Protein AF-0000000075554916 (afdb_homodimer)

Structure (mmCIF, N/CA/C/O backbone):
data_AF-0000000075554916-model_v1
#
loop_
_entity.id
_entity.type
_entity.pdbx_description
1 polymer 'CBN-LACT-9 protein'
#
loop_
_atom_site.group_PDB
_atom_site.id
_atom_site.type_symbol
_atom_site.label_atom_id
_atom_site.label_alt_id
_atom_site.label_comp_id
_atom_site.label_asym_id
_atom_site.label_entity_id
_atom_site.label_seq_id
_atom_site.pdbx_PDB_ins_code
_atom_site.Cartn_x
_atom_site.Cartn_y
_atom_site.Cartn_z
_atom_site.occupancy
_atom_site.B_iso_or_equiv
_atom_site.auth_seq_id
_atom_site.auth_comp_id
_atom_site.auth_asym_id
_atom_site.auth_atom_id
_atom_site.pdbx_PDB_model_num
ATOM 1 N N . MET A 1 1 ? 11.5 -47.406 78.562 1 24.5 1 MET A N 1
ATOM 2 C CA . MET A 1 1 ? 10.539 -48.469 78.812 1 24.5 1 MET A CA 1
ATOM 3 C C . MET A 1 1 ? 9.453 -48.5 77.75 1 24.5 1 MET A C 1
ATOM 5 O O . MET A 1 1 ? 8.805 -47.5 77.438 1 24.5 1 MET A O 1
ATOM 9 N N . PRO A 1 2 ? 9.648 -49.406 76.625 1 26.23 2 PRO A N 1
ATOM 10 C CA . PRO A 1 2 ? 9.195 -49.688 75.312 1 26.23 2 PRO A CA 1
ATOM 11 C C . PRO A 1 2 ? 7.738 -50.156 75.25 1 26.23 2 PRO A C 1
ATOM 13 O O . PRO A 1 2 ? 7.379 -51.125 75.875 1 26.23 2 PRO A O 1
ATOM 16 N N . TRP A 1 3 ? 6.816 -49.156 75.438 1 25.27 3 TRP A N 1
ATOM 17 C CA . TRP A 1 3 ? 5.41 -49.438 75.688 1 25.27 3 TRP A CA 1
ATOM 18 C C . TRP A 1 3 ? 4.789 -50.25 74.562 1 25.27 3 TRP A C 1
ATOM 20 O O . TRP A 1 3 ? 4.688 -49.781 73.438 1 25.27 3 TRP A O 1
ATOM 30 N N . TYR A 1 4 ? 5.012 -51.594 74.5 1 24.47 4 TYR A N 1
ATOM 31 C CA . TYR A 1 4 ? 4.824 -52.656 73.5 1 24.47 4 TYR A CA 1
ATOM 32 C C . TYR A 1 4 ? 3.346 -53 73.375 1 24.47 4 TYR A C 1
ATOM 34 O O . TYR A 1 4 ? 2.752 -53.656 74.188 1 24.47 4 TYR A O 1
ATOM 42 N N . THR A 1 5 ? 2.508 -51.906 73 1 25.72 5 THR A N 1
ATOM 43 C CA . THR A 1 5 ? 1.075 -52.156 73.125 1 25.72 5 THR A CA 1
ATOM 44 C C . THR A 1 5 ? 0.648 -53.281 72.188 1 25.72 5 THR A C 1
ATOM 46 O O . THR A 1 5 ? 0.965 -53.312 71 1 25.72 5 THR A O 1
ATOM 49 N N . SER A 1 6 ? 0.171 -54.469 72.688 1 22.95 6 SER A N 1
ATOM 50 C CA . SER A 1 6 ? 0.01 -55.875 72.312 1 22.95 6 SER A CA 1
ATOM 51 C C . SER A 1 6 ? -1.219 -56.062 71.438 1 22.95 6 SER A C 1
ATOM 53 O O . SER A 1 6 ? -1.324 -57.062 70.75 1 22.95 6 SER A O 1
ATOM 55 N N . TYR A 1 7 ? -2.234 -55.156 71.312 1 25.5 7 TYR A N 1
ATOM 56 C CA . TYR A 1 7 ? -3.488 -55.906 71.375 1 25.5 7 TYR A CA 1
ATOM 57 C C . TYR A 1 7 ? -3.639 -56.844 70.188 1 25.5 7 TYR A C 1
ATOM 59 O O . TYR A 1 7 ? -3.023 -56.656 69.188 1 25.5 7 TYR A O 1
ATOM 67 N N . PRO A 1 8 ? -4.906 -57.719 70.125 1 25.53 8 PRO A N 1
ATOM 68 C CA . PRO A 1 8 ? -5.375 -59.062 69.75 1 25.53 8 PRO A CA 1
ATOM 69 C C . PRO A 1 8 ? -5.75 -59.25 68.312 1 25.53 8 PRO A C 1
ATOM 71 O O . PRO A 1 8 ? -6.129 -58.25 67.625 1 25.53 8 PRO A O 1
ATOM 74 N N . ARG A 1 9 ? -5.332 -60.312 67.562 1 22.83 9 ARG A N 1
ATOM 75 C CA . ARG A 1 9 ? -5.285 -60.812 66.188 1 22.83 9 ARG A CA 1
ATOM 76 C C . ARG A 1 9 ? -6.664 -61.25 65.75 1 22.83 9 ARG A C 1
ATOM 78 O O . ARG A 1 9 ? -7.176 -62.281 66.188 1 22.83 9 ARG A O 1
ATOM 85 N N . MET A 1 10 ? -7.695 -60.344 65.75 1 24.98 10 MET A N 1
ATOM 86 C CA . MET A 1 10 ? -9.039 -60.844 65.438 1 24.98 10 MET A CA 1
ATOM 87 C C . MET A 1 10 ? -9.047 -61.594 64.125 1 24.98 10 MET A C 1
ATOM 89 O O . MET A 1 10 ? -8.477 -61.156 63.125 1 24.98 10 MET A O 1
ATOM 93 N N . LEU A 1 11 ? -9.398 -62.938 64.188 1 22.98 11 LEU A N 1
ATOM 94 C CA . LEU A 1 11 ? -9.5 -64.062 63.25 1 22.98 11 LEU A CA 1
ATOM 95 C C . LEU A 1 11 ? -10.531 -63.812 62.156 1 22.98 11 LEU A C 1
ATOM 97 O O . LEU A 1 11 ? -11.664 -63.438 62.469 1 22.98 11 LEU A O 1
ATOM 101 N N . LEU A 1 12 ? -10.125 -63.562 60.906 1 24.75 12 LEU A N 1
ATOM 102 C CA . LEU A 1 12 ? -10.586 -63.156 59.562 1 24.75 12 LEU A CA 1
ATOM 103 C C . LEU A 1 12 ? -11.461 -64.25 58.969 1 24.75 12 LEU A C 1
ATOM 105 O O . LEU A 1 12 ? -10.953 -65.312 58.531 1 24.75 12 LEU A O 1
ATOM 109 N N . GLY A 1 13 ? -12.469 -64.812 59.719 1 23.36 13 GLY A N 1
ATOM 110 C CA . GLY A 1 13 ? -13.078 -66 59.094 1 23.36 13 GLY A CA 1
ATOM 111 C C . GLY A 1 13 ? -13.727 -65.688 57.75 1 23.36 13 GLY A C 1
ATOM 112 O O . GLY A 1 13 ? -14.555 -64.812 57.656 1 23.36 13 GLY A O 1
ATOM 113 N N . ALA A 1 14 ? -13.117 -66.062 56.656 1 25.38 14 ALA A N 1
ATOM 114 C CA . ALA A 1 14 ? -13.32 -65.812 55.219 1 25.38 14 ALA A CA 1
ATOM 115 C C . ALA A 1 14 ? -14.508 -66.625 54.719 1 25.38 14 ALA A C 1
ATOM 117 O O . ALA A 1 14 ? -14.414 -67.875 54.594 1 25.38 14 ALA A O 1
ATOM 118 N N . THR A 1 15 ? -15.664 -66.562 55.375 1 25.53 15 THR A N 1
ATOM 119 C CA . THR A 1 15 ? -16.656 -67.5 54.844 1 25.53 15 THR A CA 1
ATOM 120 C C . THR A 1 15 ? -16.922 -67.188 53.344 1 25.53 15 THR A C 1
ATOM 122 O O . THR A 1 15 ? -17.156 -66.062 52.969 1 25.53 15 THR A O 1
ATOM 125 N N . ALA A 1 16 ? -16.531 -68.125 52.5 1 26.41 16 ALA A N 1
ATOM 126 C CA . ALA A 1 16 ? -16.516 -68.25 51.031 1 26.41 16 ALA A CA 1
ATOM 127 C C . ALA A 1 16 ? -17.938 -68.375 50.5 1 26.41 16 ALA A C 1
ATOM 129 O O . ALA A 1 16 ? -18.625 -69.375 50.719 1 26.41 16 ALA A O 1
ATOM 130 N N . VAL A 1 17 ? -18.781 -67.375 50.75 1 27.28 17 VAL A N 1
ATOM 131 C CA . VAL A 1 17 ? -20.109 -67.562 50.156 1 27.28 17 VAL A CA 1
ATOM 132 C C . VAL A 1 17 ? -20 -67.688 48.656 1 27.28 17 VAL A C 1
ATOM 134 O O . VAL A 1 17 ? -19.438 -66.875 47.969 1 27.28 17 VAL A O 1
ATOM 137 N N . ALA A 1 18 ? -20.094 -68.938 48.188 1 28.23 18 ALA A N 1
ATOM 138 C CA . ALA A 1 18 ? -20.094 -69.438 46.781 1 28.23 18 ALA A CA 1
ATOM 139 C C . ALA A 1 18 ? -21.312 -68.875 46.031 1 28.23 18 ALA A C 1
ATOM 141 O O . ALA A 1 18 ? -22.453 -69.25 46.312 1 28.23 18 ALA A O 1
ATOM 142 N N . VAL A 1 19 ? -21.375 -67.562 45.844 1 32.34 19 VAL A N 1
ATOM 143 C CA . VAL A 1 19 ? -22.531 -67.062 45.094 1 32.34 19 VAL A CA 1
ATOM 144 C C . VAL A 1 19 ? -22.531 -67.688 43.719 1 32.34 19 VAL A C 1
ATOM 146 O O . VAL A 1 19 ? -21.5 -67.75 43.031 1 32.34 19 VAL A O 1
ATOM 149 N N . PRO A 1 20 ? -23.578 -68.5 43.438 1 31.03 20 PRO A N 1
ATOM 150 C CA . PRO A 1 20 ? -23.719 -69.188 42.156 1 31.03 20 PRO A CA 1
ATOM 151 C C . PRO A 1 20 ? -23.703 -68.188 41 1 31.03 20 PRO A C 1
ATOM 153 O O . PRO A 1 20 ? -24.344 -67.125 41.062 1 31.03 20 PRO A O 1
ATOM 156 N N . LEU A 1 21 ? -22.531 -68.125 40.312 1 29.62 21 LEU A N 1
ATOM 157 C CA . LEU A 1 21 ? -22.359 -67.25 39.125 1 29.62 21 LEU A CA 1
ATOM 158 C C . LEU A 1 21 ? -23.344 -67.688 38.031 1 29.62 21 LEU A C 1
ATOM 160 O O . LEU A 1 21 ? -23.266 -68.75 37.469 1 29.62 21 LEU A O 1
ATOM 164 N N . THR A 1 22 ? -24.656 -67.375 38.312 1 32.69 22 THR A N 1
ATOM 165 C CA . THR A 1 22 ? -25.531 -67.625 37.188 1 32.69 22 THR A CA 1
ATOM 166 C C . THR A 1 22 ? -25.016 -66.938 35.938 1 32.69 22 THR A C 1
ATOM 168 O O . THR A 1 22 ? -24.641 -65.75 36 1 32.69 22 THR A O 1
ATOM 171 N N . ALA A 1 23 ? -24.5 -67.688 34.969 1 34.53 23 ALA A N 1
ATOM 172 C CA . ALA A 1 23 ? -24.047 -67.312 33.625 1 34.53 23 ALA A CA 1
ATOM 173 C C . ALA A 1 23 ? -25.125 -66.562 32.875 1 34.53 23 ALA A C 1
ATOM 175 O O . ALA A 1 23 ? -26.125 -67.125 32.469 1 34.53 23 ALA A O 1
ATOM 176 N N . THR A 1 24 ? -25.531 -65.375 33.469 1 35.25 24 THR A N 1
ATOM 177 C CA . THR A 1 24 ? -26.438 -64.688 32.531 1 35.25 24 THR A CA 1
ATOM 178 C C . THR A 1 24 ? -25.734 -64.5 31.188 1 35.25 24 THR A C 1
ATOM 180 O O . THR A 1 24 ? -24.641 -63.938 31.141 1 35.25 24 THR A O 1
ATOM 183 N N . ALA A 1 25 ? -26.062 -65.312 30.219 1 36.69 25 ALA A N 1
ATOM 184 C CA . ALA A 1 25 ? -25.703 -65.188 28.812 1 36.69 25 ALA A CA 1
ATOM 185 C C . ALA A 1 25 ? -25.922 -63.75 28.344 1 36.69 25 ALA A C 1
ATOM 187 O O . ALA A 1 25 ? -27.062 -63.25 28.344 1 36.69 25 ALA A O 1
ATOM 188 N N . PHE A 1 26 ? -24.906 -62.844 28.688 1 34.38 26 PHE A N 1
ATOM 189 C CA . PHE A 1 26 ? -24.922 -61.562 28 1 34.38 26 PHE A CA 1
ATOM 190 C C . PHE A 1 26 ? -25.078 -61.75 26.5 1 34.38 26 PHE A C 1
ATOM 192 O O . PHE A 1 26 ? -24.219 -62.375 25.859 1 34.38 26 PHE A O 1
ATOM 199 N N . SER A 1 27 ? -26.25 -62 26.094 1 29.64 27 SER A N 1
ATOM 200 C CA . SER A 1 27 ? -26.438 -61.812 24.656 1 29.64 27 SER A CA 1
ATOM 201 C C . SER A 1 27 ? -25.766 -60.531 24.172 1 29.64 27 SER A C 1
ATOM 203 O O . SER A 1 27 ? -26.016 -59.438 24.703 1 29.64 27 SER A O 1
ATOM 205 N N . LYS A 1 28 ? -24.578 -60.719 23.828 1 35.75 28 LYS A N 1
ATOM 206 C CA . LYS A 1 28 ? -23.906 -59.656 23.125 1 35.75 28 LYS A CA 1
ATOM 207 C C . LYS A 1 28 ? -24.859 -59 22.109 1 35.75 28 LYS A C 1
ATOM 209 O O . LYS A 1 28 ? -25.125 -59.562 21.047 1 35.75 28 LYS A O 1
ATOM 214 N N . SER A 1 29 ? -25.953 -58.438 22.719 1 35.66 29 SER A N 1
ATOM 215 C CA . SER A 1 29 ? -26.562 -57.594 21.688 1 35.66 29 SER A CA 1
ATOM 216 C C . SER A 1 29 ? -25.484 -56.938 20.812 1 35.66 29 SER A C 1
ATOM 218 O O . SER A 1 29 ? -24.547 -56.344 21.328 1 35.66 29 SER A O 1
ATOM 220 N N . GLU A 1 30 ? -25.172 -57.531 19.797 1 31.48 30 GLU A N 1
ATOM 221 C CA . GLU A 1 30 ? -24.328 -56.844 18.812 1 31.48 30 GLU A CA 1
ATOM 222 C C . GLU A 1 30 ? -24.641 -55.344 18.75 1 31.48 30 GLU A C 1
ATOM 224 O O . GLU A 1 30 ? -25.781 -54.969 18.469 1 31.48 30 GLU A O 1
ATOM 229 N N . LYS A 1 31 ? -24.078 -54.625 19.75 1 42.97 31 LYS A N 1
ATOM 230 C CA . LYS A 1 31 ? -24.141 -53.188 19.5 1 42.97 31 LYS A CA 1
ATOM 231 C C . LYS A 1 31 ? -24.062 -52.875 18 1 42.97 31 LYS A C 1
ATOM 233 O O . LYS A 1 31 ? -23.188 -53.406 17.297 1 42.97 31 LYS A O 1
ATOM 238 N N . PRO A 1 32 ? -25.219 -52.625 17.453 1 39.22 32 PRO A N 1
ATOM 239 C CA . PRO A 1 32 ? -25.094 -52.281 16.031 1 39.22 32 PRO A CA 1
ATOM 240 C C . PRO A 1 32 ? -23.781 -51.562 15.719 1 39.22 32 PRO A C 1
ATOM 242 O O . PRO A 1 32 ? -23.344 -50.719 16.5 1 39.22 32 PRO A O 1
ATOM 245 N N . VAL A 1 33 ? -22.875 -52.219 15.102 1 37.84 33 VAL A N 1
ATOM 246 C CA . VAL A 1 33 ? -21.781 -51.469 14.469 1 37.84 33 VAL A CA 1
ATOM 247 C C . VAL A 1 33 ? -22.312 -50.156 13.898 1 37.84 33 VAL A C 1
ATOM 249 O O . VAL A 1 33 ? -23.156 -50.156 13 1 37.84 33 VAL A O 1
ATOM 252 N N . HIS A 1 34 ? -22.484 -49.125 14.703 1 37.12 34 HIS A N 1
ATOM 253 C CA . HIS A 1 34 ? -22.766 -47.812 14.133 1 37.12 34 HIS A CA 1
ATOM 254 C C . HIS A 1 34 ? -22.031 -47.625 12.812 1 37.12 34 HIS A C 1
ATOM 256 O O . HIS A 1 34 ? -20.812 -47.688 12.766 1 37.12 34 HIS A O 1
ATOM 262 N N . LYS A 1 35 ? -22.547 -48.031 11.75 1 39.97 35 LYS A N 1
ATOM 263 C CA . LYS A 1 35 ? -22 -47.625 10.453 1 39.97 35 LYS A CA 1
ATOM 264 C C . LYS A 1 35 ? -21.391 -46.219 10.523 1 39.97 35 LYS A C 1
ATOM 266 O O . LYS A 1 35 ? -21.984 -45.312 11.086 1 39.97 35 LYS A O 1
ATOM 271 N N . PRO A 1 36 ? -20.109 -46.062 10.344 1 41.84 36 PRO A N 1
ATOM 272 C CA . PRO A 1 36 ? -19.609 -44.688 10.328 1 41.84 36 PRO A CA 1
ATOM 273 C C . PRO A 1 36 ? -20.562 -43.719 9.609 1 41.84 36 PRO A C 1
ATOM 275 O O . PRO A 1 36 ? -20.969 -44 8.477 1 41.84 36 PRO A O 1
ATOM 278 N N . HIS A 1 37 ? -21.484 -43.156 10.195 1 45.16 37 HIS A N 1
ATOM 279 C CA . HIS A 1 37 ? -22.406 -42.156 9.656 1 45.16 37 HIS A CA 1
ATOM 280 C C . HIS A 1 37 ? -21.703 -41.219 8.688 1 45.16 37 HIS A C 1
ATOM 282 O O . HIS A 1 37 ? -20.703 -40.562 9.047 1 45.16 37 HIS A O 1
ATOM 288 N N . LYS A 1 38 ? -21.766 -41.531 7.383 1 58 38 LYS A N 1
ATOM 289 C CA . LYS A 1 38 ? -21.266 -40.656 6.344 1 58 38 LYS A CA 1
ATOM 290 C C . LYS A 1 38 ? -21.672 -39.188 6.629 1 58 38 LYS A C 1
ATOM 292 O O . LYS A 1 38 ? -22.875 -38.906 6.734 1 58 38 LYS A O 1
ATOM 297 N N . MET A 1 39 ? -20.812 -38.375 7.047 1 73.81 39 MET A N 1
ATOM 298 C CA . MET A 1 39 ? -21.078 -36.969 7.301 1 73.81 39 MET A CA 1
ATOM 299 C C . MET A 1 39 ? -21.781 -36.312 6.117 1 73.81 39 MET A C 1
ATOM 301 O O . MET A 1 39 ? -21.391 -36.531 4.965 1 73.81 39 MET A O 1
ATOM 305 N N . ASP A 1 40 ? -22.891 -35.75 6.316 1 86.88 40 ASP A N 1
ATOM 306 C CA . ASP A 1 40 ? -23.516 -35.031 5.223 1 86.88 40 ASP A CA 1
ATOM 307 C C . ASP A 1 40 ? -22.719 -33.781 4.855 1 86.88 40 ASP A C 1
ATOM 309 O O . ASP A 1 40 ? -21.703 -33.469 5.484 1 86.88 40 ASP A O 1
ATOM 313 N N . LEU A 1 41 ? -23.031 -33.281 3.807 1 91.75 41 LEU A N 1
ATOM 314 C CA . LEU A 1 41 ? -22.297 -32.156 3.248 1 91.75 41 LEU A CA 1
ATOM 315 C C . LEU A 1 41 ? -22.188 -31.016 4.258 1 91.75 41 LEU A C 1
ATOM 317 O O . LEU A 1 41 ? -21.125 -30.391 4.406 1 91.75 41 LEU A O 1
ATOM 321 N N . GLN A 1 42 ? -23.266 -30.766 5.02 1 94.19 42 GLN A N 1
ATOM 322 C CA . GLN A 1 42 ? -23.297 -29.672 5.984 1 94.19 42 GLN A CA 1
ATOM 323 C C . GLN A 1 42 ? -22.344 -29.938 7.145 1 94.19 42 GLN A C 1
ATOM 325 O O . GLN A 1 42 ? -21.703 -29.016 7.656 1 94.19 42 GLN A O 1
ATOM 330 N N . ASP A 1 43 ? -22.297 -31.141 7.504 1 94.19 43 ASP A N 1
ATOM 331 C CA . ASP A 1 43 ? -21.375 -31.531 8.57 1 94.19 43 ASP A CA 1
ATOM 332 C C . ASP A 1 43 ? -19.922 -31.359 8.125 1 94.19 43 ASP A C 1
ATOM 334 O O . ASP A 1 43 ? -19.078 -30.922 8.906 1 94.19 43 ASP A O 1
ATOM 338 N N . LYS A 1 44 ? -19.641 -31.734 6.898 1 95.06 44 LYS A N 1
ATOM 339 C CA . LYS A 1 44 ? -18.297 -31.578 6.363 1 95.06 44 LYS A CA 1
ATOM 340 C C . LYS A 1 44 ? -17.875 -30.109 6.293 1 95.06 44 LYS A C 1
ATOM 342 O O . LYS A 1 44 ? -16.75 -29.766 6.645 1 95.06 44 LYS A O 1
ATOM 347 N N . ILE A 1 45 ? -18.812 -29.281 5.906 1 97.38 45 ILE A N 1
ATOM 348 C CA . ILE A 1 45 ? -18.547 -27.859 5.805 1 97.38 45 ILE A CA 1
ATOM 349 C C . ILE A 1 45 ? -18.266 -27.281 7.191 1 97.38 45 ILE A C 1
ATOM 351 O O . ILE A 1 45 ? -17.328 -26.5 7.371 1 97.38 45 ILE A O 1
ATOM 355 N N . ARG A 1 46 ? -19.016 -27.672 8.18 1 97.19 46 ARG A N 1
ATOM 356 C CA . ARG A 1 46 ? -18.828 -27.188 9.547 1 97.19 46 ARG A CA 1
ATOM 357 C C . ARG A 1 46 ? -17.453 -27.609 10.078 1 97.19 46 ARG A C 1
ATOM 359 O O . ARG A 1 46 ? -16.75 -26.812 10.703 1 97.19 46 ARG A O 1
ATOM 366 N N . LYS A 1 47 ? -17.156 -28.859 9.805 1 96.38 47 LYS A N 1
ATOM 367 C CA . LYS A 1 47 ? -15.844 -29.344 10.234 1 96.38 47 LYS A CA 1
ATOM 368 C C . LYS A 1 47 ? -14.719 -28.578 9.547 1 96.38 47 LYS A C 1
ATOM 370 O O . LYS A 1 47 ? -13.719 -28.234 10.18 1 96.38 47 LYS A O 1
ATOM 375 N N . ALA A 1 48 ? -14.828 -28.328 8.281 1 97.75 48 ALA A N 1
ATOM 376 C CA . ALA A 1 48 ? -13.844 -27.547 7.539 1 97.75 48 ALA A CA 1
ATOM 377 C C . ALA A 1 48 ? -13.711 -26.141 8.109 1 97.75 48 ALA A C 1
ATOM 379 O O . ALA A 1 48 ? -12.602 -25.609 8.234 1 97.75 48 ALA A O 1
ATOM 380 N N . GLN A 1 49 ? -14.797 -25.578 8.484 1 98.5 49 GLN A N 1
ATOM 381 C CA . GLN A 1 49 ? -14.797 -24.25 9.086 1 98.5 49 GLN A CA 1
ATOM 382 C C . GLN A 1 49 ? -14.008 -24.234 10.391 1 98.5 49 GLN A C 1
ATOM 384 O O . GLN A 1 49 ? -13.227 -23.312 10.648 1 98.5 49 GLN A O 1
ATOM 389 N N . GLU A 1 50 ? -14.211 -25.25 11.141 1 98.19 50 GLU A N 1
ATOM 390 C CA . GLU A 1 50 ? -13.492 -25.359 12.406 1 98.19 50 GLU A CA 1
ATOM 391 C C . GLU A 1 50 ? -11.984 -25.5 12.18 1 98.19 50 GLU A C 1
ATOM 393 O O . GLU A 1 50 ? -11.188 -24.891 12.898 1 98.19 50 GLU A O 1
ATOM 398 N N . MET A 1 51 ? -11.672 -26.297 11.18 1 97.88 51 MET A N 1
ATOM 399 C CA . MET A 1 51 ? -10.258 -26.484 10.844 1 97.88 51 MET A CA 1
ATOM 400 C C . MET A 1 51 ? -9.625 -25.156 10.438 1 97.88 51 MET A C 1
ATOM 402 O O . MET A 1 51 ? -8.5 -24.844 10.844 1 97.88 51 MET A O 1
ATOM 406 N N . ILE A 1 52 ? -10.336 -24.344 9.695 1 98.75 52 ILE A N 1
ATOM 407 C CA . ILE A 1 52 ? -9.82 -23.078 9.188 1 98.75 52 ILE A CA 1
ATOM 408 C C . ILE A 1 52 ? -9.664 -22.094 10.336 1 98.75 52 ILE A C 1
ATOM 410 O O . ILE A 1 52 ? -8.609 -21.469 10.484 1 98.75 52 ILE A O 1
ATOM 414 N N . GLU A 1 53 ? -10.656 -21.969 11.148 1 98.56 53 GLU A N 1
ATOM 415 C CA . GLU A 1 53 ? -10.617 -21.031 12.273 1 98.56 53 GLU A CA 1
ATOM 416 C C . GLU A 1 53 ? -9.484 -21.375 13.234 1 98.56 53 GLU A C 1
ATOM 418 O O . GLU A 1 53 ? -8.805 -20.484 13.742 1 98.56 53 GLU A O 1
ATOM 423 N N . THR A 1 54 ? -9.297 -22.688 13.445 1 98.25 54 THR A N 1
ATOM 424 C CA . THR A 1 54 ? -8.219 -23.141 14.312 1 98.25 54 THR A CA 1
ATOM 425 C C . THR A 1 54 ? -6.855 -22.781 13.711 1 98.25 54 THR A C 1
ATOM 427 O O . THR A 1 54 ? -5.977 -22.281 14.406 1 98.25 54 THR A O 1
ATOM 430 N N . THR A 1 55 ? -6.73 -23.062 12.43 1 98.19 55 THR A N 1
ATOM 431 C CA . THR A 1 55 ? -5.477 -22.766 11.742 1 98.19 55 THR A CA 1
ATOM 432 C C . THR A 1 55 ? -5.184 -21.266 11.773 1 98.19 55 THR A C 1
ATOM 434 O O . THR A 1 55 ? -4.051 -20.859 12.031 1 98.19 55 THR A O 1
ATOM 437 N N . MET A 1 56 ? -6.18 -20.453 11.539 1 98.56 56 MET A N 1
ATOM 438 C CA . MET A 1 56 ? -6.016 -19.016 11.562 1 98.56 56 MET A CA 1
ATOM 439 C C . MET A 1 56 ? -5.59 -18.531 12.945 1 98.56 56 MET A C 1
ATOM 441 O O . MET A 1 56 ? -4.719 -17.672 13.07 1 98.56 56 MET A O 1
ATOM 445 N N . ALA A 1 57 ? -6.164 -19.078 13.984 1 97.81 57 ALA A N 1
ATOM 446 C CA . ALA A 1 57 ? -5.848 -18.672 15.352 1 97.81 57 ALA A CA 1
ATOM 447 C C . ALA A 1 57 ? -4.414 -19.062 15.719 1 97.81 57 ALA A C 1
ATOM 449 O O . ALA A 1 57 ? -3.688 -18.266 16.312 1 97.81 57 ALA A O 1
ATOM 450 N N . ILE A 1 58 ? -4.012 -20.219 15.312 1 97.06 58 ILE A N 1
ATOM 451 C CA . ILE A 1 58 ? -2.695 -20.75 15.664 1 97.06 58 ILE A CA 1
ATOM 452 C C . ILE A 1 58 ? -1.616 -19.953 14.922 1 97.06 58 ILE A C 1
ATOM 454 O O . ILE A 1 58 ? -0.589 -19.609 15.508 1 97.06 58 ILE A O 1
ATOM 458 N N . GLN A 1 59 ? -1.937 -19.641 13.68 1 96.38 59 GLN A N 1
ATOM 459 C CA . GLN A 1 59 ? -0.898 -19.047 12.852 1 96.38 59 GLN A CA 1
ATOM 460 C C . GLN A 1 59 ? -1.047 -17.531 12.797 1 96.38 59 GLN A C 1
ATOM 462 O O . GLN A 1 59 ? -0.196 -16.828 12.242 1 96.38 59 GLN A O 1
ATOM 467 N N . GLY A 1 60 ? -2.09 -16.984 13.352 1 97.31 60 GLY A N 1
ATOM 468 C CA . GLY A 1 60 ? -2.326 -15.555 13.352 1 97.31 60 GLY A CA 1
ATOM 469 C C . GLY A 1 60 ? -2.635 -15 11.977 1 97.31 60 GLY A C 1
ATOM 470 O O . GLY A 1 60 ? -2.148 -13.93 11.602 1 97.31 60 GLY A O 1
ATOM 471 N N . ILE A 1 61 ? -3.379 -15.711 11.195 1 98.44 61 ILE A N 1
ATOM 472 C CA . ILE A 1 61 ? -3.717 -15.305 9.836 1 98.44 61 ILE A CA 1
ATOM 473 C C . ILE A 1 61 ? -4.828 -14.266 9.867 1 98.44 61 ILE A C 1
ATOM 475 O O . ILE A 1 61 ? -5.922 -14.523 10.375 1 98.44 61 ILE A O 1
ATOM 479 N N . PRO A 1 62 ? -4.613 -13.094 9.258 1 98.75 62 PRO A N 1
ATOM 480 C CA . PRO A 1 62 ? -5.633 -12.047 9.312 1 98.75 62 PRO A CA 1
ATOM 481 C C . PRO A 1 62 ? -6.855 -12.375 8.453 1 98.75 62 PRO A C 1
ATOM 483 O O . PRO A 1 62 ? -7.992 -12.133 8.875 1 98.75 62 PRO A O 1
ATOM 486 N N . GLY A 1 63 ? -6.652 -12.82 7.273 1 98.88 63 GLY A N 1
ATOM 487 C CA . GLY A 1 63 ? -7.73 -13.141 6.352 1 98.88 63 GLY A CA 1
ATOM 488 C C . GLY A 1 63 ? -7.453 -14.383 5.523 1 98.88 63 GLY A C 1
ATOM 489 O O . GLY A 1 63 ? -6.316 -14.625 5.121 1 98.88 63 GLY A O 1
ATOM 490 N N . LEU A 1 64 ? -8.492 -15.148 5.242 1 98.88 64 LEU A N 1
ATOM 491 C CA . LEU A 1 64 ? -8.391 -16.391 4.488 1 98.88 64 LEU A CA 1
ATOM 492 C C . LEU A 1 64 ? -9.656 -16.641 3.676 1 98.88 64 LEU A C 1
ATOM 494 O O . LEU A 1 64 ? -10.766 -16.422 4.168 1 98.88 64 LEU A O 1
ATOM 498 N N . SER A 1 65 ? -9.484 -17 2.445 1 98.94 65 SER A N 1
ATOM 499 C CA . SER A 1 65 ? -10.578 -17.453 1.59 1 98.94 65 SER A CA 1
ATOM 500 C C . SER A 1 65 ? -10.406 -18.922 1.215 1 98.94 65 SER A C 1
ATOM 502 O O . SER A 1 65 ? -9.281 -19.406 1.034 1 98.94 65 SER A O 1
ATOM 504 N N . VAL A 1 66 ? -11.547 -19.609 1.062 1 98.94 66 VAL A N 1
ATOM 505 C CA . VAL A 1 66 ? -11.508 -21.016 0.718 1 98.94 66 VAL A CA 1
ATOM 506 C C . VAL A 1 66 ? -12.625 -21.344 -0.273 1 98.94 66 VAL A C 1
ATOM 508 O O . VAL A 1 66 ? -13.68 -20.719 -0.25 1 98.94 66 VAL A O 1
ATOM 511 N N . ALA A 1 67 ? -12.367 -22.281 -1.13 1 98.88 67 ALA A N 1
ATOM 512 C CA . ALA A 1 67 ? -13.398 -22.875 -1.981 1 98.88 67 ALA A CA 1
ATOM 513 C C . ALA A 1 67 ? -13.133 -24.359 -2.215 1 98.88 67 ALA A C 1
ATOM 515 O O . ALA A 1 67 ? -11.977 -24.781 -2.275 1 98.88 67 ALA A O 1
ATOM 516 N N . VAL A 1 68 ? -14.195 -25.141 -2.334 1 98.56 68 VAL A N 1
ATOM 517 C CA . VAL A 1 68 ? -14.133 -26.578 -2.557 1 98.56 68 VAL A CA 1
ATOM 518 C C . VAL A 1 68 ? -15.109 -26.984 -3.656 1 98.56 68 VAL A C 1
ATOM 520 O O . VAL A 1 68 ? -16.25 -26.516 -3.676 1 98.56 68 VAL A O 1
ATOM 523 N N . SER A 1 69 ? -14.68 -27.781 -4.535 1 97.69 69 SER A N 1
ATOM 524 C CA . SER A 1 69 ? -15.555 -28.391 -5.535 1 97.69 69 SER A CA 1
ATOM 525 C C . SER A 1 69 ? -15.484 -29.906 -5.48 1 97.69 69 SER A C 1
ATOM 527 O O . SER A 1 69 ? -14.445 -30.469 -5.121 1 97.69 69 SER A O 1
ATOM 529 N N . ILE A 1 70 ? -16.578 -30.531 -5.785 1 95.62 70 ILE A N 1
ATOM 530 C CA . ILE A 1 70 ? -16.703 -31.984 -5.969 1 95.62 70 ILE A CA 1
ATOM 531 C C . ILE A 1 70 ? -17.25 -32.281 -7.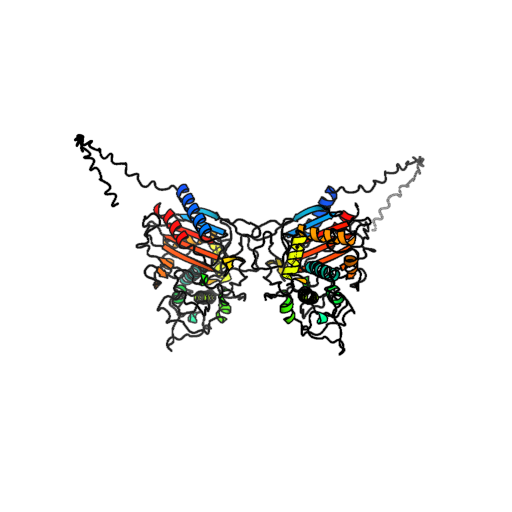359 1 95.62 70 ILE A C 1
ATOM 533 O O . ILE A 1 70 ? -18.328 -31.797 -7.719 1 95.62 70 ILE A O 1
ATOM 537 N N . ASP A 1 71 ? -16.469 -33.062 -8.094 1 94 71 ASP A N 1
ATOM 538 C CA . ASP A 1 71 ? -16.875 -33.5 -9.422 1 94 71 ASP A CA 1
ATOM 539 C C . ASP A 1 71 ? -17.234 -32.312 -10.32 1 94 71 ASP A C 1
ATOM 541 O O . ASP A 1 71 ? -18.266 -32.344 -11 1 94 71 ASP A O 1
ATOM 545 N N . GLY A 1 72 ? -16.484 -31.266 -10.133 1 93.75 72 GLY A N 1
ATOM 546 C CA . GLY A 1 72 ? -16.625 -30.125 -11.023 1 93.75 72 GLY A CA 1
ATOM 547 C C . GLY A 1 72 ? -17.625 -29.109 -10.531 1 93.75 72 GLY A C 1
ATOM 548 O O . GLY A 1 72 ? -17.797 -28.047 -11.133 1 93.75 72 GLY A O 1
ATOM 549 N N . LYS A 1 73 ? -18.281 -29.359 -9.438 1 95.62 73 LYS A N 1
ATOM 550 C CA . LYS A 1 73 ? -19.281 -28.438 -8.883 1 95.62 73 LYS A CA 1
ATOM 551 C C . LYS A 1 73 ? -18.781 -27.781 -7.602 1 95.62 73 LYS A C 1
ATOM 553 O O . LYS A 1 73 ? -18.375 -28.484 -6.66 1 95.62 73 LYS A O 1
ATOM 558 N N . MET A 1 74 ? -18.812 -26.531 -7.602 1 97.06 74 MET A N 1
ATOM 559 C CA . MET A 1 74 ? -18.422 -25.828 -6.383 1 97.06 74 MET A CA 1
ATOM 560 C C . MET A 1 74 ? -19.469 -26.031 -5.289 1 97.06 74 MET A C 1
ATOM 562 O O . MET A 1 74 ? -20.625 -25.625 -5.434 1 97.06 74 MET A O 1
ATOM 566 N N . ILE A 1 75 ? -19.141 -26.547 -4.16 1 97.31 75 ILE A N 1
ATOM 567 C CA . ILE A 1 75 ? -20.109 -26.938 -3.148 1 97.31 75 ILE A CA 1
ATOM 568 C C . ILE A 1 75 ? -20 -26.016 -1.942 1 97.31 75 ILE A C 1
ATOM 570 O O . ILE A 1 75 ? -20.922 -25.938 -1.121 1 97.31 75 ILE A O 1
ATOM 574 N N . TRP A 1 76 ? -18.828 -25.328 -1.864 1 98.25 76 TRP A N 1
ATOM 575 C CA . TRP A 1 76 ? -18.641 -24.453 -0.712 1 98.25 76 TRP A CA 1
ATOM 576 C C . TRP A 1 76 ? -17.578 -23.406 -1.007 1 98.25 76 TRP A C 1
ATOM 578 O O . TRP A 1 76 ? -16.547 -23.688 -1.622 1 98.25 76 TRP A O 1
ATOM 588 N N . ARG A 1 77 ? -17.766 -22.203 -0.699 1 98.69 77 ARG A N 1
ATOM 589 C CA . ARG A 1 77 ? -16.797 -21.109 -0.674 1 98.69 77 ARG A CA 1
ATOM 590 C C . ARG A 1 77 ? -17.109 -20.141 0.471 1 98.69 77 ARG A C 1
ATOM 592 O O . ARG A 1 77 ? -18.266 -19.906 0.805 1 98.69 77 ARG A O 1
ATOM 599 N N . SER A 1 78 ? -16.062 -19.625 1.074 1 98.75 78 SER A N 1
ATOM 600 C CA . SER A 1 78 ? -16.234 -18.75 2.229 1 98.75 78 SER A CA 1
ATOM 601 C C . SER A 1 78 ? -14.992 -17.906 2.465 1 98.75 78 SER A C 1
ATOM 603 O O . SER A 1 78 ? -13.922 -18.203 1.925 1 98.75 78 SER A O 1
ATOM 605 N N . GLY A 1 79 ? -15.203 -16.844 3.107 1 98.75 79 GLY A N 1
ATOM 606 C CA . GLY A 1 79 ? -14.133 -16 3.623 1 98.75 79 GLY A CA 1
ATOM 607 C C . GLY A 1 79 ? -14.133 -15.898 5.137 1 98.75 79 GLY A C 1
ATOM 608 O O . GLY A 1 79 ? -15.18 -16 5.77 1 98.75 79 GLY A O 1
ATOM 609 N N . PHE A 1 80 ? -12.984 -15.734 5.688 1 98.88 80 PHE A N 1
ATOM 610 C CA . PHE A 1 80 ? -12.789 -15.633 7.129 1 98.88 80 PHE A CA 1
ATOM 611 C C . PHE A 1 80 ? -11.844 -14.477 7.461 1 98.88 80 PHE A C 1
ATOM 613 O O . PHE A 1 80 ? -10.867 -14.242 6.746 1 98.88 80 PHE A O 1
ATOM 620 N N . GLY A 1 81 ? -12.141 -13.773 8.57 1 98.75 81 GLY A N 1
ATOM 621 C CA . GLY A 1 81 ? -11.273 -12.688 9.008 1 98.75 81 GLY A CA 1
ATOM 622 C C . GLY A 1 81 ? -11.406 -11.438 8.164 1 98.75 81 GLY A C 1
ATOM 623 O O . GLY A 1 81 ? -12.516 -11.047 7.793 1 98.75 81 GLY A O 1
ATOM 624 N N . TYR A 1 82 ? -10.18 -10.82 7.953 1 98.69 82 TYR A N 1
ATOM 625 C CA . TYR A 1 82 ? -10.227 -9.484 7.375 1 98.69 82 TYR A CA 1
ATOM 626 C C . TYR A 1 82 ? -9.398 -9.414 6.098 1 98.69 82 TYR A C 1
ATOM 628 O O . TYR A 1 82 ? -8.281 -9.93 6.047 1 98.69 82 TYR A O 1
ATOM 636 N N . ALA A 1 83 ? -10.023 -8.773 5.031 1 98.69 83 ALA A N 1
ATOM 637 C CA . ALA A 1 83 ? -9.289 -8.414 3.818 1 98.69 83 ALA A CA 1
ATOM 638 C C . ALA A 1 83 ? -8.375 -7.215 4.059 1 98.69 83 ALA A C 1
ATOM 640 O O . ALA A 1 83 ? -7.352 -7.062 3.393 1 98.69 83 ALA A O 1
ATOM 641 N N . ASN A 1 84 ? -8.766 -6.41 4.965 1 98.62 84 ASN A N 1
ATOM 642 C CA . ASN A 1 84 ? -8.039 -5.199 5.34 1 98.62 84 ASN A CA 1
ATOM 643 C C . ASN A 1 84 ? -8.242 -4.863 6.816 1 98.62 84 ASN A C 1
ATOM 645 O O . ASN A 1 84 ? -9.352 -4.531 7.238 1 98.62 84 ASN A O 1
ATOM 649 N N . LEU A 1 85 ? -7.199 -4.875 7.547 1 98.44 85 LEU A N 1
ATOM 650 C CA . LEU A 1 85 ? -7.281 -4.66 8.984 1 98.44 85 LEU A CA 1
ATOM 651 C C . LEU A 1 85 ? -7.516 -3.188 9.305 1 98.44 85 LEU A C 1
ATOM 653 O O . LEU A 1 85 ? -8.125 -2.857 10.32 1 98.44 85 LEU A O 1
ATOM 657 N N . GLU A 1 86 ? -7.016 -2.283 8.508 1 98.5 86 GLU A N 1
ATOM 658 C CA . GLU A 1 86 ? -7.109 -0.853 8.781 1 98.5 86 GLU A CA 1
ATOM 659 C C . GLU A 1 86 ? -8.523 -0.332 8.516 1 98.5 86 GLU A C 1
ATOM 661 O O . GLU A 1 86 ? -9.023 0.507 9.266 1 98.5 86 GLU A O 1
ATOM 666 N N . SER A 1 87 ? -9.172 -0.883 7.52 1 96.44 87 SER A N 1
ATOM 667 C CA . SER A 1 87 ? -10.547 -0.479 7.238 1 96.44 87 SER A CA 1
ATOM 668 C C . SER A 1 87 ? -11.547 -1.471 7.824 1 96.44 87 SER A C 1
ATOM 670 O O . SER A 1 87 ? -12.758 -1.259 7.746 1 96.44 87 SER A O 1
ATOM 672 N N . SER A 1 88 ? -11.125 -2.609 8.297 1 96.69 88 SER A N 1
ATOM 673 C CA . SER A 1 88 ? -11.93 -3.688 8.859 1 96.69 88 SER A CA 1
ATOM 674 C C . SER A 1 88 ? -12.781 -4.355 7.789 1 96.69 88 SER A C 1
ATOM 676 O O . SER A 1 88 ? -13.859 -4.891 8.086 1 96.69 88 SER A O 1
ATOM 678 N N . ALA A 1 89 ? -12.352 -4.184 6.602 1 97.62 89 ALA A N 1
ATOM 679 C CA . ALA A 1 89 ? -13.055 -4.891 5.535 1 97.62 89 ALA A CA 1
ATOM 680 C C . ALA A 1 89 ? -12.93 -6.402 5.707 1 97.62 89 ALA A C 1
ATOM 682 O O . ALA A 1 89 ? -11.844 -6.91 6.008 1 97.62 89 ALA A O 1
ATOM 683 N N . LYS A 1 90 ? -13.969 -7.141 5.434 1 98.31 90 LYS A N 1
ATOM 684 C CA . LYS A 1 90 ? -14 -8.578 5.672 1 98.31 90 LYS A CA 1
ATOM 685 C C . LYS A 1 90 ? -13.469 -9.352 4.465 1 98.31 90 LYS A C 1
ATOM 687 O O . LYS A 1 90 ? -13.648 -8.922 3.322 1 98.31 90 LYS A O 1
ATOM 692 N N . CYS A 1 91 ? -12.844 -10.422 4.789 1 98.44 91 CYS A N 1
ATOM 693 C CA . CYS A 1 91 ? -12.469 -11.367 3.74 1 98.44 91 CYS A CA 1
ATOM 694 C C . CYS A 1 91 ? -13.68 -12.156 3.256 1 98.44 91 CYS A C 1
ATOM 696 O O . CYS A 1 91 ? -14.508 -12.586 4.062 1 98.44 91 CYS A O 1
ATOM 698 N N . THR A 1 92 ? -13.844 -12.336 1.98 1 98.5 92 THR A N 1
ATOM 699 C CA . THR A 1 92 ? -14.93 -13.07 1.336 1 98.5 92 THR A CA 1
ATOM 700 C C . THR A 1 92 ? -14.383 -14.039 0.296 1 98.5 92 THR A C 1
ATOM 702 O O . THR A 1 92 ? -13.188 -14.023 -0.01 1 98.5 92 THR A O 1
ATOM 705 N N . PRO A 1 93 ? -15.203 -14.93 -0.224 1 98.25 93 PRO A N 1
ATOM 706 C CA . PRO A 1 93 ? -14.727 -15.805 -1.295 1 98.25 93 PRO A CA 1
ATOM 707 C C . PRO A 1 93 ? -14.312 -15.031 -2.547 1 98.25 93 PRO A C 1
ATOM 709 O O . PRO A 1 93 ? -13.648 -15.586 -3.426 1 98.25 93 PRO A O 1
ATOM 712 N N . ASP A 1 94 ? -14.688 -13.766 -2.588 1 97.81 94 ASP A N 1
ATOM 713 C CA . ASP A 1 94 ? -14.391 -12.953 -3.766 1 97.81 94 ASP A CA 1
ATOM 714 C C . ASP A 1 94 ? -13.172 -12.07 -3.533 1 97.81 94 ASP A C 1
ATOM 716 O O . ASP A 1 94 ? -12.781 -11.297 -4.414 1 97.81 94 ASP A O 1
ATOM 720 N N . SER A 1 95 ? -12.594 -12.156 -2.35 1 98.81 95 SER A N 1
ATOM 721 C CA . SER A 1 95 ? -11.359 -11.422 -2.094 1 98.81 95 SER A CA 1
ATOM 722 C C . SER A 1 95 ? -10.242 -11.875 -3.027 1 98.81 95 SER A C 1
ATOM 724 O O . SER A 1 95 ? -10.055 -13.078 -3.246 1 98.81 95 SER A O 1
ATOM 726 N N . VAL A 1 96 ? -9.562 -10.898 -3.619 1 98.94 96 VAL A N 1
ATOM 727 C CA . VAL A 1 96 ? -8.5 -11.156 -4.586 1 98.94 96 VAL A CA 1
ATOM 728 C C . VAL A 1 96 ? -7.141 -11.047 -3.898 1 98.94 96 VAL A C 1
ATOM 730 O O . VAL A 1 96 ? -6.852 -10.047 -3.232 1 98.94 96 VAL A O 1
ATOM 733 N N . MET A 1 97 ? -6.305 -12.062 -4.051 1 98.75 97 MET A N 1
ATOM 734 C CA . MET A 1 97 ? -5 -12.133 -3.396 1 98.75 97 MET A CA 1
ATOM 735 C C . MET A 1 97 ? -3.934 -12.633 -4.367 1 98.75 97 MET A C 1
ATOM 737 O O . MET A 1 97 ? -4.254 -13.203 -5.41 1 98.75 97 MET A O 1
ATOM 741 N N . ARG A 1 98 ? -2.732 -12.352 -3.967 1 98.69 98 ARG A N 1
ATOM 742 C CA . ARG A 1 98 ? -1.626 -13 -4.664 1 98.69 98 ARG A CA 1
ATOM 743 C C . ARG A 1 98 ? -1.699 -14.516 -4.516 1 98.69 98 ARG A C 1
ATOM 745 O O . ARG A 1 98 ? -1.779 -15.039 -3.398 1 98.69 98 ARG A O 1
ATOM 752 N N . ILE A 1 99 ? -1.649 -15.172 -5.621 1 98.81 99 ILE A N 1
ATOM 753 C CA . ILE A 1 99 ? -1.702 -16.625 -5.555 1 98.81 99 ILE A CA 1
ATOM 754 C C . ILE A 1 99 ? -0.286 -17.188 -5.574 1 98.81 99 ILE A C 1
ATOM 756 O O . ILE A 1 99 ? -0.093 -18.406 -5.41 1 98.81 99 ILE A O 1
ATOM 760 N N . ALA A 1 100 ? 0.68 -16.297 -5.797 1 97.69 100 ALA A N 1
ATOM 761 C CA . ALA A 1 100 ? 2.098 -16.656 -5.75 1 97.69 100 ALA A CA 1
ATOM 762 C C . ALA A 1 100 ? 2.412 -17.797 -6.711 1 97.69 100 ALA A C 1
ATOM 764 O O . ALA A 1 100 ? 2.088 -17.719 -7.902 1 97.69 100 ALA A O 1
ATOM 765 N N . SER A 1 101 ? 3.045 -18.797 -6.297 1 97.75 101 SER A N 1
ATOM 766 C CA . SER A 1 101 ? 3.588 -19.859 -7.148 1 97.75 101 SER A CA 1
ATOM 767 C C . SER A 1 101 ? 2.477 -20.688 -7.777 1 97.75 101 SER A C 1
ATOM 769 O O . SER A 1 101 ? 2.729 -21.5 -8.672 1 97.75 101 SER A O 1
ATOM 771 N N . ILE A 1 102 ? 1.288 -20.516 -7.414 1 98.69 102 ILE A N 1
ATOM 772 C CA . ILE A 1 102 ? 0.198 -21.156 -8.148 1 98.69 102 ILE A CA 1
ATOM 773 C C . ILE A 1 102 ? 0.135 -20.578 -9.562 1 98.69 102 ILE A C 1
ATOM 775 O O . ILE A 1 102 ? -0.563 -21.125 -10.43 1 98.69 102 ILE A O 1
ATOM 779 N N . SER A 1 103 ? 0.89 -19.578 -9.805 1 98.81 103 SER A N 1
ATOM 780 C CA . SER A 1 103 ? 1.104 -19.047 -11.148 1 98.81 103 SER A CA 1
ATOM 781 C C . SER A 1 103 ? 1.802 -20.078 -12.031 1 98.81 103 SER A C 1
ATOM 783 O O . SER A 1 103 ? 1.62 -20.078 -13.25 1 98.81 103 SER A O 1
ATOM 785 N N . LYS A 1 104 ? 2.531 -20.953 -11.461 1 98.69 104 LYS A N 1
ATOM 786 C CA . LYS A 1 104 ? 3.346 -21.906 -12.219 1 98.69 104 LYS A CA 1
ATOM 787 C C . LYS A 1 104 ? 2.473 -22.938 -12.93 1 98.69 104 LYS A C 1
ATOM 789 O O . LYS A 1 104 ? 2.67 -23.203 -14.109 1 98.69 104 LYS A O 1
ATOM 794 N N . PRO A 1 105 ? 1.436 -23.469 -12.281 1 98.69 105 PRO A N 1
ATOM 795 C CA . PRO A 1 105 ? 0.497 -24.312 -13.031 1 98.69 105 PRO A CA 1
ATOM 796 C C . PRO A 1 105 ? -0.17 -23.562 -14.188 1 98.69 105 PRO A C 1
ATOM 798 O O . PRO A 1 105 ? -0.49 -24.172 -15.211 1 98.69 105 PRO A O 1
ATOM 801 N N . ILE A 1 106 ? -0.422 -22.328 -14.031 1 98.88 106 ILE A N 1
ATOM 802 C CA . ILE A 1 106 ? -1.03 -21.531 -15.086 1 98.88 106 ILE A CA 1
ATOM 803 C C . ILE A 1 106 ? -0.052 -21.375 -16.25 1 98.88 106 ILE A C 1
ATOM 805 O O . ILE A 1 106 ? -0.428 -21.562 -17.406 1 98.88 106 ILE A O 1
ATOM 809 N N . CYS A 1 107 ? 1.181 -21.094 -15.922 1 98.88 107 CYS A N 1
ATOM 810 C CA . CYS A 1 107 ? 2.221 -21.047 -16.938 1 98.88 107 CYS A CA 1
ATOM 811 C C . CYS A 1 107 ? 2.311 -22.391 -17.688 1 98.88 107 CYS A C 1
ATOM 813 O O . CYS A 1 107 ? 2.402 -22.406 -18.906 1 98.88 107 CYS A O 1
ATOM 815 N N . ALA A 1 108 ? 2.281 -23.453 -16.953 1 98.88 108 ALA A N 1
ATOM 816 C CA . ALA A 1 108 ? 2.338 -24.797 -17.531 1 98.88 108 ALA A CA 1
ATOM 817 C C . ALA A 1 108 ? 1.16 -25.031 -18.469 1 98.88 108 ALA A C 1
ATOM 819 O O . ALA A 1 108 ? 1.31 -25.672 -19.516 1 98.88 108 ALA A O 1
ATOM 820 N N . THR A 1 109 ? 0.031 -24.531 -18.109 1 98.81 109 THR A N 1
ATOM 821 C CA . THR A 1 109 ? -1.157 -24.672 -18.938 1 98.81 109 THR A CA 1
ATOM 822 C C . THR A 1 109 ? -0.979 -23.938 -20.266 1 98.81 109 THR A C 1
ATOM 824 O O . THR A 1 109 ? -1.338 -24.438 -21.328 1 98.81 109 THR A O 1
ATOM 827 N N . LEU A 1 110 ? -0.447 -22.734 -20.203 1 98.88 110 LEU A N 1
ATOM 828 C CA . LEU A 1 110 ? -0.142 -22 -21.422 1 98.88 110 LEU A CA 1
ATOM 829 C C . LEU A 1 110 ? 0.837 -22.781 -22.297 1 98.88 110 LEU A C 1
ATOM 831 O O . LEU A 1 110 ? 0.672 -22.844 -23.516 1 98.88 110 LEU A O 1
ATOM 835 N N . ALA A 1 111 ? 1.835 -23.375 -21.672 1 98.88 111 ALA A N 1
ATOM 836 C CA . ALA A 1 111 ? 2.787 -24.203 -22.406 1 98.88 111 ALA A CA 1
ATOM 837 C C . ALA A 1 111 ? 2.088 -25.391 -23.062 1 98.88 111 ALA A C 1
ATOM 839 O O . ALA A 1 111 ? 2.352 -25.703 -24.234 1 98.88 111 ALA A O 1
ATOM 840 N N . ALA A 1 112 ? 1.221 -26.031 -22.375 1 98.81 112 ALA A N 1
ATOM 841 C CA . ALA A 1 112 ? 0.485 -27.172 -22.906 1 98.81 112 ALA A CA 1
ATOM 842 C C . ALA A 1 112 ? -0.311 -26.781 -24.156 1 98.81 112 ALA A C 1
ATOM 844 O O . ALA A 1 112 ? -0.35 -27.531 -25.141 1 98.81 112 ALA A O 1
ATOM 845 N N . GLN A 1 113 ? -0.935 -25.656 -24.078 1 98.25 113 GLN A N 1
ATOM 846 C CA . GLN A 1 113 ? -1.706 -25.172 -25.219 1 98.25 113 GLN A CA 1
ATOM 847 C C . GLN A 1 113 ? -0.813 -24.984 -26.438 1 98.25 113 GLN A C 1
ATOM 849 O O . GLN A 1 113 ? -1.211 -25.297 -27.562 1 98.25 113 GLN A O 1
ATOM 854 N N . LEU A 1 114 ? 0.348 -24.5 -26.25 1 98.5 114 LEU A N 1
ATOM 855 C CA . LEU A 1 114 ? 1.267 -24.281 -27.359 1 98.5 114 LEU A CA 1
ATOM 856 C C . LEU A 1 114 ? 1.827 -25.609 -27.875 1 98.5 114 LEU A C 1
ATOM 858 O O . LEU A 1 114 ? 2.107 -25.75 -29.062 1 98.5 114 LEU A O 1
ATOM 862 N N . VAL A 1 115 ? 2 -26.578 -26.984 1 98.5 115 VAL A N 1
ATOM 863 C CA . VAL A 1 115 ? 2.389 -27.922 -27.406 1 98.5 115 VAL A CA 1
ATOM 864 C C . VAL A 1 115 ? 1.324 -28.5 -28.328 1 98.5 115 VAL A C 1
ATOM 866 O O . VAL A 1 115 ? 1.646 -29.062 -29.391 1 98.5 115 VAL A O 1
ATOM 869 N N . GLU A 1 116 ? 0.103 -28.312 -28 1 97.31 116 GLU A N 1
ATOM 870 C CA . GLU A 1 116 ? -1.005 -28.875 -28.766 1 97.31 116 GLU A CA 1
ATOM 871 C C . GLU A 1 116 ? -1.09 -28.234 -30.141 1 97.31 116 GLU A C 1
ATOM 873 O O . GLU A 1 116 ? -1.508 -28.891 -31.109 1 97.31 116 GLU A O 1
ATOM 878 N N . THR A 1 117 ? -0.679 -27.016 -30.266 1 96.62 117 THR A N 1
ATOM 879 C CA . THR A 1 117 ? -0.734 -26.328 -31.547 1 96.62 117 THR A CA 1
ATOM 880 C C . THR A 1 117 ? 0.563 -26.531 -32.312 1 96.62 117 THR A C 1
ATOM 882 O O . THR A 1 117 ? 0.729 -26 -33.438 1 96.62 117 THR A O 1
ATOM 885 N N . GLY A 1 118 ? 1.52 -27.203 -31.734 1 97.5 118 GLY A N 1
ATOM 886 C CA . GLY A 1 118 ? 2.773 -27.516 -32.406 1 97.5 118 GLY A CA 1
ATOM 887 C C . GLY A 1 118 ? 3.777 -26.375 -32.344 1 97.5 118 GLY A C 1
ATOM 888 O O . GLY A 1 118 ? 4.84 -26.453 -32.969 1 97.5 118 GLY A O 1
ATOM 889 N N . LYS A 1 119 ? 3.535 -25.391 -31.609 1 98.19 119 LYS A N 1
ATOM 890 C CA . LYS A 1 119 ? 4.395 -24.219 -31.531 1 98.19 119 LYS A CA 1
ATOM 891 C C . LYS A 1 119 ? 5.5 -24.406 -30.5 1 98.19 119 LYS A C 1
ATOM 893 O O . LYS A 1 119 ? 6.48 -23.656 -30.5 1 98.19 119 LYS A O 1
ATOM 898 N N . LEU A 1 120 ? 5.324 -25.391 -29.672 1 98.62 120 LEU A N 1
ATOM 899 C CA . LEU A 1 120 ? 6.297 -25.641 -28.625 1 98.62 120 LEU A CA 1
ATOM 900 C C . LEU A 1 120 ? 6.613 -27.125 -28.516 1 98.62 120 LEU A C 1
ATOM 902 O O . LEU A 1 120 ? 5.699 -27.953 -28.484 1 98.62 120 LEU A O 1
ATOM 906 N N . ASP A 1 121 ? 7.855 -27.438 -28.531 1 98.56 121 ASP A N 1
ATOM 907 C CA . ASP A 1 121 ? 8.359 -28.781 -28.234 1 98.56 121 ASP A CA 1
ATOM 908 C C . ASP A 1 121 ? 9.008 -28.812 -26.844 1 98.56 121 ASP A C 1
ATOM 910 O O . ASP A 1 121 ? 10.016 -28.156 -26.609 1 98.56 121 ASP A O 1
ATOM 914 N N . LEU A 1 122 ? 8.469 -29.641 -25.984 1 98.44 122 LEU A N 1
ATOM 915 C CA . LEU A 1 122 ? 8.891 -29.688 -24.578 1 98.44 122 LEU A CA 1
ATOM 916 C C . LEU A 1 122 ? 10.359 -30.109 -24.469 1 98.44 122 LEU A C 1
ATOM 918 O O . LEU A 1 122 ? 11.023 -29.781 -23.484 1 98.44 122 LEU A O 1
ATOM 922 N N . ASP A 1 123 ? 10.836 -30.766 -25.453 1 98.31 123 ASP A N 1
ATOM 923 C CA . ASP A 1 123 ? 12.141 -31.406 -25.328 1 98.31 123 ASP A CA 1
ATOM 924 C C . ASP A 1 123 ? 13.18 -30.719 -26.203 1 98.31 123 ASP A C 1
ATOM 926 O O . ASP A 1 123 ? 14.359 -31.094 -26.188 1 98.31 123 ASP A O 1
ATOM 930 N N . ALA A 1 124 ? 12.805 -29.75 -26.922 1 98.31 124 ALA A N 1
ATOM 931 C CA . ALA A 1 124 ? 13.742 -29.016 -27.766 1 98.31 124 ALA A CA 1
ATOM 932 C C . ALA A 1 124 ? 14.531 -28 -26.953 1 98.31 124 ALA A C 1
ATOM 934 O O . ALA A 1 124 ? 14.078 -27.547 -25.891 1 98.31 124 ALA A O 1
ATOM 935 N N . ASP A 1 125 ? 15.703 -27.656 -27.469 1 98.44 125 ASP A N 1
ATOM 936 C CA . ASP A 1 125 ? 16.469 -26.562 -26.875 1 98.44 125 ASP A CA 1
ATOM 937 C C . ASP A 1 125 ? 15.672 -25.266 -26.891 1 98.44 125 ASP A C 1
ATOM 939 O O . ASP A 1 125 ? 15.18 -24.828 -27.953 1 98.44 125 ASP A O 1
ATOM 943 N N . ILE A 1 126 ? 15.57 -24.609 -25.766 1 98.56 126 ILE A N 1
ATOM 944 C CA . ILE A 1 126 ? 14.773 -23.391 -25.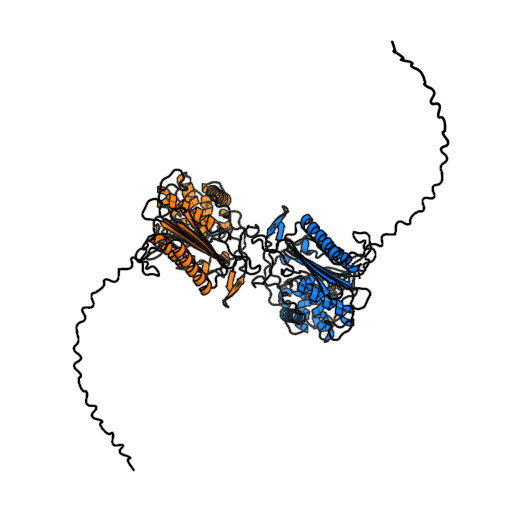672 1 98.56 126 ILE A CA 1
ATOM 945 C C . ILE A 1 126 ? 15.375 -22.312 -26.562 1 98.56 126 ILE A C 1
ATOM 947 O O . ILE A 1 126 ? 14.68 -21.375 -26.969 1 98.56 126 ILE A O 1
ATOM 951 N N . ARG A 1 127 ? 16.625 -22.375 -26.891 1 98 127 ARG A N 1
ATOM 952 C CA . ARG A 1 127 ? 17.297 -21.375 -27.719 1 98 127 ARG A CA 1
ATOM 953 C C . ARG A 1 127 ? 16.828 -21.469 -29.172 1 98 127 ARG A C 1
ATOM 955 O O . ARG A 1 127 ? 17.094 -20.578 -29.969 1 98 127 ARG A O 1
ATOM 962 N N . ASN A 1 128 ? 16.172 -22.594 -29.5 1 97.62 128 ASN A N 1
ATOM 963 C CA . ASN A 1 128 ? 15.5 -22.641 -30.797 1 97.62 128 ASN A CA 1
ATOM 964 C C . ASN A 1 128 ? 14.414 -21.562 -30.906 1 97.62 128 ASN A C 1
ATOM 966 O O . ASN A 1 128 ? 14.055 -21.156 -32 1 97.62 128 ASN A O 1
ATOM 970 N N . TYR A 1 129 ? 13.898 -21.141 -29.828 1 97.88 129 TYR A N 1
ATOM 971 C CA . TYR A 1 129 ? 12.844 -20.125 -29.766 1 97.88 129 TYR A CA 1
ATOM 972 C C . TYR A 1 129 ? 13.406 -18.781 -29.312 1 97.88 129 TYR A C 1
ATOM 974 O O . TYR A 1 129 ? 12.977 -17.734 -29.781 1 97.88 129 TYR A O 1
ATOM 982 N N . LEU A 1 130 ? 14.266 -18.875 -28.359 1 97.81 130 LEU A N 1
ATOM 983 C CA . LEU A 1 130 ? 14.867 -17.719 -27.703 1 97.81 130 LEU A CA 1
ATOM 984 C C . LEU A 1 130 ? 16.375 -17.688 -27.922 1 97.81 130 LEU A C 1
ATOM 986 O O . LEU A 1 130 ? 17.156 -17.844 -26.984 1 97.81 130 LEU A O 1
ATOM 990 N N . SER A 1 131 ? 16.766 -17.312 -29.078 1 96.31 131 SER A N 1
ATOM 991 C CA . SER A 1 131 ? 18.156 -17.406 -29.5 1 96.31 131 SER A CA 1
ATOM 992 C C . SER A 1 131 ? 19.031 -16.422 -28.75 1 96.31 131 SER A C 1
ATOM 994 O O . SER A 1 131 ? 20.25 -16.625 -28.641 1 96.31 131 SER A O 1
ATOM 996 N N . GLU A 1 132 ? 18.422 -15.375 -28.266 1 95.31 132 GLU A N 1
ATOM 997 C CA . GLU A 1 132 ? 19.203 -14.344 -27.578 1 95.31 132 GLU A CA 1
ATOM 998 C C . GLU A 1 132 ? 19.578 -14.781 -26.172 1 95.31 132 GLU A C 1
ATOM 1000 O O . GLU A 1 132 ? 20.406 -14.141 -25.516 1 95.31 132 GLU A O 1
ATOM 1005 N N . PHE A 1 133 ? 18.953 -15.828 -25.656 1 97.81 133 PHE A N 1
ATOM 1006 C CA . PHE A 1 133 ? 19.391 -16.344 -24.359 1 97.81 133 PHE A CA 1
ATOM 1007 C C . PHE A 1 133 ? 20.766 -16.984 -24.469 1 97.81 133 PHE A C 1
ATOM 1009 O O . PHE A 1 133 ? 21.031 -17.797 -25.359 1 97.81 133 PHE A O 1
ATOM 1016 N N . PRO A 1 134 ? 21.609 -16.672 -23.531 1 97.38 134 PRO A N 1
ATOM 1017 C CA . PRO A 1 134 ? 22.984 -17.156 -23.656 1 97.38 134 PRO A CA 1
ATOM 1018 C C . PRO A 1 134 ? 23.094 -18.672 -23.547 1 97.38 134 PRO A C 1
ATOM 1020 O O . PRO A 1 134 ? 22.375 -19.297 -22.766 1 97.38 134 PRO A O 1
ATOM 1023 N N . ALA A 1 135 ? 24.047 -19.156 -24.297 1 96.81 135 ALA A N 1
ATOM 1024 C CA . ALA A 1 135 ? 24.375 -20.578 -24.156 1 96.81 135 ALA A CA 1
ATOM 1025 C C . ALA A 1 135 ? 24.891 -20.891 -22.75 1 96.81 135 ALA A C 1
ATOM 1027 O O . ALA A 1 135 ? 25.609 -20.078 -22.156 1 96.81 135 ALA A O 1
ATOM 1028 N N . LYS A 1 136 ? 24.547 -22.062 -22.328 1 97.81 136 LYS A N 1
ATOM 1029 C CA . LYS A 1 136 ? 24.953 -22.453 -20.984 1 97.81 136 LYS A CA 1
ATOM 1030 C C . LYS A 1 136 ? 25.891 -23.656 -21.016 1 97.81 136 LYS A C 1
ATOM 1032 O O . LYS A 1 136 ? 25.859 -24.453 -21.953 1 97.81 136 LYS A O 1
ATOM 1037 N N . LYS A 1 137 ? 26.734 -23.594 -19.984 1 96.94 137 LYS A N 1
ATOM 1038 C CA . LYS A 1 137 ? 27.656 -24.703 -19.828 1 96.94 137 LYS A CA 1
ATOM 1039 C C . LYS A 1 137 ? 27.516 -25.328 -18.438 1 96.94 137 LYS A C 1
ATOM 1041 O O . LYS A 1 137 ? 27.094 -24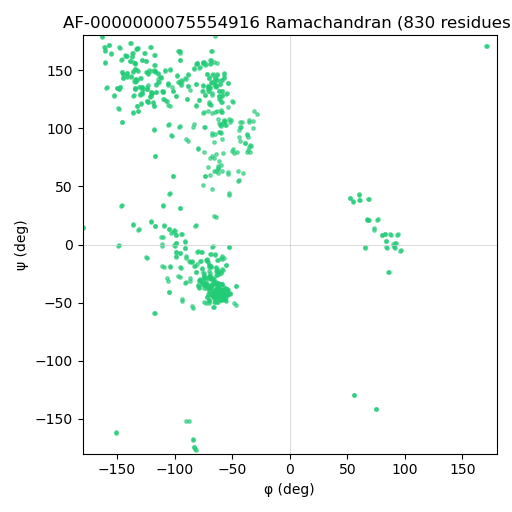.656 -17.484 1 96.94 137 LYS A O 1
ATOM 1046 N N . TRP A 1 138 ? 27.75 -26.578 -18.359 1 97 138 TRP A N 1
ATOM 1047 C CA . TRP A 1 138 ? 27.938 -27.312 -17.109 1 97 138 TRP A CA 1
ATOM 1048 C C . TRP A 1 138 ? 29.203 -28.156 -17.141 1 97 138 TRP A C 1
ATOM 1050 O O . TRP A 1 138 ? 29.375 -29 -18.031 1 97 138 TRP A O 1
ATOM 1060 N N . GLU A 1 139 ? 30.094 -27.891 -16.203 1 95.81 139 GLU A N 1
ATOM 1061 C CA . GLU A 1 139 ? 31.391 -28.531 -16.203 1 95.81 139 GLU A CA 1
ATOM 1062 C C . GLU A 1 139 ? 32.094 -28.375 -17.547 1 95.81 139 GLU A C 1
ATOM 1064 O O . GLU A 1 139 ? 32.531 -29.375 -18.156 1 95.81 139 GLU A O 1
ATOM 1069 N N . ASP A 1 140 ? 31.938 -27.219 -18.062 1 94.38 140 ASP A N 1
ATOM 1070 C CA . ASP A 1 140 ? 32.656 -26.766 -19.25 1 94.38 140 ASP A CA 1
ATOM 1071 C C . ASP A 1 140 ? 32.125 -27.438 -20.516 1 94.38 140 ASP A C 1
ATOM 1073 O O . ASP A 1 140 ? 32.812 -27.5 -21.531 1 94.38 140 ASP A O 1
ATOM 1077 N N . LYS A 1 141 ? 31.031 -28.031 -20.422 1 97.19 141 LYS A N 1
ATOM 1078 C CA . LYS A 1 141 ? 30.375 -28.609 -21.578 1 97.19 141 LYS A CA 1
ATOM 1079 C C . LYS A 1 141 ? 29.062 -27.891 -21.891 1 97.19 141 LYS A C 1
ATOM 1081 O O . LYS A 1 141 ? 28.328 -27.5 -20.969 1 97.19 141 LYS A O 1
ATOM 1086 N N . ASP A 1 142 ? 28.891 -27.797 -23.109 1 96.56 142 ASP A N 1
ATOM 1087 C CA . ASP A 1 142 ? 27.641 -27.188 -23.516 1 96.56 142 ASP A CA 1
ATOM 1088 C C . ASP A 1 142 ? 26.453 -28.031 -23.109 1 96.56 142 ASP A C 1
ATOM 1090 O O . ASP A 1 142 ? 26.484 -29.266 -23.219 1 96.56 142 ASP A O 1
ATOM 1094 N N . VAL A 1 143 ? 25.469 -27.344 -22.641 1 97.75 143 VAL A N 1
ATOM 1095 C CA . VAL A 1 143 ? 24.266 -28.078 -22.25 1 97.75 143 VAL A CA 1
ATOM 1096 C C . VAL A 1 143 ? 23.047 -27.453 -22.922 1 97.75 143 VAL A C 1
ATOM 1098 O O . VAL A 1 143 ? 23.094 -26.297 -23.344 1 97.75 143 VAL A O 1
ATOM 1101 N N . THR A 1 144 ? 22.062 -28.266 -22.984 1 97.06 144 THR A N 1
ATOM 1102 C CA . THR A 1 144 ? 20.781 -27.828 -23.5 1 97.06 144 THR A CA 1
ATOM 1103 C C . THR A 1 144 ? 19.781 -27.656 -22.359 1 97.06 144 THR A C 1
ATOM 1105 O O . THR A 1 144 ? 19.719 -28.469 -21.453 1 97.06 144 THR A O 1
ATOM 1108 N N . ILE A 1 145 ? 19.031 -26.625 -22.438 1 98.44 145 ILE A N 1
ATOM 1109 C CA . ILE A 1 145 ? 17.906 -26.391 -21.531 1 98.44 145 ILE A CA 1
ATOM 1110 C C . ILE A 1 145 ? 16.594 -26.516 -22.281 1 98.44 145 ILE A C 1
ATOM 1112 O O . ILE A 1 145 ? 16.438 -25.969 -23.375 1 98.44 145 ILE A O 1
ATOM 1116 N N . THR A 1 146 ? 15.664 -27.266 -21.703 1 98.75 146 THR A N 1
ATOM 1117 C CA . THR A 1 146 ? 14.383 -27.469 -22.359 1 98.75 146 THR A CA 1
ATOM 1118 C C . THR A 1 146 ? 13.242 -26.906 -21.516 1 98.75 146 THR A C 1
ATOM 1120 O O . THR A 1 146 ? 13.43 -26.594 -20.328 1 98.75 146 THR A O 1
ATOM 1123 N N . MET A 1 147 ? 12.117 -26.734 -22.188 1 98.81 147 MET A N 1
ATOM 1124 C CA . MET A 1 147 ? 10.922 -26.297 -21.469 1 98.81 147 MET A CA 1
ATOM 1125 C C . MET A 1 147 ? 10.531 -27.312 -20.391 1 98.81 147 MET A C 1
ATOM 1127 O O . MET A 1 147 ? 10.133 -26.938 -19.297 1 98.81 147 MET A O 1
ATOM 1131 N N . ARG A 1 148 ? 10.633 -28.641 -20.719 1 98.81 148 ARG A N 1
ATOM 1132 C CA . ARG A 1 148 ? 10.352 -29.688 -19.75 1 98.81 148 ARG A CA 1
ATOM 1133 C C . ARG A 1 148 ? 11.18 -29.5 -18.484 1 98.81 148 ARG A C 1
ATOM 1135 O O . ARG A 1 148 ? 10.648 -29.578 -17.375 1 98.81 148 ARG A O 1
ATOM 1142 N N . GLN A 1 149 ? 12.383 -29.188 -18.688 1 98.69 149 GLN A N 1
ATOM 1143 C CA . GLN A 1 149 ? 13.297 -29.016 -17.562 1 98.69 149 GLN A CA 1
ATOM 1144 C C . GLN A 1 149 ? 12.977 -27.75 -16.781 1 98.69 149 GLN A C 1
ATOM 1146 O O . GLN A 1 149 ? 13.109 -27.703 -15.555 1 98.69 149 GLN A O 1
ATOM 1151 N N . LEU A 1 150 ? 12.57 -26.672 -17.438 1 98.81 150 LEU A N 1
ATOM 1152 C CA . LEU A 1 150 ? 12.172 -25.438 -16.766 1 98.81 150 LEU A CA 1
ATOM 1153 C C . LEU A 1 150 ? 10.922 -25.656 -15.914 1 98.81 150 LEU A C 1
ATOM 1155 O O . LEU A 1 150 ? 10.906 -25.312 -14.727 1 98.81 150 LEU A O 1
ATOM 1159 N N . LEU A 1 151 ? 9.938 -26.297 -16.438 1 98.81 151 LEU A N 1
ATOM 1160 C CA . LEU A 1 151 ? 8.648 -26.453 -15.766 1 98.81 151 LEU A CA 1
ATOM 1161 C C . LEU A 1 151 ? 8.734 -27.5 -14.656 1 98.81 151 LEU A C 1
ATOM 1163 O O . LEU A 1 151 ? 7.887 -27.516 -13.758 1 98.81 151 LEU A O 1
ATOM 1167 N N . SER A 1 152 ? 9.742 -28.391 -14.719 1 98.44 152 SER A N 1
ATOM 1168 C CA . SER A 1 152 ? 9.898 -29.422 -13.703 1 98.44 152 SER A CA 1
ATOM 1169 C C . SER A 1 152 ? 10.945 -29.031 -12.664 1 98.44 152 SER A C 1
ATOM 1171 O O . SER A 1 152 ? 11.359 -29.859 -11.844 1 98.44 152 SER A O 1
ATOM 1173 N N . HIS A 1 153 ? 11.43 -27.828 -12.695 1 97.56 153 HIS A N 1
ATOM 1174 C CA . HIS A 1 153 ? 12.406 -27.312 -11.742 1 97.56 153 HIS A CA 1
ATOM 1175 C C . HIS A 1 153 ? 13.695 -28.125 -11.773 1 97.56 153 HIS A C 1
ATOM 1177 O O . HIS A 1 153 ? 14.25 -28.453 -10.727 1 97.56 153 HIS A O 1
ATOM 1183 N N . SER A 1 154 ? 14.133 -28.438 -13.008 1 97.88 154 SER A N 1
ATOM 1184 C CA . SER A 1 154 ? 15.352 -29.25 -13.102 1 97.88 154 SER A CA 1
ATOM 1185 C C . SER A 1 154 ? 16.328 -28.641 -14.094 1 97.88 154 SER A C 1
ATOM 1187 O O . SER A 1 154 ? 17.344 -29.25 -14.43 1 97.88 154 SER A O 1
ATOM 1189 N N . ALA A 1 155 ? 16.094 -27.422 -14.516 1 98.06 155 ALA A N 1
ATOM 1190 C CA . ALA A 1 155 ? 16.891 -26.812 -15.578 1 98.06 155 ALA A CA 1
ATOM 1191 C C . ALA A 1 155 ? 18.203 -26.234 -15.031 1 98.06 155 ALA A C 1
ATOM 1193 O O . ALA A 1 155 ? 19.109 -25.922 -15.789 1 98.06 155 ALA A O 1
ATOM 1194 N N . GLY A 1 156 ? 18.234 -26.031 -13.734 1 97 156 GLY A N 1
ATOM 1195 C CA . GLY A 1 156 ? 19.438 -25.516 -13.133 1 97 156 GLY A CA 1
ATOM 1196 C C . GLY A 1 156 ? 19.453 -24 -13.039 1 97 156 GLY A C 1
ATOM 1197 O O . GLY A 1 156 ? 20.422 -23.406 -12.57 1 97 156 GLY A O 1
ATOM 1198 N N . ILE A 1 157 ? 18.422 -23.312 -13.453 1 96.75 157 ILE A N 1
ATOM 1199 C CA . ILE A 1 157 ? 18.297 -21.859 -13.312 1 96.75 157 ILE A CA 1
ATOM 1200 C C . ILE A 1 157 ? 18.062 -21.5 -11.844 1 96.75 157 ILE A C 1
ATOM 1202 O O . ILE A 1 157 ? 17.25 -22.141 -11.164 1 96.75 157 ILE A O 1
ATOM 1206 N N . ARG A 1 158 ? 18.703 -20.5 -11.344 1 93.81 158 ARG A N 1
ATOM 1207 C CA . ARG A 1 158 ? 18.641 -20.172 -9.922 1 93.81 158 ARG A CA 1
ATOM 1208 C C . ARG A 1 158 ? 17.312 -19.516 -9.562 1 93.81 158 ARG A C 1
ATOM 1210 O O . ARG A 1 158 ? 16.656 -18.938 -10.43 1 93.81 158 ARG A O 1
ATOM 1217 N N . HIS A 1 159 ? 17.016 -19.672 -8.258 1 93.25 159 HIS A N 1
ATOM 1218 C CA . HIS A 1 159 ? 15.938 -18.938 -7.613 1 93.25 159 HIS A CA 1
ATOM 1219 C C . HIS A 1 159 ? 16.406 -17.562 -7.172 1 93.25 159 HIS A C 1
ATOM 1221 O O . HIS A 1 159 ? 17.406 -17.047 -7.668 1 93.25 159 HIS A O 1
ATOM 1227 N N . TYR A 1 160 ? 15.578 -16.875 -6.332 1 89.06 160 TYR A N 1
ATOM 1228 C CA . TYR A 1 160 ? 16.016 -15.594 -5.781 1 89.06 160 TYR A CA 1
ATOM 1229 C C . TYR A 1 160 ? 17.359 -15.727 -5.098 1 89.06 160 TYR A C 1
ATOM 1231 O O . TYR A 1 160 ? 17.641 -16.719 -4.426 1 89.06 160 TYR A O 1
ATOM 1239 N N . ALA A 1 161 ? 18.109 -14.719 -5.355 1 77.69 161 ALA A N 1
ATOM 1240 C CA . ALA A 1 161 ? 19.438 -14.766 -4.754 1 77.69 161 ALA A CA 1
ATOM 1241 C C . ALA A 1 161 ? 19.359 -14.641 -3.236 1 77.69 161 ALA A C 1
ATOM 1243 O O . ALA A 1 161 ? 18.703 -13.727 -2.717 1 77.69 161 ALA A O 1
ATOM 1244 N N . ASN A 1 162 ? 19.359 -15.695 -2.557 1 65.31 162 ASN A N 1
ATOM 1245 C CA . ASN A 1 162 ? 19.438 -15.625 -1.101 1 65.31 162 ASN A CA 1
ATOM 1246 C C . ASN A 1 162 ? 20.828 -15.961 -0.586 1 65.31 162 ASN A C 1
ATOM 1248 O O . ASN A 1 162 ? 21.25 -17.109 -0.625 1 65.31 162 ASN A O 1
ATOM 1252 N N . PRO A 1 163 ? 21.672 -14.992 -0.361 1 52.69 163 PRO A N 1
ATOM 1253 C CA . PRO A 1 163 ? 23 -15.352 0.112 1 52.69 163 PRO A CA 1
ATOM 1254 C C . PRO A 1 163 ? 22.969 -16.375 1.244 1 52.69 163 PRO A C 1
ATOM 1256 O O . PRO A 1 163 ? 23.953 -17.094 1.463 1 52.69 163 PRO A O 1
ATOM 1259 N N . LYS A 1 164 ? 21.938 -16.266 2.115 1 48.5 164 LYS A N 1
ATOM 1260 C CA . LYS A 1 164 ? 22.094 -17.031 3.352 1 48.5 164 LYS A CA 1
ATOM 1261 C C . LYS A 1 164 ? 21.5 -18.438 3.207 1 48.5 164 LYS A C 1
ATOM 1263 O O . LYS A 1 164 ? 21.766 -19.312 4.031 1 48.5 164 LYS A O 1
ATOM 1268 N N . LYS A 1 165 ? 20.406 -18.844 2.459 1 49.41 165 LYS A N 1
ATOM 1269 C CA . LYS A 1 165 ? 19.75 -20.078 2.848 1 49.41 165 LYS A CA 1
ATOM 1270 C C . LYS A 1 165 ? 19.422 -20.938 1.625 1 49.41 165 LYS A C 1
ATOM 1272 O O . LYS A 1 165 ? 18.859 -20.438 0.646 1 49.41 165 LYS A O 1
ATOM 1277 N N . LYS A 1 166 ? 20.016 -22.078 1.426 1 43.59 166 LYS A N 1
ATOM 1278 C CA . LYS A 1 166 ? 19.578 -23.203 0.599 1 43.59 166 LYS A CA 1
ATOM 1279 C C . LYS A 1 166 ? 18.25 -23.766 1.074 1 43.59 166 LYS A C 1
ATOM 1281 O O . LYS A 1 166 ? 18.062 -24 2.27 1 43.59 166 LYS A O 1
ATOM 1286 N N . SER A 1 167 ? 17.016 -23.469 0.579 1 42 167 SER A N 1
ATOM 1287 C CA . SER A 1 167 ? 15.789 -23.969 1.176 1 42 167 SER A CA 1
ATOM 1288 C C . SER A 1 167 ? 15.375 -25.297 0.561 1 42 167 SER A C 1
ATOM 1290 O O . SER A 1 167 ? 15.211 -25.406 -0.657 1 42 167 SER A O 1
ATOM 1292 N N . ASP A 1 168 ? 15.742 -26.391 1.022 1 40.34 168 ASP A N 1
ATOM 1293 C CA . ASP A 1 168 ? 15.32 -27.734 0.642 1 40.34 168 ASP A CA 1
ATOM 1294 C C . ASP A 1 168 ? 13.836 -27.953 0.94 1 40.34 168 ASP A C 1
ATOM 1296 O O . ASP A 1 168 ? 13.391 -29.078 1.115 1 40.34 168 ASP A O 1
ATOM 1300 N N . SER A 1 169 ? 12.969 -26.953 1.027 1 47.53 169 SER A N 1
ATOM 1301 C CA . SER A 1 169 ? 11.656 -27.188 1.614 1 47.53 169 SER A CA 1
ATOM 1302 C C . SER A 1 169 ? 10.625 -27.531 0.543 1 47.53 169 SER A C 1
ATOM 1304 O O . SER A 1 169 ? 10.797 -27.188 -0.627 1 47.53 169 SER A O 1
ATOM 1306 N N . LEU A 1 170 ? 9.727 -28.453 0.767 1 43.53 170 LEU A N 1
ATOM 1307 C CA . LEU A 1 170 ? 8.547 -28.891 0.023 1 43.53 170 LEU A CA 1
ATOM 1308 C C . LEU A 1 170 ? 7.605 -27.719 -0.241 1 43.53 170 LEU A C 1
ATOM 1310 O O . LEU A 1 170 ? 6.645 -27.859 -1.003 1 43.53 170 LEU A O 1
ATOM 1314 N N . GLU A 1 171 ? 7.73 -26.688 0.44 1 48.59 171 GLU A N 1
ATOM 1315 C CA . GLU A 1 171 ? 6.938 -25.484 0.268 1 48.59 171 GLU A CA 1
ATOM 1316 C C . GLU A 1 171 ? 7.738 -24.391 -0.445 1 48.59 171 GLU A C 1
ATOM 1318 O O . GLU A 1 171 ? 8.969 -24.484 -0.545 1 48.59 171 GLU A O 1
ATOM 1323 N N . ASP A 1 172 ? 7 -23.578 -1.154 1 49.06 172 ASP A N 1
ATOM 1324 C CA . ASP A 1 172 ? 7.656 -22.438 -1.775 1 49.06 172 ASP A CA 1
ATOM 1325 C C . ASP A 1 172 ? 8.648 -21.781 -0.817 1 49.06 172 ASP A C 1
ATOM 1327 O O . ASP A 1 172 ? 8.273 -21.328 0.265 1 49.06 172 ASP A O 1
ATOM 1331 N N . PRO A 1 173 ? 9.906 -22.078 -1.014 1 47.97 173 PRO A N 1
ATOM 1332 C CA . PRO A 1 173 ? 10.945 -21.609 -0.091 1 47.97 173 PRO A CA 1
ATOM 1333 C C . PRO A 1 173 ? 10.883 -20.094 0.141 1 47.97 173 PRO A C 1
ATOM 1335 O O . PRO A 1 173 ? 11.633 -19.562 0.963 1 47.97 173 PRO A O 1
ATOM 1338 N N . SER A 1 174 ? 9.953 -19.391 -0.54 1 45.31 174 SER A N 1
ATOM 1339 C CA . SER A 1 174 ? 9.898 -17.938 -0.425 1 45.31 174 SER A CA 1
ATOM 1340 C C . SER A 1 174 ? 9.375 -17.516 0.942 1 45.31 174 SER A C 1
ATOM 1342 O O . SER A 1 174 ? 9.523 -16.359 1.332 1 45.31 174 SER A O 1
ATOM 1344 N N . ASN A 1 175 ? 8.828 -18.359 1.693 1 46.03 175 ASN A N 1
ATOM 1345 C CA . ASN A 1 175 ? 8.367 -18.031 3.041 1 46.03 175 ASN A CA 1
ATOM 1346 C C . ASN A 1 175 ? 9.508 -17.531 3.918 1 46.03 175 ASN A C 1
ATOM 1348 O O . ASN A 1 175 ? 9.281 -16.828 4.898 1 46.03 175 ASN A O 1
ATOM 1352 N N . ASN A 1 176 ? 10.727 -17.75 3.363 1 52.59 176 ASN A N 1
ATOM 1353 C CA . ASN A 1 176 ? 11.867 -17.328 4.176 1 52.59 176 ASN A CA 1
ATOM 1354 C C . ASN A 1 176 ? 12.57 -16.125 3.57 1 52.59 176 ASN A C 1
ATOM 1356 O O . ASN A 1 176 ? 13.648 -15.734 4.02 1 52.59 176 ASN A O 1
ATOM 1360 N N . ASN A 1 177 ? 12.062 -15.602 2.607 1 52 177 ASN A N 1
ATOM 1361 C CA . ASN A 1 177 ? 12.758 -14.609 1.792 1 52 177 ASN A CA 1
ATOM 1362 C C . ASN A 1 177 ? 12.422 -13.195 2.234 1 52 177 ASN A C 1
ATOM 1364 O O . ASN A 1 177 ? 12.516 -12.25 1.443 1 52 177 ASN A O 1
ATOM 1368 N N . THR A 1 178 ? 12.148 -12.945 3.555 1 57.75 178 THR A N 1
ATOM 1369 C CA . THR A 1 178 ? 11.625 -11.656 3.971 1 57.75 178 THR A CA 1
ATOM 1370 C C . THR A 1 178 ? 12.672 -10.555 3.781 1 57.75 178 THR A C 1
ATOM 1372 O O . THR A 1 178 ? 12.344 -9.367 3.82 1 57.75 178 THR A O 1
ATOM 1375 N N . GLU A 1 179 ? 13.812 -11.133 3.312 1 62.28 179 GLU A N 1
ATOM 1376 C CA . GLU A 1 179 ? 14.805 -10.062 3.25 1 62.28 179 GLU A CA 1
ATOM 1377 C C . GLU A 1 179 ? 15.594 -10.125 1.945 1 62.28 179 GLU A C 1
ATOM 1379 O O . GLU A 1 179 ? 16.578 -9.391 1.77 1 62.28 179 GLU A O 1
ATOM 1384 N N . VAL A 1 180 ? 15.102 -10.781 1.075 1 74.69 180 VAL A N 1
ATOM 1385 C CA . VAL A 1 180 ? 15.844 -10.938 -0.175 1 74.69 180 VAL A CA 1
ATOM 1386 C C . VAL A 1 180 ? 15.484 -9.805 -1.133 1 74.69 180 VAL A C 1
ATOM 1388 O O . VAL A 1 180 ? 14.312 -9.625 -1.487 1 74.69 180 VAL A O 1
ATOM 1391 N N . PRO A 1 181 ? 16.5 -9.086 -1.613 1 82.75 181 PRO A N 1
ATOM 1392 C CA . PRO A 1 181 ? 16.234 -7.922 -2.461 1 82.75 181 PRO A CA 1
ATOM 1393 C C . PRO A 1 181 ? 15.438 -8.273 -3.717 1 82.75 181 PRO A C 1
ATOM 1395 O O . PRO A 1 181 ? 14.531 -7.531 -4.109 1 82.75 181 PRO A O 1
ATOM 1398 N N . GLU A 1 182 ? 15.758 -9.383 -4.281 1 89.25 182 GLU A N 1
ATOM 1399 C CA . GLU A 1 182 ? 15.055 -9.773 -5.504 1 89.25 182 GLU A CA 1
ATOM 1400 C C . GLU A 1 182 ? 13.594 -10.117 -5.211 1 89.25 182 GLU A C 1
ATOM 1402 O O . GLU A 1 182 ? 12.711 -9.836 -6.023 1 89.25 182 GLU A O 1
ATOM 1407 N N . PHE A 1 183 ? 13.398 -10.719 -4.078 1 89.62 183 PHE A N 1
ATOM 1408 C CA . PHE A 1 183 ? 12.047 -11.078 -3.65 1 89.62 183 PHE A CA 1
ATOM 1409 C C . PHE A 1 183 ? 11.211 -9.828 -3.393 1 89.62 183 PHE A C 1
ATOM 1411 O O . PHE A 1 183 ? 10.008 -9.812 -3.664 1 89.62 183 PHE A O 1
ATOM 1418 N N . LEU A 1 184 ? 11.883 -8.766 -2.99 1 91.5 184 LEU A N 1
ATOM 1419 C CA . LEU A 1 184 ? 11.227 -7.523 -2.605 1 91.5 184 LEU A CA 1
ATOM 1420 C C . LEU A 1 184 ? 11.383 -6.465 -3.691 1 91.5 184 LEU A C 1
ATOM 1422 O O . LEU A 1 184 ? 11.164 -5.277 -3.441 1 91.5 184 LEU A O 1
ATOM 1426 N N . SER A 1 185 ? 11.805 -6.863 -4.867 1 92.44 185 SER A N 1
ATOM 1427 C CA . SER A 1 185 ? 12.086 -5.898 -5.926 1 92.44 185 SER A CA 1
ATOM 1428 C C . SER A 1 185 ? 10.844 -5.09 -6.277 1 92.44 185 SER A C 1
ATOM 1430 O O . SER A 1 185 ? 9.734 -5.633 -6.332 1 92.44 185 SER A O 1
ATOM 1432 N N . ASN A 1 186 ? 11.094 -3.818 -6.543 1 93.5 186 ASN A N 1
ATOM 1433 C CA . ASN A 1 186 ? 10.023 -2.93 -6.984 1 93.5 186 ASN A CA 1
ATOM 1434 C C . ASN A 1 186 ? 10.281 -2.396 -8.391 1 93.5 186 ASN A C 1
ATOM 1436 O O . ASN A 1 186 ? 9.656 -1.422 -8.812 1 93.5 186 ASN A O 1
ATOM 1440 N N . LYS A 1 187 ? 11.203 -3.031 -9.102 1 93.94 187 LYS A N 1
ATOM 1441 C CA . LYS A 1 187 ? 11.508 -2.662 -10.484 1 93.94 187 LYS A CA 1
ATOM 1442 C C . LYS A 1 187 ? 10.508 -3.277 -11.453 1 93.94 187 LYS A C 1
ATOM 1444 O O . LYS A 1 187 ? 10.18 -4.461 -11.352 1 93.94 187 LYS A O 1
ATOM 1449 N N . SER A 1 188 ? 10.102 -2.475 -12.422 1 96 188 SER A N 1
ATOM 1450 C CA . SER A 1 188 ? 9.094 -2.924 -13.375 1 96 188 SER A CA 1
ATOM 1451 C C . SER A 1 188 ? 9.734 -3.414 -14.664 1 96 188 SER A C 1
ATOM 1453 O O . SER A 1 188 ? 10.734 -2.855 -15.117 1 96 188 SER A O 1
ATOM 1455 N N . TYR A 1 189 ? 9.078 -4.441 -15.242 1 97 189 TYR A N 1
ATOM 1456 C CA . TYR A 1 189 ? 9.477 -4.973 -16.547 1 97 189 TYR A CA 1
ATOM 1457 C C . TYR A 1 189 ? 8.281 -5.082 -17.484 1 97 189 TYR A C 1
ATOM 1459 O O . TYR A 1 189 ? 7.188 -5.473 -17.047 1 97 189 TYR A O 1
ATOM 1467 N N . ALA A 1 190 ? 8.508 -4.82 -18.688 1 95.06 190 ALA A N 1
ATOM 1468 C CA . ALA A 1 190 ? 7.418 -4.859 -19.656 1 95.06 190 ALA A CA 1
ATOM 1469 C C . ALA A 1 190 ? 7.098 -6.297 -20.062 1 95.06 190 ALA A C 1
ATOM 1471 O O . ALA A 1 190 ? 5.941 -6.621 -20.359 1 95.06 190 ALA A O 1
ATOM 1472 N N . THR A 1 191 ? 8.148 -7.055 -20.172 1 96.5 191 THR A N 1
ATOM 1473 C CA . THR A 1 191 ? 7.973 -8.438 -20.609 1 96.5 191 THR A CA 1
ATOM 1474 C C . THR A 1 191 ? 8.82 -9.383 -19.766 1 96.5 191 THR A C 1
ATOM 1476 O O . THR A 1 191 ? 9.711 -8.945 -19.031 1 96.5 191 THR A O 1
ATOM 1479 N N . SER A 1 192 ? 8.445 -10.68 -19.922 1 97.31 192 SER A N 1
ATOM 1480 C CA . SER A 1 192 ? 9.312 -11.68 -19.312 1 97.31 192 SER A CA 1
ATOM 1481 C C . SER A 1 192 ? 10.711 -11.656 -19.906 1 97.31 192 SER A C 1
ATOM 1483 O O . SER A 1 192 ? 11.695 -11.891 -19.219 1 97.31 192 SER A O 1
ATOM 1485 N N . LEU A 1 193 ? 10.773 -11.383 -21.172 1 96.94 193 LEU A N 1
ATOM 1486 C CA . LEU A 1 193 ? 12.047 -11.289 -21.859 1 96.94 193 LEU A CA 1
ATOM 1487 C C . LEU A 1 193 ? 12.93 -10.219 -21.234 1 96.94 193 LEU A C 1
ATOM 1489 O O . LEU A 1 193 ? 14.117 -10.445 -20.984 1 96.94 193 LEU A O 1
ATOM 1493 N N . ASP A 1 194 ? 12.359 -9.094 -20.953 1 97.38 194 ASP A N 1
ATOM 1494 C CA . ASP A 1 194 ? 13.102 -8 -20.328 1 97.38 194 ASP A CA 1
ATOM 1495 C C . ASP A 1 194 ? 13.617 -8.398 -18.953 1 97.38 194 ASP A C 1
ATOM 1497 O O . ASP A 1 194 ? 14.711 -7.988 -18.547 1 97.38 194 ASP A O 1
ATOM 1501 N N . ALA A 1 195 ? 12.883 -9.18 -18.266 1 98.06 195 ALA A N 1
ATOM 1502 C CA . ALA A 1 195 ? 13.203 -9.539 -16.875 1 98.06 195 ALA A CA 1
ATOM 1503 C C . ALA A 1 195 ? 14.383 -10.5 -16.828 1 98.06 195 ALA A C 1
ATOM 1505 O O . ALA A 1 195 ? 14.969 -10.703 -15.758 1 98.06 195 ALA A O 1
ATOM 1506 N N . LEU A 1 196 ? 14.797 -11.094 -17.969 1 98.25 196 LEU A N 1
ATOM 1507 C CA . LEU A 1 196 ? 15.898 -12.047 -17.984 1 98.25 196 LEU A CA 1
ATOM 1508 C C . LEU A 1 196 ? 17.203 -11.383 -17.578 1 98.25 196 LEU A C 1
ATOM 1510 O O . LEU A 1 196 ? 18.156 -12.062 -17.188 1 98.25 196 LEU A O 1
ATOM 1514 N N . GLU A 1 197 ? 17.25 -10.078 -17.672 1 97.31 197 GLU A N 1
ATOM 1515 C CA . GLU A 1 197 ? 18.484 -9.359 -17.328 1 97.31 197 GLU A CA 1
ATOM 1516 C C . GLU A 1 197 ? 18.891 -9.633 -15.891 1 97.31 197 GLU A C 1
ATOM 1518 O O . GLU A 1 197 ? 20.062 -9.5 -15.539 1 97.31 197 GLU A O 1
ATOM 1523 N N . ILE A 1 198 ? 17.984 -10.031 -15.133 1 96.06 198 ILE A N 1
ATOM 1524 C CA . ILE A 1 198 ? 18.219 -10.258 -13.711 1 96.06 198 ILE A CA 1
ATOM 1525 C C . ILE A 1 198 ? 19.203 -11.414 -13.531 1 96.06 198 ILE A C 1
ATOM 1527 O O . ILE A 1 198 ? 20.031 -11.406 -12.609 1 96.06 198 ILE A O 1
ATOM 1531 N N . PHE A 1 199 ? 19.172 -12.43 -14.492 1 96.25 199 PHE A N 1
ATOM 1532 C CA . PHE A 1 199 ? 19.891 -13.648 -14.164 1 96.25 199 PHE A CA 1
ATOM 1533 C C . PHE A 1 199 ? 20.438 -14.312 -15.43 1 96.25 199 PHE A C 1
ATOM 1535 O O . PHE A 1 199 ? 21.062 -15.367 -15.359 1 96.25 199 PHE A O 1
ATOM 1542 N N . LYS A 1 200 ? 20.234 -13.828 -16.609 1 96.56 200 LYS A N 1
ATOM 1543 C CA . LYS A 1 200 ? 20.547 -14.523 -17.859 1 96.56 200 LYS A CA 1
ATOM 1544 C C . LYS A 1 200 ? 22.031 -14.859 -17.953 1 96.56 200 LYS A C 1
ATOM 1546 O O . LYS A 1 200 ? 22.422 -15.82 -18.625 1 96.56 200 LYS A O 1
ATOM 1551 N N . ASN A 1 201 ? 22.859 -14.102 -17.234 1 96.44 201 ASN A N 1
ATOM 1552 C CA . ASN A 1 201 ? 24.297 -14.32 -17.328 1 96.44 201 ASN A CA 1
ATOM 1553 C C . ASN A 1 201 ? 24.812 -15.164 -16.172 1 96.44 201 ASN A C 1
ATOM 1555 O O . ASN A 1 201 ? 26.016 -15.414 -16.062 1 96.44 201 ASN A O 1
ATOM 1559 N N . ASP A 1 202 ? 23.969 -15.609 -15.273 1 95.12 202 ASP A N 1
ATOM 1560 C CA . ASP A 1 202 ? 24.375 -16.422 -14.133 1 95.12 202 ASP A CA 1
ATOM 1561 C C . ASP A 1 202 ? 24.719 -17.844 -14.57 1 95.12 202 ASP A C 1
ATOM 1563 O O . ASP A 1 202 ? 24.203 -18.344 -15.57 1 95.12 202 ASP A O 1
ATOM 1567 N N . ASP A 1 203 ? 25.562 -18.469 -13.781 1 95.25 203 ASP A N 1
ATOM 1568 C CA . ASP A 1 203 ? 25.859 -19.891 -14.008 1 95.25 203 ASP A CA 1
ATOM 1569 C C . ASP A 1 203 ? 24.703 -20.781 -13.562 1 95.25 203 ASP A C 1
ATOM 1571 O O . ASP A 1 203 ? 23.906 -20.391 -12.711 1 95.25 203 ASP A O 1
ATOM 1575 N N . LEU A 1 204 ? 24.703 -21.969 -14.164 1 97 204 LEU A N 1
ATOM 1576 C CA . LEU A 1 204 ? 23.734 -22.969 -13.727 1 97 204 LEU A CA 1
ATOM 1577 C C . LEU A 1 204 ? 24.094 -23.516 -12.352 1 97 204 LEU A C 1
ATOM 1579 O O . LEU A 1 204 ? 25.281 -23.672 -12.031 1 97 204 LEU A O 1
ATOM 1583 N N . LEU A 1 205 ? 23.125 -23.844 -11.594 1 94.75 205 LEU A N 1
ATOM 1584 C CA . LEU A 1 205 ? 23.328 -24.391 -10.266 1 94.75 205 LEU A CA 1
ATOM 1585 C C . LEU A 1 205 ? 23.625 -25.891 -10.336 1 94.75 205 LEU A C 1
ATOM 1587 O O . LEU A 1 205 ? 24.203 -26.453 -9.422 1 94.75 205 LEU A O 1
ATOM 1591 N N . GLN A 1 206 ? 23.172 -26.484 -11.43 1 96.19 206 GLN A N 1
ATOM 1592 C CA . GLN A 1 206 ? 23.281 -27.922 -11.633 1 96.19 206 GLN A CA 1
ATOM 1593 C C . GLN A 1 206 ? 23.125 -28.281 -13.109 1 96.19 206 GLN A C 1
ATOM 1595 O O . GLN A 1 206 ? 22.734 -27.453 -13.922 1 96.19 206 GLN A O 1
ATOM 1600 N N . LYS A 1 207 ? 23.453 -29.594 -13.336 1 97.12 207 LYS A N 1
ATOM 1601 C CA . LYS A 1 207 ? 23.234 -30.078 -14.695 1 97.12 207 LYS A CA 1
ATOM 1602 C C . LYS A 1 207 ? 21.75 -30.141 -15.023 1 97.12 207 LYS A C 1
ATOM 1604 O O . LYS A 1 207 ? 20.969 -30.703 -14.273 1 97.12 207 LYS A O 1
ATOM 1609 N N . PRO A 1 208 ? 21.359 -29.594 -16.141 1 97.88 208 PRO A N 1
ATOM 1610 C CA . PRO A 1 208 ? 19.953 -29.672 -16.5 1 97.88 208 PRO A CA 1
ATOM 1611 C C . PRO A 1 208 ? 19.422 -31.094 -16.531 1 97.88 208 PRO A C 1
ATOM 1613 O O . PRO A 1 208 ? 20.047 -31.984 -17.109 1 97.88 208 PRO A O 1
ATOM 1616 N N . GLY A 1 209 ? 18.312 -31.297 -15.852 1 96.31 209 GLY A N 1
ATOM 1617 C CA . GLY A 1 209 ? 17.641 -32.594 -15.859 1 96.31 209 GLY A CA 1
ATOM 1618 C C . GLY A 1 209 ? 18.109 -33.5 -14.75 1 96.31 209 GLY A C 1
ATOM 1619 O O . GLY A 1 209 ? 17.578 -34.594 -14.562 1 96.31 209 GLY A O 1
ATOM 1620 N N . SER A 1 210 ? 19.031 -33.094 -13.938 1 94.06 210 SER A N 1
ATOM 1621 C CA . SER A 1 210 ? 19.672 -33.969 -12.984 1 94.06 210 SER A CA 1
ATOM 1622 C C . SER A 1 210 ? 18.859 -34.094 -11.703 1 94.06 210 SER A C 1
ATOM 1624 O O . SER A 1 210 ? 18.547 -35.219 -11.266 1 94.06 210 SER A O 1
ATOM 1626 N N . LYS A 1 211 ? 18.547 -33.031 -11.117 1 94.56 211 LYS A N 1
ATOM 1627 C CA . LYS A 1 211 ? 17.812 -33.062 -9.852 1 94.56 211 LYS A CA 1
ATOM 1628 C C . LYS A 1 211 ? 16.891 -31.859 -9.711 1 94.56 211 LYS A C 1
ATOM 1630 O O . LYS A 1 211 ? 16.984 -30.906 -10.484 1 94.56 211 LYS A O 1
ATOM 1635 N N . PHE A 1 212 ? 16.078 -32.031 -8.68 1 95.12 212 PHE A N 1
ATOM 1636 C CA . PHE A 1 212 ? 15.125 -30.984 -8.359 1 95.12 212 PHE A CA 1
ATOM 1637 C C . PHE A 1 212 ? 15.828 -29.797 -7.715 1 95.12 212 PHE A C 1
ATOM 1639 O O . PHE A 1 212 ? 16.609 -29.969 -6.773 1 95.12 212 PHE A O 1
ATOM 1646 N N . SER A 1 213 ? 15.562 -28.625 -8.273 1 93.75 213 SER A N 1
ATOM 1647 C CA . SER A 1 213 ? 15.961 -27.344 -7.684 1 93.75 213 SER A CA 1
ATOM 1648 C C . SER A 1 213 ? 14.922 -26.266 -7.957 1 93.75 213 SER A C 1
ATOM 1650 O O . SER A 1 213 ? 14.867 -25.719 -9.055 1 93.75 213 SER A O 1
ATOM 1652 N N . TYR A 1 214 ? 14.203 -25.969 -6.898 1 93.31 214 TYR A N 1
ATOM 1653 C CA . TYR A 1 214 ? 13.078 -25.062 -7.055 1 93.31 214 TYR A CA 1
ATOM 1654 C C . TYR A 1 214 ? 13.547 -23.703 -7.559 1 93.31 214 TYR A C 1
ATOM 1656 O O . TYR A 1 214 ? 14.578 -23.188 -7.113 1 93.31 214 TYR A O 1
ATOM 1664 N N . THR A 1 215 ? 12.758 -23.125 -8.539 1 94.75 215 THR A N 1
ATOM 1665 C CA . THR A 1 215 ? 13.18 -21.844 -9.109 1 94.75 215 THR A CA 1
ATOM 1666 C C . THR A 1 215 ? 11.977 -21.062 -9.609 1 94.75 215 THR A C 1
ATOM 1668 O O . THR A 1 215 ? 11.141 -21.578 -10.336 1 94.75 215 THR A O 1
ATOM 1671 N N . THR A 1 216 ? 11.875 -19.812 -9.18 1 95.62 216 THR A N 1
ATOM 1672 C CA . THR A 1 216 ? 10.914 -18.875 -9.766 1 95.62 216 THR A CA 1
ATOM 1673 C C . THR A 1 216 ? 11.438 -18.312 -11.078 1 95.62 216 THR A C 1
ATOM 1675 O O . THR A 1 216 ? 10.688 -18.172 -12.047 1 95.62 216 THR A O 1
ATOM 1678 N N . PHE A 1 217 ? 12.727 -18.078 -11.195 1 96.44 217 PHE A N 1
ATOM 1679 C CA . PHE A 1 217 ? 13.305 -17.453 -12.375 1 96.44 217 PHE A CA 1
ATOM 1680 C C . PHE A 1 217 ? 13.344 -18.438 -13.539 1 96.44 217 PHE A C 1
ATOM 1682 O O . PHE A 1 217 ? 13.289 -18.047 -14.703 1 96.44 217 PHE A O 1
ATOM 1689 N N . GLY A 1 218 ? 13.406 -19.75 -13.211 1 98 218 GLY A N 1
ATOM 1690 C CA . GLY A 1 218 ? 13.195 -20.719 -14.273 1 98 218 GLY A CA 1
ATOM 1691 C C . GLY A 1 218 ? 11.867 -20.547 -14.984 1 98 218 GLY A C 1
ATOM 1692 O O . GLY A 1 218 ? 11.789 -20.719 -16.203 1 98 218 GLY A O 1
ATOM 1693 N N . LEU A 1 219 ? 10.883 -20.188 -14.234 1 98.44 219 LEU A N 1
ATOM 1694 C CA . LEU A 1 219 ? 9.57 -19.969 -14.828 1 98.44 219 LEU A CA 1
ATOM 1695 C C . LEU A 1 219 ? 9.508 -18.609 -15.531 1 98.44 219 LEU A C 1
ATOM 1697 O O . LEU A 1 219 ? 8.781 -18.438 -16.516 1 98.44 219 LEU A O 1
ATOM 1701 N N . THR A 1 220 ? 10.266 -17.641 -15.023 1 98.56 220 THR A N 1
ATOM 1702 C CA . THR A 1 220 ? 10.406 -16.406 -15.789 1 98.56 220 THR A CA 1
ATOM 1703 C C . THR A 1 220 ? 10.977 -16.688 -17.172 1 98.56 220 THR A C 1
ATOM 1705 O O . THR A 1 220 ? 10.469 -16.172 -18.172 1 98.56 220 THR A O 1
ATOM 1708 N N . LEU A 1 221 ? 11.992 -17.5 -17.203 1 98.81 221 LEU A N 1
ATOM 1709 C CA . LEU A 1 221 ? 12.57 -17.906 -18.469 1 98.81 221 LEU A CA 1
ATOM 1710 C C . LEU A 1 221 ? 11.555 -18.672 -19.312 1 98.81 221 LEU A C 1
ATOM 1712 O O . LEU A 1 221 ? 11.445 -18.438 -20.516 1 98.81 221 LEU A O 1
ATOM 1716 N N . ALA A 1 222 ? 10.789 -19.578 -18.688 1 98.88 222 ALA A N 1
ATOM 1717 C CA . ALA A 1 222 ? 9.719 -20.266 -19.391 1 98.88 222 ALA A CA 1
ATOM 1718 C C . ALA A 1 222 ? 8.734 -19.281 -20.016 1 98.88 222 ALA A C 1
ATOM 1720 O O . ALA A 1 222 ? 8.32 -19.453 -21.156 1 98.88 222 ALA A O 1
ATOM 1721 N N . GLY A 1 223 ? 8.367 -18.234 -19.234 1 98.81 223 GLY A N 1
ATOM 1722 C CA . GLY A 1 223 ? 7.492 -17.203 -19.75 1 98.81 223 GLY A CA 1
ATOM 1723 C C . GLY A 1 223 ? 8.047 -16.516 -20.984 1 98.81 223 GLY A C 1
ATOM 1724 O O . GLY A 1 223 ? 7.32 -16.266 -21.953 1 98.81 223 GLY A O 1
ATOM 1725 N N . ALA A 1 224 ? 9.336 -16.219 -20.969 1 98.81 224 ALA A N 1
ATOM 1726 C CA . ALA A 1 224 ? 9.984 -15.594 -22.109 1 98.81 224 ALA A CA 1
ATOM 1727 C C . ALA A 1 224 ? 9.938 -16.5 -23.328 1 98.81 224 ALA A C 1
ATOM 1729 O O . ALA A 1 224 ? 9.695 -16.047 -24.453 1 98.81 224 ALA A O 1
ATOM 1730 N N . VAL A 1 225 ? 10.156 -17.781 -23.141 1 98.81 225 VAL A N 1
ATOM 1731 C CA . VAL A 1 225 ? 10.086 -18.75 -24.234 1 98.81 225 VAL A CA 1
ATOM 1732 C C . VAL A 1 225 ? 8.68 -18.766 -24.812 1 98.81 225 VAL A C 1
ATOM 1734 O O . VAL A 1 225 ? 8.508 -18.75 -26.031 1 98.81 225 VAL A O 1
ATOM 1737 N N . LEU A 1 226 ? 7.688 -18.766 -23.969 1 98.81 226 LEU A N 1
ATOM 1738 C CA . LEU A 1 226 ? 6.301 -18.781 -24.422 1 98.81 226 LEU A CA 1
ATOM 1739 C C . LEU A 1 226 ? 5.988 -17.531 -25.266 1 98.81 226 LEU A C 1
ATOM 1741 O O . LEU A 1 226 ? 5.27 -17.625 -26.266 1 98.81 226 LEU A O 1
ATOM 1745 N N . GLU A 1 227 ? 6.508 -16.406 -24.781 1 98.62 227 GLU A N 1
ATOM 1746 C CA . GLU A 1 227 ? 6.305 -15.18 -25.547 1 98.62 227 GLU A CA 1
ATOM 1747 C C . GLU A 1 227 ? 6.852 -15.32 -26.953 1 98.62 227 GLU A C 1
ATOM 1749 O O . GLU A 1 227 ? 6.176 -14.961 -27.922 1 98.62 227 GLU A O 1
ATOM 1754 N N . LYS A 1 228 ? 7.961 -15.922 -27.109 1 97.94 228 LYS A N 1
ATOM 1755 C CA . LYS A 1 228 ? 8.602 -16.062 -28.406 1 97.94 228 LYS A CA 1
ATOM 1756 C C . LYS A 1 228 ? 7.887 -17.094 -29.266 1 97.94 228 LYS A C 1
ATOM 1758 O O . LYS A 1 228 ? 7.668 -16.875 -30.469 1 97.94 228 LYS A O 1
ATOM 1763 N N . CYS A 1 229 ? 7.422 -18.156 -28.656 1 96.25 229 CYS A N 1
ATOM 1764 C CA . CYS A 1 229 ? 6.742 -19.25 -29.359 1 96.25 229 CYS A CA 1
ATOM 1765 C C . CYS A 1 229 ? 5.395 -18.781 -29.891 1 96.25 229 CYS A C 1
ATOM 1767 O O . CYS A 1 229 ? 4.973 -19.203 -30.969 1 96.25 229 CYS A O 1
ATOM 1769 N N . SER A 1 230 ? 4.797 -17.953 -29.172 1 97.25 230 SER A N 1
ATOM 1770 C CA . SER A 1 230 ? 3.422 -17.578 -29.5 1 97.25 230 SER A CA 1
ATOM 1771 C C . SER A 1 230 ? 3.365 -16.312 -30.328 1 97.25 230 SER A C 1
ATOM 1773 O O . SER A 1 230 ? 2.381 -16.062 -31.031 1 97.25 230 SER A O 1
ATOM 1775 N N . GLY A 1 231 ? 4.41 -15.445 -30.141 1 97.44 231 GLY A N 1
ATOM 1776 C CA . GLY A 1 231 ? 4.363 -14.125 -30.734 1 97.44 231 GLY A CA 1
ATOM 1777 C C . GLY A 1 231 ? 3.521 -13.141 -29.953 1 97.44 231 GLY A C 1
ATOM 1778 O O . GLY A 1 231 ? 3.258 -12.031 -30.406 1 97.44 231 GLY A O 1
ATOM 1779 N N . LYS A 1 232 ? 3.113 -13.523 -28.828 1 97.94 232 LYS A N 1
ATOM 1780 C CA . LYS A 1 232 ? 2.33 -12.695 -27.922 1 97.94 232 LYS A CA 1
ATOM 1781 C C . LYS A 1 232 ? 3.076 -12.453 -26.609 1 97.94 232 LYS A C 1
ATOM 1783 O O . LYS A 1 232 ? 3.961 -13.227 -26.25 1 97.94 232 LYS A O 1
ATOM 1788 N N . SER A 1 233 ? 2.75 -11.328 -25.938 1 98.19 233 SER A N 1
ATOM 1789 C CA . SER A 1 233 ? 3.277 -11.133 -24.594 1 98.19 233 SER A CA 1
ATOM 1790 C C . SER A 1 233 ? 2.662 -12.125 -23.609 1 98.19 233 SER A C 1
ATOM 1792 O O . SER A 1 233 ? 1.587 -12.664 -23.859 1 98.19 233 SER A O 1
ATOM 1794 N N . TYR A 1 234 ? 3.371 -12.352 -22.578 1 98.5 234 TYR A N 1
ATOM 1795 C CA . TYR A 1 234 ? 2.82 -13.227 -21.547 1 98.5 234 TYR A CA 1
ATOM 1796 C C . TYR A 1 234 ? 1.486 -12.695 -21.047 1 98.5 234 TYR A C 1
ATOM 1798 O O . TYR A 1 234 ? 0.562 -13.469 -20.781 1 98.5 234 TYR A O 1
ATOM 1806 N N . ARG A 1 235 ? 1.396 -11.406 -20.875 1 98.38 235 ARG A N 1
ATOM 1807 C CA . ARG A 1 235 ? 0.157 -10.766 -20.453 1 98.38 235 ARG A CA 1
ATOM 1808 C C . ARG A 1 235 ? -0.994 -11.117 -21.391 1 98.38 235 ARG A C 1
ATOM 1810 O O . ARG A 1 235 ? -2.084 -11.477 -20.938 1 98.38 235 ARG A O 1
ATOM 1817 N N . GLN A 1 236 ? -0.752 -10.984 -22.609 1 98.31 236 GLN A N 1
ATOM 1818 C CA . GLN A 1 236 ? -1.79 -11.289 -23.594 1 98.31 236 GLN A CA 1
ATOM 1819 C C . GLN A 1 236 ? -2.225 -12.75 -23.5 1 98.31 236 GLN A C 1
ATOM 1821 O O . GLN A 1 236 ? -3.42 -13.047 -23.531 1 98.31 236 GLN A O 1
ATOM 1826 N N . MET A 1 237 ? -1.291 -13.664 -23.391 1 98.56 237 MET A N 1
ATOM 1827 C CA . MET A 1 237 ? -1.591 -15.094 -23.328 1 98.56 237 MET A CA 1
ATOM 1828 C C . MET A 1 237 ? -2.383 -15.422 -22.062 1 98.56 237 MET A C 1
ATOM 1830 O O . MET A 1 237 ? -3.404 -16.109 -22.125 1 98.56 237 MET A O 1
ATOM 1834 N N . ALA A 1 238 ? -1.937 -14.891 -20.984 1 98.81 238 ALA A N 1
ATOM 1835 C CA . ALA A 1 238 ? -2.59 -15.172 -19.703 1 98.81 238 ALA A CA 1
ATOM 1836 C C . ALA A 1 238 ? -4 -14.594 -19.672 1 98.81 238 ALA A C 1
ATOM 1838 O O . ALA A 1 238 ? -4.945 -15.266 -19.25 1 98.81 238 ALA A O 1
ATOM 1839 N N . THR A 1 239 ? -4.098 -13.391 -20.109 1 98.62 239 THR A N 1
ATOM 1840 C CA . THR A 1 239 ? -5.398 -12.727 -20.109 1 98.62 239 THR A CA 1
ATOM 1841 C C . THR A 1 239 ? -6.391 -13.5 -20.984 1 98.62 239 THR A C 1
ATOM 1843 O O . THR A 1 239 ? -7.562 -13.625 -20.625 1 98.62 239 THR A O 1
ATOM 1846 N N . GLN A 1 240 ? -5.941 -13.961 -22.078 1 98.38 240 GLN A N 1
ATOM 1847 C CA . GLN A 1 240 ? -6.809 -14.75 -22.953 1 98.38 240 GLN A CA 1
ATOM 1848 C C . GLN A 1 240 ? -7.258 -16.031 -22.25 1 98.38 240 GLN A C 1
ATOM 1850 O O . GLN A 1 240 ? -8.43 -16.406 -22.344 1 98.38 240 GLN A O 1
ATOM 1855 N N . LEU A 1 241 ? -6.348 -16.688 -21.625 1 98.69 241 LEU A N 1
ATOM 1856 C CA . LEU A 1 241 ? -6.695 -17.906 -20.891 1 98.69 241 LEU A CA 1
ATOM 1857 C C . LEU A 1 241 ? -7.742 -17.625 -19.828 1 98.69 241 LEU A C 1
ATOM 1859 O O . LEU A 1 241 ? -8.719 -18.359 -19.688 1 98.69 241 LEU A O 1
ATOM 1863 N N . PHE A 1 242 ? -7.547 -16.547 -19.031 1 98.81 242 PHE A N 1
ATOM 1864 C CA . PHE A 1 242 ? -8.484 -16.188 -17.984 1 98.81 242 PHE A CA 1
ATOM 1865 C C . PHE A 1 242 ? -9.867 -15.898 -18.562 1 98.81 242 PHE A C 1
ATOM 1867 O O . PHE A 1 242 ? -10.883 -16.328 -18.016 1 98.81 242 PHE A O 1
ATOM 1874 N N . SER A 1 243 ? -9.828 -15.195 -19.672 1 98.25 243 SER A N 1
ATOM 1875 C CA . SER A 1 243 ? -11.086 -14.875 -20.328 1 98.25 243 SER A CA 1
ATOM 1876 C C . SER A 1 243 ? -11.781 -16.141 -20.828 1 98.25 243 SER A C 1
ATOM 1878 O O . SER A 1 243 ? -12.992 -16.297 -20.625 1 98.25 243 SER A O 1
ATOM 1880 N N . ASP A 1 244 ? -11.102 -17 -21.438 1 97.69 244 ASP A N 1
ATOM 1881 C CA . ASP A 1 244 ? -11.656 -18.234 -21.969 1 97.69 244 ASP A CA 1
ATOM 1882 C C . ASP A 1 244 ? -12.289 -19.078 -20.875 1 97.69 244 ASP A C 1
ATOM 1884 O O . ASP A 1 244 ? -13.305 -19.75 -21.094 1 97.69 244 ASP A O 1
ATOM 1888 N N . LEU A 1 245 ? -11.719 -19.016 -19.719 1 98.19 245 LEU A N 1
ATOM 1889 C CA . LEU A 1 245 ? -12.188 -19.828 -18.609 1 98.19 245 LEU A CA 1
ATOM 1890 C C . LEU A 1 245 ? -13.25 -19.094 -17.812 1 98.19 245 LEU A C 1
ATOM 1892 O O . LEU A 1 245 ? -13.875 -19.688 -16.922 1 98.19 245 LEU A O 1
ATOM 1896 N N . GLY A 1 246 ? -13.414 -17.828 -18.062 1 98.25 246 GLY A N 1
ATOM 1897 C CA . GLY A 1 246 ? -14.336 -17.016 -17.281 1 98.25 246 GLY A CA 1
ATOM 1898 C C . GLY A 1 246 ? -13.789 -16.641 -15.922 1 98.25 246 GLY A C 1
ATOM 1899 O O . GLY A 1 246 ? -14.547 -16.406 -14.977 1 98.25 246 GLY A O 1
ATOM 1900 N N . MET A 1 247 ? -12.5 -16.672 -15.797 1 98.62 247 MET A N 1
ATOM 1901 C CA . MET A 1 247 ? -11.828 -16.234 -14.57 1 98.62 247 MET A CA 1
ATOM 1902 C C . MET A 1 247 ? -11.727 -14.711 -14.523 1 98.62 247 MET A C 1
ATOM 1904 O O . MET A 1 247 ? -10.633 -14.156 -14.633 1 98.62 247 MET A O 1
ATOM 1908 N N . ARG A 1 248 ? -12.68 -14.062 -14.125 1 98 248 ARG A N 1
ATOM 1909 C CA . ARG A 1 248 ? -12.852 -12.625 -14.297 1 98 248 ARG A CA 1
ATOM 1910 C C . ARG A 1 248 ? -12.141 -11.852 -13.195 1 98 248 ARG A C 1
ATOM 1912 O O . ARG A 1 248 ? -11.953 -10.641 -13.305 1 98 248 ARG A O 1
ATOM 1919 N N . ASN A 1 249 ? -11.773 -12.508 -12.156 1 98.62 249 ASN A N 1
ATOM 1920 C CA . ASN A 1 249 ? -11.078 -11.852 -11.055 1 98.62 249 ASN A CA 1
ATOM 1921 C C . ASN A 1 249 ? -9.609 -12.266 -10.984 1 98.62 249 ASN A C 1
ATOM 1923 O O . ASN A 1 249 ? -8.977 -12.148 -9.938 1 98.62 249 ASN A O 1
ATOM 1927 N N . THR A 1 250 ? -9.125 -12.828 -12.062 1 98.88 250 THR A N 1
ATOM 1928 C CA . THR A 1 250 ? -7.73 -13.242 -12.188 1 98.88 250 THR A CA 1
ATOM 1929 C C . THR A 1 250 ? -6.984 -12.359 -13.18 1 98.88 250 THR A C 1
ATOM 1931 O O . THR A 1 250 ? -7.488 -12.078 -14.273 1 98.88 250 THR A O 1
ATOM 1934 N N . GLN A 1 251 ? -5.84 -11.883 -12.766 1 98.81 251 GLN A N 1
ATOM 1935 C CA . GLN A 1 251 ? -5.023 -11.023 -13.617 1 98.81 251 GLN A CA 1
ATOM 1936 C C . GLN A 1 251 ? -3.576 -10.992 -13.141 1 98.81 251 GLN A C 1
ATOM 1938 O O . GLN A 1 251 ? -3.266 -11.484 -12.055 1 98.81 251 GLN A O 1
ATOM 1943 N N . LEU A 1 252 ? -2.723 -10.461 -14 1 98.81 252 LEU A N 1
ATOM 1944 C CA . LEU A 1 252 ? -1.348 -10.227 -13.578 1 98.81 252 LEU A CA 1
ATOM 1945 C C . LEU A 1 252 ? -1.281 -9.109 -12.531 1 98.81 252 LEU A C 1
ATOM 1947 O O . LEU A 1 252 ? -1.992 -8.109 -12.641 1 98.81 252 LEU A O 1
ATOM 1951 N N . ASP A 1 253 ? -0.471 -9.297 -11.562 1 98.5 253 ASP A N 1
ATOM 1952 C CA . ASP A 1 253 ? -0.399 -8.352 -10.445 1 98.5 253 ASP A CA 1
ATOM 1953 C C . ASP A 1 253 ? 0.222 -7.031 -10.891 1 98.5 253 ASP A C 1
ATOM 1955 O O . ASP A 1 253 ? 1.354 -7.004 -11.375 1 98.5 253 ASP A O 1
ATOM 1959 N N . CYS A 1 254 ? -0.522 -6.023 -10.734 1 97.5 254 CYS A N 1
ATOM 1960 C CA . CYS A 1 254 ? -0.103 -4.648 -10.984 1 97.5 254 CYS A CA 1
ATOM 1961 C C . CYS A 1 254 ? -0.476 -3.742 -9.82 1 97.5 254 CYS A C 1
ATOM 1963 O O . CYS A 1 254 ? -1.652 -3.441 -9.617 1 97.5 254 CYS A O 1
ATOM 1965 N N . LYS A 1 255 ? 0.522 -3.209 -9.141 1 96.12 255 LYS A N 1
ATOM 1966 C CA . LYS A 1 255 ? 0.296 -2.52 -7.871 1 96.12 255 LYS A CA 1
ATOM 1967 C C . LYS A 1 255 ? -0.439 -1.199 -8.086 1 96.12 255 LYS A C 1
ATOM 1969 O O . LYS A 1 255 ? -1.159 -0.732 -7.203 1 96.12 255 LYS A O 1
ATOM 1974 N N . GLU A 1 256 ? -0.317 -0.578 -9.219 1 96.88 256 GLU A N 1
ATOM 1975 C CA . GLU A 1 256 ? -0.943 0.716 -9.477 1 96.88 256 GLU A CA 1
ATOM 1976 C C . GLU A 1 256 ? -2.428 0.559 -9.789 1 96.88 256 GLU A C 1
ATOM 1978 O O . GLU A 1 256 ? -3.227 1.452 -9.508 1 96.88 256 GLU A O 1
ATOM 1983 N N . LYS A 1 257 ? -2.74 -0.525 -10.367 1 97.81 257 LYS A N 1
ATOM 1984 C CA . LYS A 1 257 ? -4.117 -0.752 -10.797 1 97.81 257 LYS A CA 1
ATOM 1985 C C . LYS A 1 257 ? -5.039 -0.975 -9.602 1 97.81 257 LYS A C 1
ATOM 1987 O O . LYS A 1 257 ? -4.688 -1.694 -8.672 1 97.81 257 LYS A O 1
ATOM 1992 N N . ILE A 1 258 ? -6.152 -0.356 -9.609 1 98.5 258 ILE A N 1
ATOM 1993 C CA . ILE A 1 258 ? -7.176 -0.598 -8.594 1 98.5 258 ILE A CA 1
ATOM 1994 C C . ILE A 1 258 ? -7.973 -1.852 -8.953 1 98.5 258 ILE A C 1
ATOM 1996 O O . ILE A 1 258 ? -8.602 -1.913 -10.016 1 98.5 258 ILE A O 1
ATOM 2000 N N . VAL A 1 259 ? -7.949 -2.801 -8.133 1 98.62 259 VAL A N 1
ATOM 2001 C CA . VAL A 1 259 ? -8.594 -4.09 -8.367 1 98.62 259 VAL A CA 1
ATOM 2002 C C . VAL A 1 259 ? -9.672 -4.328 -7.312 1 98.62 259 VAL A C 1
ATOM 2004 O O . VAL A 1 259 ? -9.375 -4.422 -6.121 1 98.62 259 VAL A O 1
ATOM 2007 N N . SER A 1 260 ? -10.945 -4.48 -7.781 1 98.19 260 SER A N 1
ATOM 2008 C CA . SER A 1 260 ? -12.031 -4.762 -6.855 1 98.19 260 SER A CA 1
ATOM 2009 C C . SER A 1 260 ? -11.789 -6.062 -6.098 1 98.19 260 SER A C 1
ATOM 2011 O O . SER A 1 260 ? -11.547 -7.105 -6.707 1 98.19 260 SER A O 1
ATOM 2013 N N . GLY A 1 261 ? -11.766 -5.973 -4.797 1 98.56 261 GLY A N 1
ATOM 2014 C CA . GLY A 1 261 ? -11.641 -7.145 -3.945 1 98.56 261 GLY A CA 1
ATOM 2015 C C . GLY A 1 261 ? -10.211 -7.406 -3.502 1 98.56 261 GLY A C 1
ATOM 2016 O O . GLY A 1 261 ? -9.961 -8.312 -2.703 1 98.56 261 GLY A O 1
ATOM 2017 N N . ARG A 1 262 ? -9.258 -6.66 -3.98 1 98.69 262 ARG A N 1
ATOM 2018 C CA . ARG A 1 262 ? -7.871 -6.887 -3.584 1 98.69 262 ARG A CA 1
ATOM 2019 C C . ARG A 1 262 ? -7.68 -6.637 -2.092 1 98.69 262 ARG A C 1
ATOM 2021 O O . ARG A 1 262 ? -8.164 -5.637 -1.559 1 98.69 262 ARG A O 1
ATOM 2028 N N . VAL A 1 263 ? -6.973 -7.484 -1.454 1 98.69 263 VAL A N 1
ATOM 2029 C CA . VAL A 1 263 ? -6.777 -7.414 -0.01 1 98.69 263 VAL A CA 1
ATOM 2030 C C . VAL A 1 263 ? -5.465 -6.691 0.299 1 98.69 263 VAL A C 1
ATOM 2032 O O . VAL A 1 263 ? -4.641 -6.48 -0.594 1 98.69 263 VAL A O 1
ATOM 2035 N N . SER A 1 264 ? -5.301 -6.309 1.562 1 98.44 264 SER A N 1
ATOM 2036 C CA . SER A 1 264 ? -4.008 -5.879 2.084 1 98.44 264 SER A CA 1
ATOM 2037 C C . SER A 1 264 ? -3.154 -7.07 2.502 1 98.44 264 SER A C 1
ATOM 2039 O O . SER A 1 264 ? -3.684 -8.117 2.883 1 98.44 264 SER A O 1
ATOM 2041 N N . TYR A 1 265 ? -1.888 -6.895 2.432 1 98.5 265 TYR A N 1
ATOM 2042 C CA . TYR A 1 265 ? -0.951 -7.98 2.697 1 98.5 265 TYR A CA 1
ATOM 2043 C C . TYR A 1 265 ? -0.155 -7.715 3.969 1 98.5 265 TYR A C 1
ATOM 2045 O O . TYR A 1 265 ? 0.25 -6.582 4.23 1 98.5 265 TYR A O 1
ATOM 2053 N N . TYR A 1 266 ? 0.127 -8.812 4.715 1 98.44 266 TYR A N 1
ATOM 2054 C CA . TYR A 1 266 ? 0.722 -8.641 6.035 1 98.44 266 TYR A CA 1
ATOM 2055 C C . TYR A 1 266 ? 1.889 -9.602 6.234 1 98.44 266 TYR A C 1
ATOM 2057 O O . TYR A 1 266 ? 1.966 -10.641 5.574 1 98.44 266 TYR A O 1
ATOM 2065 N N . GLN A 1 267 ? 2.777 -9.273 7.098 1 96.88 267 GLN A N 1
ATOM 2066 C CA . GLN A 1 267 ? 3.893 -10.086 7.562 1 96.88 267 GLN A CA 1
ATOM 2067 C C . GLN A 1 267 ? 4.133 -9.891 9.055 1 96.88 267 GLN A C 1
ATOM 2069 O O . GLN A 1 267 ? 3.572 -8.977 9.664 1 96.88 267 GLN A O 1
ATOM 2074 N N . ARG A 1 268 ? 4.828 -10.805 9.617 1 95.19 268 ARG A N 1
ATOM 2075 C CA . ARG A 1 268 ? 5.32 -10.633 10.984 1 95.19 268 ARG A CA 1
ATOM 2076 C C . ARG A 1 268 ? 6.793 -10.242 10.984 1 95.19 268 ARG A C 1
ATOM 2078 O O . ARG A 1 268 ? 7.605 -10.852 10.289 1 95.19 268 ARG A O 1
ATOM 2085 N N . ASN A 1 269 ? 7.039 -9.227 11.758 1 91.19 269 ASN A N 1
ATOM 2086 C CA . ASN A 1 269 ? 8.43 -8.797 11.82 1 91.19 269 ASN A CA 1
ATOM 2087 C C . ASN A 1 269 ? 9.234 -9.625 12.82 1 91.19 269 ASN A C 1
ATOM 2089 O O . ASN A 1 269 ? 8.742 -10.633 13.328 1 91.19 269 ASN A O 1
ATOM 2093 N N . SER A 1 270 ? 10.5 -9.25 13.062 1 88.19 270 SER A N 1
ATOM 2094 C CA . SER A 1 270 ? 11.414 -10.008 13.914 1 88.19 270 SER A CA 1
ATOM 2095 C C . SER A 1 270 ? 10.898 -10.086 15.344 1 88.19 270 SER A C 1
ATOM 2097 O O . SER A 1 270 ? 11.25 -11.016 16.078 1 88.19 270 SER A O 1
ATOM 2099 N N . LYS A 1 271 ? 10.031 -9.133 15.766 1 92 271 LYS A N 1
ATOM 2100 C CA . LYS A 1 271 ? 9.438 -9.133 17.094 1 92 271 LYS A CA 1
ATOM 2101 C C . LYS A 1 271 ? 8.078 -9.836 17.094 1 92 271 LYS A C 1
ATOM 2103 O O . LYS A 1 271 ? 7.305 -9.703 18.047 1 92 271 LYS A O 1
ATOM 2108 N N . ASN A 1 272 ? 7.793 -10.453 15.961 1 92.5 272 ASN A N 1
ATOM 2109 C CA . ASN A 1 272 ? 6.562 -11.211 15.766 1 92.5 272 ASN A CA 1
ATOM 2110 C C . ASN A 1 272 ? 5.336 -10.305 15.758 1 92.5 272 ASN A C 1
ATOM 2112 O O . ASN A 1 272 ? 4.23 -10.75 16.078 1 92.5 272 ASN A O 1
ATOM 2116 N N . MET A 1 273 ? 5.586 -9.086 15.5 1 95.5 273 MET A N 1
ATOM 2117 C CA . MET A 1 273 ? 4.48 -8.141 15.375 1 95.5 273 MET A CA 1
ATOM 2118 C C . MET A 1 273 ? 3.961 -8.109 13.938 1 95.5 273 MET A C 1
ATOM 2120 O O . MET A 1 273 ? 4.742 -8.156 12.992 1 95.5 273 MET A O 1
ATOM 2124 N N . LEU A 1 274 ? 2.631 -8.102 13.859 1 97.81 274 LEU A N 1
ATOM 2125 C CA . LEU A 1 274 ? 2.002 -8.016 12.547 1 97.81 274 LEU A CA 1
ATOM 2126 C C . LEU A 1 274 ? 2.189 -6.621 11.953 1 97.81 274 LEU A C 1
ATOM 2128 O O . LEU A 1 274 ? 1.976 -5.617 12.633 1 97.81 274 LEU A O 1
ATOM 2132 N N . GLU A 1 275 ? 2.607 -6.523 10.68 1 97.81 275 GLU A N 1
ATOM 2133 C CA . GLU A 1 275 ? 2.797 -5.25 10 1 97.81 275 GLU A CA 1
ATOM 2134 C C . GLU A 1 275 ? 2.377 -5.34 8.531 1 97.81 275 GLU A C 1
ATOM 2136 O O . GLU A 1 275 ? 2.184 -6.438 8.008 1 97.81 275 GLU A O 1
ATOM 2141 N N . ASN A 1 276 ? 2.164 -4.188 7.898 1 98.06 276 ASN A N 1
ATOM 2142 C CA . ASN A 1 276 ? 1.938 -4.137 6.457 1 98.06 276 ASN A CA 1
ATOM 2143 C C . ASN A 1 276 ? 3.174 -4.586 5.68 1 98.06 276 ASN A C 1
ATOM 2145 O O . ASN A 1 276 ? 4.301 -4.27 6.066 1 98.06 276 ASN A O 1
ATOM 2149 N N . CYS A 1 277 ? 2.945 -5.266 4.605 1 96.69 277 CYS A N 1
ATOM 2150 C CA . CYS A 1 277 ? 4.062 -5.641 3.746 1 96.69 277 CYS A CA 1
ATOM 2151 C C . CYS A 1 277 ? 4.508 -4.465 2.887 1 96.69 277 CYS A C 1
ATOM 2153 O O . CYS A 1 277 ? 3.715 -3.57 2.592 1 96.69 277 CYS A O 1
ATOM 2155 N N . PRO A 1 278 ? 5.777 -4.527 2.555 1 94.44 278 PRO A N 1
ATOM 2156 C CA . PRO A 1 278 ? 6.203 -3.516 1.583 1 94.44 278 PRO A CA 1
ATOM 2157 C C . PRO A 1 278 ? 5.605 -3.744 0.197 1 94.44 278 PRO A C 1
ATOM 2159 O O . PRO A 1 278 ? 5.199 -4.863 -0.129 1 94.44 278 P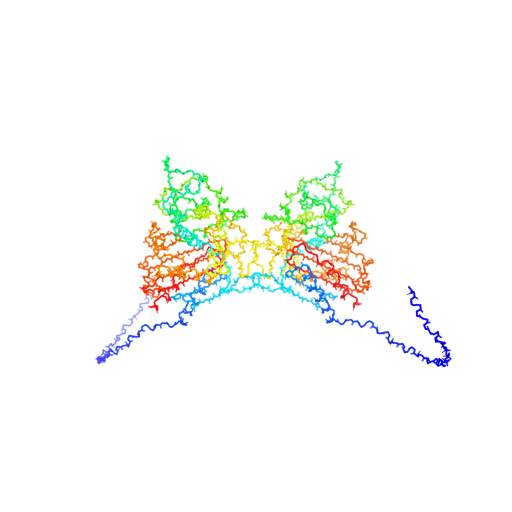RO A O 1
ATOM 2162 N N . GLU A 1 279 ? 5.59 -2.678 -0.541 1 94.88 279 GLU A N 1
ATOM 2163 C CA . GLU A 1 279 ? 5.191 -2.783 -1.941 1 94.88 279 GLU A CA 1
ATOM 2164 C C . GLU A 1 279 ? 6.242 -3.525 -2.762 1 94.88 279 GLU A C 1
ATOM 2166 O O . GLU A 1 279 ? 7.445 -3.348 -2.547 1 94.88 279 GLU A O 1
ATOM 2171 N N . VAL A 1 280 ? 5.746 -4.305 -3.701 1 96.06 280 VAL A N 1
ATOM 2172 C CA . VAL A 1 280 ? 6.641 -4.973 -4.637 1 96.06 280 VAL A CA 1
ATOM 2173 C C . VAL A 1 280 ? 6.051 -4.922 -6.047 1 96.06 280 VAL A C 1
ATOM 2175 O O . VAL A 1 280 ? 4.855 -4.668 -6.215 1 96.06 280 VAL A O 1
ATOM 2178 N N . ASP A 1 281 ? 6.945 -5.062 -7.031 1 97 281 ASP A N 1
ATOM 2179 C CA . ASP A 1 281 ? 6.539 -5.23 -8.422 1 97 281 ASP A CA 1
ATOM 2180 C C . ASP A 1 281 ? 6.754 -6.668 -8.891 1 97 281 ASP A C 1
ATOM 2182 O O . ASP A 1 281 ? 7.875 -7.184 -8.836 1 97 281 ASP A O 1
ATOM 2186 N N . CYS A 1 282 ? 5.711 -7.285 -9.367 1 97.31 282 CYS A N 1
ATOM 2187 C CA . CYS A 1 282 ? 5.789 -8.703 -9.68 1 97.31 282 CYS A CA 1
ATOM 2188 C C . CYS A 1 282 ? 5.977 -8.922 -11.172 1 97.31 282 CYS A C 1
ATOM 2190 O O . CYS A 1 282 ? 5.91 -10.055 -11.656 1 97.31 282 CYS A O 1
ATOM 2192 N N . SER A 1 283 ? 6.285 -7.895 -11.922 1 97.75 283 SER A N 1
ATOM 2193 C CA . SER A 1 283 ? 6.348 -8.008 -13.383 1 97.75 283 SER A CA 1
ATOM 2194 C C . SER A 1 283 ? 7.527 -8.867 -13.82 1 97.75 283 SER A C 1
ATOM 2196 O O . SER A 1 283 ? 7.551 -9.375 -14.938 1 97.75 283 SER A O 1
ATOM 2198 N N . ASN A 1 284 ? 8.492 -9.07 -12.969 1 96.94 284 ASN A N 1
ATOM 2199 C CA . ASN A 1 284 ? 9.648 -9.898 -13.312 1 96.94 284 ASN A CA 1
ATOM 2200 C C . ASN A 1 284 ? 9.328 -11.383 -13.18 1 96.94 284 ASN A C 1
ATOM 2202 O O . ASN A 1 284 ? 10.117 -12.234 -13.602 1 96.94 284 ASN A O 1
ATOM 2206 N N . LYS A 1 285 ? 8.117 -11.695 -12.664 1 97.5 285 LYS A N 1
ATOM 2207 C CA . LYS A 1 285 ? 7.855 -13.094 -12.367 1 97.5 285 LYS A CA 1
ATOM 2208 C C . LYS A 1 285 ? 6.391 -13.445 -12.602 1 97.5 285 LYS A C 1
ATOM 2210 O O . LYS A 1 285 ? 5.805 -14.234 -11.859 1 97.5 285 LYS A O 1
ATOM 2215 N N . TYR A 1 286 ? 5.738 -12.867 -13.539 1 98.5 286 TYR A N 1
ATOM 2216 C CA . TYR A 1 286 ? 4.34 -13.172 -13.82 1 98.5 286 TYR A CA 1
ATOM 2217 C C . TYR A 1 286 ? 4.129 -14.672 -13.984 1 98.5 286 TYR A C 1
ATOM 2219 O O . TYR A 1 286 ? 3.215 -15.242 -13.383 1 98.5 286 TYR A O 1
ATOM 2227 N N . ALA A 1 287 ? 5 -15.352 -14.656 1 98.62 287 ALA A N 1
ATOM 2228 C CA . ALA A 1 287 ? 4.859 -16.781 -14.938 1 98.62 287 ALA A CA 1
ATOM 2229 C C . ALA A 1 287 ? 5.156 -17.609 -13.703 1 98.62 287 ALA A C 1
ATOM 2231 O O . ALA A 1 287 ? 4.641 -18.719 -13.555 1 98.62 287 ALA A O 1
ATOM 2232 N N . GLY A 1 288 ? 5.934 -17.031 -12.82 1 97.69 288 GLY A N 1
ATOM 2233 C CA . GLY A 1 288 ? 6.41 -17.828 -11.688 1 97.69 288 GLY A CA 1
ATOM 2234 C C . GLY A 1 288 ? 5.684 -17.516 -10.398 1 97.69 288 GLY A C 1
ATOM 2235 O O . GLY A 1 288 ? 5.742 -18.281 -9.438 1 97.69 288 GLY A O 1
ATOM 2236 N N . GLY A 1 289 ? 5.035 -16.359 -10.375 1 97.69 289 GLY A N 1
ATOM 2237 C CA . GLY A 1 289 ? 4.441 -16.016 -9.094 1 97.69 289 GLY A CA 1
ATOM 2238 C C . GLY A 1 289 ? 3.707 -14.695 -9.102 1 97.69 289 GLY A C 1
ATOM 2239 O O . GLY A 1 289 ? 3.418 -14.133 -8.047 1 97.69 289 GLY A O 1
ATOM 2240 N N . GLY A 1 290 ? 3.428 -14.156 -10.234 1 98.38 290 GLY A N 1
ATOM 2241 C CA . GLY A 1 290 ? 2.98 -12.773 -10.297 1 98.38 290 GLY A CA 1
ATOM 2242 C C . GLY A 1 290 ? 1.518 -12.633 -10.68 1 98.38 290 GLY A C 1
ATOM 2243 O O . GLY A 1 290 ? 1.135 -11.688 -11.367 1 98.38 290 GLY A O 1
ATOM 2244 N N . ILE A 1 291 ? 0.673 -13.562 -10.266 1 98.88 291 ILE A N 1
ATOM 2245 C CA . ILE A 1 291 ? -0.748 -13.523 -10.594 1 98.88 291 ILE A CA 1
ATOM 2246 C C . ILE A 1 291 ? -1.564 -13.312 -9.32 1 98.88 291 ILE A C 1
ATOM 2248 O O . ILE A 1 291 ? -1.216 -13.828 -8.258 1 98.88 291 ILE A O 1
ATOM 2252 N N . ILE A 1 292 ? -2.588 -12.492 -9.414 1 98.94 292 ILE A N 1
ATOM 2253 C CA . ILE A 1 292 ? -3.586 -12.383 -8.359 1 98.94 292 ILE A CA 1
ATOM 2254 C C . ILE A 1 292 ? -4.895 -13.023 -8.812 1 98.94 292 ILE A C 1
ATOM 2256 O O . ILE A 1 292 ? -5.199 -13.047 -10.008 1 98.94 292 ILE A O 1
ATOM 2260 N N . SER A 1 293 ? -5.656 -13.562 -7.871 1 98.94 293 SER A N 1
ATOM 2261 C CA . SER A 1 293 ? -6.918 -14.242 -8.148 1 98.94 293 SER A CA 1
ATOM 2262 C C . SER A 1 293 ? -7.754 -14.383 -6.879 1 98.94 293 SER A C 1
ATOM 2264 O O . SER A 1 293 ? -7.418 -13.82 -5.836 1 98.94 293 SER A O 1
ATOM 2266 N N . ASN A 1 294 ? -8.938 -14.961 -6.992 1 98.94 294 ASN A N 1
ATOM 2267 C CA . ASN A 1 294 ? -9.734 -15.391 -5.852 1 98.94 294 ASN A CA 1
ATOM 2268 C C . ASN A 1 294 ? -10.023 -16.891 -5.902 1 98.94 294 ASN A C 1
ATOM 2270 O O . ASN A 1 294 ? -9.664 -17.562 -6.871 1 98.94 294 ASN A O 1
ATOM 2274 N N . VAL A 1 295 ? -10.547 -17.406 -4.844 1 98.94 295 VAL A N 1
ATOM 2275 C CA . VAL A 1 295 ? -10.68 -18.859 -4.715 1 98.94 295 VAL A CA 1
ATOM 2276 C C . VAL A 1 295 ? -11.734 -19.359 -5.695 1 98.94 295 VAL A C 1
ATOM 2278 O O . VAL A 1 295 ? -11.641 -20.5 -6.184 1 98.94 295 VAL A O 1
ATOM 2281 N N . THR A 1 296 ? -12.695 -18.547 -6.062 1 98.69 296 THR A N 1
ATOM 2282 C CA . THR A 1 296 ? -13.711 -18.938 -7.035 1 98.69 296 THR A CA 1
ATOM 2283 C C . THR A 1 296 ? -13.086 -19.172 -8.406 1 98.69 296 THR A C 1
ATOM 2285 O O . THR A 1 296 ? -13.312 -20.219 -9.023 1 98.69 296 THR A O 1
ATOM 2288 N N . ASP A 1 297 ? -12.305 -18.266 -8.867 1 98.88 297 ASP A N 1
ATOM 2289 C CA . ASP A 1 297 ? -11.633 -18.391 -10.156 1 98.88 297 ASP A CA 1
ATOM 2290 C C . ASP A 1 297 ? -10.648 -19.562 -10.148 1 98.88 297 ASP A C 1
ATOM 2292 O O . ASP A 1 297 ? -10.531 -20.297 -11.125 1 98.88 297 ASP A O 1
ATOM 2296 N N . LEU A 1 298 ? -9.93 -19.703 -9.047 1 98.94 298 LEU A N 1
ATOM 2297 C CA . LEU A 1 298 ? -8.961 -20.781 -8.969 1 98.94 298 LEU A CA 1
ATOM 2298 C C . LEU A 1 298 ? -9.648 -22.141 -9.07 1 98.94 298 LEU A C 1
ATOM 2300 O O . LEU A 1 298 ? -9.086 -23.094 -9.633 1 98.94 298 LEU A O 1
ATOM 2304 N N . LEU A 1 299 ? -10.859 -22.266 -8.562 1 98.69 299 LEU A N 1
ATOM 2305 C CA . LEU A 1 299 ? -11.57 -23.531 -8.688 1 98.69 299 LEU A CA 1
ATOM 2306 C C . LEU A 1 299 ? -12.047 -23.734 -10.117 1 98.69 299 LEU A C 1
ATOM 2308 O O . LEU A 1 299 ? -12.125 -24.875 -10.594 1 98.69 299 LEU A O 1
ATOM 2312 N N . ILE A 1 300 ? -12.406 -22.656 -10.773 1 98.62 300 ILE A N 1
ATOM 2313 C CA . ILE A 1 300 ? -12.719 -22.781 -12.188 1 98.62 300 ILE A CA 1
ATOM 2314 C C . ILE A 1 300 ? -11.531 -23.391 -12.922 1 98.62 300 ILE A C 1
ATOM 2316 O O . ILE A 1 300 ? -11.68 -24.359 -13.68 1 98.62 300 ILE A O 1
ATOM 2320 N N . PHE A 1 301 ? -10.398 -22.859 -12.633 1 98.81 301 PHE A N 1
ATOM 2321 C CA . PHE A 1 301 ? -9.172 -23.344 -13.25 1 98.81 301 PHE A CA 1
ATOM 2322 C C . PHE A 1 301 ? -8.922 -24.797 -12.867 1 98.81 301 PHE A C 1
ATOM 2324 O O . PHE A 1 301 ? -8.672 -25.641 -13.734 1 98.81 301 PHE A O 1
ATOM 2331 N N . ALA A 1 302 ? -9 -25.125 -11.594 1 98.62 302 ALA A N 1
ATOM 2332 C CA . ALA A 1 302 ? -8.734 -26.469 -11.094 1 98.62 302 ALA A CA 1
ATOM 2333 C C . ALA A 1 302 ? -9.703 -27.484 -11.703 1 98.62 302 ALA A C 1
ATOM 2335 O O . ALA A 1 302 ? -9.305 -28.578 -12.094 1 98.62 302 ALA A O 1
ATOM 2336 N N . ASN A 1 303 ? -10.93 -27.141 -11.758 1 97.31 303 ASN A N 1
ATOM 2337 C CA . ASN A 1 303 ? -11.93 -28.031 -12.336 1 97.31 303 ASN A CA 1
ATOM 2338 C C . ASN A 1 303 ? -11.68 -28.266 -13.82 1 97.31 303 ASN A C 1
ATOM 2340 O O . ASN A 1 303 ? -11.922 -29.375 -14.32 1 97.31 303 ASN A O 1
ATOM 2344 N N . ALA A 1 304 ? -11.266 -27.25 -14.516 1 97.81 304 ALA A N 1
ATOM 2345 C CA . ALA A 1 304 ? -10.922 -27.422 -15.922 1 97.81 304 ALA A CA 1
ATOM 2346 C C . ALA A 1 304 ? -9.758 -28.391 -16.094 1 97.81 304 ALA A C 1
ATOM 2348 O O . ALA A 1 304 ? -9.773 -29.234 -17 1 97.81 304 ALA A O 1
ATOM 2349 N N . ILE A 1 305 ? -8.773 -28.281 -15.273 1 97.81 305 ILE A N 1
ATOM 2350 C CA . ILE A 1 305 ? -7.625 -29.188 -15.312 1 97.81 305 ILE A CA 1
ATOM 2351 C C . ILE A 1 305 ? -8.07 -30.609 -14.984 1 97.81 305 ILE A C 1
ATOM 2353 O O . ILE A 1 305 ? -7.711 -31.547 -15.688 1 97.81 305 ILE A O 1
ATOM 2357 N N . LEU A 1 306 ? -8.859 -30.703 -13.938 1 96.56 306 LEU A N 1
ATOM 2358 C CA . LEU A 1 306 ? -9.375 -32 -13.547 1 96.56 306 LEU A CA 1
ATOM 2359 C C . LEU A 1 306 ? -10.172 -32.625 -14.672 1 96.56 306 LEU A C 1
ATOM 2361 O O . LEU A 1 306 ? -10.016 -33.812 -14.969 1 96.56 306 LEU A O 1
ATOM 2365 N N . HIS A 1 307 ? -11.039 -31.859 -15.234 1 95.12 307 HIS A N 1
ATOM 2366 C CA . HIS A 1 307 ? -11.852 -32.344 -16.344 1 95.12 307 HIS A CA 1
ATOM 2367 C C . HIS A 1 307 ? -10.984 -32.844 -17.5 1 95.12 307 HIS A C 1
ATOM 2369 O O . HIS A 1 307 ? -11.203 -33.938 -18.016 1 95.12 307 HIS A O 1
ATOM 2375 N N . SER A 1 308 ? -9.969 -32.062 -17.875 1 95.94 308 SER A N 1
ATOM 2376 C CA . SER A 1 308 ? -9.055 -32.438 -18.938 1 95.94 308 SER A CA 1
ATOM 2377 C C . SER A 1 308 ? -8.273 -33.688 -18.594 1 95.94 308 SER A C 1
ATOM 2379 O O . SER A 1 308 ? -7.984 -34.531 -19.469 1 95.94 308 SER A O 1
ATOM 2381 N N . TYR A 1 309 ? -7.941 -33.844 -17.375 1 95 309 TYR A N 1
ATOM 2382 C CA . TYR A 1 309 ? -7.129 -34.969 -16.891 1 95 309 TYR A CA 1
ATOM 2383 C C . TYR A 1 309 ? -7.926 -36.25 -16.891 1 95 309 TYR A C 1
ATOM 2385 O O . TYR A 1 309 ? -7.379 -37.312 -17.172 1 95 309 TYR A O 1
ATOM 2393 N N . ARG A 1 310 ? -9.188 -36.188 -16.734 1 91.75 310 ARG A N 1
ATOM 2394 C CA . ARG A 1 310 ? -9.992 -37.375 -16.484 1 91.75 310 ARG A CA 1
ATOM 2395 C C . ARG A 1 310 ? -10.773 -37.75 -17.734 1 91.75 310 ARG A C 1
ATOM 2397 O O . ARG A 1 310 ? -11.086 -38.938 -17.922 1 91.75 310 ARG A O 1
ATOM 2404 N N . MET A 1 311 ? -11.109 -36.75 -18.484 1 90.06 311 MET A N 1
ATOM 2405 C CA . MET A 1 311 ? -12 -37.031 -19.594 1 90.06 311 MET A CA 1
ATOM 2406 C C . MET A 1 311 ? -11.469 -36.406 -20.875 1 90.06 311 MET A C 1
ATOM 2408 O O . MET A 1 311 ? -10.742 -35.406 -20.828 1 90.06 311 MET A O 1
ATOM 2412 N N . GLU A 1 312 ? -11.789 -37.062 -21.922 1 88.88 312 GLU A N 1
ATOM 2413 C CA . GLU A 1 312 ? -11.547 -36.469 -23.219 1 88.88 312 GLU A CA 1
ATOM 2414 C C . GLU A 1 312 ? -12.844 -35.969 -23.859 1 88.88 312 GLU A C 1
ATOM 2416 O O . GLU A 1 312 ? -13.688 -36.781 -24.25 1 88.88 312 GLU A O 1
ATOM 2421 N N . THR A 1 313 ? -13.016 -34.719 -23.828 1 87.31 313 THR A N 1
ATOM 2422 C CA . THR A 1 313 ? -14.188 -34.125 -24.438 1 87.31 313 THR A CA 1
ATOM 2423 C C . THR A 1 313 ? -13.789 -32.906 -25.297 1 87.31 313 THR A C 1
ATOM 2425 O O . THR A 1 313 ? -12.648 -32.438 -25.219 1 87.31 313 THR A O 1
ATOM 2428 N N . LYS A 1 314 ? -14.727 -32.406 -26.109 1 85.62 314 LYS A N 1
ATOM 2429 C CA . LYS A 1 314 ? -14.477 -31.234 -26.953 1 85.62 314 LYS A CA 1
ATOM 2430 C C . LYS A 1 314 ? -14.305 -29.969 -26.109 1 85.62 314 LYS A C 1
ATOM 2432 O O . LYS A 1 314 ? -13.688 -29 -26.547 1 85.62 314 LYS A O 1
ATOM 2437 N N . GLU A 1 315 ? -14.758 -30.016 -24.938 1 85.31 315 GLU A N 1
ATOM 2438 C CA . GLU A 1 315 ? -14.758 -28.844 -24.062 1 85.31 315 GLU A CA 1
ATOM 2439 C C . GLU A 1 315 ? -13.484 -28.781 -23.234 1 85.31 315 GLU A C 1
ATOM 2441 O O . GLU A 1 315 ? -13.305 -27.859 -22.438 1 85.31 315 GLU A O 1
ATOM 2446 N N . ASN A 1 316 ? -12.656 -29.688 -23.469 1 88.81 316 ASN A N 1
ATOM 2447 C CA . ASN A 1 316 ? -11.438 -29.734 -22.672 1 88.81 316 ASN A CA 1
ATOM 2448 C C . ASN A 1 316 ? -10.57 -28.5 -22.906 1 88.81 316 ASN A C 1
ATOM 2450 O O . ASN A 1 316 ? -10.406 -28.062 -24.047 1 88.81 316 ASN A O 1
ATOM 2454 N N . LEU A 1 317 ? -10.078 -27.984 -21.812 1 94.25 317 LEU A N 1
ATOM 2455 C CA . LEU A 1 317 ? -9.102 -26.906 -21.891 1 94.25 317 LEU A CA 1
ATOM 2456 C C . LEU A 1 317 ? -7.832 -27.375 -22.594 1 94.25 317 LEU A C 1
ATOM 2458 O O . LEU A 1 317 ? -7.25 -26.641 -23.391 1 94.25 317 LEU A O 1
ATOM 2462 N N . ILE A 1 318 ? -7.414 -28.562 -22.219 1 97 318 ILE A N 1
ATOM 2463 C CA . ILE A 1 318 ? -6.266 -29.281 -22.75 1 97 318 ILE A CA 1
ATOM 2464 C C . ILE A 1 318 ? -6.648 -30.734 -23.047 1 97 318 ILE A C 1
ATOM 2466 O O . ILE A 1 318 ? -7.391 -31.359 -22.281 1 97 318 ILE A O 1
ATOM 2470 N N . LYS A 1 319 ? -6.125 -31.25 -24.172 1 97.31 319 LYS A N 1
ATOM 2471 C CA . LYS A 1 319 ? -6.371 -32.656 -24.453 1 97.31 319 LYS A CA 1
ATOM 2472 C C . LYS A 1 319 ? -5.879 -33.531 -23.312 1 97.31 319 LYS A C 1
ATOM 2474 O O . LYS A 1 319 ? -4.852 -33.25 -22.688 1 97.31 319 LYS A O 1
ATOM 2479 N N . ARG A 1 320 ? -6.594 -34.594 -23.141 1 95.81 320 ARG A N 1
ATOM 2480 C CA . ARG A 1 320 ? -6.305 -35.469 -22.016 1 95.81 320 ARG A CA 1
ATOM 2481 C C . ARG A 1 320 ? -4.883 -36.031 -22.109 1 95.81 320 ARG A C 1
ATOM 2483 O O . ARG A 1 320 ? -4.152 -36.031 -21.109 1 95.81 320 ARG A O 1
ATOM 2490 N N . ASP A 1 321 ? -4.488 -36.438 -23.25 1 96.19 321 ASP A N 1
ATOM 2491 C CA . ASP A 1 321 ? -3.146 -36.969 -23.422 1 96.19 321 ASP A CA 1
ATOM 2492 C C . ASP A 1 321 ? -2.078 -35.938 -23.109 1 96.19 321 ASP A C 1
ATOM 2494 O O . ASP A 1 321 ? -1.048 -36.25 -22.516 1 96.19 321 ASP A O 1
ATOM 2498 N N . THR A 1 322 ? -2.32 -34.75 -23.484 1 97.44 322 THR A N 1
ATOM 2499 C CA . THR A 1 322 ? -1.361 -33.688 -23.25 1 97.44 322 THR A CA 1
ATOM 2500 C C . THR A 1 322 ? -1.26 -33.344 -21.766 1 97.44 322 THR A C 1
ATOM 2502 O O . THR A 1 322 ? -0.161 -33.312 -21.203 1 97.44 322 THR A O 1
ATOM 2505 N N . ILE A 1 323 ? -2.398 -33.156 -21.125 1 97.62 323 ILE A N 1
ATOM 2506 C CA . ILE A 1 323 ? -2.369 -32.75 -19.719 1 97.62 323 ILE A CA 1
ATOM 2507 C C . ILE A 1 323 ? -1.774 -33.875 -18.875 1 97.62 323 ILE A C 1
ATOM 2509 O O . ILE A 1 323 ? -1.092 -33.625 -17.875 1 97.62 323 ILE A O 1
ATOM 2513 N N . ARG A 1 324 ? -1.958 -35.125 -19.234 1 96.38 324 ARG A N 1
ATOM 2514 C CA . ARG A 1 324 ? -1.396 -36.25 -18.484 1 96.38 324 ARG A CA 1
ATOM 2515 C C . ARG A 1 324 ? 0.122 -36.281 -18.625 1 96.38 324 ARG A C 1
ATOM 2517 O O . ARG A 1 324 ? 0.821 -36.75 -17.734 1 96.38 324 ARG A O 1
ATOM 2524 N N . LYS A 1 325 ? 0.599 -35.781 -19.766 1 97.19 325 LYS A N 1
ATOM 2525 C CA . LYS A 1 325 ? 2.043 -35.656 -19.906 1 97.19 325 LYS A CA 1
ATOM 2526 C C . LYS A 1 325 ? 2.59 -34.594 -18.938 1 97.19 325 LYS A C 1
ATOM 2528 O O . LYS A 1 325 ? 3.705 -34.75 -18.422 1 97.19 325 LYS A O 1
ATOM 2533 N N . PHE A 1 326 ? 1.826 -33.594 -18.719 1 98.38 326 PHE A N 1
ATOM 2534 C CA . PHE A 1 326 ? 2.248 -32.531 -17.828 1 98.38 326 PHE A CA 1
ATOM 2535 C C . PHE A 1 326 ? 2.129 -32.969 -16.375 1 98.38 326 PHE A C 1
ATOM 2537 O O . PHE A 1 326 ? 2.885 -32.5 -15.516 1 98.38 326 PHE A O 1
ATOM 2544 N N . ILE A 1 327 ? 1.104 -33.812 -16.156 1 96.94 327 ILE A N 1
ATOM 2545 C CA . ILE A 1 327 ? 0.884 -34.312 -14.797 1 96.94 327 ILE A CA 1
ATOM 2546 C C . ILE A 1 327 ? 1.427 -35.75 -14.688 1 96.94 327 ILE A C 1
ATOM 2548 O O . ILE A 1 327 ? 0.664 -36.688 -14.484 1 96.94 327 ILE A O 1
ATOM 2552 N N . ASN A 1 328 ? 2.602 -35.844 -14.93 1 95.06 328 ASN A N 1
ATOM 2553 C CA . ASN A 1 328 ? 3.389 -37.062 -14.82 1 95.06 328 ASN A CA 1
ATOM 2554 C C . ASN A 1 328 ? 4.738 -36.812 -14.156 1 95.06 328 ASN A C 1
ATOM 2556 O O . ASN A 1 328 ? 5.332 -35.75 -14.344 1 95.06 328 ASN A O 1
ATOM 2560 N N . GLU A 1 329 ? 5.242 -37.781 -13.461 1 91.94 329 GLU A N 1
ATOM 2561 C CA . GLU A 1 329 ? 6.473 -37.625 -12.695 1 91.94 329 GLU A CA 1
ATOM 2562 C C . GLU A 1 329 ? 7.637 -37.219 -13.609 1 91.94 329 GLU A C 1
ATOM 2564 O O . GLU A 1 329 ? 7.863 -37.875 -14.641 1 91.94 329 GLU A O 1
ATOM 2569 N N . GLU A 1 330 ? 8.328 -36.25 -13.18 1 89.75 330 GLU A N 1
ATOM 2570 C CA . GLU A 1 330 ? 9.516 -35.781 -13.898 1 89.75 330 GLU A CA 1
ATOM 2571 C C . GLU A 1 330 ? 10.773 -35.938 -13.047 1 89.75 330 GLU A C 1
ATOM 2573 O O . GLU A 1 330 ? 11.711 -36.625 -13.453 1 89.75 330 GLU A O 1
ATOM 2578 N N . VAL A 1 331 ? 10.711 -35.281 -11.93 1 94.38 331 VAL A N 1
ATOM 2579 C CA . VAL A 1 331 ? 11.852 -35.344 -11.016 1 94.38 331 VAL A CA 1
ATOM 2580 C C . VAL A 1 331 ? 11.352 -35.562 -9.586 1 94.38 331 VAL A C 1
ATOM 2582 O O . VAL A 1 331 ? 10.352 -34.969 -9.172 1 94.38 331 VAL A O 1
ATOM 2585 N N . LYS A 1 332 ? 12.094 -36.406 -8.836 1 93.69 332 LYS A N 1
ATOM 2586 C CA . LYS A 1 332 ? 11.75 -36.625 -7.434 1 93.69 332 LYS A CA 1
ATOM 2587 C C . LYS A 1 332 ? 12.156 -35.438 -6.562 1 93.69 332 LYS A C 1
ATOM 2589 O O . LYS A 1 332 ? 13.266 -34.906 -6.707 1 93.69 332 LYS A O 1
ATOM 2594 N N . VAL A 1 333 ? 11.273 -35 -5.758 1 92.75 333 VAL A N 1
ATOM 2595 C CA . VAL A 1 333 ? 11.555 -33.938 -4.781 1 92.75 333 VAL A CA 1
ATOM 2596 C C . VAL A 1 333 ? 11.945 -34.594 -3.445 1 92.75 333 VAL A C 1
ATOM 2598 O O . VAL A 1 333 ? 12.945 -34.188 -2.834 1 92.75 333 VAL A O 1
ATOM 2601 N N . ASP A 1 334 ? 11.211 -35.531 -2.986 1 89.44 334 ASP A N 1
ATOM 2602 C CA . ASP A 1 334 ? 11.469 -36.375 -1.813 1 89.44 334 ASP A CA 1
ATOM 2603 C C . ASP A 1 334 ? 10.836 -37.75 -1.965 1 89.44 334 ASP A C 1
ATOM 2605 O O . ASP A 1 334 ? 10.547 -38.188 -3.08 1 89.44 334 ASP A O 1
ATOM 2609 N N . SER A 1 335 ? 10.688 -38.438 -0.849 1 86.69 335 SER A N 1
ATOM 2610 C CA . SER A 1 335 ? 10.242 -39.812 -0.912 1 86.69 335 SER A CA 1
ATOM 2611 C C . SER A 1 335 ? 8.781 -39.906 -1.336 1 86.69 335 SER A C 1
ATOM 2613 O O . SER A 1 335 ? 8.344 -40.938 -1.848 1 86.69 335 SER A O 1
ATOM 2615 N N . LYS A 1 336 ? 8.031 -38.844 -1.245 1 87.44 336 LYS A N 1
ATOM 2616 C CA . LYS A 1 336 ? 6.594 -38.938 -1.488 1 87.44 336 LYS A CA 1
ATOM 2617 C C . LYS A 1 336 ? 6.156 -37.969 -2.586 1 87.44 336 LYS A C 1
ATOM 2619 O O . LYS A 1 336 ? 5.027 -38.062 -3.074 1 87.44 336 LYS A O 1
ATOM 2624 N N . THR A 1 337 ? 6.996 -37.094 -2.951 1 91.75 337 THR A N 1
ATOM 2625 C CA . THR A 1 337 ? 6.598 -36 -3.836 1 91.75 337 THR A CA 1
ATOM 2626 C C . THR A 1 337 ? 7.531 -35.938 -5.039 1 91.75 337 THR A C 1
ATOM 2628 O O . THR A 1 337 ? 8.75 -36.062 -4.906 1 91.75 337 THR A O 1
ATOM 2631 N N . SER A 1 338 ? 6.973 -35.812 -6.152 1 94.81 338 SER A N 1
ATOM 2632 C CA . SER A 1 338 ? 7.707 -35.531 -7.383 1 94.81 338 SER A CA 1
ATOM 2633 C C . SER A 1 338 ? 7.141 -34.312 -8.109 1 94.81 338 SER A C 1
ATOM 2635 O O . SER A 1 338 ? 6.07 -33.812 -7.746 1 94.81 338 SER A O 1
ATOM 2637 N N . THR A 1 339 ? 7.867 -33.812 -9 1 96.31 339 THR A N 1
ATOM 2638 C CA . THR A 1 339 ? 7.355 -32.75 -9.836 1 96.31 339 THR A CA 1
ATOM 2639 C C . THR A 1 339 ? 6.773 -33.312 -11.133 1 96.31 339 THR A C 1
ATOM 2641 O O . THR A 1 339 ? 7.281 -34.281 -11.68 1 96.31 339 THR A O 1
ATOM 2644 N N . GLY A 1 340 ? 5.629 -32.781 -11.555 1 98 340 GLY A N 1
ATOM 2645 C CA . GLY A 1 340 ? 5.27 -32.719 -12.961 1 98 340 GLY A CA 1
ATOM 2646 C C . GLY A 1 340 ? 5.73 -31.438 -13.641 1 98 340 GLY A C 1
ATOM 2647 O O . GLY A 1 340 ? 6.797 -30.906 -13.32 1 98 340 GLY A O 1
ATOM 2648 N N . LEU A 1 341 ? 5.012 -31.078 -14.633 1 98.69 341 LEU A N 1
ATOM 2649 C CA . LEU A 1 341 ? 5.293 -29.797 -15.258 1 98.69 341 LEU A CA 1
ATOM 2650 C C . LEU A 1 341 ? 4.398 -28.703 -14.688 1 98.69 341 LEU A C 1
ATOM 2652 O O . LEU A 1 341 ? 3.232 -28.578 -15.07 1 98.69 341 LEU A O 1
ATOM 2656 N N . GLY A 1 342 ? 4.941 -27.922 -13.828 1 98.19 342 GLY A N 1
ATOM 2657 C CA . GLY A 1 342 ? 4.219 -26.828 -13.188 1 98.19 342 GLY A CA 1
ATOM 2658 C C . GLY A 1 342 ? 3.41 -27.281 -11.984 1 98.19 342 GLY A C 1
ATOM 2659 O O . GLY A 1 342 ? 2.707 -26.469 -11.375 1 98.19 342 GLY A O 1
ATOM 2660 N N . TRP A 1 343 ? 3.537 -28.609 -11.648 1 98 343 TRP A N 1
ATOM 2661 C CA . TRP A 1 343 ? 2.758 -29.188 -10.57 1 98 343 TRP A CA 1
ATOM 2662 C C . TRP A 1 343 ? 3.637 -30.062 -9.672 1 98 343 TRP A C 1
ATOM 2664 O O . TRP A 1 343 ? 4.629 -30.625 -10.133 1 98 343 TRP A O 1
ATOM 2674 N N . PHE A 1 344 ? 3.256 -30.141 -8.414 1 97 344 PHE A N 1
ATOM 2675 C CA . PHE A 1 344 ? 3.771 -31.188 -7.535 1 97 344 PHE A CA 1
ATOM 2676 C C . PHE A 1 344 ? 2.803 -32.344 -7.469 1 97 344 PHE A C 1
ATOM 2678 O O . PHE A 1 344 ? 1.587 -32.156 -7.426 1 97 344 PHE A O 1
ATOM 2685 N N . LEU A 1 345 ? 3.385 -33.531 -7.477 1 96.19 345 LEU A N 1
ATOM 2686 C CA . LEU A 1 345 ? 2.602 -34.781 -7.465 1 96.19 345 LEU A CA 1
ATOM 2687 C C . LEU A 1 345 ? 2.867 -35.562 -6.195 1 96.19 345 LEU A C 1
ATOM 2689 O O . LEU A 1 345 ? 4.023 -35.781 -5.812 1 96.19 345 LEU A O 1
ATOM 2693 N N . VAL A 1 346 ? 1.821 -35.969 -5.59 1 93.19 346 VAL A N 1
ATOM 2694 C CA . VAL A 1 346 ? 1.938 -36.781 -4.383 1 93.19 346 VAL A CA 1
ATOM 2695 C C . VAL A 1 346 ? 1.238 -38.125 -4.59 1 93.19 346 VAL A C 1
ATOM 2697 O O . VAL A 1 346 ? 0.081 -38.188 -5.012 1 93.19 346 VAL A O 1
ATOM 2700 N N . ASP A 1 347 ? 1.812 -39.25 -4.371 1 83.81 347 ASP A N 1
ATOM 2701 C CA . ASP A 1 347 ? 1.313 -40.594 -4.641 1 83.81 347 ASP A CA 1
ATOM 2702 C C . ASP A 1 347 ? 0.282 -41.031 -3.6 1 83.81 347 ASP A C 1
ATOM 2704 O O . ASP A 1 347 ? -0.585 -41.844 -3.877 1 83.81 347 ASP A O 1
ATOM 2708 N N . GLY A 1 348 ? 0.045 -40.281 -2.559 1 73 348 GLY A N 1
ATOM 2709 C CA . GLY A 1 348 ? -0.981 -40.562 -1.561 1 73 348 GLY A CA 1
ATOM 2710 C C . GLY A 1 348 ? -0.727 -41.812 -0.761 1 73 348 GLY A C 1
ATOM 2711 O O . GLY A 1 348 ? -1.507 -42.156 0.13 1 73 348 GLY A O 1
ATOM 2712 N N . LYS A 1 349 ? 0.384 -42.562 -1.068 1 63.66 349 LYS A N 1
ATOM 2713 C CA . LYS A 1 349 ? 0.647 -43.812 -0.336 1 63.66 349 LYS A CA 1
ATOM 2714 C C . LYS A 1 349 ? 1.176 -43.531 1.065 1 63.66 349 LYS A C 1
ATOM 2716 O O . LYS A 1 349 ? 2.057 -42.656 1.237 1 63.66 349 LYS A O 1
ATOM 2721 N N . ASP A 1 350 ? 0.495 -43.812 2.168 1 55.84 350 ASP A N 1
ATOM 2722 C CA . ASP A 1 350 ? 0.919 -43.844 3.564 1 55.84 350 ASP A CA 1
ATOM 2723 C C . ASP A 1 350 ? 0.642 -42.531 4.254 1 55.84 350 ASP A C 1
ATOM 2725 O O . ASP A 1 350 ? 1.265 -42.188 5.266 1 55.84 350 ASP A O 1
ATOM 2729 N N . VAL A 1 351 ? -0.086 -41.656 3.555 1 53.66 351 VAL A N 1
ATOM 2730 C CA . VAL A 1 351 ? -0.347 -40.406 4.238 1 53.66 351 VAL A CA 1
ATOM 2731 C C . VAL A 1 351 ? -1.554 -40.562 5.164 1 53.66 351 VAL A C 1
ATOM 2733 O O . VAL A 1 351 ? -2.625 -41 4.73 1 53.66 351 VAL A O 1
ATOM 2736 N N . LYS A 1 352 ? -1.308 -40.688 6.543 1 52.56 352 LYS A N 1
ATOM 2737 C CA . LYS A 1 352 ? -2.355 -40.875 7.547 1 52.56 352 LYS A CA 1
ATOM 2738 C C . LYS A 1 352 ? -3.162 -39.594 7.711 1 52.56 352 LYS A C 1
ATOM 2740 O O . LYS A 1 352 ? -2.594 -38.5 7.777 1 52.56 352 LYS A O 1
ATOM 2745 N N . SER A 1 353 ? -4.398 -39.594 7.371 1 52.62 353 SER A N 1
ATOM 2746 C CA . SER A 1 353 ? -5.281 -38.438 7.621 1 52.62 353 SER A CA 1
ATOM 2747 C C . SER A 1 353 ? -5.484 -38.219 9.117 1 52.62 353 SER A C 1
ATOM 2749 O O . SER A 1 353 ? -5.168 -39.094 9.93 1 52.62 353 SER A O 1
ATOM 2751 N N . ILE A 1 354 ? -5.84 -37 9.578 1 49 354 ILE A N 1
ATOM 2752 C CA . ILE A 1 354 ? -6.066 -36.656 10.977 1 49 354 ILE A CA 1
ATOM 2753 C C . ILE A 1 354 ? -6.969 -37.688 11.641 1 49 354 ILE A C 1
ATOM 2755 O O . ILE A 1 354 ? -6.762 -38.031 12.797 1 49 354 ILE A O 1
ATOM 2759 N N . ASP A 1 355 ? -8.094 -38.031 11.07 1 46.66 355 ASP A N 1
ATOM 2760 C CA . ASP A 1 355 ? -9 -38.938 11.758 1 46.66 355 ASP A CA 1
ATOM 2761 C C . ASP A 1 355 ? -8.562 -40.406 11.539 1 46.66 355 ASP A C 1
ATOM 2763 O O . ASP A 1 355 ? -9.305 -41.312 11.852 1 46.66 355 ASP A O 1
ATOM 2767 N N . GLY A 1 356 ? -7.375 -40.594 11.094 1 47.22 356 GLY A N 1
ATOM 2768 C CA . GLY A 1 356 ? -6.863 -41.938 10.961 1 47.22 356 GLY A CA 1
ATOM 2769 C C . GLY A 1 356 ? -7.227 -42.594 9.641 1 47.22 356 GLY A C 1
ATOM 2770 O O . GLY A 1 356 ? -6.762 -43.688 9.328 1 47.22 356 GLY A O 1
ATOM 2771 N N . ASN A 1 357 ? -8.281 -42.125 9.047 1 44.78 357 ASN A N 1
ATOM 2772 C CA . ASN A 1 357 ? -8.641 -42.75 7.785 1 44.78 357 ASN A CA 1
ATOM 2773 C C . ASN A 1 357 ? -7.691 -42.344 6.66 1 44.78 357 ASN A C 1
ATOM 2775 O O . ASN A 1 357 ? -7.273 -41.188 6.582 1 44.78 357 ASN A O 1
ATOM 2779 N N . VAL A 1 358 ? -6.805 -43.125 6.316 1 46.44 358 VAL A N 1
ATOM 2780 C CA . VAL A 1 358 ? -5.797 -43.062 5.266 1 46.44 358 VAL A CA 1
ATOM 2781 C C . VAL A 1 358 ? -6.438 -42.562 3.971 1 46.44 358 VAL A C 1
ATOM 2783 O O . VAL A 1 358 ? -7.266 -43.25 3.375 1 46.44 358 VAL A O 1
ATOM 2786 N N . ALA A 1 359 ? -7.094 -41.469 3.803 1 52.09 359 ALA A N 1
ATOM 2787 C CA . ALA A 1 359 ? -7.539 -41.25 2.432 1 52.09 359 ALA A CA 1
ATOM 2788 C C . ALA A 1 359 ? -6.352 -41.125 1.481 1 52.09 359 ALA A C 1
ATOM 2790 O O . ALA A 1 359 ? -5.715 -40.062 1.401 1 52.09 359 ALA A O 1
ATOM 2791 N N . ASN A 1 360 ? -5.566 -42.188 1.277 1 60.53 360 ASN A N 1
ATOM 2792 C CA . ASN A 1 360 ? -4.402 -42.531 0.469 1 60.53 360 ASN A CA 1
ATOM 2793 C C . ASN A 1 360 ? -4.641 -42.219 -1.011 1 60.53 360 ASN A C 1
ATOM 2795 O O . ASN A 1 360 ? -4.766 -43.156 -1.816 1 60.53 360 ASN A O 1
ATOM 2799 N N . SER A 1 361 ? -5.215 -41.062 -1.353 1 78.25 361 SER A N 1
ATOM 2800 C CA . SER A 1 361 ? -5.355 -40.906 -2.795 1 78.25 361 SER A CA 1
ATOM 2801 C C . SER A 1 361 ? -4.332 -39.906 -3.334 1 78.25 361 SER A C 1
ATOM 2803 O O . SER A 1 361 ? -3.994 -38.906 -2.662 1 78.25 361 SER A O 1
ATOM 2805 N N . PRO A 1 362 ? -3.793 -40.312 -4.434 1 89.69 362 PRO A N 1
ATOM 2806 C CA . PRO A 1 362 ? -2.861 -39.406 -5.078 1 89.69 362 PRO A CA 1
ATOM 2807 C C . PRO A 1 362 ? -3.5 -38.031 -5.402 1 89.69 362 PRO A C 1
ATOM 2809 O O . PRO A 1 362 ? -4.715 -37.969 -5.609 1 89.69 362 PRO A O 1
ATOM 2812 N N . PHE A 1 363 ? -2.766 -37 -5.293 1 94.06 363 PHE A N 1
ATOM 2813 C CA . PHE A 1 363 ? -3.23 -35.688 -5.688 1 94.06 363 PHE A CA 1
ATOM 2814 C C . PHE A 1 363 ? -2.082 -34.844 -6.246 1 94.06 363 PHE A C 1
ATOM 2816 O O . PHE A 1 363 ? -0.916 -35.25 -6.125 1 94.06 363 PHE A O 1
ATOM 2823 N N . PHE A 1 364 ? -2.354 -33.875 -6.988 1 95.81 364 PHE A N 1
ATOM 2824 C CA . PHE A 1 364 ? -1.364 -32.875 -7.402 1 95.81 364 PHE A CA 1
ATOM 2825 C C . PHE A 1 364 ? -1.777 -31.484 -6.961 1 95.81 364 PHE A C 1
ATOM 2827 O O . PHE A 1 364 ? -2.955 -31.234 -6.691 1 95.81 364 PHE A O 1
ATOM 2834 N N . TYR A 1 365 ? -0.796 -30.672 -6.711 1 96.88 365 TYR A N 1
ATOM 2835 C CA . TYR A 1 365 ? -1.025 -29.391 -6.055 1 96.88 365 TYR A CA 1
ATOM 2836 C C . TYR A 1 365 ? 0.095 -28.406 -6.371 1 96.88 365 TYR A C 1
ATOM 2838 O O . TYR A 1 365 ? 1.073 -28.766 -7.031 1 96.88 365 TYR A O 1
ATOM 2846 N N . HIS A 1 366 ? -0.114 -27.234 -5.973 1 97.94 366 HIS A N 1
ATOM 2847 C CA . HIS A 1 366 ? 0.937 -26.234 -5.84 1 97.94 366 HIS A CA 1
ATOM 2848 C C . HIS A 1 366 ? 0.649 -25.281 -4.684 1 97.94 366 HIS A C 1
ATOM 2850 O O . HIS A 1 366 ? -0.49 -24.844 -4.5 1 97.94 366 HIS A O 1
ATOM 2856 N N . THR A 1 367 ? 1.656 -25 -3.896 1 96.81 367 THR A N 1
ATOM 2857 C CA . THR A 1 367 ? 1.562 -23.953 -2.879 1 96.81 367 THR A CA 1
ATOM 2858 C C . THR A 1 367 ? 2.113 -22.641 -3.402 1 96.81 367 THR A C 1
ATOM 2860 O O . THR A 1 367 ? 2.779 -22.594 -4.438 1 96.81 367 THR A O 1
ATOM 2863 N N . GLY A 1 368 ? 1.669 -21.578 -2.748 1 96.94 368 GLY A N 1
ATOM 2864 C CA . GLY A 1 368 ? 2.191 -20.266 -3.066 1 96.94 368 GLY A CA 1
ATOM 2865 C C . GLY A 1 368 ? 2.684 -19.5 -1.848 1 96.94 368 GLY A C 1
ATOM 2866 O O . GLY A 1 368 ? 2.066 -19.562 -0.782 1 96.94 368 GLY A O 1
ATOM 2867 N N . ALA A 1 369 ? 3.836 -18.891 -2.012 1 95.19 369 ALA A N 1
ATOM 2868 C CA . ALA A 1 369 ? 4.387 -17.953 -1.032 1 95.19 369 ALA A CA 1
ATOM 2869 C C . ALA A 1 369 ? 4.875 -16.672 -1.706 1 95.19 369 ALA A C 1
ATOM 2871 O O . ALA A 1 369 ? 5.727 -16.719 -2.596 1 95.19 369 ALA A O 1
ATOM 2872 N N . ALA A 1 370 ? 4.34 -15.602 -1.38 1 95.31 370 ALA A N 1
ATOM 2873 C CA . ALA A 1 370 ? 4.691 -14.273 -1.889 1 95.31 370 ALA A CA 1
ATOM 2874 C C . ALA A 1 370 ? 4.715 -13.242 -0.765 1 95.31 370 ALA A C 1
ATOM 2876 O O . ALA A 1 370 ? 4.383 -13.562 0.381 1 95.31 370 ALA A O 1
ATOM 2877 N N . VAL A 1 371 ? 5.145 -12.078 -1.134 1 95.81 371 VAL A N 1
ATOM 2878 C CA . VAL A 1 371 ? 5.082 -10.984 -0.173 1 95.81 371 VAL A CA 1
ATOM 2879 C C . VAL A 1 371 ? 3.643 -10.789 0.301 1 95.81 371 VAL A C 1
ATOM 2881 O O . VAL A 1 371 ? 2.771 -10.406 -0.481 1 95.81 371 VAL A O 1
ATOM 2884 N N . GLY A 1 372 ? 3.436 -11.195 1.502 1 97.19 372 GLY A N 1
ATOM 2885 C CA . GLY A 1 372 ? 2.172 -10.953 2.178 1 97.19 372 GLY A CA 1
ATOM 2886 C C . GLY A 1 372 ? 1.131 -12.016 1.911 1 97.19 372 GLY A C 1
ATOM 2887 O O . GLY A 1 372 ? -0.022 -11.891 2.328 1 97.19 372 GLY A O 1
ATOM 2888 N N . ALA A 1 373 ? 1.501 -13.117 1.266 1 97.31 373 ALA A N 1
ATOM 2889 C CA . ALA A 1 373 ? 0.458 -14.062 0.878 1 97.31 373 ALA A CA 1
ATOM 2890 C C . ALA A 1 373 ? 0.965 -15.5 0.953 1 97.31 373 ALA A C 1
ATOM 2892 O O . ALA A 1 373 ? 2.148 -15.766 0.726 1 97.31 373 ALA A O 1
ATOM 2893 N N . SER A 1 374 ? 0.105 -16.391 1.259 1 97.56 374 SER A N 1
ATOM 2894 C CA . SER A 1 374 ? 0.279 -17.844 1.215 1 97.56 374 SER A CA 1
ATOM 2895 C C . SER A 1 374 ? -0.956 -18.531 0.644 1 97.56 374 SER A C 1
ATOM 2897 O O . SER A 1 374 ? -2.084 -18.078 0.876 1 97.56 374 SER A O 1
ATOM 2899 N N . SER A 1 375 ? -0.723 -19.594 -0.08 1 98.38 375 SER A N 1
ATOM 2900 C CA . SER A 1 375 ? -1.85 -20.188 -0.797 1 98.38 375 SER A CA 1
ATOM 2901 C C . SER A 1 375 ? -1.612 -21.656 -1.078 1 98.38 375 SER A C 1
ATOM 2903 O O . SER A 1 375 ? -0.495 -22.156 -0.922 1 98.38 375 SER A O 1
ATOM 2905 N N . VAL A 1 376 ? -2.676 -22.359 -1.433 1 98.44 376 VAL A N 1
ATOM 2906 C CA . VAL A 1 376 ? -2.584 -23.734 -1.92 1 98.44 376 VAL A CA 1
ATOM 2907 C C . VAL A 1 376 ? -3.727 -24.016 -2.895 1 98.44 376 VAL A C 1
ATOM 2909 O O . VAL A 1 376 ? -4.852 -23.547 -2.689 1 98.44 376 VAL A O 1
ATOM 2912 N N . LEU A 1 377 ? -3.447 -24.594 -3.945 1 98.81 377 LEU A N 1
ATOM 2913 C CA . LEU A 1 377 ? -4.383 -25.188 -4.895 1 98.81 377 LEU A CA 1
ATOM 2914 C C . LEU A 1 377 ? -4.141 -26.688 -5.031 1 98.81 377 LEU A C 1
ATOM 2916 O O . LEU A 1 377 ? -3.029 -27.109 -5.355 1 98.81 377 LEU A O 1
ATOM 2920 N N . LEU A 1 378 ? -5.172 -27.406 -4.758 1 97.62 378 LEU A N 1
ATOM 2921 C CA . LEU A 1 378 ? -5.039 -28.859 -4.703 1 97.62 378 LEU A CA 1
ATOM 2922 C C . LEU A 1 378 ? -6.129 -29.531 -5.531 1 97.62 378 LEU A C 1
ATOM 2924 O O . LEU A 1 378 ? -7.293 -29.141 -5.48 1 97.62 378 LEU A O 1
ATOM 2928 N N . ILE A 1 379 ? -5.773 -30.531 -6.32 1 97.19 379 ILE A N 1
ATOM 2929 C CA . ILE A 1 379 ? -6.68 -31.344 -7.125 1 97.19 379 ILE A CA 1
ATOM 2930 C C . ILE A 1 379 ? -6.492 -32.812 -6.777 1 97.19 379 ILE A C 1
ATOM 2932 O O . ILE A 1 379 ? -5.395 -33.375 -6.918 1 97.19 379 ILE A O 1
ATOM 2936 N N . LYS A 1 380 ? -7.531 -33.438 -6.391 1 94.69 380 LYS A N 1
ATOM 2937 C CA . LYS A 1 380 ? -7.562 -34.844 -6.051 1 94.69 380 LYS A CA 1
ATOM 2938 C C . LYS A 1 380 ? -8.492 -35.625 -6.98 1 94.69 380 LYS A C 1
ATOM 2940 O O . LYS A 1 380 ? -9.688 -35.75 -6.707 1 94.69 380 LYS A O 1
ATOM 2945 N N . PRO A 1 381 ? -7.895 -36.25 -7.965 1 93.25 381 PRO A N 1
ATOM 2946 C CA . PRO A 1 381 ? -8.742 -37 -8.891 1 93.25 381 PRO A CA 1
ATOM 2947 C C . PRO A 1 381 ? -9.422 -38.188 -8.234 1 93.25 381 PRO A C 1
ATOM 2949 O O . PRO A 1 381 ? -8.82 -38.875 -7.395 1 93.25 381 PRO A O 1
ATOM 2952 N N . GLY A 1 382 ? -10.641 -38.406 -8.586 1 87.25 382 GLY A N 1
ATOM 2953 C CA . GLY A 1 382 ? -11.375 -39.562 -8.102 1 87.25 382 GLY A CA 1
ATOM 2954 C C . GLY A 1 382 ? -11.07 -40.812 -8.883 1 87.25 382 GLY A C 1
ATOM 2955 O O . GLY A 1 382 ? -10.141 -40.844 -9.688 1 87.25 382 GLY A O 1
ATOM 2956 N N . THR A 1 383 ? -11.828 -41.812 -8.453 1 80.75 383 THR A N 1
ATOM 2957 C CA . THR A 1 383 ? -11.625 -43.125 -9.07 1 80.75 383 THR A CA 1
ATOM 2958 C C . THR A 1 383 ? -12.461 -43.25 -10.336 1 80.75 383 THR A C 1
ATOM 2960 O O . THR A 1 383 ? -12.094 -44 -11.25 1 80.75 383 THR A O 1
ATOM 2963 N N . SER A 1 384 ? -13.555 -42.594 -10.312 1 79.94 384 SER A N 1
ATOM 2964 C CA . SER A 1 384 ? -14.43 -42.656 -11.477 1 79.94 384 SER A CA 1
ATOM 2965 C C . SER A 1 384 ? -14.18 -41.469 -12.422 1 79.94 384 SER A C 1
ATOM 2967 O O . SER A 1 384 ? -13.562 -40.469 -12.031 1 79.94 384 SER A O 1
ATOM 2969 N N . GLU A 1 385 ? -14.719 -41.688 -13.586 1 75.81 385 GLU A N 1
ATOM 2970 C CA . GLU A 1 385 ? -14.539 -40.656 -14.594 1 75.81 385 GLU A CA 1
ATOM 2971 C C . GLU A 1 385 ? -15.141 -39.312 -14.148 1 75.81 385 GLU A C 1
ATOM 2973 O O . GLU A 1 385 ? -16.297 -39.281 -13.719 1 75.81 385 GLU A O 1
ATOM 2978 N N . GLY A 1 386 ? -14.406 -38.344 -14.156 1 72.88 386 GLY A N 1
ATOM 2979 C CA . GLY A 1 386 ? -14.852 -37 -13.883 1 72.88 386 GLY A CA 1
ATOM 2980 C C . GLY A 1 386 ? -14.922 -36.688 -12.398 1 72.88 386 GLY A C 1
ATOM 2981 O O . GLY A 1 386 ? -15.234 -35.562 -12.008 1 72.88 386 GLY A O 1
ATOM 2982 N N . SER A 1 387 ? -14.609 -37.688 -11.672 1 87.75 387 SER A N 1
ATOM 2983 C CA . SER A 1 387 ? -14.766 -37.469 -10.234 1 87.75 387 SER A CA 1
ATOM 2984 C C . SER A 1 387 ? -13.484 -36.938 -9.609 1 87.75 387 SER A C 1
ATOM 2986 O O . SER A 1 387 ? -12.383 -37.219 -10.094 1 87.75 387 SER A O 1
ATOM 2988 N N . GLY A 1 388 ? -13.672 -36.062 -8.672 1 94.44 388 GLY A N 1
ATOM 2989 C CA . GLY A 1 388 ? -12.539 -35.531 -7.938 1 94.44 388 GLY A CA 1
ATOM 2990 C C . GLY A 1 388 ? -12.898 -34.375 -7.043 1 94.44 388 GLY A C 1
ATOM 2991 O O . GLY A 1 388 ? -14.047 -33.938 -7.02 1 94.44 388 GLY A O 1
ATOM 2992 N N . VAL A 1 389 ? -11.945 -34 -6.227 1 96 389 VAL A N 1
ATOM 2993 C CA . VAL A 1 389 ? -12.094 -32.875 -5.309 1 96 389 VAL A CA 1
ATOM 2994 C C . VAL A 1 389 ? -11.031 -31.828 -5.598 1 96 389 VAL A C 1
ATOM 2996 O O . VAL A 1 389 ? -9.867 -32.156 -5.848 1 96 389 VAL A O 1
ATOM 2999 N N . CYS A 1 390 ? -11.422 -30.594 -5.719 1 98.19 390 CYS A N 1
ATOM 3000 C CA . CYS A 1 390 ? -10.508 -29.469 -5.816 1 98.19 390 CYS A CA 1
ATOM 3001 C C . CYS A 1 390 ? -10.664 -28.531 -4.621 1 98.19 390 CYS A C 1
ATOM 3003 O O . CYS A 1 390 ? -11.781 -28.297 -4.16 1 98.19 390 CYS A O 1
ATOM 3005 N N . VAL A 1 391 ? -9.539 -28.047 -4.051 1 98.62 391 VAL A N 1
ATOM 3006 C CA . VAL A 1 391 ? -9.531 -27.125 -2.926 1 98.62 391 VAL A CA 1
ATOM 3007 C C . VAL A 1 391 ? -8.609 -25.938 -3.236 1 98.62 391 VAL A C 1
ATOM 3009 O O . VAL A 1 391 ? -7.477 -26.141 -3.693 1 98.62 391 VAL A O 1
ATOM 3012 N N . ALA A 1 392 ? -9.078 -24.734 -3.068 1 98.94 392 ALA A N 1
ATOM 3013 C CA . ALA A 1 392 ? -8.258 -23.531 -3.117 1 98.94 392 ALA A CA 1
ATOM 3014 C C . ALA A 1 392 ? -8.336 -22.766 -1.799 1 98.94 392 ALA A C 1
ATOM 3016 O O . ALA A 1 392 ? -9.43 -22.547 -1.265 1 98.94 392 ALA A O 1
ATOM 3017 N N . ILE A 1 393 ? -7.203 -22.438 -1.239 1 98.94 393 ILE A N 1
ATOM 3018 C CA . ILE A 1 393 ? -7.109 -21.594 -0.051 1 98.94 393 ILE A CA 1
ATOM 3019 C C . ILE A 1 393 ? -6.129 -20.453 -0.305 1 98.94 393 ILE A C 1
ATOM 3021 O O . ILE A 1 393 ? -5.023 -20.672 -0.802 1 98.94 393 ILE A O 1
ATOM 3025 N N . LEU A 1 394 ? -6.566 -19.25 -0.019 1 98.88 394 LEU A N 1
ATOM 3026 C CA . LEU A 1 394 ? -5.73 -18.062 -0.089 1 98.88 394 LEU A CA 1
ATOM 3027 C C . LEU A 1 394 ? -5.707 -17.328 1.252 1 98.88 394 LEU A C 1
ATOM 3029 O O . LEU A 1 394 ? -6.738 -17.219 1.917 1 98.88 394 LEU A O 1
ATOM 3033 N N . CYS A 1 395 ? -4.598 -16.891 1.671 1 98.19 395 CYS A N 1
ATOM 3034 C CA . CYS A 1 395 ? -4.547 -16.047 2.861 1 98.19 395 CYS A CA 1
ATOM 3035 C C . CYS A 1 395 ? -3.617 -14.867 2.65 1 98.19 395 CYS A C 1
ATOM 3037 O O . CYS A 1 395 ? -2.719 -14.914 1.808 1 98.19 395 CYS A O 1
ATOM 3039 N N . ASN A 1 396 ? -3.801 -13.773 3.404 1 98.69 396 ASN A N 1
ATOM 3040 C CA . ASN A 1 396 ? -3.064 -12.531 3.213 1 98.69 396 ASN A CA 1
ATOM 3041 C C . ASN A 1 396 ? -1.992 -12.344 4.281 1 98.69 396 ASN A C 1
ATOM 3043 O O . ASN A 1 396 ? -1.851 -11.25 4.84 1 98.69 396 ASN A O 1
ATOM 3047 N N . LEU A 1 397 ? -1.261 -13.453 4.566 1 98.25 397 LEU A N 1
ATOM 3048 C CA . LEU A 1 397 ? -0.113 -13.461 5.465 1 98.25 397 LEU A CA 1
ATOM 3049 C C . LEU A 1 397 ? 1.05 -14.234 4.852 1 98.25 397 LEU A C 1
ATOM 3051 O O . LEU A 1 397 ? 0.866 -15.344 4.344 1 98.25 397 LEU A O 1
ATOM 3055 N N . GLN A 1 398 ? 2.166 -13.586 4.973 1 94.31 398 GLN A N 1
ATOM 3056 C CA . GLN A 1 398 ? 3.385 -14.203 4.469 1 94.31 398 GLN A CA 1
ATOM 3057 C C . GLN A 1 398 ? 3.941 -15.219 5.465 1 94.31 398 GLN A C 1
ATOM 3059 O O . GLN A 1 398 ? 3.646 -15.148 6.66 1 94.31 398 GLN A O 1
ATOM 3064 N N . ASN A 1 399 ? 4.707 -16.156 4.941 1 90.81 399 ASN A N 1
ATOM 3065 C CA . ASN A 1 399 ? 5.473 -17.109 5.734 1 90.81 399 ASN A CA 1
ATOM 3066 C C . ASN A 1 399 ? 4.562 -17.953 6.621 1 90.81 399 ASN A C 1
ATOM 3068 O O . ASN A 1 399 ? 4.848 -18.141 7.809 1 90.81 399 ASN A O 1
ATOM 3072 N N . THR A 1 400 ? 3.449 -18.297 6.102 1 92.31 400 THR A N 1
ATOM 3073 C CA . THR A 1 400 ? 2.562 -19.281 6.715 1 92.31 400 THR A CA 1
ATOM 3074 C C . THR A 1 400 ? 2.234 -20.406 5.734 1 92.31 400 THR A C 1
ATOM 3076 O O . THR A 1 400 ? 2.543 -20.312 4.547 1 92.31 400 THR A O 1
ATOM 3079 N N . SER A 1 401 ? 1.85 -21.531 6.289 1 91.38 401 SER A N 1
ATOM 3080 C CA . SER A 1 401 ? 1.557 -22.656 5.414 1 91.38 401 SER A CA 1
ATOM 3081 C C . SER A 1 401 ? 0.106 -23.109 5.559 1 91.38 401 SER A C 1
ATOM 3083 O O . SER A 1 401 ? -0.384 -23.281 6.672 1 91.38 401 SER A O 1
ATOM 3085 N N . VAL A 1 402 ? -0.487 -23.234 4.43 1 95.94 402 VAL A N 1
ATOM 3086 C CA . VAL A 1 402 ? -1.861 -23.734 4.434 1 95.94 402 VAL A CA 1
ATOM 3087 C C . VAL A 1 402 ? -1.953 -25.016 3.621 1 95.94 402 VAL A C 1
ATOM 3089 O O . VAL A 1 402 ? -3.041 -25.422 3.203 1 95.94 402 VAL A O 1
ATOM 3092 N N . PHE A 1 403 ? -0.787 -25.656 3.434 1 94.88 403 PHE A N 1
ATOM 3093 C CA . PHE A 1 403 ? -0.755 -26.891 2.66 1 94.88 403 PHE A CA 1
ATOM 3094 C C . PHE A 1 403 ? -1.503 -28 3.389 1 94.88 403 PHE A C 1
ATOM 3096 O O . PHE A 1 403 ? -2.389 -28.641 2.814 1 94.88 403 PHE A O 1
ATOM 3103 N N . ASN A 1 404 ? -1.126 -28.234 4.633 1 93.31 404 ASN A N 1
ATOM 3104 C CA . ASN A 1 404 ? -1.758 -29.312 5.398 1 93.31 404 ASN A CA 1
ATOM 3105 C C . ASN A 1 404 ? -3.258 -29.078 5.551 1 93.31 404 ASN A C 1
ATOM 3107 O O . ASN A 1 404 ? -4.047 -30.016 5.5 1 93.31 404 ASN A O 1
ATOM 3111 N N . LEU A 1 405 ? -3.557 -27.797 5.754 1 96.44 405 LEU A N 1
ATOM 3112 C CA . LEU A 1 405 ? -4.973 -27.469 5.844 1 96.44 405 LEU A CA 1
ATOM 3113 C C . LEU A 1 405 ? -5.703 -27.844 4.559 1 96.44 405 LEU A C 1
ATOM 3115 O O . LEU A 1 405 ? -6.773 -28.453 4.605 1 96.44 405 LEU A O 1
ATOM 3119 N N . GLY A 1 406 ? -5.152 -27.469 3.391 1 96.56 406 GLY A N 1
ATOM 3120 C CA . GLY A 1 406 ? -5.742 -27.828 2.111 1 96.56 406 GLY A CA 1
ATOM 3121 C C . GLY A 1 406 ? -5.875 -29.328 1.915 1 96.56 406 GLY A C 1
ATOM 3122 O O . GLY A 1 406 ? -6.906 -29.812 1.446 1 96.56 406 GLY A O 1
ATOM 3123 N N . ARG A 1 407 ? -4.84 -30.016 2.236 1 93.31 407 ARG A N 1
ATOM 3124 C CA . ARG A 1 407 ? -4.848 -31.469 2.115 1 93.31 407 ARG A CA 1
ATOM 3125 C C . ARG A 1 407 ? -5.938 -32.094 2.986 1 93.31 407 ARG A C 1
ATOM 3127 O O . ARG A 1 407 ? -6.695 -32.938 2.527 1 93.31 407 ARG A O 1
ATOM 3134 N N . ASP A 1 408 ? -6.027 -31.656 4.227 1 93 408 ASP A N 1
ATOM 3135 C CA . ASP A 1 408 ? -6.996 -32.219 5.164 1 93 408 ASP A CA 1
ATOM 3136 C C . ASP A 1 408 ? -8.422 -31.906 4.715 1 93 408 ASP A C 1
ATOM 3138 O O . ASP A 1 408 ? -9.305 -32.75 4.828 1 93 408 ASP A O 1
ATOM 3142 N N . ILE A 1 409 ? -8.609 -30.75 4.238 1 95.62 409 ILE A N 1
ATOM 3143 C CA . ILE A 1 409 ? -9.93 -30.406 3.729 1 95.62 409 ILE A CA 1
ATOM 3144 C C . ILE A 1 409 ? -10.234 -31.234 2.48 1 95.62 409 ILE A C 1
ATOM 3146 O O . ILE A 1 409 ? -11.352 -31.734 2.312 1 95.62 409 ILE A O 1
ATOM 3150 N N . GLY A 1 410 ? -9.273 -31.359 1.591 1 94.56 410 GLY A N 1
ATOM 3151 C CA . GLY A 1 410 ? -9.445 -32.25 0.445 1 94.56 410 GLY A CA 1
ATOM 3152 C C . GLY A 1 410 ? -9.836 -33.656 0.832 1 94.56 410 GLY A C 1
ATOM 3153 O O . GLY A 1 410 ? -10.742 -34.25 0.226 1 94.56 410 GLY A O 1
ATOM 3154 N N . ASP A 1 411 ? -9.227 -34.156 1.823 1 91.38 411 ASP A N 1
ATOM 3155 C CA . ASP A 1 411 ? -9.516 -35.5 2.305 1 91.38 411 ASP A CA 1
ATOM 3156 C C . ASP A 1 411 ? -10.93 -35.594 2.889 1 91.38 411 ASP A C 1
ATOM 3158 O O . ASP A 1 411 ? -11.633 -36.594 2.68 1 91.38 411 ASP A O 1
ATOM 3162 N N . LEU A 1 412 ? -11.227 -34.562 3.625 1 91.38 412 LEU A N 1
ATOM 3163 C CA . LEU A 1 412 ? -12.539 -34.5 4.258 1 91.38 412 LEU A CA 1
ATOM 3164 C C . LEU A 1 412 ? -13.648 -34.656 3.221 1 91.38 412 LEU A C 1
ATOM 3166 O O . LEU A 1 412 ? -14.617 -35.375 3.441 1 91.38 412 LEU A O 1
ATOM 3170 N N . PHE A 1 413 ? -13.484 -34.062 2.07 1 92.12 413 PHE A N 1
ATOM 3171 C CA . PHE A 1 413 ? -14.547 -34.031 1.071 1 92.12 413 PHE A CA 1
ATOM 3172 C C . PHE A 1 413 ? -14.383 -35.188 0.075 1 92.12 413 PHE A C 1
ATOM 3174 O O . PHE A 1 413 ? -15.32 -35.5 -0.66 1 92.12 413 PHE A O 1
ATOM 3181 N N . TYR A 1 414 ? -13.25 -35.75 -0.036 1 87.12 414 TYR A N 1
ATOM 3182 C CA . TYR A 1 414 ? -13 -36.875 -0.939 1 87.12 414 TYR A CA 1
ATOM 3183 C C . TYR A 1 414 ? -13.648 -38.156 -0.418 1 87.12 414 TYR A C 1
ATOM 3185 O O . TYR A 1 414 ? -14.195 -38.938 -1.192 1 87.12 414 TYR A O 1
ATOM 3193 N N . ASN A 1 415 ? -13.5 -38.625 0.864 1 68.88 415 ASN A N 1
ATOM 3194 C CA . ASN A 1 415 ? -13.945 -39.875 1.465 1 68.88 415 ASN A CA 1
ATOM 3195 C C . ASN A 1 415 ? -15.461 -40.062 1.335 1 68.88 415 ASN A C 1
ATOM 3197 O O . ASN A 1 415 ? -15.969 -41.188 1.447 1 68.88 415 ASN A O 1
ATOM 3201 N N . SER A 1 416 ? -16.141 -39.031 0.949 1 57.28 416 SER A N 1
ATOM 3202 C CA . SER A 1 416 ? -17.578 -39.25 0.821 1 57.28 416 SER A CA 1
ATOM 3203 C C . SER A 1 416 ? -17.984 -39.438 -0.637 1 57.28 416 SER A C 1
ATOM 3205 O O . SER A 1 416 ? -19.172 -39.5 -0.957 1 57.28 416 SER A O 1
ATOM 3207 N N . MET A 1 417 ? -16.922 -39.594 -1.422 1 52.44 417 MET A N 1
ATOM 3208 C CA . MET A 1 417 ? -17.297 -39.812 -2.812 1 52.44 417 MET A CA 1
ATOM 3209 C C . MET A 1 417 ? -17.469 -41.312 -3.086 1 52.44 417 MET A C 1
ATOM 3211 O O . MET A 1 417 ? -16.781 -42.156 -2.488 1 52.44 417 MET A O 1
ATOM 3215 N N . MET B 1 1 ? -40.219 37.688 -70.812 1 24.84 1 MET B N 1
ATOM 3216 C CA . MET B 1 1 ? -41.469 38.281 -70.312 1 24.84 1 MET B CA 1
ATOM 3217 C C . MET B 1 1 ? -41.406 38.594 -68.812 1 24.84 1 MET B C 1
ATOM 3219 O O . MET B 1 1 ? -41.094 37.688 -68.062 1 24.84 1 MET B O 1
ATOM 3223 N N . PRO B 1 2 ? -41 39.844 -68.375 1 27.12 2 PRO B N 1
ATOM 3224 C CA . PRO B 1 2 ? -40.562 40.562 -67.188 1 27.12 2 PRO B CA 1
ATOM 3225 C C . PRO B 1 2 ? -41.688 40.688 -66.188 1 27.12 2 PRO B C 1
ATOM 3227 O O . PRO B 1 2 ? -42.719 41.312 -66.438 1 27.12 2 PRO B O 1
ATOM 3230 N N . TRP B 1 3 ? -42.031 39.562 -65.438 1 27.5 3 TRP B N 1
ATOM 3231 C CA . TRP B 1 3 ? -43.281 39.312 -64.75 1 27.5 3 TRP B CA 1
ATOM 3232 C C . TRP B 1 3 ? -43.438 40.25 -63.562 1 27.5 3 TRP B C 1
ATOM 3234 O O . TRP B 1 3 ? -42.625 40.219 -62.625 1 27.5 3 TRP B O 1
ATOM 3244 N N . TYR B 1 4 ? -43.75 41.562 -63.719 1 25.75 4 TYR B N 1
ATOM 3245 C CA . TYR B 1 4 ? -43.781 42.75 -62.875 1 25.75 4 TYR B CA 1
ATOM 3246 C C . TYR B 1 4 ? -44.812 42.625 -61.75 1 25.75 4 TYR B C 1
ATOM 3248 O O . TYR B 1 4 ? -46 42.562 -62.031 1 25.75 4 TYR B O 1
ATOM 3256 N N . THR B 1 5 ? -44.469 41.844 -60.625 1 26.7 5 THR B N 1
ATOM 3257 C CA . THR B 1 5 ? -45.25 41.312 -59.531 1 26.7 5 THR B CA 1
ATOM 3258 C C . THR B 1 5 ? -45.812 42.406 -58.656 1 26.7 5 THR B C 1
ATOM 3260 O O . THR B 1 5 ? -45.094 43.25 -58.156 1 26.7 5 THR B O 1
ATOM 3263 N N . SER B 1 6 ? -47.031 42.969 -58.969 1 25.44 6 SER B N 1
ATOM 3264 C CA . SER B 1 6 ? -47.75 44.156 -58.5 1 25.44 6 SER B CA 1
ATOM 3265 C C . SER B 1 6 ? -48.125 44 -57.031 1 25.44 6 SER B C 1
ATOM 3267 O O . SER B 1 6 ? -48.781 43.031 -56.656 1 25.44 6 SER B O 1
ATOM 3269 N N . TYR B 1 7 ? -47.344 44.5 -56.062 1 25.44 7 TYR B N 1
ATOM 3270 C CA . TYR B 1 7 ? -47.219 44.375 -54.625 1 25.44 7 TYR B CA 1
ATOM 3271 C C . TYR B 1 7 ? -48.344 45.125 -53.906 1 25.44 7 TYR B C 1
ATOM 3273 O O . TYR B 1 7 ? -48.438 46.375 -54.031 1 25.44 7 TYR B O 1
ATOM 3281 N N . PRO B 1 8 ? -49.562 44.594 -53.781 1 26.58 8 PRO B N 1
ATOM 3282 C CA . PRO B 1 8 ? -50.719 45.406 -53.375 1 26.58 8 PRO B CA 1
ATOM 3283 C C . PRO B 1 8 ? -50.562 45.938 -51.938 1 26.58 8 PRO B C 1
ATOM 3285 O O . PRO B 1 8 ? -50.062 45.219 -51.062 1 26.58 8 PRO B O 1
ATOM 3288 N N . ARG B 1 9 ? -50.438 47.25 -51.688 1 25.19 9 ARG B N 1
ATOM 3289 C CA . ARG B 1 9 ? -50.156 48.094 -50.531 1 25.19 9 ARG B CA 1
ATOM 3290 C C . ARG B 1 9 ? -51.344 48.094 -49.562 1 25.19 9 ARG B C 1
ATOM 3292 O O . ARG B 1 9 ? -52.438 48.562 -49.875 1 25.19 9 ARG B O 1
ATOM 3299 N N . MET B 1 10 ? -51.656 46.938 -48.906 1 23.97 10 MET B N 1
ATOM 3300 C CA . MET B 1 10 ? -52.812 46.812 -48.062 1 23.97 10 MET B CA 1
ATOM 3301 C C . MET B 1 10 ? -52.75 47.844 -46.906 1 23.97 10 MET B C 1
ATOM 3303 O O . MET B 1 10 ? -51.75 47.938 -46.25 1 23.97 10 MET B O 1
ATOM 3307 N N . LEU B 1 11 ? -53.5 48.938 -46.938 1 24.22 11 LEU B N 1
ATOM 3308 C CA . LEU B 1 11 ? -53.719 50.094 -46.125 1 24.22 11 LEU B CA 1
ATOM 3309 C C . LEU B 1 11 ? -54.281 49.719 -44.75 1 24.22 11 LEU B C 1
ATOM 3311 O O . LEU B 1 11 ? -55.438 49.25 -44.656 1 24.22 11 LEU B O 1
ATOM 3315 N N . LEU B 1 12 ? -53.562 48.938 -43.906 1 24.27 12 LEU B N 1
ATOM 3316 C CA . LEU B 1 12 ? -54.031 48.469 -42.625 1 24.27 12 LEU B CA 1
ATOM 3317 C C . LEU B 1 12 ? -54.375 49.656 -41.719 1 24.27 12 LEU B C 1
ATOM 3319 O O . LEU B 1 12 ? -53.531 50.531 -41.5 1 24.27 12 LEU B O 1
ATOM 3323 N N . GLY B 1 13 ? -55.656 50.062 -41.656 1 23.98 13 GLY B N 1
ATOM 3324 C CA . GLY B 1 13 ? -56.312 51.125 -40.906 1 23.98 13 GLY B CA 1
ATOM 3325 C C . GLY B 1 13 ? -56.125 50.969 -39.406 1 23.98 13 GLY B C 1
ATOM 3326 O O . GLY B 1 13 ? -56.469 49.938 -38.844 1 23.98 13 GLY B O 1
ATOM 3327 N N . ALA B 1 14 ? -55.094 51.531 -38.781 1 25.03 14 ALA B N 1
ATOM 3328 C CA . ALA B 1 14 ? -54.594 51.531 -37.406 1 25.03 14 ALA B CA 1
ATOM 3329 C C . ALA B 1 14 ? -55.594 52.188 -36.469 1 25.03 14 ALA B C 1
ATOM 3331 O O . ALA B 1 14 ? -55.781 53.406 -36.5 1 25.03 14 ALA B O 1
ATOM 3332 N N . THR B 1 15 ? -56.781 51.625 -36.312 1 25.48 15 THR B N 1
ATOM 3333 C CA . THR B 1 15 ? -57.719 52.281 -35.375 1 25.48 15 THR B CA 1
ATOM 3334 C C . THR B 1 15 ? -57.094 52.375 -33.969 1 25.48 15 THR B C 1
ATOM 3336 O O . THR B 1 15 ? -56.656 51.344 -33.438 1 25.48 15 THR B O 1
ATOM 3339 N N . ALA B 1 16 ? -56.656 53.531 -33.594 1 26.11 16 ALA B N 1
ATOM 3340 C CA . ALA B 1 16 ? -56 53.938 -32.344 1 26.11 16 ALA B CA 1
ATOM 3341 C C . ALA B 1 16 ? -56.938 53.812 -31.156 1 26.11 16 ALA B C 1
ATOM 3343 O O . ALA B 1 16 ? -57.906 54.562 -31.047 1 26.11 16 ALA B O 1
ATOM 3344 N N . VAL B 1 17 ? -57.375 52.625 -30.828 1 28.05 17 VAL B N 1
ATOM 3345 C CA . VAL B 1 17 ? -58.25 52.594 -29.656 1 28.05 17 VAL B CA 1
ATOM 3346 C C . VAL B 1 17 ? -57.5 53.125 -28.438 1 28.05 17 VAL B C 1
ATOM 3348 O O . VAL B 1 17 ? -56.406 52.625 -28.125 1 28.05 17 VAL B O 1
ATOM 3351 N N . ALA B 1 18 ? -57.75 54.344 -28.031 1 28.39 18 ALA B N 1
ATOM 3352 C CA . ALA B 1 18 ? -57.25 55.062 -26.859 1 28.39 18 ALA B CA 1
ATOM 3353 C C . ALA B 1 18 ? -57.625 54.344 -25.578 1 28.39 18 ALA B C 1
ATOM 3355 O O . ALA B 1 18 ? -58.812 54.281 -25.234 1 28.39 18 ALA B O 1
ATOM 3356 N N . VAL B 1 19 ? -57.094 53.188 -25.281 1 32.5 19 VAL B N 1
ATOM 3357 C 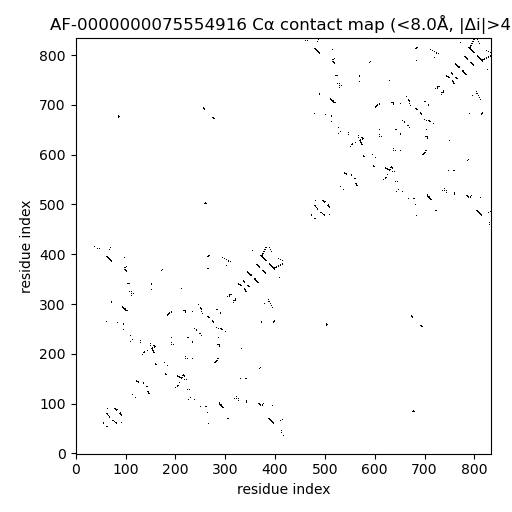CA . VAL B 1 19 ? -57.438 52.562 -24.016 1 32.5 19 VAL B CA 1
ATOM 3358 C C . VAL B 1 19 ? -57.031 53.469 -22.859 1 32.5 19 VAL B C 1
ATOM 3360 O O . VAL B 1 19 ? -55.875 53.938 -22.828 1 32.5 19 VAL B O 1
ATOM 3363 N N . PRO B 1 20 ? -58.062 53.969 -22.125 1 31.7 20 PRO B N 1
ATOM 3364 C CA . PRO B 1 20 ? -57.75 54.812 -20.969 1 31.7 20 PRO B CA 1
ATOM 3365 C C . PRO B 1 20 ? -56.844 54.125 -19.953 1 31.7 20 PRO B C 1
ATOM 3367 O O . PRO B 1 20 ? -57.031 52.938 -19.672 1 31.7 20 PRO B O 1
ATOM 3370 N N . LEU B 1 21 ? -55.594 54.531 -19.906 1 30.58 21 LEU B N 1
ATOM 3371 C CA . LEU B 1 21 ? -54.594 54.094 -18.969 1 30.58 21 LEU B CA 1
ATOM 3372 C C . LEU B 1 21 ? -55 54.375 -17.531 1 30.58 21 LEU B C 1
ATOM 3374 O O . LEU B 1 21 ? -55.094 55.531 -17.109 1 30.58 21 LEU B O 1
ATOM 3378 N N . THR B 1 22 ? -56.125 53.719 -17.094 1 32.81 22 THR B N 1
ATOM 3379 C CA . THR B 1 22 ? -56.344 53.906 -15.664 1 32.81 22 THR B CA 1
ATOM 3380 C C . THR B 1 22 ? -55.125 53.594 -14.852 1 32.81 22 THR B C 1
ATOM 3382 O O . THR B 1 22 ? -54.469 52.531 -15.062 1 32.81 22 THR B O 1
ATOM 3385 N N . ALA B 1 23 ? -54.438 54.562 -14.305 1 33.59 23 ALA B N 1
ATOM 3386 C CA . ALA B 1 23 ? -53.312 54.531 -13.383 1 33.59 23 ALA B CA 1
ATOM 3387 C C . ALA B 1 23 ? -53.625 53.688 -12.148 1 33.59 23 ALA B C 1
ATOM 3389 O O . ALA B 1 23 ? -54.406 54.094 -11.297 1 33.59 23 ALA B O 1
ATOM 3390 N N . THR B 1 24 ? -53.875 52.375 -12.367 1 34.69 24 THR B N 1
ATOM 3391 C CA . THR B 1 24 ? -53.969 51.656 -11.094 1 34.69 24 THR B CA 1
ATOM 3392 C C . THR B 1 24 ? -52.75 51.938 -10.234 1 34.69 24 THR B C 1
ATOM 3394 O O . THR B 1 24 ? -51.594 51.75 -10.695 1 34.69 24 THR B O 1
ATOM 3397 N N . ALA B 1 25 ? -52.875 52.75 -9.195 1 36.09 25 ALA B N 1
ATOM 3398 C CA . ALA B 1 25 ? -51.875 52.969 -8.125 1 36.09 25 ALA B CA 1
ATOM 3399 C C . ALA B 1 25 ? -51.406 51.625 -7.559 1 36.09 25 ALA B C 1
ATOM 3401 O O . ALA B 1 25 ? -52.188 50.875 -6.992 1 36.09 25 ALA B O 1
ATOM 3402 N N . PHE B 1 26 ? -50.438 50.969 -8.305 1 35.25 26 PHE B N 1
ATOM 3403 C CA . PHE B 1 26 ? -49.781 49.844 -7.645 1 35.25 26 PHE B CA 1
ATOM 3404 C C . PHE B 1 26 ? -49.312 50.281 -6.254 1 35.25 26 PHE B C 1
ATOM 3406 O O . PHE B 1 26 ? -48.5 51.188 -6.117 1 35.25 26 PHE B O 1
ATOM 3413 N N . SER B 1 27 ? -50.219 50.25 -5.344 1 36.44 27 SER B N 1
ATOM 3414 C CA . SER B 1 27 ? -49.719 50.281 -3.973 1 36.44 27 SER B CA 1
ATOM 3415 C C . SER B 1 27 ? -48.531 49.344 -3.785 1 36.44 27 SER B C 1
ATOM 3417 O O . SER B 1 27 ? -48.594 48.156 -4.129 1 36.44 27 SER B O 1
ATOM 3419 N N . LYS B 1 28 ? -47.375 50 -3.844 1 37.06 28 LYS B N 1
ATOM 3420 C CA . LYS B 1 28 ? -46.156 49.281 -3.449 1 37.06 28 LYS B CA 1
ATOM 3421 C C . LYS B 1 28 ? -46.375 48.5 -2.168 1 37.06 28 LYS B C 1
ATOM 3423 O O . LYS B 1 28 ? -46.438 49.062 -1.076 1 37.06 28 LYS B O 1
ATOM 3428 N N . SER B 1 29 ? -47.312 47.5 -2.254 1 37.56 29 SER B N 1
ATOM 3429 C CA . SER B 1 29 ? -47.125 46.625 -1.109 1 37.56 29 SER B CA 1
ATOM 3430 C C . SER B 1 29 ? -45.625 46.312 -0.866 1 37.56 29 SER B C 1
ATOM 3432 O O . SER B 1 29 ? -44.906 45.906 -1.781 1 37.56 29 SER B O 1
ATOM 3434 N N . GLU B 1 30 ? -45.031 47.062 -0.083 1 30.84 30 GLU B N 1
ATOM 3435 C CA . GLU B 1 30 ? -43.688 46.688 0.361 1 30.84 30 GLU B CA 1
ATOM 3436 C C . GLU B 1 30 ? -43.594 45.156 0.522 1 30.84 30 GLU B C 1
ATOM 3438 O O . GLU B 1 30 ? -44.312 44.562 1.315 1 30.84 30 GLU B O 1
ATOM 3443 N N . LYS B 1 31 ? -43.344 44.5 -0.564 1 44.41 31 LYS B N 1
ATOM 3444 C CA . LYS B 1 31 ? -42.938 43.094 -0.341 1 44.41 31 LYS B CA 1
ATOM 3445 C C . LYS B 1 31 ? -42.094 42.969 0.928 1 44.41 31 LYS B C 1
ATOM 3447 O O . LYS B 1 31 ? -41.156 43.719 1.131 1 44.41 31 LYS B O 1
ATOM 3452 N N . PRO B 1 32 ? -42.719 42.438 1.939 1 39.81 32 PRO B N 1
ATOM 3453 C CA . PRO B 1 32 ? -41.875 42.281 3.107 1 39.81 32 PRO B CA 1
ATOM 3454 C C . PRO B 1 32 ? -40.438 41.938 2.73 1 39.81 32 PRO B C 1
ATOM 3456 O O . PRO B 1 32 ? -40.188 41.125 1.825 1 39.81 32 PRO B O 1
ATOM 3459 N N . VAL B 1 33 ? -39.531 42.844 2.865 1 37.72 33 VAL B N 1
ATOM 3460 C CA . VAL B 1 33 ? -38.125 42.469 2.85 1 37.72 33 VAL B CA 1
ATOM 3461 C C . VAL B 1 33 ? -37.969 41.125 3.57 1 37.72 33 VAL B C 1
ATOM 3463 O O . VAL B 1 33 ? -38.219 41.031 4.77 1 37.72 33 VAL B O 1
ATOM 3466 N N . HIS B 1 34 ? -38.25 40 2.959 1 36.88 34 HIS B N 1
ATOM 3467 C CA . HIS B 1 34 ? -37.844 38.719 3.537 1 36.88 34 HIS B CA 1
ATOM 3468 C C . HIS B 1 34 ? -36.531 38.844 4.277 1 36.88 34 HIS B C 1
ATOM 3470 O O . HIS B 1 34 ? -35.5 39.219 3.68 1 36.88 34 HIS B O 1
ATOM 3476 N N . LYS B 1 35 ? -36.5 39.219 5.453 1 40.59 35 LYS B N 1
ATOM 3477 C CA . LYS B 1 35 ? -35.312 39.062 6.266 1 40.59 35 LYS B CA 1
ATOM 3478 C C . LYS B 1 35 ? -34.469 37.875 5.832 1 40.59 35 LYS B C 1
ATOM 3480 O O . LYS B 1 35 ? -35.031 36.781 5.617 1 40.59 35 LYS B O 1
ATOM 3485 N N . PRO B 1 36 ? -33.312 38.031 5.312 1 41.94 36 PRO B N 1
ATOM 3486 C CA . PRO B 1 36 ? -32.562 36.812 4.996 1 41.94 36 PRO B CA 1
ATOM 3487 C C . PRO B 1 36 ? -32.719 35.719 6.059 1 41.94 36 PRO B C 1
ATOM 3489 O O . PRO B 1 36 ? -32.531 35.969 7.246 1 41.94 36 PRO B O 1
ATOM 3492 N N . HIS B 1 37 ? -33.656 34.875 6.047 1 45.16 37 HIS B N 1
ATOM 3493 C CA . HIS B 1 37 ? -33.844 33.75 6.945 1 45.16 37 HIS B CA 1
ATOM 3494 C C . HIS B 1 37 ? -32.531 33.094 7.316 1 45.16 37 HIS B C 1
ATOM 3496 O O . HIS B 1 37 ? -31.75 32.688 6.438 1 45.16 37 HIS B O 1
ATOM 3502 N N . LYS B 1 38 ? -31.969 33.5 8.477 1 58.62 38 LYS B N 1
ATOM 3503 C CA . LYS B 1 38 ? -30.797 32.812 9.039 1 58.62 38 LYS B CA 1
ATOM 3504 C C . LYS B 1 38 ? -30.906 31.312 8.914 1 58.62 38 LYS B C 1
ATOM 3506 O O . LYS B 1 38 ? -31.859 30.719 9.43 1 58.62 38 LYS B O 1
ATOM 3511 N N . MET B 1 39 ? -30.234 30.688 8.062 1 73.44 39 MET B N 1
ATOM 3512 C CA . MET B 1 39 ? -30.219 29.234 7.887 1 73.44 39 MET B CA 1
ATOM 3513 C C . MET B 1 39 ? -29.984 28.531 9.211 1 73.44 39 MET B C 1
ATOM 3515 O O . MET B 1 39 ? -29.109 28.922 9.984 1 73.44 39 MET B O 1
ATOM 3519 N N . ASP B 1 40 ? -30.844 27.672 9.594 1 86.81 40 ASP B N 1
ATOM 3520 C CA . ASP B 1 40 ? -30.578 26.891 10.805 1 86.81 40 ASP B CA 1
ATOM 3521 C C . ASP B 1 40 ? -29.422 25.922 10.578 1 86.81 40 ASP B C 1
ATOM 3523 O O . ASP B 1 40 ? -28.875 25.844 9.484 1 86.81 40 ASP B O 1
ATOM 3527 N N . LEU B 1 41 ? -28.984 25.438 11.586 1 91.62 41 LEU B N 1
ATOM 3528 C CA . LEU B 1 41 ? -27.797 24.578 11.57 1 91.62 41 LEU B CA 1
ATOM 3529 C C . LEU B 1 41 ? -27.969 23.422 10.586 1 91.62 41 LEU B C 1
ATOM 3531 O O . LEU B 1 41 ? -27.047 23.094 9.844 1 91.62 41 LEU B O 1
ATOM 3535 N N . GLN B 1 42 ? -29.188 22.875 10.516 1 94.06 42 GLN B N 1
ATOM 3536 C CA . GLN B 1 42 ? -29.453 21.734 9.633 1 94.06 42 GLN B CA 1
ATOM 3537 C C . GLN B 1 42 ? -29.391 22.156 8.164 1 94.06 42 GLN B C 1
ATOM 3539 O O . GLN B 1 42 ? -28.922 21.391 7.324 1 94.06 42 GLN B O 1
ATOM 3544 N N . ASP B 1 43 ? -29.859 23.297 7.93 1 94.19 43 ASP B N 1
ATOM 3545 C CA . ASP B 1 43 ? -29.797 23.828 6.566 1 94.19 43 ASP B CA 1
ATOM 3546 C C . ASP B 1 43 ? -28.344 24.062 6.141 1 94.19 43 ASP B C 1
ATOM 3548 O O . ASP B 1 43 ? -27.984 23.797 4.992 1 94.19 43 ASP B O 1
ATOM 3552 N N . LYS B 1 44 ? -27.547 24.578 7.051 1 94.94 44 LYS B N 1
ATOM 3553 C CA . LYS B 1 44 ? -26.125 24.828 6.762 1 94.94 44 LYS B CA 1
ATOM 3554 C C . LYS B 1 44 ? -25.391 23.516 6.488 1 94.94 44 LYS B C 1
ATOM 3556 O O . LYS B 1 44 ? -24.594 23.438 5.555 1 94.94 44 LYS B O 1
ATOM 3561 N N . ILE B 1 45 ? -25.719 22.5 7.246 1 97.38 45 ILE B N 1
ATOM 3562 C CA . ILE B 1 45 ? -25.094 21.203 7.082 1 97.38 45 ILE B CA 1
ATOM 3563 C C . ILE B 1 45 ? -25.469 20.609 5.727 1 97.38 45 ILE B C 1
ATOM 3565 O O . ILE B 1 45 ? -24.609 20.078 5.012 1 97.38 45 ILE B O 1
ATOM 3569 N N . ARG B 1 46 ? -26.719 20.734 5.336 1 97.19 46 ARG B N 1
ATOM 3570 C CA . ARG B 1 46 ? -27.172 20.219 4.047 1 97.19 46 ARG B CA 1
ATOM 3571 C C . ARG B 1 46 ? -26.453 20.922 2.896 1 97.19 46 ARG B C 1
ATOM 3573 O O . ARG B 1 46 ? -26.047 20.281 1.931 1 97.19 46 ARG B O 1
ATOM 3580 N N . LYS B 1 47 ? -26.391 22.234 3.055 1 96.31 47 LYS B N 1
ATOM 3581 C CA . LYS B 1 47 ? -25.688 23 2.023 1 96.31 47 LYS B CA 1
ATOM 3582 C C . LYS B 1 47 ? -24.219 22.594 1.934 1 96.31 47 LYS B C 1
ATOM 3584 O O . LYS B 1 47 ? -23.672 22.469 0.836 1 96.31 47 LYS B O 1
ATOM 3589 N N . ALA B 1 48 ? -23.562 22.406 3.031 1 97.62 48 ALA B N 1
ATOM 3590 C CA . ALA B 1 48 ? -22.172 21.969 3.059 1 97.62 48 ALA B CA 1
ATOM 3591 C C . ALA B 1 48 ? -22.016 20.594 2.406 1 97.62 48 ALA B C 1
ATOM 3593 O O . ALA B 1 48 ? -21.062 20.359 1.665 1 97.62 48 ALA B O 1
ATOM 3594 N N . GLN B 1 49 ? -22.953 19.75 2.641 1 98.5 49 GLN B N 1
ATOM 3595 C CA . GLN B 1 49 ? -22.938 18.422 2.033 1 98.5 49 GLN B CA 1
ATOM 3596 C C . GLN B 1 49 ? -23.016 18.516 0.512 1 98.5 49 GLN B C 1
ATOM 3598 O O . GLN B 1 49 ? -22.281 17.812 -0.192 1 98.5 49 GLN B O 1
ATOM 3603 N N . GLU B 1 50 ? -23.844 19.391 0.075 1 98.19 50 GLU B N 1
ATOM 3604 C CA . GLU B 1 50 ? -23.969 19.578 -1.365 1 98.19 50 GLU B CA 1
ATOM 3605 C C . GLU B 1 50 ? -22.672 20.109 -1.976 1 98.19 50 GLU B C 1
ATOM 3607 O O . GLU B 1 50 ? -22.266 19.688 -3.057 1 98.19 50 GLU B O 1
ATOM 3612 N N . MET B 1 51 ? -22.078 21.047 -1.252 1 97.88 51 MET B N 1
ATOM 3613 C CA . MET B 1 51 ? -20.812 21.609 -1.719 1 97.88 51 MET B CA 1
ATOM 3614 C C . MET B 1 51 ? -19.75 20.516 -1.819 1 97.88 51 MET B C 1
ATOM 3616 O O . MET B 1 51 ? -19 20.469 -2.791 1 97.88 51 MET B O 1
ATOM 3620 N N . ILE B 1 52 ? -19.719 19.609 -0.883 1 98.75 52 ILE B N 1
ATOM 3621 C CA . ILE B 1 52 ? -18.719 18.547 -0.83 1 98.75 52 ILE B CA 1
ATOM 3622 C C . ILE B 1 52 ? -18.953 17.547 -1.957 1 98.75 52 ILE B C 1
ATOM 3624 O O . ILE B 1 52 ? -18.031 17.203 -2.699 1 98.75 52 ILE B O 1
ATOM 3628 N N . GLU B 1 53 ? -20.172 17.141 -2.096 1 98.56 53 GLU B N 1
ATOM 3629 C CA . GLU B 1 53 ? -20.516 16.156 -3.127 1 98.56 53 GLU B CA 1
ATOM 3630 C C . GLU B 1 53 ? -20.203 16.703 -4.52 1 98.56 53 GLU B C 1
ATOM 3632 O O . GLU B 1 53 ? -19.703 15.977 -5.383 1 98.56 53 GLU B O 1
ATOM 3637 N N . THR B 1 54 ? -20.5 18 -4.707 1 98.25 54 THR B N 1
ATOM 3638 C CA . THR B 1 54 ? -20.219 18.641 -5.984 1 98.25 54 THR B CA 1
ATOM 3639 C C . THR B 1 54 ? -18.719 18.688 -6.242 1 98.25 54 THR B C 1
ATOM 3641 O O . THR B 1 54 ? -18.25 18.375 -7.34 1 98.25 54 THR B O 1
ATOM 3644 N N . THR B 1 55 ? -17.984 19.078 -5.215 1 98.19 55 THR B N 1
ATOM 3645 C CA . THR B 1 55 ? -16.531 19.156 -5.344 1 98.19 55 THR B CA 1
ATOM 3646 C C . THR B 1 55 ? -15.93 17.781 -5.637 1 98.19 55 THR B C 1
ATOM 3648 O O . THR B 1 55 ? -15.055 17.656 -6.5 1 98.19 55 THR B O 1
ATOM 3651 N N . MET B 1 56 ? -16.406 16.781 -4.969 1 98.56 56 MET B N 1
ATOM 3652 C CA . MET B 1 56 ? -15.914 15.422 -5.188 1 98.56 56 MET B CA 1
ATOM 3653 C C . MET B 1 56 ? -16.203 14.961 -6.609 1 98.56 56 MET B C 1
ATOM 3655 O O . MET B 1 56 ? -15.352 14.336 -7.246 1 98.56 56 MET B O 1
ATOM 3659 N N . ALA B 1 57 ? -17.359 15.273 -7.113 1 97.81 57 ALA B N 1
ATOM 3660 C CA . ALA B 1 57 ? -17.75 14.867 -8.461 1 97.81 57 ALA B CA 1
ATOM 3661 C C . ALA B 1 57 ? -16.891 15.57 -9.516 1 97.81 57 ALA B C 1
ATOM 3663 O O . ALA B 1 57 ? -16.438 14.938 -10.469 1 97.81 57 ALA B O 1
ATOM 3664 N N . ILE B 1 58 ? -16.641 16.828 -9.312 1 97 58 ILE B N 1
ATOM 3665 C CA . ILE B 1 58 ? -15.906 17.641 -10.281 1 97 58 ILE B CA 1
ATOM 3666 C C . ILE B 1 58 ? -14.445 17.203 -10.305 1 97 58 ILE B C 1
ATOM 3668 O O . ILE B 1 58 ? -13.844 17.078 -11.375 1 97 58 ILE B O 1
ATOM 3672 N N . GLN B 1 59 ? -13.945 16.906 -9.117 1 96.25 59 GLN B N 1
ATOM 3673 C CA . GLN B 1 59 ? -12.516 16.656 -9.031 1 96.25 59 GLN B CA 1
ATOM 3674 C C . GLN B 1 59 ? -12.219 15.156 -9.023 1 96.25 59 GLN B C 1
ATOM 3676 O O . GLN B 1 59 ? -11.062 14.742 -9.062 1 96.25 59 GLN B O 1
ATOM 3681 N N . GLY B 1 60 ? -13.227 14.344 -8.953 1 97.25 60 GLY B N 1
ATOM 3682 C CA . GLY B 1 60 ? -13.055 12.898 -8.938 1 97.25 60 GLY B CA 1
ATOM 3683 C C . GLY B 1 60 ? -12.414 12.391 -7.656 1 97.25 60 GLY B C 1
ATOM 3684 O O . GLY B 1 60 ? -11.555 11.508 -7.691 1 97.25 60 GLY B O 1
ATOM 3685 N N . ILE B 1 61 ? -12.766 12.938 -6.551 1 98.44 61 ILE B N 1
ATOM 3686 C CA . ILE B 1 61 ? -12.203 12.562 -5.258 1 98.44 61 ILE B CA 1
ATOM 3687 C C . ILE B 1 61 ? -12.844 11.273 -4.762 1 98.44 61 ILE B C 1
ATOM 3689 O O . ILE B 1 61 ? -14.062 11.219 -4.57 1 98.44 61 ILE B O 1
ATOM 3693 N N . PRO B 1 62 ? -12.047 10.25 -4.457 1 98.69 62 PRO B N 1
ATOM 3694 C CA . PRO B 1 62 ? -12.625 8.977 -4.023 1 98.69 62 PRO B CA 1
ATOM 3695 C C . PRO B 1 62 ? -13.219 9.047 -2.621 1 98.69 62 PRO B C 1
ATOM 3697 O O . PRO B 1 62 ? -14.297 8.5 -2.373 1 98.69 62 PRO B O 1
ATOM 3700 N N . GLY B 1 63 ? -12.531 9.625 -1.715 1 98.88 63 GLY B N 1
ATOM 3701 C CA . GLY B 1 63 ? -12.969 9.727 -0.333 1 98.88 63 GLY B CA 1
ATOM 3702 C C . GLY B 1 63 ? -12.625 11.062 0.306 1 98.88 63 GLY B C 1
ATOM 3703 O O . GLY B 1 63 ? -11.562 11.625 0.037 1 98.88 63 GLY B O 1
ATOM 3704 N N . LEU B 1 64 ? -13.5 11.555 1.162 1 98.88 64 LEU B N 1
ATOM 3705 C CA . LEU B 1 64 ? -13.328 12.836 1.831 1 98.88 64 LEU B CA 1
ATOM 3706 C C . LEU B 1 64 ? -13.969 12.82 3.217 1 98.88 64 LEU B C 1
ATOM 3708 O O . LEU B 1 64 ? -15.062 12.289 3.391 1 98.88 64 LEU B O 1
ATOM 3712 N N . SER B 1 65 ? -13.258 13.305 4.184 1 98.88 65 SER B N 1
ATOM 3713 C CA . SER B 1 65 ? -13.781 13.531 5.523 1 98.88 65 SER B CA 1
ATOM 3714 C C . SER B 1 65 ? -13.812 15.023 5.855 1 98.88 65 SER B C 1
ATOM 3716 O O . SER B 1 65 ? -12.938 15.781 5.434 1 98.88 65 SER B O 1
ATOM 3718 N N . VAL B 1 66 ? -14.828 15.391 6.656 1 98.94 66 VAL B N 1
ATOM 3719 C CA . VAL B 1 66 ? -14.969 16.797 7.027 1 98.94 66 VAL B CA 1
ATOM 3720 C C . VAL B 1 66 ? -15.406 16.906 8.484 1 98.94 66 VAL B C 1
ATOM 3722 O O . VAL B 1 66 ? -16.109 16.031 8.992 1 98.94 66 VAL B O 1
ATOM 3725 N N . ALA B 1 67 ? -14.977 17.938 9.141 1 98.88 67 ALA B N 1
ATOM 3726 C CA . ALA B 1 67 ? -15.492 18.312 10.453 1 98.88 67 ALA B CA 1
ATOM 3727 C C . ALA B 1 67 ? -15.531 19.828 10.609 1 98.88 67 ALA B C 1
ATOM 3729 O O . ALA B 1 67 ? -14.68 20.547 10.07 1 98.88 67 ALA B O 1
ATOM 3730 N N . VAL B 1 68 ? -16.516 20.312 11.344 1 98.56 68 VAL B N 1
ATOM 3731 C CA . VAL B 1 68 ? -16.719 21.734 11.602 1 98.56 68 VAL B CA 1
ATOM 3732 C C . VAL B 1 68 ? -17 21.953 13.086 1 98.56 68 VAL B C 1
ATOM 3734 O O . VAL B 1 68 ? -17.797 21.219 13.688 1 98.56 68 VAL B O 1
ATOM 3737 N N . SER B 1 69 ? -16.391 22.906 13.648 1 97.69 69 SER B N 1
ATOM 3738 C CA . SER B 1 69 ? -16.703 23.344 15 1 97.69 69 SER B CA 1
ATOM 3739 C C . SER B 1 69 ? -17.062 24.828 15.031 1 97.69 69 SER B C 1
ATOM 3741 O O . SER B 1 69 ? -16.578 25.609 14.219 1 97.69 69 SER B O 1
ATOM 3743 N N . ILE B 1 70 ? -17.953 25.188 15.93 1 95.56 70 ILE B N 1
ATOM 3744 C CA . ILE B 1 70 ? -18.312 26.562 16.25 1 95.56 70 ILE B CA 1
ATOM 3745 C C . ILE B 1 70 ? -18.078 26.812 17.75 1 95.56 70 ILE B C 1
ATOM 3747 O O . ILE B 1 70 ? -18.625 26.109 18.594 1 95.56 70 ILE B O 1
ATOM 3751 N N . ASP B 1 71 ? -17.25 27.812 18 1 93.94 71 ASP B N 1
ATOM 3752 C CA . ASP B 1 71 ? -16.969 28.25 19.375 1 93.94 71 ASP B CA 1
ATOM 3753 C C . ASP B 1 71 ? -16.484 27.078 20.219 1 93.94 71 ASP B C 1
ATOM 3755 O O . ASP B 1 71 ? -16.938 26.891 21.359 1 93.94 71 ASP B O 1
ATOM 3759 N N . GLY B 1 72 ? -15.711 26.25 19.578 1 93.62 72 GLY B N 1
ATOM 3760 C CA . GLY B 1 72 ? -15.047 25.172 20.312 1 93.62 72 GLY B CA 1
ATOM 3761 C C . GLY B 1 72 ? -15.859 23.906 20.359 1 93.62 72 GLY B C 1
ATOM 3762 O O . GLY B 1 72 ? -15.391 22.875 20.875 1 93.62 72 GLY B O 1
ATOM 3763 N N . LYS B 1 73 ? -17.031 23.891 19.812 1 95.62 73 LYS B N 1
ATOM 3764 C CA . LYS B 1 73 ? -17.891 22.719 19.828 1 95.62 73 LYS B CA 1
ATOM 3765 C C . LYS B 1 73 ? -18.016 22.109 18.422 1 95.62 73 LYS B C 1
ATOM 3767 O O . LYS B 1 73 ? -18.375 22.812 17.469 1 95.62 73 LYS B O 1
ATOM 3772 N N . MET B 1 74 ? -17.719 20.891 18.344 1 97.06 74 MET B N 1
ATOM 3773 C CA . MET B 1 74 ? -17.891 20.203 17.078 1 97.06 74 MET B CA 1
ATOM 3774 C C . MET B 1 74 ? -19.375 20.062 16.734 1 97.06 74 MET B C 1
ATOM 3776 O O . MET B 1 74 ? -20.109 19.375 17.438 1 97.06 74 MET B O 1
ATOM 3780 N N . ILE B 1 75 ? -19.859 20.578 15.656 1 97.25 75 ILE B N 1
ATOM 3781 C CA . ILE B 1 75 ? -21.281 20.625 15.367 1 97.25 75 ILE B CA 1
ATOM 3782 C C . ILE B 1 75 ? -21.609 19.656 14.227 1 97.25 75 ILE B C 1
ATOM 3784 O O . ILE B 1 75 ? -22.766 19.281 14.031 1 97.25 75 ILE B O 1
ATOM 3788 N N . TRP B 1 76 ? -20.531 19.297 13.477 1 98.25 76 TRP B N 1
ATOM 3789 C CA . TRP B 1 76 ? -20.781 18.406 12.336 1 98.25 76 TRP B CA 1
ATOM 3790 C C . TRP B 1 76 ? -19.5 17.688 11.93 1 98.25 76 TRP B C 1
ATOM 3792 O O . TRP B 1 76 ? -18.422 18.281 11.914 1 98.25 76 TRP B O 1
ATOM 3802 N N . ARG B 1 77 ? -19.516 16.453 11.68 1 98.69 77 ARG B N 1
ATOM 3803 C CA . ARG B 1 77 ? -18.484 15.641 11.055 1 98.69 77 ARG B CA 1
ATOM 3804 C C . ARG B 1 77 ? -19.094 14.547 10.188 1 98.69 77 ARG B C 1
ATOM 3806 O O . ARG B 1 77 ? -20.156 14 10.516 1 98.69 77 ARG B O 1
ATOM 3813 N N . SER B 1 78 ? -18.453 14.273 9.086 1 98.75 78 SER B N 1
ATOM 3814 C CA . SER B 1 78 ? -18.984 13.297 8.141 1 98.75 78 SER B CA 1
ATOM 3815 C C . SER B 1 78 ? -17.906 12.773 7.207 1 98.75 78 SER B C 1
ATOM 3817 O O . SER B 1 78 ? -16.828 13.367 7.105 1 98.75 78 SER B O 1
ATOM 3819 N N . GLY B 1 79 ? -18.156 11.641 6.707 1 98.75 79 GLY B N 1
ATOM 3820 C CA . GLY B 1 79 ? -17.359 11.062 5.633 1 98.75 79 GLY B CA 1
ATOM 3821 C C . GLY B 1 79 ? -18.156 10.844 4.355 1 98.75 79 GLY B C 1
ATOM 3822 O O . GLY B 1 79 ? -19.375 10.633 4.402 1 98.75 79 GLY B O 1
ATOM 3823 N N . PHE B 1 80 ? -17.5 10.945 3.268 1 98.88 80 PHE B N 1
ATOM 3824 C CA . PHE B 1 80 ? -18.094 10.789 1.944 1 98.88 80 PHE B CA 1
ATOM 3825 C C . PHE B 1 80 ? -17.219 9.883 1.07 1 98.88 80 PHE B C 1
ATOM 3827 O O . PHE B 1 80 ? -15.992 9.953 1.125 1 98.88 80 PHE B O 1
ATOM 3834 N N . GLY B 1 81 ? -17.875 9.047 0.25 1 98.75 81 GLY B N 1
ATOM 3835 C CA . GLY B 1 81 ? -17.141 8.195 -0.67 1 98.75 81 GLY B CA 1
ATOM 3836 C C . GLY B 1 81 ? -16.469 7.016 0.014 1 98.75 81 GLY B C 1
ATOM 3837 O O . GLY B 1 81 ? -17.062 6.387 0.895 1 98.75 81 GLY B O 1
ATOM 3838 N N . TYR B 1 82 ? -15.219 6.75 -0.529 1 98.69 82 TYR B N 1
ATOM 3839 C CA . TYR B 1 82 ? -14.602 5.492 -0.124 1 98.69 82 TYR B CA 1
ATOM 3840 C C . TYR B 1 82 ? -13.227 5.734 0.495 1 98.69 82 TYR B C 1
ATOM 3842 O O . TYR B 1 82 ? -12.438 6.527 -0.023 1 98.69 82 TYR B O 1
ATOM 3850 N N . ALA B 1 83 ? -12.992 5.035 1.676 1 98.69 83 ALA B N 1
ATOM 3851 C CA . ALA B 1 83 ? -11.664 4.969 2.27 1 98.69 83 ALA B CA 1
ATOM 3852 C C . ALA B 1 83 ? -10.758 4.027 1.483 1 98.69 83 ALA B C 1
ATOM 3854 O O . ALA B 1 83 ? -9.531 4.188 1.478 1 98.69 83 ALA B O 1
ATOM 3855 N N . ASN B 1 84 ? -11.344 3.076 0.87 1 98.62 84 ASN B N 1
ATOM 3856 C CA . ASN B 1 84 ? -10.656 2.066 0.073 1 98.62 84 ASN B CA 1
ATOM 3857 C C . ASN B 1 84 ? -11.523 1.58 -1.086 1 98.62 84 ASN B C 1
ATOM 3859 O O . ASN B 1 84 ? -12.555 0.942 -0.869 1 98.62 84 ASN B O 1
ATOM 3863 N N . LEU B 1 85 ? -11.086 1.807 -2.26 1 98.44 85 LEU B N 1
ATOM 3864 C CA . LEU B 1 85 ? -11.875 1.472 -3.441 1 98.44 85 LEU B CA 1
ATOM 3865 C C . LEU B 1 85 ? -11.852 -0.031 -3.697 1 98.44 85 LEU B C 1
ATOM 3867 O O . LEU B 1 85 ? -12.812 -0.582 -4.25 1 98.44 85 LEU B O 1
ATOM 3871 N N . GLU B 1 86 ? -10.789 -0.717 -3.367 1 98.5 86 GLU B N 1
ATOM 3872 C CA . GLU B 1 86 ? -10.656 -2.141 -3.654 1 98.5 86 GLU B CA 1
ATOM 3873 C C . GLU B 1 86 ? -11.523 -2.979 -2.719 1 98.5 86 GLU B C 1
ATOM 3875 O O . GLU B 1 86 ? -12.117 -3.973 -3.139 1 98.5 86 GLU B O 1
ATOM 3880 N N . SER B 1 87 ? -11.656 -2.545 -1.487 1 96.56 87 SER B N 1
ATOM 3881 C CA . SER B 1 87 ? -12.508 -3.264 -0.542 1 96.56 87 SER B CA 1
ATOM 3882 C C . SER B 1 87 ? -13.875 -2.605 -0.417 1 96.56 87 SER B C 1
ATOM 3884 O O . SER B 1 87 ? -14.75 -3.113 0.286 1 96.56 87 SER B O 1
ATOM 3886 N N . SER B 1 88 ? -14.078 -1.429 -0.948 1 96.75 88 SER B N 1
ATOM 3887 C CA . SER B 1 88 ? -15.305 -0.637 -0.899 1 96.75 88 SER B CA 1
ATOM 3888 C C . SER B 1 88 ? -15.578 -0.13 0.512 1 96.75 88 SER B C 1
ATOM 3890 O O . SER B 1 88 ? -16.734 0.097 0.883 1 96.75 88 SER B O 1
ATOM 3892 N N . ALA B 1 89 ? -14.531 -0.1 1.268 1 97.62 89 ALA B N 1
ATOM 3893 C CA . ALA B 1 89 ? -14.703 0.483 2.596 1 97.62 89 ALA B CA 1
ATOM 3894 C C . ALA B 1 89 ? -15.078 1.959 2.502 1 97.62 89 ALA B C 1
ATOM 3896 O O . ALA B 1 89 ? -14.508 2.703 1.701 1 97.62 89 ALA B O 1
ATOM 3897 N N . LYS B 1 90 ? -15.961 2.424 3.352 1 98.31 90 LYS B N 1
ATOM 3898 C CA . LYS B 1 90 ? -16.484 3.785 3.279 1 98.31 90 LYS B CA 1
ATOM 3899 C C . LYS B 1 90 ? -15.594 4.754 4.062 1 98.31 90 LYS B C 1
ATOM 3901 O O . LYS B 1 90 ? -15.016 4.383 5.086 1 98.31 90 LYS B O 1
ATOM 3906 N N . CYS B 1 91 ? -15.547 5.926 3.525 1 98.44 91 CYS B N 1
ATOM 3907 C CA . CYS B 1 91 ? -14.914 7.012 4.273 1 98.44 91 CYS B CA 1
ATOM 3908 C C . CYS B 1 91 ? -15.828 7.5 5.395 1 98.44 91 CYS B C 1
ATOM 3910 O O . CYS B 1 91 ? -17.031 7.641 5.199 1 98.44 91 CYS B O 1
ATOM 3912 N N . THR B 1 92 ? -15.312 7.738 6.559 1 98.5 92 THR B N 1
ATOM 3913 C CA . THR B 1 92 ? -16.016 8.219 7.742 1 98.5 92 THR B CA 1
ATOM 3914 C C . THR B 1 92 ? -15.266 9.375 8.391 1 98.5 92 THR B C 1
ATOM 3916 O O . THR B 1 92 ? -14.141 9.688 7.996 1 98.5 92 THR B O 1
ATOM 3919 N N . PRO B 1 93 ? -15.867 10.055 9.336 1 98.25 93 PRO B N 1
ATOM 3920 C CA . PRO B 1 93 ? -15.125 11.102 10.039 1 98.25 93 PRO B CA 1
ATOM 3921 C C . PRO B 1 93 ? -13.922 10.562 10.812 1 98.25 93 PRO B C 1
ATOM 3923 O O . PRO B 1 93 ? -13.047 11.328 11.227 1 98.25 93 PRO B O 1
ATOM 3926 N N . ASP B 1 94 ? -13.875 9.25 10.961 1 97.81 94 ASP B N 1
ATOM 3927 C CA . ASP B 1 94 ? -12.805 8.625 11.727 1 97.81 94 ASP B CA 1
ATOM 3928 C C . ASP B 1 94 ? -11.719 8.07 10.805 1 97.81 94 ASP B C 1
ATOM 3930 O O . ASP B 1 94 ? -10.734 7.5 11.273 1 97.81 94 ASP B O 1
ATOM 3934 N N . SER B 1 95 ? -11.922 8.211 9.508 1 98.75 95 SER B N 1
ATOM 3935 C CA . SER B 1 95 ? -10.883 7.797 8.57 1 98.75 95 SER B CA 1
ATOM 3936 C C . SER B 1 95 ? -9.594 8.594 8.781 1 98.75 95 SER B C 1
ATOM 3938 O O . SER B 1 95 ? -9.633 9.812 8.953 1 98.75 95 SER B O 1
ATOM 3940 N N . VAL B 1 96 ? -8.484 7.867 8.844 1 98.94 96 VAL B N 1
ATOM 3941 C CA . VAL B 1 96 ? -7.176 8.461 9.094 1 98.94 96 VAL B CA 1
ATOM 3942 C C . VAL B 1 96 ? -6.43 8.648 7.777 1 98.94 96 VAL B C 1
ATOM 3944 O O . VAL B 1 96 ? -6.305 7.707 6.988 1 98.94 96 VAL B O 1
ATOM 3947 N N . MET B 1 97 ? -5.934 9.852 7.527 1 98.69 97 MET B N 1
ATOM 3948 C CA . MET B 1 97 ? -5.258 10.195 6.277 1 98.69 97 MET B CA 1
ATOM 3949 C C . MET B 1 97 ? -4.008 11.023 6.551 1 98.69 97 MET B C 1
ATOM 3951 O O . MET B 1 97 ? -3.852 11.586 7.637 1 98.69 97 MET B O 1
ATOM 3955 N N . ARG B 1 98 ? -3.188 11.039 5.547 1 98.69 98 ARG B N 1
ATOM 3956 C CA . ARG B 1 98 ? -2.09 12 5.582 1 98.69 98 ARG B CA 1
ATOM 3957 C C . ARG B 1 98 ? -2.615 13.438 5.613 1 98.69 98 ARG B C 1
ATOM 3959 O O . ARG B 1 98 ? -3.418 13.828 4.762 1 98.69 98 ARG B O 1
ATOM 3966 N N . ILE B 1 99 ? -2.143 14.156 6.555 1 98.81 99 ILE B N 1
ATOM 3967 C CA . ILE B 1 99 ? -2.594 15.547 6.641 1 98.81 99 ILE B CA 1
ATOM 3968 C C . ILE B 1 99 ? -1.596 16.453 5.93 1 98.81 99 ILE B C 1
ATOM 3970 O O . ILE B 1 99 ? -1.843 17.656 5.773 1 98.81 99 ILE B O 1
ATOM 3974 N N . ALA B 1 100 ? -0.474 15.852 5.523 1 97.69 100 ALA B N 1
ATOM 3975 C CA . ALA B 1 100 ? 0.545 16.547 4.742 1 97.69 100 ALA B CA 1
ATOM 3976 C C . ALA B 1 100 ? 1.024 17.812 5.465 1 97.69 100 ALA B C 1
ATOM 3978 O O . ALA B 1 100 ? 1.425 17.75 6.633 1 97.69 100 ALA B O 1
ATOM 3979 N N . SER B 1 101 ? 1.047 18.906 4.855 1 97.62 101 SER B N 1
ATOM 3980 C CA . SER B 1 101 ? 1.673 20.125 5.355 1 97.62 101 SER B CA 1
ATOM 3981 C C . SER B 1 101 ? 0.909 20.688 6.551 1 97.62 101 SER B C 1
ATOM 3983 O O . SER B 1 101 ? 1.392 21.594 7.23 1 97.62 101 SER B O 1
ATOM 3985 N N . ILE B 1 102 ? -0.192 20.188 6.879 1 98.69 102 ILE B N 1
ATOM 3986 C CA . ILE B 1 102 ? -0.828 20.578 8.133 1 98.69 102 ILE B CA 1
ATOM 3987 C C . ILE B 1 102 ? 0.034 20.125 9.312 1 98.69 102 ILE B C 1
ATOM 3989 O O . ILE B 1 102 ? -0.198 20.531 10.453 1 98.69 102 ILE B O 1
ATOM 3993 N N . SER B 1 103 ? 1.025 19.359 9.016 1 98.81 103 SER B N 1
ATOM 3994 C CA . SER B 1 103 ? 2.061 19.016 9.984 1 98.81 103 SER B CA 1
ATOM 3995 C C . SER B 1 103 ? 2.836 20.25 10.43 1 98.81 103 SER B C 1
ATOM 3997 O O . SER B 1 103 ? 3.346 20.312 11.547 1 98.81 103 SER B O 1
ATOM 3999 N N . LYS B 1 104 ? 2.887 21.25 9.625 1 98.62 104 LYS B N 1
ATOM 4000 C CA . LYS B 1 104 ? 3.705 22.422 9.883 1 98.62 104 LYS B CA 1
ATOM 4001 C C . LYS B 1 104 ? 3.133 23.25 11.031 1 98.62 104 LYS B C 1
ATOM 4003 O O . LYS B 1 104 ? 3.863 23.656 11.938 1 98.62 104 LYS B O 1
ATOM 4008 N N . PRO B 1 105 ? 1.812 23.453 11.094 1 98.69 105 PRO B N 1
ATOM 4009 C CA . PRO B 1 105 ? 1.251 24.078 12.297 1 98.69 105 PRO B CA 1
ATOM 4010 C C . PRO B 1 105 ? 1.531 23.281 13.562 1 98.69 105 PRO B C 1
ATOM 4012 O O . PRO B 1 105 ? 1.677 23.859 14.641 1 98.69 105 PRO B O 1
ATOM 4015 N N . ILE B 1 106 ? 1.566 22.016 13.477 1 98.88 106 ILE B N 1
ATOM 4016 C CA . ILE B 1 106 ? 1.856 21.172 14.625 1 98.88 106 ILE B CA 1
ATOM 4017 C C . ILE B 1 106 ? 3.307 21.359 15.062 1 98.88 106 ILE B C 1
ATOM 4019 O O . ILE B 1 106 ? 3.588 21.531 16.25 1 98.88 106 ILE B O 1
ATOM 4023 N N . CYS B 1 107 ? 4.184 21.391 14.102 1 98.88 107 CYS B N 1
ATOM 4024 C CA . CYS B 1 107 ? 5.582 21.688 14.391 1 98.88 107 CYS B CA 1
ATOM 4025 C C . CYS B 1 107 ? 5.715 23.047 15.062 1 98.88 107 CYS B C 1
ATOM 4027 O O . CYS B 1 107 ? 6.445 23.203 16.047 1 98.88 107 CYS B O 1
ATOM 4029 N N . ALA B 1 108 ? 5.02 24.016 14.539 1 98.88 108 ALA B N 1
ATOM 4030 C CA . ALA B 1 108 ? 5.039 25.375 15.102 1 98.88 108 ALA B CA 1
ATOM 4031 C C . ALA B 1 108 ? 4.547 25.375 16.547 1 98.88 108 ALA B C 1
ATOM 4033 O O . ALA B 1 108 ? 5.062 26.109 17.391 1 98.88 108 ALA B O 1
ATOM 4034 N N . THR B 1 109 ? 3.566 24.578 16.812 1 98.81 109 THR B N 1
ATOM 4035 C CA . THR B 1 109 ? 3.033 24.469 18.172 1 98.81 109 THR B CA 1
ATOM 4036 C C . THR B 1 109 ? 4.078 23.906 19.125 1 98.81 109 THR B C 1
ATOM 4038 O O . THR B 1 109 ? 4.234 24.391 20.25 1 98.81 109 THR B O 1
ATOM 4041 N N . LEU B 1 110 ? 4.777 22.891 18.688 1 98.81 110 LEU B N 1
ATOM 4042 C CA . LEU B 1 110 ? 5.871 22.359 19.484 1 98.81 110 LEU B CA 1
ATOM 4043 C C . LEU B 1 110 ? 6.93 23.422 19.75 1 98.81 110 LEU B C 1
ATOM 4045 O O . LEU B 1 110 ? 7.445 23.531 20.859 1 98.81 110 LEU B O 1
ATOM 4049 N N . ALA B 1 111 ? 7.238 24.203 18.734 1 98.88 111 ALA B N 1
ATOM 4050 C CA . ALA B 1 111 ? 8.188 25.297 18.891 1 98.88 111 ALA B CA 1
ATOM 4051 C C . ALA B 1 111 ? 7.68 26.312 19.922 1 98.88 111 ALA B C 1
ATOM 4053 O O . ALA B 1 111 ? 8.445 26.766 20.766 1 98.88 111 ALA B O 1
ATOM 4054 N N . ALA B 1 112 ? 6.449 26.656 19.859 1 98.81 112 ALA B N 1
ATOM 4055 C CA . ALA B 1 112 ? 5.855 27.609 20.797 1 98.81 112 ALA B CA 1
ATOM 4056 C C . ALA B 1 112 ? 5.988 27.125 22.234 1 98.81 112 ALA B C 1
ATOM 4058 O O . ALA B 1 112 ? 6.297 27.906 23.141 1 98.81 112 ALA B O 1
ATOM 4059 N N . GLN B 1 113 ? 5.734 25.859 22.422 1 98.25 113 GLN B N 1
ATOM 4060 C CA . GLN B 1 113 ? 5.855 25.297 23.75 1 98.25 113 GLN B CA 1
ATOM 4061 C C . GLN B 1 113 ? 7.281 25.438 24.281 1 98.25 113 GLN B C 1
ATOM 4063 O O . GLN B 1 113 ? 7.488 25.719 25.469 1 98.25 113 GLN B O 1
ATOM 4068 N N . LEU B 1 114 ? 8.227 25.25 23.469 1 98.5 114 LEU B N 1
ATOM 4069 C CA . LEU B 1 114 ? 9.625 25.375 23.875 1 98.5 114 LEU B CA 1
ATOM 4070 C C . LEU B 1 114 ? 10.008 26.828 24.109 1 98.5 114 LEU B C 1
ATOM 4072 O O . LEU B 1 114 ? 10.836 27.125 24.969 1 98.5 114 LEU B O 1
ATOM 4076 N N . VAL B 1 115 ? 9.43 27.734 23.344 1 98.44 115 VAL B N 1
ATOM 4077 C CA . VAL B 1 115 ? 9.625 29.156 23.578 1 98.44 115 VAL B CA 1
ATOM 4078 C C . VAL B 1 115 ? 9.133 29.516 24.984 1 98.44 115 VAL B C 1
ATOM 4080 O O . VAL B 1 115 ? 9.812 30.219 25.734 1 98.44 115 VAL B O 1
ATOM 4083 N N . GLU B 1 116 ? 8.016 28.984 25.344 1 97.25 116 GLU B N 1
ATOM 4084 C CA . GLU B 1 116 ? 7.398 29.312 26.625 1 97.25 116 GLU B CA 1
ATOM 4085 C C . GLU B 1 116 ? 8.242 28.781 27.797 1 97.25 116 GLU B C 1
ATOM 4087 O O . GLU B 1 116 ? 8.258 29.375 28.875 1 97.25 116 GLU B O 1
ATOM 4092 N N . THR B 1 117 ? 8.938 27.719 27.562 1 96.56 117 THR B N 1
ATOM 4093 C CA . THR B 1 117 ? 9.766 27.141 28.625 1 96.56 117 THR B CA 1
ATOM 4094 C C . THR B 1 117 ? 11.172 27.734 28.578 1 96.56 117 THR B C 1
ATOM 4096 O O . THR B 1 117 ? 12.039 27.344 29.359 1 96.56 117 THR B O 1
ATOM 4099 N N . GLY B 1 118 ? 11.445 28.578 27.625 1 97.44 118 GLY B N 1
ATOM 4100 C CA . GLY B 1 118 ? 12.734 29.25 27.516 1 97.44 118 GLY B CA 1
ATOM 4101 C C . GLY B 1 118 ? 13.797 28.406 26.828 1 97.44 118 GLY B C 1
ATOM 4102 O O . GLY B 1 118 ? 14.961 28.797 26.781 1 97.44 118 GLY B O 1
ATOM 4103 N N . LYS B 1 119 ? 13.461 27.344 26.281 1 98.19 119 LYS B N 1
ATOM 4104 C CA . LYS B 1 119 ? 14.414 26.422 25.672 1 98.19 119 LYS B CA 1
ATOM 4105 C C . LYS B 1 119 ? 14.695 26.797 24.219 1 98.19 119 LYS B C 1
ATOM 4107 O O . LYS B 1 119 ? 15.664 26.328 23.625 1 98.19 119 LYS B O 1
ATOM 4112 N N . LEU B 1 120 ? 13.852 27.641 23.703 1 98.62 120 LEU B N 1
ATOM 4113 C CA . LEU B 1 120 ? 14 28.047 22.297 1 98.62 120 LEU B CA 1
ATOM 4114 C C . LEU B 1 120 ? 13.812 29.547 22.156 1 98.62 120 LEU B C 1
ATOM 4116 O O . LEU B 1 120 ? 12.852 30.125 22.688 1 98.62 120 LEU B O 1
ATOM 4120 N N . ASP B 1 121 ? 14.742 30.188 21.531 1 98.56 121 ASP B N 1
ATOM 4121 C CA . ASP B 1 121 ? 14.633 31.578 21.094 1 98.56 121 ASP B CA 1
ATOM 4122 C C . ASP B 1 121 ? 14.398 31.672 19.594 1 98.56 121 ASP B C 1
ATOM 4124 O O . ASP B 1 121 ? 15.25 31.266 18.797 1 98.56 121 ASP B O 1
ATOM 4128 N N . LEU B 1 122 ? 13.289 32.25 19.219 1 98.44 122 LEU B N 1
ATOM 4129 C CA . LEU B 1 122 ? 12.859 32.281 17.828 1 98.44 122 LEU B CA 1
ATOM 4130 C C . LEU B 1 122 ? 13.867 33.062 16.969 1 98.44 122 LEU B C 1
ATOM 4132 O O . LEU B 1 122 ? 13.945 32.844 15.758 1 98.44 122 LEU B O 1
ATOM 4136 N N . ASP B 1 123 ? 14.602 33.906 17.578 1 98.31 123 ASP B N 1
ATOM 4137 C CA . ASP B 1 123 ? 15.414 34.844 16.812 1 98.31 123 ASP B CA 1
ATOM 4138 C C . ASP B 1 123 ? 16.906 34.531 16.938 1 98.31 123 ASP B C 1
ATOM 4140 O O . ASP B 1 123 ? 17.734 35.188 16.312 1 98.31 123 ASP B O 1
ATOM 4144 N N . ALA B 1 124 ? 17.234 33.531 17.656 1 98.31 124 ALA B N 1
ATOM 4145 C CA . ALA B 1 124 ? 18.625 33.125 17.812 1 98.31 124 ALA B CA 1
ATOM 4146 C C . ALA B 1 124 ? 19.078 32.281 16.609 1 98.31 124 ALA B C 1
ATOM 4148 O O . ALA B 1 124 ? 18.266 31.641 15.945 1 98.31 124 ALA B O 1
ATOM 4149 N N . ASP B 1 125 ? 20.391 32.281 16.375 1 98.44 125 ASP B N 1
ATOM 4150 C CA . ASP B 1 125 ? 20.969 31.391 15.391 1 98.44 125 ASP B CA 1
ATOM 4151 C C . ASP B 1 125 ? 20.672 29.938 15.742 1 98.44 125 ASP B C 1
ATOM 4153 O O . ASP B 1 125 ? 20.953 29.484 16.844 1 98.44 125 ASP B O 1
ATOM 4157 N N . ILE B 1 126 ? 20.125 29.188 14.797 1 98.56 126 ILE B N 1
ATOM 4158 C CA . ILE B 1 126 ? 19.75 27.812 15.062 1 98.56 126 ILE B CA 1
ATOM 4159 C C . ILE B 1 126 ? 21 26.984 15.406 1 98.56 126 ILE B C 1
ATOM 4161 O O . ILE B 1 126 ? 20.906 25.938 16.047 1 98.56 126 ILE B O 1
ATOM 4165 N N . ARG B 1 127 ? 22.156 27.406 15.008 1 98 127 ARG B N 1
ATOM 4166 C CA . ARG B 1 127 ? 23.406 26.672 15.258 1 98 127 ARG B CA 1
ATOM 4167 C C . ARG B 1 127 ? 23.797 26.766 16.734 1 98 127 ARG B C 1
ATOM 4169 O O . ARG B 1 127 ? 24.672 26.031 17.188 1 98 127 ARG B O 1
ATOM 4176 N N . ASN B 1 128 ? 23.156 27.688 17.469 1 97.62 128 ASN B N 1
ATOM 4177 C CA . ASN B 1 128 ? 23.312 27.656 18.906 1 97.62 128 ASN B CA 1
ATOM 4178 C C . ASN B 1 128 ? 22.781 26.359 19.516 1 97.62 128 ASN B C 1
ATOM 4180 O O . ASN B 1 128 ? 23.188 25.953 20.594 1 97.62 128 ASN B O 1
ATOM 4184 N N . TYR B 1 129 ? 21.891 25.734 18.859 1 97.88 129 TYR B N 1
ATOM 4185 C CA . TYR B 1 129 ? 21.266 24.5 19.297 1 97.88 129 TYR B CA 1
ATOM 4186 C C . TYR B 1 129 ? 21.812 23.312 18.5 1 97.88 129 TYR B C 1
ATOM 4188 O O . TYR B 1 129 ? 22 22.219 19.062 1 97.88 129 TYR B O 1
ATOM 4196 N N . LEU B 1 130 ? 21.969 23.547 17.234 1 97.81 130 LEU B N 1
ATOM 4197 C CA . LEU B 1 130 ? 22.391 22.516 16.281 1 97.81 130 LEU B CA 1
ATOM 4198 C C . LEU B 1 130 ? 23.734 22.891 15.656 1 97.81 130 LEU B C 1
ATOM 4200 O O . LEU B 1 130 ? 23.797 23.172 14.453 1 97.81 130 LEU B O 1
ATOM 4204 N N . SER B 1 131 ? 24.766 22.719 16.391 1 96.25 131 SER B N 1
ATOM 4205 C CA . SER B 1 131 ? 26.078 23.219 15.992 1 96.25 131 SER B CA 1
ATOM 4206 C C . SER B 1 131 ? 26.625 22.422 14.812 1 96.25 131 SER B C 1
ATOM 4208 O O . SER B 1 131 ? 27.484 22.906 14.07 1 96.25 131 SER B O 1
ATOM 4210 N N . GLU B 1 132 ? 26.141 21.219 14.648 1 95.31 132 GLU B N 1
ATOM 4211 C CA . GLU B 1 132 ? 26.656 20.375 13.578 1 95.31 132 GLU B CA 1
ATOM 4212 C C . GLU B 1 132 ? 26.078 20.781 12.227 1 95.31 132 GLU B C 1
ATOM 4214 O O . GLU B 1 132 ? 26.562 20.328 11.188 1 95.31 132 GLU B O 1
ATOM 4219 N N . PHE B 1 133 ? 25.047 21.578 12.219 1 97.75 133 PHE B N 1
ATOM 4220 C CA . PHE B 1 133 ? 24.562 22.078 10.938 1 97.75 133 PHE B CA 1
ATOM 4221 C C . PHE B 1 133 ? 25.562 23.062 10.32 1 97.75 133 PHE B C 1
ATOM 4223 O O . PHE B 1 133 ? 26.047 23.969 10.992 1 97.75 133 PHE B O 1
ATOM 4230 N N . PRO B 1 134 ? 25.797 22.922 9.07 1 97.31 134 PRO B N 1
ATOM 4231 C CA . PRO B 1 134 ? 26.844 23.734 8.461 1 97.31 134 PRO B CA 1
ATOM 4232 C C . PRO B 1 134 ? 26.484 25.219 8.43 1 97.31 134 PRO B C 1
ATOM 4234 O O . PRO B 1 134 ? 25.328 25.578 8.203 1 97.31 134 PRO B O 1
ATOM 4237 N N . ALA B 1 135 ? 27.531 26 8.578 1 96.75 135 ALA B N 1
ATOM 4238 C CA . ALA B 1 135 ? 27.344 27.438 8.398 1 96.75 135 ALA B CA 1
ATOM 4239 C C . ALA B 1 135 ? 26.922 27.75 6.961 1 96.75 135 ALA B C 1
ATOM 4241 O O . ALA B 1 135 ? 27.391 27.109 6.016 1 96.75 135 ALA B O 1
ATOM 4242 N N . LYS B 1 136 ? 26.125 28.766 6.887 1 97.81 136 LYS B N 1
ATOM 4243 C CA . LYS B 1 136 ? 25.625 29.141 5.562 1 97.81 136 LYS B CA 1
ATOM 4244 C C . LYS B 1 136 ? 26.078 30.531 5.176 1 97.81 136 LYS B C 1
ATOM 4246 O O . LYS B 1 136 ? 26.359 31.359 6.043 1 97.81 136 LYS B O 1
ATOM 4251 N N . LYS B 1 137 ? 26.203 30.625 3.859 1 96.94 137 LYS B N 1
ATOM 4252 C CA . LYS B 1 137 ? 26.578 31.922 3.305 1 96.94 137 LYS B CA 1
ATOM 4253 C C . LYS B 1 137 ? 25.562 32.375 2.254 1 96.94 137 LYS B C 1
ATOM 4255 O O . LYS B 1 137 ? 24.875 31.547 1.642 1 96.94 137 LYS B O 1
ATOM 4260 N N . TRP B 1 138 ? 25.391 33.625 2.154 1 97 138 TRP B N 1
ATOM 4261 C CA . TRP B 1 138 ? 24.672 34.281 1.065 1 97 138 TRP B CA 1
ATOM 4262 C C . TRP B 1 138 ? 25.5 35.406 0.478 1 97 138 TRP B C 1
ATOM 4264 O O . TRP B 1 138 ? 25.891 36.344 1.195 1 97 138 TRP B O 1
ATOM 4274 N N . GLU B 1 139 ? 25.766 35.312 -0.812 1 95.81 139 GLU B N 1
ATOM 4275 C CA . GLU B 1 139 ? 26.641 36.281 -1.469 1 95.81 139 GLU B CA 1
ATOM 4276 C C . GLU B 1 139 ? 27.969 36.406 -0.721 1 95.81 139 GLU B C 1
ATOM 4278 O O . GLU B 1 139 ? 28.391 37.5 -0.377 1 95.81 139 GLU B O 1
ATOM 4283 N N . ASP B 1 140 ? 28.422 35.281 -0.304 1 94.38 140 ASP B N 1
ATOM 4284 C CA . ASP B 1 140 ? 29.75 35.125 0.273 1 94.38 140 ASP B CA 1
ATOM 4285 C C . ASP B 1 140 ? 29.828 35.719 1.665 1 94.38 140 ASP B C 1
ATOM 4287 O O . ASP B 1 140 ? 30.922 36.031 2.156 1 94.38 140 ASP B O 1
ATOM 4291 N N . LYS B 1 141 ? 28.75 36.031 2.227 1 97.12 141 LYS B N 1
ATOM 4292 C CA . LYS B 1 141 ? 28.703 36.5 3.604 1 97.12 141 LYS B CA 1
ATOM 4293 C C . LYS B 1 141 ? 28.016 35.5 4.516 1 97.12 141 LYS B C 1
ATOM 4295 O O . LYS B 1 141 ? 27.031 34.875 4.121 1 97.12 141 LYS B O 1
ATOM 4300 N N . ASP B 1 142 ? 28.547 35.469 5.613 1 96.56 142 ASP B N 1
ATOM 4301 C CA . ASP B 1 142 ? 27.922 34.594 6.59 1 96.56 142 ASP B CA 1
ATOM 4302 C C . ASP B 1 142 ? 26.531 35.062 6.961 1 96.56 142 ASP B C 1
ATOM 4304 O O . ASP B 1 142 ? 26.297 36.281 7.109 1 96.56 142 ASP B O 1
ATOM 4308 N N . VAL B 1 143 ? 25.672 34.125 7.043 1 97.69 143 VAL B N 1
ATOM 4309 C CA . VAL B 1 143 ? 24.312 34.5 7.422 1 97.69 143 VAL B CA 1
ATOM 4310 C C . VAL B 1 143 ? 23.859 33.625 8.594 1 97.69 143 VAL B C 1
ATOM 4312 O O . VAL B 1 143 ? 24.422 32.562 8.844 1 97.69 143 VAL B O 1
ATOM 4315 N N . THR B 1 144 ? 22.891 34.156 9.25 1 97.06 144 THR B N 1
ATOM 4316 C CA . THR B 1 144 ? 22.25 33.438 10.344 1 97.06 144 THR B CA 1
ATOM 4317 C C . THR B 1 144 ? 20.875 32.938 9.922 1 97.06 144 THR B C 1
ATOM 4319 O O . THR B 1 144 ? 20.125 33.656 9.25 1 97.06 144 THR B O 1
ATOM 4322 N N . ILE B 1 145 ? 20.594 31.766 10.305 1 98.38 145 ILE B N 1
ATOM 4323 C CA . ILE B 1 145 ? 19.266 31.172 10.125 1 98.38 145 ILE B CA 1
ATOM 4324 C C . ILE B 1 145 ? 18.578 31.031 11.484 1 98.38 145 ILE B C 1
ATOM 4326 O O . ILE B 1 145 ? 19.188 30.547 12.445 1 98.38 145 ILE B O 1
ATOM 4330 N N . THR B 1 146 ? 17.328 31.469 11.555 1 98.75 146 THR B N 1
ATOM 4331 C CA . THR B 1 146 ? 16.594 31.391 12.812 1 98.75 146 THR B CA 1
ATOM 4332 C C . THR B 1 146 ? 15.375 30.484 12.68 1 98.75 146 THR B C 1
ATOM 4334 O O . THR B 1 146 ? 14.969 30.141 11.562 1 98.75 146 THR B O 1
ATOM 4337 N N . MET B 1 147 ? 14.891 30.094 13.844 1 98.81 147 MET B N 1
ATOM 4338 C CA . MET B 1 147 ? 13.656 29.312 13.852 1 98.81 147 MET B CA 1
ATOM 4339 C C . MET B 1 147 ? 12.508 30.109 13.242 1 98.81 147 MET B C 1
ATOM 4341 O O . MET B 1 147 ? 11.688 29.547 12.508 1 98.81 147 MET B O 1
ATOM 4345 N N . ARG B 1 148 ? 12.414 31.438 13.555 1 98.75 148 ARG B N 1
ATOM 4346 C CA . ARG B 1 148 ? 11.398 32.281 12.977 1 98.75 148 ARG B CA 1
ATOM 4347 C C . ARG B 1 148 ? 11.422 32.219 11.453 1 98.75 148 ARG B C 1
ATOM 4349 O O . ARG B 1 148 ? 10.383 32.094 10.812 1 98.75 148 ARG B O 1
ATOM 4356 N N . GLN B 1 149 ? 12.594 32.25 10.945 1 98.69 149 GLN B N 1
ATOM 4357 C CA . GLN B 1 149 ? 12.758 32.219 9.492 1 98.69 149 GLN B CA 1
ATOM 4358 C C . GLN B 1 149 ? 12.406 30.859 8.922 1 98.69 149 G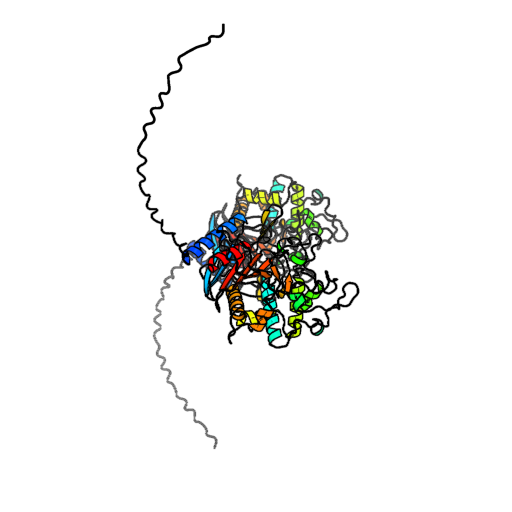LN B C 1
ATOM 4360 O O . GLN B 1 149 ? 11.859 30.766 7.816 1 98.69 149 GLN B O 1
ATOM 4365 N N . LEU B 1 150 ? 12.703 29.766 9.609 1 98.81 150 LEU B N 1
ATOM 4366 C CA . LEU B 1 150 ? 12.336 28.422 9.172 1 98.81 150 LEU B CA 1
ATOM 4367 C C . LEU B 1 150 ? 10.82 28.25 9.156 1 98.81 150 LEU B C 1
ATOM 4369 O O . LEU B 1 150 ? 10.25 27.828 8.148 1 98.81 150 LEU B O 1
ATOM 4373 N N . LEU B 1 151 ? 10.141 28.672 10.18 1 98.81 151 LEU B N 1
ATOM 4374 C CA . LEU B 1 151 ? 8.703 28.438 10.336 1 98.81 151 LEU B CA 1
ATOM 4375 C C . LEU B 1 151 ? 7.91 29.375 9.43 1 98.81 151 LEU B C 1
ATOM 4377 O O . LEU B 1 151 ? 6.738 29.125 9.148 1 98.81 151 LEU B O 1
ATOM 4381 N N . SER B 1 152 ? 8.523 30.5 9 1 98.44 152 SER B N 1
ATOM 4382 C CA . SER B 1 152 ? 7.836 31.469 8.148 1 98.44 152 SER B CA 1
ATOM 4383 C C . SER B 1 152 ? 8.219 31.266 6.684 1 98.44 152 SER B C 1
ATOM 4385 O O . SER B 1 152 ? 7.891 32.094 5.836 1 98.44 152 SER B O 1
ATOM 4387 N N . HIS B 1 153 ? 8.93 30.234 6.348 1 97.5 153 HIS B N 1
ATOM 4388 C CA . HIS B 1 153 ? 9.328 29.906 4.984 1 97.5 153 HIS B CA 1
ATOM 4389 C C . HIS B 1 153 ? 10.172 31.016 4.371 1 97.5 153 HIS B C 1
ATOM 4391 O O . HIS B 1 153 ? 9.961 31.391 3.219 1 97.5 153 HIS B O 1
ATOM 4397 N N . SER B 1 154 ? 11.109 31.547 5.191 1 97.81 154 SER B N 1
ATOM 4398 C CA . SER B 1 154 ? 11.93 32.625 4.668 1 97.81 154 SER B CA 1
ATOM 4399 C C . SER B 1 154 ? 13.414 32.375 4.922 1 97.81 154 SER B C 1
ATOM 4401 O O . SER B 1 154 ? 14.242 33.25 4.695 1 97.81 154 SER B O 1
ATOM 4403 N N . ALA B 1 155 ? 13.766 31.172 5.305 1 98.06 155 ALA B N 1
ATOM 4404 C CA . ALA B 1 155 ? 15.133 30.875 5.719 1 98.06 155 ALA B CA 1
ATOM 4405 C C . ALA B 1 155 ? 16.016 30.609 4.508 1 98.06 155 ALA B C 1
ATOM 4407 O O . ALA B 1 155 ? 17.25 30.594 4.625 1 98.06 155 ALA B O 1
ATOM 4408 N N . GLY B 1 156 ? 15.391 30.312 3.387 1 96.94 156 GLY B N 1
ATOM 4409 C CA . GLY B 1 156 ? 16.172 30.062 2.184 1 96.94 156 GLY B CA 1
ATOM 4410 C C . GLY B 1 156 ? 16.516 28.609 1.989 1 96.94 156 GLY B C 1
ATOM 4411 O O . GLY B 1 156 ? 17.188 28.25 1.02 1 96.94 156 GLY B O 1
ATOM 4412 N N . ILE B 1 157 ? 16.094 27.703 2.844 1 96.75 157 ILE B N 1
ATOM 4413 C CA . ILE B 1 157 ? 16.281 26.266 2.689 1 96.75 157 ILE B CA 1
ATOM 4414 C C . ILE B 1 157 ? 15.398 25.75 1.555 1 96.75 157 ILE B C 1
ATOM 4416 O O . ILE B 1 157 ? 14.219 26.109 1.467 1 96.75 157 ILE B O 1
ATOM 4420 N N . ARG B 1 158 ? 15.898 24.906 0.714 1 93.75 158 ARG B N 1
ATOM 4421 C CA . ARG B 1 158 ? 15.164 24.469 -0.469 1 93.75 158 ARG B CA 1
ATOM 4422 C C . ARG B 1 158 ? 14.07 23.469 -0.098 1 93.75 158 ARG B C 1
ATOM 4424 O O . ARG B 1 158 ? 14.148 22.828 0.945 1 93.75 158 ARG B O 1
ATOM 4431 N N . HIS B 1 159 ? 13.102 23.453 -1.021 1 93.19 159 HIS B N 1
ATOM 4432 C CA . HIS B 1 159 ? 12.07 22.406 -1.027 1 93.19 159 HIS B CA 1
ATOM 4433 C C . HIS B 1 159 ? 12.555 21.156 -1.757 1 93.19 159 HIS B C 1
ATOM 4435 O O . HIS B 1 159 ? 13.758 20.953 -1.918 1 93.19 159 HIS B O 1
ATOM 4441 N N . TYR B 1 160 ? 11.609 20.234 -2.061 1 89 160 TYR B N 1
ATOM 4442 C CA . TYR B 1 160 ? 11.977 19.062 -2.859 1 89 160 TYR B CA 1
ATOM 4443 C C . TYR B 1 160 ? 12.656 19.484 -4.156 1 89 160 TYR B C 1
ATOM 4445 O O . TYR B 1 160 ? 12.266 20.484 -4.777 1 89 160 TYR B O 1
ATOM 4453 N N . ALA B 1 161 ? 13.648 18.719 -4.422 1 77.62 161 ALA B N 1
ATOM 4454 C CA . ALA B 1 161 ? 14.375 19.062 -5.641 1 77.62 161 ALA B CA 1
ATOM 4455 C C . ALA B 1 161 ? 13.516 18.812 -6.879 1 77.62 161 ALA B C 1
ATOM 4457 O O . ALA B 1 161 ? 12.938 17.734 -7.039 1 77.62 161 ALA B O 1
ATOM 4458 N N . ASN B 1 162 ? 12.859 19.766 -7.348 1 65.62 162 ASN B N 1
ATOM 4459 C CA . ASN B 1 162 ? 12.125 19.625 -8.602 1 65.62 162 ASN B CA 1
ATOM 4460 C C . ASN B 1 162 ? 12.867 20.281 -9.758 1 65.62 162 ASN B C 1
ATOM 4462 O O . ASN B 1 162 ? 12.922 21.516 -9.844 1 65.62 162 ASN B O 1
ATOM 4466 N N . PRO B 1 163 ? 13.672 19.562 -10.5 1 52.91 163 PRO B N 1
ATOM 4467 C CA . PRO B 1 163 ? 14.375 20.234 -11.594 1 52.91 163 PRO B CA 1
ATOM 4468 C C . PRO B 1 163 ? 13.461 21.125 -12.43 1 52.91 163 PRO B C 1
ATOM 4470 O O . PRO B 1 163 ? 13.938 22.062 -13.078 1 52.91 163 PRO B O 1
ATOM 4473 N N . LYS B 1 164 ? 12.195 20.688 -12.609 1 48.47 164 LYS B N 1
ATOM 4474 C CA . LYS B 1 164 ? 11.453 21.375 -13.664 1 48.47 164 LYS B CA 1
ATOM 4475 C C . LYS B 1 164 ? 10.703 22.578 -13.102 1 48.47 164 LYS B C 1
ATOM 4477 O O . LYS B 1 164 ? 10.242 23.438 -13.859 1 48.47 164 LYS B O 1
ATOM 4482 N N . LYS B 1 165 ? 10.141 22.734 -11.812 1 48.94 165 LYS B N 1
ATOM 4483 C CA . LYS B 1 165 ? 9.086 23.734 -11.68 1 48.94 165 LYS B CA 1
ATOM 4484 C C . LYS B 1 165 ? 9.273 24.578 -10.414 1 48.94 165 LYS B C 1
ATOM 4486 O O . LYS B 1 165 ? 9.508 24.031 -9.336 1 48.94 165 LYS B O 1
ATOM 4491 N N . LYS B 1 166 ? 9.547 25.844 -10.469 1 43.47 166 LYS B N 1
ATOM 4492 C CA . LYS B 1 166 ? 9.383 26.875 -9.453 1 43.47 166 LYS B CA 1
ATOM 4493 C C . LYS B 1 166 ? 7.918 27.031 -9.055 1 43.47 166 LYS B C 1
ATOM 4495 O O . LYS B 1 166 ? 7.039 27.109 -9.914 1 43.47 166 LYS B O 1
ATOM 4500 N N . SER B 1 167 ? 7.316 26.469 -7.984 1 42.53 167 SER B N 1
ATOM 4501 C CA . SER B 1 167 ? 5.879 26.562 -7.742 1 42.53 167 SER B CA 1
ATOM 4502 C C . SER B 1 167 ? 5.535 27.812 -6.934 1 42.53 167 SER B C 1
ATOM 4504 O O . SER B 1 167 ? 6.047 28 -5.828 1 42.53 167 SER B O 1
ATOM 4506 N N . ASP B 1 168 ? 5.285 28.922 -7.469 1 40.56 168 ASP B N 1
ATOM 4507 C CA . ASP B 1 168 ? 4.801 30.141 -6.836 1 40.56 168 ASP B CA 1
ATOM 4508 C C . ASP B 1 168 ? 3.389 29.953 -6.281 1 40.56 168 ASP B C 1
ATOM 4510 O O . ASP B 1 168 ? 2.645 30.922 -6.113 1 40.56 168 ASP B O 1
ATOM 4514 N N . SER B 1 169 ? 2.912 28.75 -5.949 1 47.72 169 SER B N 1
ATOM 4515 C CA . SER B 1 169 ? 1.479 28.594 -5.723 1 47.72 169 SER B CA 1
ATOM 4516 C C . SER B 1 169 ? 1.134 28.734 -4.242 1 47.72 169 SER B C 1
ATOM 4518 O O . SER B 1 169 ? 1.988 28.531 -3.379 1 47.72 169 SER B O 1
ATOM 4520 N N . LEU B 1 170 ? 0.046 29.359 -3.873 1 43.59 170 LEU B N 1
ATOM 4521 C CA . LEU B 1 170 ? -0.62 29.516 -2.586 1 43.59 170 LEU B CA 1
ATOM 4522 C C . LEU B 1 170 ? -0.92 28.156 -1.955 1 43.59 170 LEU B C 1
ATOM 4524 O O . LEU B 1 170 ? -1.316 28.094 -0.789 1 43.59 170 LEU B O 1
ATOM 4528 N N . GLU B 1 171 ? -0.891 27.172 -2.695 1 49.59 171 GLU B N 1
ATOM 4529 C CA . GLU B 1 171 ? -1.111 25.797 -2.232 1 49.59 171 GLU B CA 1
ATOM 4530 C C . GLU B 1 171 ? 0.201 25.031 -2.15 1 49.59 171 GLU B C 1
ATOM 4532 O O . GLU B 1 171 ? 1.214 25.453 -2.709 1 49.59 171 GLU B O 1
ATOM 4537 N N . ASP B 1 172 ? 0.191 24.094 -1.228 1 50.31 172 ASP B N 1
ATOM 4538 C CA . ASP B 1 172 ? 1.35 23.203 -1.146 1 50.31 172 ASP B CA 1
ATOM 4539 C C . ASP B 1 172 ? 1.802 22.766 -2.537 1 50.31 172 ASP B C 1
ATOM 4541 O O . ASP B 1 172 ? 1.033 22.141 -3.277 1 50.31 172 ASP B O 1
ATOM 4545 N N . PRO B 1 173 ? 2.844 23.391 -3.033 1 48.44 173 PRO B N 1
ATOM 4546 C CA . PRO B 1 173 ? 3.299 23.141 -4.402 1 48.44 173 PRO B CA 1
ATOM 4547 C C . PRO B 1 173 ? 3.52 21.656 -4.68 1 48.44 173 PRO B C 1
ATOM 4549 O O . PRO B 1 173 ? 3.812 21.266 -5.816 1 48.44 173 PRO B O 1
ATOM 4552 N N . SER B 1 174 ? 3.316 20.781 -3.656 1 45.78 174 SER B N 1
ATOM 4553 C CA . SER B 1 174 ? 3.59 19.359 -3.836 1 45.78 174 SER B CA 1
ATOM 4554 C C . SER B 1 174 ? 2.543 18.703 -4.734 1 45.78 174 SER B C 1
ATOM 4556 O O . SER B 1 174 ? 2.752 17.594 -5.23 1 45.78 174 SER B O 1
ATOM 4558 N N . ASN B 1 175 ? 1.482 19.312 -5.016 1 46.56 175 ASN B N 1
ATOM 4559 C CA . ASN B 1 175 ? 0.467 18.781 -5.922 1 46.56 175 ASN B CA 1
ATOM 4560 C C . ASN B 1 175 ? 1.034 18.531 -7.316 1 46.56 175 ASN B C 1
ATOM 4562 O O . ASN B 1 175 ? 0.501 17.719 -8.07 1 46.56 175 ASN B O 1
ATOM 4566 N N . ASN B 1 176 ? 2.275 19.078 -7.477 1 52.66 176 ASN B N 1
ATOM 4567 C CA . ASN B 1 176 ? 2.846 18.906 -8.805 1 52.66 176 ASN B CA 1
ATOM 4568 C C . ASN B 1 176 ? 4.051 17.969 -8.781 1 52.66 176 ASN B C 1
ATOM 4570 O O . ASN B 1 176 ? 4.762 17.844 -9.781 1 52.66 176 ASN B O 1
ATOM 4574 N N . ASN B 1 177 ? 4.285 17.422 -7.754 1 51.88 177 ASN B N 1
ATOM 4575 C CA . ASN B 1 177 ? 5.539 16.703 -7.539 1 51.88 177 ASN B CA 1
ATOM 4576 C C . ASN B 1 177 ? 5.395 15.219 -7.836 1 51.88 177 ASN B C 1
ATOM 4578 O O . ASN B 1 177 ? 6.156 14.398 -7.32 1 51.88 177 ASN B O 1
ATOM 4582 N N . THR B 1 178 ? 4.508 14.82 -8.797 1 57.72 178 THR B N 1
ATOM 4583 C CA . THR B 1 178 ? 4.188 13.406 -8.953 1 57.72 178 THR B CA 1
ATOM 4584 C C . THR B 1 178 ? 5.402 12.625 -9.453 1 57.72 178 THR B C 1
ATOM 4586 O O . THR B 1 178 ? 5.414 11.398 -9.414 1 57.72 178 THR B O 1
ATOM 4589 N N . GLU B 1 179 ? 6.426 13.5 -9.625 1 62.56 179 GLU B N 1
ATOM 4590 C CA . GLU B 1 179 ? 7.531 12.734 -10.195 1 62.56 179 GLU B CA 1
ATOM 4591 C C . GLU B 1 179 ? 8.852 13.094 -9.523 1 62.56 179 GLU B C 1
ATOM 4593 O O . GLU B 1 179 ? 9.914 12.656 -9.969 1 62.56 179 GLU B O 1
ATOM 4598 N N . VAL B 1 180 ? 8.766 13.656 -8.469 1 74.38 180 VAL B N 1
ATOM 4599 C CA . VAL B 1 180 ? 9.984 14.094 -7.805 1 74.38 180 VAL B CA 1
ATOM 4600 C C . VAL B 1 180 ? 10.508 12.977 -6.898 1 74.38 180 VAL B C 1
ATOM 4602 O O . VAL B 1 180 ? 9.812 12.539 -5.977 1 74.38 180 VAL B O 1
ATOM 4605 N N . PRO B 1 181 ? 11.758 12.578 -7.086 1 82.75 181 PRO B N 1
ATOM 4606 C CA . PRO B 1 181 ? 12.305 11.453 -6.32 1 82.75 181 PRO B CA 1
ATOM 4607 C C . PRO B 1 181 ? 12.266 11.695 -4.812 1 82.75 181 PRO B C 1
ATOM 4609 O O . PRO B 1 181 ? 11.945 10.773 -4.047 1 82.75 181 PRO B O 1
ATOM 4612 N N . GLU B 1 182 ? 12.539 12.891 -4.438 1 89.12 182 GLU B N 1
ATOM 4613 C CA . GLU B 1 182 ? 12.547 13.18 -3.008 1 89.12 182 GLU B CA 1
ATOM 4614 C C . GLU B 1 182 ? 11.133 13.125 -2.428 1 89.12 182 GLU B C 1
ATOM 4616 O O . GLU B 1 182 ? 10.938 12.695 -1.29 1 89.12 182 GLU B O 1
ATOM 4621 N N . PHE B 1 183 ? 10.195 13.562 -3.229 1 89.5 183 PHE B N 1
ATOM 4622 C CA . PHE B 1 183 ? 8.797 13.531 -2.822 1 89.5 183 PHE B CA 1
ATOM 4623 C C . PHE B 1 183 ? 8.305 12.094 -2.678 1 89.5 183 PHE B C 1
ATOM 4625 O O . PHE B 1 183 ? 7.496 11.797 -1.8 1 89.5 183 PHE B O 1
ATOM 4632 N N . LEU B 1 184 ? 8.898 11.211 -3.453 1 91.44 184 LEU B N 1
ATOM 4633 C CA . LEU B 1 184 ? 8.477 9.812 -3.508 1 91.44 184 LEU B CA 1
ATOM 4634 C C . LEU B 1 184 ? 9.461 8.922 -2.762 1 91.44 184 LEU B C 1
ATOM 4636 O O . LEU B 1 184 ? 9.453 7.699 -2.938 1 91.44 184 LEU B O 1
ATOM 4640 N N . SER B 1 185 ? 10.344 9.516 -1.982 1 92.38 185 SER B N 1
ATOM 4641 C CA . SER B 1 185 ? 11.391 8.742 -1.32 1 92.38 185 SER B CA 1
ATOM 4642 C C . SER B 1 185 ? 10.789 7.672 -0.413 1 92.38 185 SER B C 1
ATOM 4644 O O . SER B 1 185 ? 9.797 7.918 0.273 1 92.38 185 SER B O 1
ATOM 4646 N N . ASN B 1 186 ? 11.461 6.527 -0.421 1 93.44 186 ASN B N 1
ATOM 4647 C CA . ASN B 1 186 ? 11.07 5.43 0.458 1 93.44 186 ASN B CA 1
ATOM 4648 C C . ASN B 1 186 ? 12.172 5.09 1.455 1 93.44 186 ASN B C 1
ATOM 4650 O O . ASN B 1 186 ? 12.148 4.02 2.068 1 93.44 186 ASN B O 1
ATOM 4654 N N . LYS B 1 187 ? 13.141 6 1.602 1 93.94 187 LYS B N 1
ATOM 4655 C CA . LYS B 1 187 ? 14.227 5.824 2.562 1 93.94 187 LYS B CA 1
ATOM 4656 C C . LYS B 1 187 ? 13.789 6.234 3.967 1 93.94 187 LYS B C 1
ATOM 4658 O O . LYS B 1 187 ? 13.172 7.285 4.148 1 93.94 187 LYS B O 1
ATOM 4663 N N . SER B 1 188 ? 14.188 5.426 4.934 1 95.94 188 SER B N 1
ATOM 4664 C CA . SER B 1 188 ? 13.773 5.676 6.312 1 95.94 188 SER B CA 1
ATOM 4665 C C . SER B 1 188 ? 14.867 6.41 7.09 1 95.94 188 SER B C 1
ATOM 4667 O O . SER B 1 188 ? 16.047 6.148 6.895 1 95.94 188 SER B O 1
ATOM 4669 N N . TYR B 1 189 ? 14.391 7.293 7.996 1 96.94 189 TYR B N 1
ATOM 4670 C CA . TYR B 1 189 ? 15.273 8 8.906 1 96.94 189 TYR B CA 1
ATOM 4671 C C . TYR B 1 189 ? 14.797 7.875 10.352 1 96.94 189 TYR B C 1
ATOM 4673 O O . TYR B 1 189 ? 13.594 7.941 10.617 1 96.94 189 TYR B O 1
ATOM 4681 N N . ALA B 1 190 ? 15.703 7.77 11.227 1 95.06 190 ALA B N 1
ATOM 4682 C CA . ALA B 1 190 ? 15.344 7.605 12.633 1 95.06 190 ALA B CA 1
ATOM 4683 C C . ALA B 1 190 ? 14.945 8.938 13.258 1 95.06 190 ALA B C 1
ATOM 4685 O O . ALA B 1 190 ? 14.102 8.984 14.156 1 95.06 190 ALA B O 1
ATOM 4686 N N . THR B 1 191 ? 15.648 9.953 12.82 1 96.44 191 THR B N 1
ATOM 4687 C CA . THR B 1 191 ? 15.398 11.273 13.391 1 96.44 191 THR B CA 1
ATOM 4688 C C . THR B 1 191 ? 15.375 12.336 12.297 1 96.44 191 THR B C 1
ATOM 4690 O O . THR B 1 191 ? 15.805 12.086 11.164 1 96.44 191 THR B O 1
ATOM 4693 N N . SER B 1 192 ? 14.836 13.5 12.734 1 97.25 192 SER B N 1
ATOM 4694 C CA . SER B 1 192 ? 14.938 14.641 11.828 1 97.25 192 SER B CA 1
ATOM 4695 C C . SER B 1 192 ? 16.391 15.016 11.57 1 97.25 192 SER B C 1
ATOM 4697 O O . SER B 1 192 ? 16.734 15.445 10.469 1 97.25 192 SER B O 1
ATOM 4699 N N . LEU B 1 193 ? 17.188 14.867 12.562 1 96.88 193 LEU B N 1
ATOM 4700 C CA . LEU B 1 193 ? 18.625 15.148 12.445 1 96.88 193 LEU B CA 1
ATOM 4701 C C . LEU B 1 193 ? 19.25 14.297 11.359 1 96.88 193 LEU B C 1
ATOM 4703 O O . LEU B 1 193 ? 20.016 14.797 10.531 1 96.88 193 LEU B O 1
ATOM 4707 N N . ASP B 1 194 ? 18.922 13.047 11.336 1 97.38 194 ASP B N 1
ATOM 4708 C CA . ASP B 1 194 ? 19.469 12.133 10.336 1 97.38 194 ASP B CA 1
ATOM 4709 C C . ASP B 1 194 ? 19.031 12.539 8.93 1 97.38 194 ASP B C 1
ATOM 4711 O O . ASP B 1 194 ? 19.781 12.391 7.973 1 97.38 194 ASP B O 1
ATOM 4715 N N . ALA B 1 195 ? 17.859 13.047 8.812 1 98.06 195 ALA B N 1
ATOM 4716 C CA . ALA B 1 195 ? 17.281 13.375 7.512 1 98.06 195 ALA B CA 1
ATOM 4717 C C . ALA B 1 195 ? 17.953 14.594 6.895 1 98.06 195 ALA B C 1
ATOM 4719 O O . ALA B 1 195 ? 17.781 14.867 5.703 1 98.06 195 ALA B O 1
ATOM 4720 N N . LEU B 1 196 ? 18.75 15.359 7.672 1 98.25 196 LEU B N 1
ATOM 4721 C CA . LEU B 1 196 ? 19.391 16.562 7.172 1 98.25 196 LEU B CA 1
ATOM 4722 C C . LEU B 1 196 ? 20.391 16.234 6.066 1 98.25 196 LEU B C 1
ATOM 4724 O O . LEU B 1 196 ? 20.766 17.094 5.273 1 98.25 196 LEU B O 1
ATOM 4728 N N . GLU B 1 197 ? 20.812 14.984 6.031 1 97.31 197 GLU B N 1
ATOM 4729 C CA . GLU B 1 197 ? 21.797 14.578 5.027 1 97.31 197 GLU B CA 1
ATOM 4730 C C . GLU B 1 197 ? 21.281 14.844 3.615 1 97.31 197 GLU B C 1
ATOM 4732 O O . GLU B 1 197 ? 22.062 14.984 2.676 1 97.31 197 GLU B O 1
ATOM 4737 N N . ILE B 1 198 ? 20.047 14.93 3.502 1 96 198 ILE B N 1
ATOM 4738 C CA . ILE B 1 198 ? 19.406 15.102 2.197 1 96 198 ILE B CA 1
ATOM 4739 C C . ILE B 1 198 ? 19.812 16.453 1.61 1 96 198 ILE B C 1
ATOM 4741 O O . ILE B 1 198 ? 19.969 16.594 0.394 1 96 198 ILE B O 1
ATOM 4745 N N . PHE B 1 199 ? 20.031 17.5 2.512 1 96.25 199 PHE B N 1
ATOM 4746 C CA . PHE B 1 199 ? 20.125 18.844 1.939 1 96.25 199 PHE B CA 1
ATOM 4747 C C . PHE B 1 199 ? 21.078 19.703 2.754 1 96.25 199 PHE B C 1
ATOM 4749 O O . PHE B 1 199 ? 21.281 20.875 2.436 1 96.25 199 PHE B O 1
ATOM 4756 N N . LYS B 1 200 ? 21.688 19.281 3.807 1 96.56 200 LYS B N 1
ATOM 4757 C CA . LYS B 1 200 ? 22.438 20.125 4.742 1 96.56 200 LYS B CA 1
ATOM 4758 C C . LYS B 1 200 ? 23.578 20.844 4.039 1 96.56 200 LYS B C 1
ATOM 4760 O O . LYS B 1 200 ? 24.016 21.906 4.469 1 96.56 200 LYS B O 1
ATOM 4765 N N . ASN B 1 201 ? 24.047 20.266 2.926 1 96.44 201 ASN B N 1
ATOM 4766 C CA . ASN B 1 201 ? 25.188 20.844 2.25 1 96.44 201 ASN B CA 1
ATOM 4767 C C . ASN B 1 201 ? 24.766 21.703 1.055 1 96.44 201 ASN B C 1
ATOM 4769 O O . ASN B 1 201 ? 25.609 22.25 0.344 1 96.44 201 ASN B O 1
ATOM 4773 N N . ASP B 1 202 ? 23.484 21.844 0.801 1 95.12 202 ASP B N 1
ATOM 4774 C CA . ASP B 1 202 ? 22.984 22.656 -0.311 1 95.12 202 ASP B CA 1
ATOM 4775 C C . ASP B 1 202 ? 23.156 24.141 -0.023 1 95.12 202 ASP B C 1
ATOM 4777 O O . ASP B 1 202 ? 23.141 24.562 1.137 1 95.12 202 ASP B O 1
ATOM 4781 N N . ASP B 1 203 ? 23.234 24.906 -1.092 1 95.25 203 ASP B N 1
ATOM 4782 C CA . ASP B 1 203 ? 23.25 26.359 -0.966 1 95.25 203 ASP B CA 1
ATOM 4783 C C . ASP B 1 203 ? 21.844 26.891 -0.651 1 95.25 203 ASP B C 1
ATOM 4785 O O . ASP B 1 203 ? 20.844 26.234 -0.956 1 95.25 203 ASP B O 1
ATOM 4789 N N . LEU B 1 204 ? 21.875 28.078 -0.054 1 97 204 LEU B N 1
ATOM 4790 C CA . LEU B 1 204 ? 20.594 28.75 0.182 1 97 204 LEU B CA 1
ATOM 4791 C C . LEU B 1 204 ? 20 29.266 -1.125 1 97 204 LEU B C 1
ATOM 4793 O O . LEU B 1 204 ? 20.734 29.688 -2.02 1 97 204 LEU B O 1
ATOM 4797 N N . LEU B 1 205 ? 18.719 29.266 -1.215 1 94.81 205 LEU B N 1
ATOM 4798 C CA . LEU B 1 205 ? 18.031 29.75 -2.404 1 94.81 205 LEU B CA 1
ATOM 4799 C C . LEU B 1 205 ? 17.922 31.281 -2.381 1 94.81 205 LEU B C 1
ATOM 4801 O O . LEU B 1 205 ? 17.734 31.906 -3.426 1 94.81 205 LEU B O 1
ATOM 4805 N N . GLN B 1 206 ? 17.984 31.828 -1.162 1 96.19 206 GLN B N 1
ATOM 4806 C CA . GLN B 1 206 ? 17.828 33.25 -0.949 1 96.19 206 GLN B CA 1
ATOM 4807 C C . GLN B 1 206 ? 18.406 33.688 0.395 1 96.19 206 GLN B C 1
ATOM 4809 O O . GLN B 1 206 ? 18.75 32.844 1.226 1 96.19 206 GLN B O 1
ATOM 4814 N N . LYS B 1 207 ? 18.469 35.031 0.512 1 97.12 207 LYS B N 1
ATOM 4815 C CA . LYS B 1 207 ? 18.906 35.562 1.805 1 97.12 207 LYS B CA 1
ATOM 4816 C C . LYS B 1 207 ? 17.875 35.281 2.893 1 97.12 207 LYS B C 1
ATOM 4818 O O . LYS B 1 207 ? 16.688 35.562 2.727 1 97.12 207 LYS B O 1
ATOM 4823 N N . PRO B 1 208 ? 18.312 34.719 3.998 1 97.88 208 PRO B N 1
ATOM 4824 C CA . PRO B 1 208 ? 17.344 34.469 5.066 1 97.88 208 PRO B CA 1
ATOM 4825 C C . PRO B 1 208 ? 16.562 35.719 5.488 1 97.88 208 PRO B C 1
ATOM 4827 O O . PRO B 1 208 ? 17.156 36.781 5.695 1 97.88 208 PRO B O 1
ATOM 4830 N N . GLY B 1 209 ? 15.266 35.562 5.539 1 96.31 209 GLY B N 1
ATOM 4831 C CA . GLY B 1 209 ? 14.398 36.625 6 1 96.31 209 GLY B CA 1
ATOM 4832 C C . GLY B 1 209 ? 13.938 37.562 4.887 1 96.31 209 GLY B C 1
ATOM 4833 O O . GLY B 1 209 ? 13.125 38.469 5.109 1 96.31 209 GLY B O 1
ATOM 4834 N N . SER B 1 210 ? 14.352 37.312 3.672 1 94.12 210 SER B N 1
ATOM 4835 C CA . SER B 1 210 ? 14.117 38.281 2.6 1 94.12 210 SER B CA 1
ATOM 4836 C C . SER B 1 210 ? 12.742 38.094 1.979 1 94.12 210 SER B C 1
ATOM 4838 O O . SER B 1 210 ? 11.961 39.031 1.867 1 94.12 210 SER B O 1
ATOM 4840 N N . LYS B 1 211 ? 12.438 36.938 1.572 1 94.5 211 LYS B N 1
ATOM 4841 C CA . LYS B 1 211 ? 11.156 36.688 0.913 1 94.5 211 LYS B CA 1
ATOM 4842 C C . LYS B 1 211 ? 10.648 35.281 1.203 1 94.5 211 LYS B C 1
ATOM 4844 O O . LYS B 1 211 ? 11.383 34.438 1.727 1 94.5 211 LYS B O 1
ATOM 4849 N N . PHE B 1 212 ? 9.398 35.156 0.788 1 95.12 212 PHE B N 1
ATOM 4850 C CA . PHE B 1 212 ? 8.734 33.875 0.953 1 95.12 212 PHE B CA 1
ATOM 4851 C C . PHE B 1 212 ? 9.258 32.844 -0.058 1 95.12 212 PHE B C 1
ATOM 4853 O O . PHE B 1 212 ? 9.328 33.156 -1.254 1 95.12 212 PHE B O 1
ATOM 4860 N N . SER B 1 213 ? 9.641 31.703 0.466 1 93.69 213 SER B N 1
ATOM 4861 C CA . SER B 1 213 ? 9.969 30.531 -0.337 1 93.69 213 SER B CA 1
ATOM 4862 C C . SER B 1 213 ? 9.562 29.25 0.372 1 93.69 213 SER B C 1
ATOM 4864 O O . SER B 1 213 ? 10.258 28.797 1.286 1 93.69 213 SER B O 1
ATOM 4866 N N . TYR B 1 214 ? 8.492 28.688 -0.136 1 93.25 214 TYR B N 1
ATOM 4867 C CA . TYR B 1 214 ? 7.914 27.531 0.533 1 93.25 214 TYR B CA 1
ATOM 4868 C C . TYR B 1 214 ? 8.914 26.391 0.596 1 93.25 214 TYR B C 1
ATOM 4870 O O . TYR B 1 214 ? 9.625 26.125 -0.376 1 93.25 214 TYR B O 1
ATOM 4878 N N . THR B 1 215 ? 8.953 25.719 1.789 1 94.69 215 THR B N 1
ATOM 4879 C CA . THR B 1 215 ? 9.93 24.641 1.942 1 94.69 215 THR B CA 1
ATOM 4880 C C . THR B 1 215 ? 9.445 23.609 2.953 1 94.69 215 THR B C 1
ATOM 4882 O O . THR B 1 215 ? 9.031 23.953 4.062 1 94.69 215 THR B O 1
ATOM 4885 N N . THR B 1 216 ? 9.445 22.344 2.553 1 95.56 216 THR B N 1
ATOM 4886 C CA . THR B 1 216 ? 9.219 21.25 3.49 1 95.56 216 THR B CA 1
ATOM 4887 C C . THR B 1 216 ? 10.5 20.938 4.266 1 95.56 216 THR B C 1
ATOM 4889 O O . THR B 1 216 ? 10.453 20.672 5.473 1 95.56 216 THR B O 1
ATOM 4892 N N . PHE B 1 217 ? 11.648 21.062 3.65 1 96.38 217 PHE B N 1
ATOM 4893 C CA . PHE B 1 217 ? 12.914 20.703 4.281 1 96.38 217 PHE B CA 1
ATOM 4894 C C . PHE B 1 217 ? 13.32 21.75 5.309 1 96.38 217 PHE B C 1
ATOM 4896 O O . PHE B 1 217 ? 14 21.438 6.289 1 96.38 217 PHE B O 1
ATOM 4903 N N . GLY B 1 218 ? 12.859 22.984 5.102 1 98 218 GLY B N 1
ATOM 4904 C CA . GLY B 1 218 ? 13.016 23.953 6.176 1 98 218 GLY B CA 1
ATOM 4905 C C . GLY B 1 218 ? 12.391 23.5 7.48 1 98 218 GLY B C 1
ATOM 4906 O O . GLY B 1 218 ? 12.945 23.734 8.555 1 98 218 GLY B O 1
ATOM 4907 N N . LEU B 1 219 ? 11.281 22.844 7.359 1 98.38 219 LEU B N 1
ATOM 4908 C CA . LEU B 1 219 ? 10.609 22.344 8.555 1 98.38 219 LEU B CA 1
ATOM 4909 C C . LEU B 1 219 ? 11.281 21.078 9.07 1 98.38 219 LEU B C 1
ATOM 4911 O O . LEU B 1 219 ? 11.273 20.812 10.273 1 98.38 219 LEU B O 1
ATOM 4915 N N . THR B 1 220 ? 11.867 20.297 8.164 1 98.56 220 THR B N 1
ATOM 4916 C CA . THR B 1 220 ? 12.711 19.188 8.633 1 98.56 220 THR B CA 1
ATOM 4917 C C . THR B 1 220 ? 13.844 19.719 9.508 1 98.56 220 THR B C 1
ATOM 4919 O O . THR B 1 220 ? 14.117 19.172 10.578 1 98.56 220 THR B O 1
ATOM 4922 N N . LEU B 1 221 ? 14.461 20.766 9.031 1 98.81 221 LEU B N 1
ATOM 4923 C CA . LEU B 1 221 ? 15.516 21.406 9.82 1 98.81 221 LEU B CA 1
ATOM 4924 C C . LEU B 1 221 ? 14.953 21.953 11.133 1 98.81 221 LEU B C 1
ATOM 4926 O O . LEU B 1 221 ? 15.578 21.797 12.188 1 98.81 221 LEU B O 1
ATOM 4930 N N . ALA B 1 222 ? 13.773 22.578 11.086 1 98.88 222 ALA B N 1
ATOM 4931 C CA . ALA B 1 222 ? 13.117 23.031 12.312 1 98.88 222 ALA B CA 1
ATOM 4932 C C . ALA B 1 222 ? 12.93 21.875 13.289 1 98.88 222 ALA B C 1
ATOM 4934 O O . ALA B 1 222 ? 13.164 22.016 14.492 1 98.88 222 ALA B O 1
ATOM 4935 N N . GLY B 1 223 ? 12.461 20.719 12.75 1 98.81 223 GLY B N 1
ATOM 4936 C CA . GLY B 1 223 ? 12.312 19.531 13.586 1 98.81 223 GLY B CA 1
ATOM 4937 C C . GLY B 1 223 ? 13.602 19.109 14.266 1 98.81 223 GLY B C 1
ATOM 4938 O O . GLY B 1 223 ? 13.602 18.766 15.445 1 98.81 223 GLY B O 1
ATOM 4939 N N . ALA B 1 224 ? 14.695 19.156 13.523 1 98.81 224 ALA B N 1
ATOM 4940 C CA . ALA B 1 224 ? 16 18.812 14.086 1 98.81 224 ALA B CA 1
ATOM 4941 C C . ALA B 1 224 ? 16.391 19.766 15.211 1 98.81 224 ALA B C 1
ATOM 4943 O O . ALA B 1 224 ? 16.922 19.344 16.234 1 98.81 224 ALA B O 1
ATOM 4944 N N . VAL B 1 225 ? 16.125 21.031 15.023 1 98.81 225 VAL B N 1
ATOM 4945 C CA . VAL B 1 225 ? 16.422 22.031 16.047 1 98.81 225 VAL B CA 1
ATOM 4946 C C . VAL B 1 225 ? 15.602 21.734 17.297 1 98.81 225 VAL B C 1
ATOM 4948 O O . VAL B 1 225 ? 16.125 21.781 18.422 1 98.81 225 VAL B O 1
ATOM 4951 N N . LEU B 1 226 ? 14.352 21.406 17.141 1 98.81 226 LEU B N 1
ATOM 4952 C CA . LEU B 1 226 ? 13.484 21.109 18.266 1 98.81 226 LEU B CA 1
ATOM 4953 C C . LEU B 1 226 ? 14 19.891 19.047 1 98.81 226 LEU B C 1
ATOM 4955 O O . LEU B 1 226 ? 13.938 19.875 20.266 1 98.81 226 LEU B O 1
ATOM 4959 N N . GLU B 1 227 ? 14.445 18.906 18.266 1 98.62 227 GLU B N 1
ATOM 4960 C CA . GLU B 1 227 ? 15.008 17.734 18.922 1 98.62 227 GLU B CA 1
ATOM 4961 C C . GLU B 1 227 ? 16.172 18.109 19.828 1 98.62 227 GLU B C 1
ATOM 4963 O O . GLU B 1 227 ? 16.25 17.672 20.969 1 98.62 227 GLU B O 1
ATOM 4968 N N . LYS B 1 228 ? 17 18.984 19.391 1 97.94 228 LYS B N 1
ATOM 4969 C CA . LYS B 1 228 ? 18.188 19.391 20.156 1 97.94 228 LYS B CA 1
ATOM 4970 C C . LYS B 1 228 ? 17.812 20.266 21.344 1 97.94 228 LYS B C 1
ATOM 4972 O O . LYS B 1 228 ? 18.344 20.094 22.438 1 97.94 228 LYS B O 1
ATOM 4977 N N . CYS B 1 229 ? 16.828 21.125 21.156 1 96.25 229 CYS B N 1
ATOM 4978 C CA . CYS B 1 229 ? 16.375 22.047 22.188 1 96.25 229 CYS B CA 1
ATOM 4979 C C . CYS B 1 229 ? 15.711 21.312 23.344 1 96.25 229 CYS B C 1
ATOM 4981 O O . CYS B 1 229 ? 15.844 21.688 24.5 1 96.25 229 CYS B O 1
ATOM 4983 N N . SER B 1 230 ? 15.062 20.281 23 1 97.19 230 SER B N 1
ATOM 4984 C CA . SER B 1 230 ? 14.219 19.609 23.984 1 97.19 230 SER B CA 1
ATOM 4985 C C . SER B 1 230 ? 14.945 18.422 24.609 1 97.19 230 SER B C 1
ATOM 4987 O O . SER B 1 230 ? 14.594 18 25.703 1 97.19 230 SER B O 1
ATOM 4989 N N . GLY B 1 231 ? 15.891 17.859 23.828 1 97.44 231 GLY B N 1
ATOM 4990 C CA . GLY B 1 231 ? 16.516 16.609 24.25 1 97.44 231 GLY B CA 1
ATOM 4991 C C . GLY B 1 231 ? 15.672 15.391 23.969 1 97.44 231 GLY B C 1
ATOM 4992 O O . GLY B 1 231 ? 15.992 14.289 24.422 1 97.44 231 GLY B O 1
ATOM 4993 N N . LYS B 1 232 ? 14.641 15.57 23.281 1 97.94 232 LYS B N 1
ATOM 4994 C CA . LYS B 1 232 ? 13.734 14.492 22.875 1 97.94 232 LYS B CA 1
ATOM 4995 C C . LYS B 1 232 ? 13.695 14.352 21.359 1 97.94 232 LYS B C 1
ATOM 4997 O O . LYS B 1 232 ? 14.016 15.289 20.641 1 97.94 232 LYS B O 1
ATOM 5002 N N . SER B 1 233 ? 13.352 13.133 20.891 1 98.12 233 SER B N 1
ATOM 5003 C CA . SER B 1 233 ? 13.102 12.977 19.469 1 98.12 233 SER B CA 1
ATOM 5004 C C . SER B 1 233 ? 11.82 13.695 19.047 1 98.12 233 SER B C 1
ATOM 5006 O O . SER B 1 233 ? 10.953 13.969 19.891 1 98.12 233 SER B O 1
ATOM 5008 N N . TYR B 1 234 ? 11.773 14.031 17.812 1 98.44 234 TYR B N 1
ATOM 5009 C CA . TYR B 1 234 ? 10.555 14.656 17.328 1 98.44 234 TYR B CA 1
ATOM 5010 C C . TYR B 1 234 ? 9.344 13.758 17.578 1 98.44 234 TYR B C 1
ATOM 5012 O O . TYR B 1 234 ? 8.266 14.25 17.906 1 98.44 234 TYR B O 1
ATOM 5020 N N . ARG B 1 235 ? 9.516 12.477 17.391 1 98.31 235 ARG B N 1
ATOM 5021 C CA . ARG B 1 235 ? 8.453 11.508 17.656 1 98.31 235 ARG B CA 1
ATOM 5022 C C . ARG B 1 235 ? 7.945 11.625 19.094 1 98.31 235 ARG B C 1
ATOM 5024 O O . ARG B 1 235 ? 6.738 11.656 19.328 1 98.31 235 ARG B O 1
ATOM 5031 N N . GLN B 1 236 ? 8.844 11.664 19.969 1 98.31 236 GLN B N 1
ATOM 5032 C CA . GLN B 1 236 ? 8.461 11.766 21.375 1 98.31 236 GLN B CA 1
ATOM 5033 C C . GLN B 1 236 ? 7.691 13.055 21.656 1 98.31 236 GLN B C 1
ATOM 5035 O O . GLN B 1 236 ? 6.676 13.039 22.344 1 98.31 236 GLN B O 1
ATOM 5040 N N . MET B 1 237 ? 8.141 14.156 21.125 1 98.56 237 MET B N 1
ATOM 5041 C CA . MET B 1 237 ? 7.496 15.453 21.344 1 98.56 237 MET B CA 1
ATOM 5042 C C . MET B 1 237 ? 6.098 15.469 20.734 1 98.56 237 MET B C 1
ATOM 5044 O O . MET B 1 237 ? 5.137 15.875 21.406 1 98.56 237 MET B O 1
ATOM 5048 N N . ALA B 1 238 ? 6.008 14.992 19.547 1 98.75 238 ALA B N 1
ATOM 5049 C CA . ALA B 1 238 ? 4.723 15 18.844 1 98.75 238 ALA B CA 1
ATOM 5050 C C . ALA B 1 238 ? 3.725 14.078 19.547 1 98.75 238 ALA B C 1
ATOM 5052 O O . ALA B 1 238 ? 2.568 14.453 19.75 1 98.75 238 ALA B O 1
ATOM 5053 N N . THR B 1 239 ? 4.188 12.922 19.875 1 98.62 239 THR B N 1
ATOM 5054 C CA . THR B 1 239 ? 3.318 11.953 20.531 1 98.62 239 THR B CA 1
ATOM 5055 C C . THR B 1 239 ? 2.795 12.508 21.859 1 98.62 239 THR B C 1
ATOM 5057 O O . THR B 1 239 ? 1.63 12.305 22.203 1 98.62 239 THR B O 1
ATOM 5060 N N . GLN B 1 240 ? 3.635 13.156 22.562 1 98.31 240 GLN B N 1
ATOM 5061 C CA . GLN B 1 240 ? 3.209 13.758 23.828 1 98.31 240 GLN B CA 1
ATOM 5062 C C . GLN B 1 240 ? 2.145 14.828 23.594 1 98.31 240 GLN B C 1
ATOM 5064 O O . GLN B 1 240 ? 1.154 14.898 24.312 1 98.31 240 GLN B O 1
ATOM 5069 N N . LEU B 1 241 ? 2.361 15.648 22.609 1 98.69 241 LEU B N 1
ATOM 5070 C CA . LEU B 1 241 ? 1.38 16.672 22.281 1 98.69 241 LEU B CA 1
ATOM 5071 C C . LEU B 1 241 ? 0.035 16.047 21.938 1 98.69 241 LEU B C 1
ATOM 5073 O O . LEU B 1 241 ? -1.01 16.516 22.406 1 98.69 241 LEU B O 1
ATOM 5077 N N . PHE B 1 242 ? 0.043 15.008 21.078 1 98.81 242 PHE B N 1
ATOM 5078 C CA . PHE B 1 242 ? -1.187 14.336 20.688 1 98.81 242 PHE B CA 1
ATOM 5079 C C . PHE B 1 242 ? -1.902 13.75 21.891 1 98.81 242 PHE B C 1
ATOM 5081 O O . PHE B 1 242 ? -3.125 13.859 22.016 1 98.81 242 PHE B O 1
ATOM 5088 N N . SER B 1 243 ? -1.105 13.172 22.734 1 98.25 243 SER B N 1
ATOM 5089 C CA . SER B 1 243 ? -1.668 12.594 23.953 1 98.25 243 SER B CA 1
ATOM 5090 C C . SER B 1 243 ? -2.283 13.664 24.844 1 98.25 243 SER B C 1
ATOM 5092 O O . SER B 1 243 ? -3.396 13.5 25.344 1 98.25 243 SER B O 1
ATOM 5094 N N . ASP B 1 244 ? -1.631 14.719 25.062 1 97.62 244 ASP B N 1
ATOM 5095 C CA . ASP B 1 244 ? -2.102 15.812 25.906 1 97.62 244 ASP B CA 1
ATOM 5096 C C . ASP B 1 244 ? -3.42 16.375 25.391 1 97.62 244 ASP B C 1
ATOM 5098 O O . ASP B 1 244 ? -4.281 16.781 26.172 1 97.62 244 ASP B O 1
ATOM 5102 N N . LEU B 1 245 ? -3.566 16.375 24.109 1 98.19 245 LEU B N 1
ATOM 5103 C CA . LEU B 1 245 ? -4.75 16.969 23.484 1 98.19 245 LEU B CA 1
ATOM 5104 C C . LEU B 1 245 ? -5.855 15.922 23.328 1 98.19 245 LEU B C 1
ATOM 5106 O O . LEU B 1 245 ? -6.984 16.266 22.969 1 98.19 245 LEU B O 1
ATOM 5110 N N . GLY B 1 246 ? -5.523 14.672 23.562 1 98.19 246 GLY B N 1
ATOM 5111 C CA . GLY B 1 246 ? -6.488 13.609 23.328 1 98.19 246 GLY B CA 1
ATOM 5112 C C . GLY B 1 246 ? -6.684 13.273 21.875 1 98.19 246 GLY B C 1
ATOM 5113 O O . GLY B 1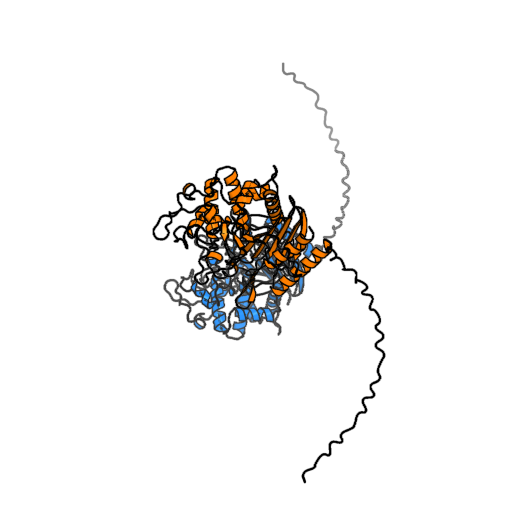 246 ? -7.742 12.781 21.469 1 98.19 246 GLY B O 1
ATOM 5114 N N . MET B 1 247 ? -5.719 13.625 21.062 1 98.62 247 MET B N 1
ATOM 5115 C CA . MET B 1 247 ? -5.734 13.273 19.641 1 98.62 247 MET B CA 1
ATOM 5116 C C . MET B 1 247 ? -5.293 11.836 19.422 1 98.62 247 MET B C 1
ATOM 5118 O O . MET B 1 247 ? -4.215 11.586 18.891 1 98.62 247 MET B O 1
ATOM 5122 N N . ARG B 1 248 ? -6.105 10.938 19.562 1 97.94 248 ARG B N 1
ATOM 5123 C CA . ARG B 1 248 ? -5.777 9.516 19.703 1 97.94 248 ARG B CA 1
ATOM 5124 C C . ARG B 1 248 ? -5.609 8.867 18.328 1 97.94 248 ARG B C 1
ATOM 5126 O O . ARG B 1 248 ? -5.086 7.758 18.219 1 97.94 248 ARG B O 1
ATOM 5133 N N . ASN B 1 249 ? -6.035 9.508 17.312 1 98.62 249 ASN B N 1
ATOM 5134 C CA . ASN B 1 249 ? -5.918 8.969 15.961 1 98.62 249 ASN B CA 1
ATOM 5135 C C . ASN B 1 249 ? -4.887 9.727 15.141 1 98.62 249 ASN B C 1
ATOM 5137 O O . ASN B 1 249 ? -4.914 9.695 13.906 1 98.62 249 ASN B O 1
ATOM 5141 N N . THR B 1 250 ? -4.055 10.484 15.812 1 98.88 250 THR B N 1
ATOM 5142 C CA . THR B 1 250 ? -2.98 11.25 15.195 1 98.88 250 THR B CA 1
ATOM 5143 C C . THR B 1 250 ? -1.619 10.664 15.555 1 98.88 250 THR B C 1
ATOM 5145 O O . THR B 1 250 ? -1.361 10.344 16.719 1 98.88 250 THR B O 1
ATOM 5148 N N . GLN B 1 251 ? -0.802 10.469 14.555 1 98.81 251 GLN B N 1
ATOM 5149 C CA . GLN B 1 251 ? 0.532 9.914 14.758 1 98.81 251 GLN B CA 1
ATOM 5150 C C . GLN B 1 251 ? 1.44 10.211 13.57 1 98.81 251 GLN B C 1
ATOM 5152 O O . GLN B 1 251 ? 0.976 10.688 12.531 1 98.81 251 GLN B O 1
ATOM 5157 N N . LEU B 1 252 ? 2.729 9.992 13.789 1 98.81 252 LEU B N 1
ATOM 5158 C CA . LEU B 1 252 ? 3.662 10.078 12.672 1 98.81 252 LEU B CA 1
ATOM 5159 C C . LEU B 1 252 ? 3.438 8.945 11.688 1 98.81 252 LEU B C 1
ATOM 5161 O O . LEU B 1 252 ? 3.18 7.805 12.086 1 98.81 252 LEU B O 1
ATOM 5165 N N . ASP B 1 253 ? 3.504 9.242 10.438 1 98.5 253 ASP B N 1
ATOM 5166 C CA . ASP B 1 253 ? 3.201 8.266 9.398 1 98.5 253 ASP B CA 1
ATOM 5167 C C . ASP B 1 253 ? 4.273 7.184 9.336 1 98.5 253 ASP B C 1
ATOM 5169 O O . ASP B 1 253 ? 5.453 7.48 9.125 1 98.5 253 ASP B O 1
ATOM 5173 N N . CYS B 1 254 ? 3.848 6.016 9.531 1 97.44 254 CYS B N 1
ATOM 5174 C CA . CYS B 1 254 ? 4.672 4.816 9.406 1 97.44 254 CYS B CA 1
ATOM 5175 C C . CYS B 1 254 ? 3.977 3.758 8.562 1 97.44 254 CYS B C 1
ATOM 5177 O O . CYS B 1 254 ? 2.996 3.152 9.008 1 97.44 254 CYS B O 1
ATOM 5179 N N . LYS B 1 255 ? 4.539 3.443 7.414 1 96.06 255 LYS B N 1
ATOM 5180 C CA . LYS B 1 255 ? 3.852 2.623 6.422 1 96.06 255 LYS B CA 1
ATOM 5181 C C . LYS B 1 255 ? 3.715 1.18 6.902 1 96.06 255 LYS B C 1
ATOM 5183 O O . LYS B 1 255 ? 2.777 0.478 6.516 1 96.06 255 LYS B O 1
ATOM 5188 N N . GLU B 1 256 ? 4.586 0.702 7.73 1 96.81 256 GLU B N 1
ATOM 5189 C CA . GLU B 1 256 ? 4.551 -0.687 8.18 1 96.81 256 GLU B CA 1
ATOM 5190 C C . GLU B 1 256 ? 3.498 -0.89 9.266 1 96.81 256 GLU B C 1
ATOM 5192 O O . GLU B 1 256 ? 2.932 -1.978 9.391 1 96.81 256 GLU B O 1
ATOM 5197 N N . LYS B 1 257 ? 3.289 0.112 10 1 97.81 257 LYS B N 1
ATOM 5198 C CA . LYS B 1 257 ? 2.365 0.013 11.125 1 97.81 257 LYS B CA 1
ATOM 5199 C C . LYS B 1 257 ? 0.921 -0.094 10.641 1 97.81 257 LYS B C 1
ATOM 5201 O O . LYS B 1 257 ? 0.51 0.626 9.734 1 97.81 257 LYS B O 1
ATOM 5206 N N . ILE B 1 258 ? 0.185 -0.979 11.203 1 98.5 258 ILE B N 1
ATOM 5207 C CA . ILE B 1 258 ? -1.245 -1.081 10.93 1 98.5 258 ILE B CA 1
ATOM 5208 C C . ILE B 1 258 ? -2.002 -0.045 11.758 1 98.5 258 ILE B C 1
ATOM 5210 O O . ILE B 1 258 ? -1.938 -0.057 12.992 1 98.5 258 ILE B O 1
ATOM 5214 N N . VAL B 1 259 ? -2.68 0.821 11.125 1 98.62 259 VAL B N 1
ATOM 5215 C CA . VAL B 1 259 ? -3.395 1.918 11.773 1 98.62 259 VAL B CA 1
ATOM 5216 C C . VAL B 1 259 ? -4.891 1.793 11.5 1 98.62 259 VAL B C 1
ATOM 5218 O O . VAL B 1 259 ? -5.324 1.868 10.344 1 98.62 259 VAL B O 1
ATOM 5221 N N . SER B 1 260 ? -5.688 1.644 12.586 1 98.12 260 SER B N 1
ATOM 5222 C CA . SER B 1 260 ? -7.137 1.569 12.422 1 98.12 260 SER B CA 1
ATOM 5223 C C . SER B 1 260 ? -7.684 2.826 11.75 1 98.12 260 SER B C 1
ATOM 5225 O O . SER B 1 260 ? -7.418 3.941 12.203 1 98.12 260 SER B O 1
ATOM 5227 N N . GLY B 1 261 ? -8.359 2.645 10.648 1 98.56 261 GLY B N 1
ATOM 5228 C CA . GLY B 1 261 ? -9.016 3.742 9.961 1 98.56 261 GLY B CA 1
ATOM 5229 C C . GLY B 1 261 ? -8.18 4.324 8.836 1 98.56 261 GLY B C 1
ATOM 5230 O O . GLY B 1 261 ? -8.648 5.199 8.094 1 98.56 261 GLY B O 1
ATOM 5231 N N . ARG B 1 262 ? -6.953 3.883 8.656 1 98.69 262 ARG B N 1
ATOM 5232 C CA . ARG B 1 262 ? -6.117 4.426 7.594 1 98.69 262 ARG B CA 1
ATOM 5233 C C . ARG B 1 262 ? -6.707 4.113 6.223 1 98.69 262 ARG B C 1
ATOM 5235 O O . ARG B 1 262 ? -7.125 2.984 5.961 1 98.69 262 ARG B O 1
ATOM 5242 N N . VAL B 1 263 ? -6.719 5.07 5.367 1 98.69 263 VAL B N 1
ATOM 5243 C CA . VAL B 1 263 ? -7.32 4.938 4.047 1 98.69 263 VAL B CA 1
ATOM 5244 C C . VAL B 1 263 ? -6.254 4.555 3.025 1 98.69 263 VAL B C 1
ATOM 5246 O O . VAL B 1 263 ? -5.055 4.633 3.312 1 98.69 263 VAL B O 1
ATOM 5249 N N . SER B 1 264 ? -6.699 4.125 1.847 1 98.44 264 SER B N 1
ATOM 5250 C CA . SER B 1 264 ? -5.836 4 0.68 1 98.44 264 SER B CA 1
ATOM 5251 C C . SER B 1 264 ? -5.684 5.332 -0.044 1 98.44 264 SER B C 1
ATOM 5253 O O . SER B 1 264 ? -6.582 6.176 -0.001 1 98.44 264 SER B O 1
ATOM 5255 N N . TYR B 1 265 ? -4.582 5.492 -0.677 1 98.5 265 TYR B N 1
ATOM 5256 C CA . TYR B 1 265 ? -4.254 6.758 -1.325 1 98.5 265 TYR B CA 1
ATOM 5257 C C . TYR B 1 265 ? -4.238 6.605 -2.842 1 98.5 265 TYR B C 1
ATOM 5259 O O . TYR B 1 265 ? -3.766 5.594 -3.365 1 98.5 265 TYR B O 1
ATOM 5267 N N . TYR B 1 266 ? -4.688 7.68 -3.543 1 98.44 266 TYR B N 1
ATOM 5268 C CA . TYR B 1 266 ? -4.883 7.562 -4.984 1 98.44 266 TYR B CA 1
ATOM 5269 C C . TYR B 1 266 ? -4.301 8.766 -5.711 1 98.44 266 TYR B C 1
ATOM 5271 O O . TYR B 1 266 ? -4.148 9.844 -5.125 1 98.44 266 TYR B O 1
ATOM 5279 N N . GLN B 1 267 ? -3.977 8.609 -6.941 1 96.88 267 GLN B N 1
ATOM 5280 C CA . GLN B 1 267 ? -3.541 9.641 -7.871 1 96.88 267 GLN B CA 1
ATOM 5281 C C . GLN B 1 267 ? -4.105 9.398 -9.266 1 96.88 267 GLN B C 1
ATOM 5283 O O . GLN B 1 267 ? -4.645 8.328 -9.547 1 96.88 267 GLN B O 1
ATOM 5288 N N . ARG B 1 268 ? -4.086 10.406 -10.047 1 95.12 268 ARG B N 1
ATOM 5289 C CA . ARG B 1 268 ? -4.379 10.258 -11.469 1 95.12 268 ARG B CA 1
ATOM 5290 C C . ARG B 1 268 ? -3.098 10.258 -12.289 1 95.12 268 ARG B C 1
ATOM 5292 O O . ARG B 1 268 ? -2.229 11.109 -12.094 1 95.12 268 ARG B O 1
ATOM 5299 N N . ASN B 1 269 ? -3.053 9.281 -13.156 1 91.12 269 ASN B N 1
ATOM 5300 C CA . ASN B 1 269 ? -1.86 9.219 -13.992 1 91.12 269 ASN B CA 1
ATOM 5301 C C . ASN B 1 269 ? -1.971 10.148 -15.203 1 91.12 269 ASN B C 1
ATOM 5303 O O . ASN B 1 269 ? -2.895 10.961 -15.281 1 91.12 269 ASN B O 1
ATOM 5307 N N . SER B 1 270 ? -0.986 10.094 -16.125 1 88.12 270 SER B N 1
ATOM 5308 C CA . SER B 1 270 ? -0.908 11 -17.266 1 88.12 270 SER B CA 1
ATOM 5309 C C . SER B 1 270 ? -2.115 10.836 -18.188 1 88.12 270 SER B C 1
ATOM 5311 O O . SER B 1 270 ? -2.469 11.75 -18.922 1 88.12 270 SER B O 1
ATOM 5313 N N . LYS B 1 271 ? -2.805 9.664 -18.125 1 92.06 271 LYS B N 1
ATOM 5314 C CA . LYS B 1 271 ? -4 9.414 -18.922 1 92.06 271 LYS B CA 1
ATOM 5315 C C . LYS B 1 271 ? -5.266 9.742 -18.141 1 92.06 271 LYS B C 1
ATOM 5317 O O . LYS B 1 271 ? -6.367 9.344 -18.531 1 92.06 271 LYS B O 1
ATOM 5322 N N . ASN B 1 272 ? -5.043 10.344 -17 1 92.5 272 ASN B N 1
ATOM 5323 C CA . ASN B 1 272 ? -6.117 10.773 -16.109 1 92.5 272 ASN B CA 1
ATOM 5324 C C . ASN B 1 272 ? -6.867 9.586 -15.516 1 92.5 272 ASN B C 1
ATOM 5326 O O . ASN B 1 272 ? -8.039 9.703 -15.148 1 92.5 272 ASN B O 1
ATOM 5330 N N . MET B 1 273 ? -6.211 8.5 -15.508 1 95.5 273 MET B N 1
ATOM 5331 C CA . MET B 1 273 ? -6.781 7.32 -14.875 1 95.5 273 MET B CA 1
ATOM 5332 C C . MET B 1 273 ? -6.418 7.266 -13.398 1 95.5 273 MET B C 1
ATOM 5334 O O . MET B 1 273 ? -5.293 7.586 -13.016 1 95.5 273 MET B O 1
ATOM 5338 N N . LEU B 1 274 ? -7.445 6.93 -12.609 1 97.75 274 LEU B N 1
ATOM 5339 C CA . LEU B 1 274 ? -7.219 6.781 -11.18 1 97.75 274 LEU B CA 1
ATOM 5340 C C . LEU B 1 274 ? -6.391 5.535 -10.883 1 97.75 274 LEU B C 1
ATOM 5342 O O . LEU B 1 274 ? -6.676 4.457 -11.414 1 97.75 274 LEU B O 1
ATOM 5346 N N . GLU B 1 275 ? -5.344 5.648 -10.062 1 97.81 275 GLU B N 1
ATOM 5347 C CA . GLU B 1 275 ? -4.496 4.523 -9.688 1 97.81 275 GLU B CA 1
ATOM 5348 C C . GLU B 1 275 ? -4.062 4.617 -8.227 1 97.81 275 GLU B C 1
ATOM 5350 O O . GLU B 1 275 ? -4.219 5.664 -7.594 1 97.81 275 GLU B O 1
ATOM 5355 N N . ASN B 1 276 ? -3.596 3.486 -7.668 1 98 276 ASN B N 1
ATOM 5356 C CA . ASN B 1 276 ? -2.982 3.488 -6.344 1 98 276 ASN B CA 1
ATOM 5357 C C . ASN B 1 276 ? -1.688 4.297 -6.328 1 98 276 ASN B C 1
ATOM 5359 O O . ASN B 1 276 ? -0.915 4.258 -7.285 1 98 276 ASN B O 1
ATOM 5363 N N . CYS B 1 277 ? -1.461 4.973 -5.242 1 96.69 277 CYS B N 1
ATOM 5364 C CA . CYS B 1 277 ? -0.198 5.688 -5.098 1 96.69 277 CYS B CA 1
ATOM 5365 C C . CYS B 1 277 ? 0.927 4.738 -4.711 1 96.69 277 CYS B C 1
ATOM 5367 O O . CYS B 1 277 ? 0.683 3.695 -4.102 1 96.69 277 CYS B O 1
ATOM 5369 N N . PRO B 1 278 ? 2.111 5.148 -5.125 1 94.5 278 PRO B N 1
ATOM 5370 C CA . PRO B 1 278 ? 3.236 4.359 -4.617 1 94.5 278 PRO B CA 1
ATOM 5371 C C . PRO B 1 278 ? 3.449 4.535 -3.113 1 94.5 278 PRO B C 1
ATOM 5373 O O . PRO B 1 278 ? 3.008 5.531 -2.535 1 94.5 278 PRO B O 1
ATOM 5376 N N . GLU B 1 279 ? 4.113 3.561 -2.568 1 94.81 279 GLU B N 1
ATOM 5377 C CA . GLU B 1 279 ? 4.52 3.666 -1.172 1 94.81 279 GLU B CA 1
ATOM 5378 C C . GLU B 1 279 ? 5.613 4.715 -0.993 1 94.81 279 GLU B C 1
ATOM 5380 O O . GLU B 1 279 ? 6.508 4.836 -1.835 1 94.81 279 GLU B O 1
ATOM 5385 N N . VAL B 1 280 ? 5.523 5.406 0.122 1 96 280 VAL B N 1
ATOM 5386 C CA . VAL B 1 280 ? 6.57 6.355 0.478 1 96 280 VAL B CA 1
ATOM 5387 C C . VAL B 1 280 ? 6.871 6.258 1.972 1 96 280 VAL B C 1
ATOM 5389 O O . VAL B 1 280 ? 6.074 5.715 2.738 1 96 280 VAL B O 1
ATOM 5392 N N . ASP B 1 281 ? 8.086 6.707 2.33 1 96.94 281 ASP B N 1
ATOM 5393 C CA . ASP B 1 281 ? 8.469 6.875 3.729 1 96.94 281 ASP B CA 1
ATOM 5394 C C . ASP B 1 281 ? 8.531 8.352 4.109 1 96.94 281 ASP B C 1
ATOM 5396 O O . ASP B 1 281 ? 9.281 9.125 3.502 1 96.94 281 ASP B O 1
ATOM 5400 N N . CYS B 1 282 ? 7.793 8.719 5.102 1 97.25 282 CYS B N 1
ATOM 5401 C CA . CYS B 1 282 ? 7.664 10.141 5.43 1 97.25 282 CYS B CA 1
ATOM 5402 C C . CYS B 1 282 ? 8.57 10.516 6.594 1 97.25 282 CYS B C 1
ATOM 5404 O O . CYS B 1 282 ? 8.5 11.633 7.109 1 97.25 282 CYS B O 1
ATOM 5406 N N . SER B 1 283 ? 9.492 9.656 6.988 1 97.69 283 SER B N 1
ATOM 5407 C CA . SER B 1 283 ? 10.305 9.891 8.18 1 97.69 283 SER B CA 1
ATOM 5408 C C . SER B 1 283 ? 11.266 11.047 7.973 1 97.69 283 SER B C 1
ATOM 5410 O O . SER B 1 283 ? 11.766 11.625 8.938 1 97.69 283 SER B O 1
ATOM 5412 N N . ASN B 1 284 ? 11.523 11.43 6.75 1 96.81 284 ASN B N 1
ATOM 5413 C CA . ASN B 1 284 ? 12.422 12.547 6.48 1 96.81 284 ASN B CA 1
ATOM 5414 C C . ASN B 1 284 ? 11.711 13.891 6.656 1 96.81 284 ASN B C 1
ATOM 5416 O O . ASN B 1 284 ? 12.352 14.945 6.66 1 96.81 284 ASN B O 1
ATOM 5420 N N . LYS B 1 285 ? 10.383 13.844 6.895 1 97.38 285 LYS B N 1
ATOM 5421 C CA . LYS B 1 285 ? 9.656 15.102 6.891 1 97.38 285 LYS B CA 1
ATOM 5422 C C . LYS B 1 285 ? 8.516 15.086 7.906 1 97.38 285 LYS B C 1
ATOM 5424 O O . LYS B 1 285 ? 7.445 15.641 7.66 1 97.38 285 LYS B O 1
ATOM 5429 N N . TYR B 1 286 ? 8.648 14.438 9.008 1 98.5 286 TYR B N 1
ATOM 5430 C CA . TYR B 1 286 ? 7.602 14.398 10.023 1 98.5 286 TYR B CA 1
ATOM 5431 C C . TYR B 1 286 ? 7.129 15.797 10.383 1 98.5 286 TYR B C 1
ATOM 5433 O O . TYR B 1 286 ? 5.926 16.062 10.406 1 98.5 286 TYR B O 1
ATOM 5441 N N . ALA B 1 287 ? 8.023 16.734 10.531 1 98.62 287 ALA B N 1
ATOM 5442 C CA . ALA B 1 287 ? 7.695 18.094 10.953 1 98.62 287 ALA B CA 1
ATOM 5443 C C . ALA B 1 287 ? 7.047 18.875 9.82 1 98.62 287 ALA B C 1
ATOM 5445 O O . ALA B 1 287 ? 6.262 19.797 10.062 1 98.62 287 ALA B O 1
ATOM 5446 N N . GLY B 1 288 ? 7.348 18.438 8.609 1 97.62 288 GLY B N 1
ATOM 5447 C CA . GLY B 1 288 ? 6.914 19.234 7.469 1 97.62 288 GLY B CA 1
ATOM 5448 C C . GLY B 1 288 ? 5.711 18.641 6.762 1 97.62 288 GLY B C 1
ATOM 5449 O O . GLY B 1 288 ? 5.031 19.328 5.996 1 97.62 288 GLY B O 1
ATOM 5450 N N . GLY B 1 289 ? 5.484 17.359 7.004 1 97.69 289 GLY B N 1
ATOM 5451 C CA . GLY B 1 289 ? 4.398 16.781 6.223 1 97.69 289 GLY B CA 1
ATOM 5452 C C . GLY B 1 289 ? 4.156 15.32 6.527 1 97.69 289 GLY B C 1
ATOM 5453 O O . GLY B 1 289 ? 3.506 14.617 5.75 1 97.69 289 GLY B O 1
ATOM 5454 N N . GLY B 1 290 ? 4.68 14.82 7.594 1 98.38 290 GLY B N 1
ATOM 5455 C CA . GLY B 1 290 ? 4.707 13.375 7.781 1 98.38 290 GLY B CA 1
ATOM 5456 C C . GLY B 1 290 ? 3.771 12.898 8.875 1 98.38 290 GLY B C 1
ATOM 5457 O O . GLY B 1 290 ? 4.074 11.938 9.578 1 98.38 290 GLY B O 1
ATOM 5458 N N . ILE B 1 291 ? 2.639 13.555 9.062 1 98.88 291 ILE B N 1
ATOM 5459 C CA . ILE B 1 291 ? 1.685 13.18 10.102 1 98.88 291 ILE B CA 1
ATOM 5460 C C . ILE B 1 291 ? 0.397 12.672 9.461 1 98.88 291 ILE B C 1
ATOM 5462 O O . ILE B 1 291 ? -0.027 13.172 8.414 1 98.88 291 ILE B O 1
ATOM 5466 N N . ILE B 1 292 ? -0.171 11.625 10.039 1 98.94 292 ILE B N 1
ATOM 5467 C CA . ILE B 1 292 ? -1.515 11.18 9.68 1 98.94 292 ILE B CA 1
ATOM 5468 C C . ILE B 1 292 ? -2.482 11.5 10.82 1 98.94 292 ILE B C 1
ATOM 5470 O O . ILE B 1 292 ? -2.086 11.539 11.992 1 98.94 292 ILE B O 1
ATOM 5474 N N . SER B 1 293 ? -3.734 11.75 10.492 1 98.94 293 SER B N 1
ATOM 5475 C CA . SER B 1 293 ? -4.77 12.109 11.453 1 98.94 293 SER B CA 1
ATOM 5476 C C . SER B 1 293 ? -6.164 11.938 10.859 1 98.94 293 SER B C 1
ATOM 5478 O O . SER B 1 293 ? -6.312 11.398 9.758 1 98.94 293 SER B O 1
ATOM 5480 N N . ASN B 1 294 ? -7.195 12.211 11.633 1 98.94 294 ASN B N 1
ATOM 5481 C CA . ASN B 1 294 ? -8.562 12.336 11.148 1 98.94 294 ASN B CA 1
ATOM 5482 C C . ASN B 1 294 ? -9.148 13.711 11.453 1 98.94 294 ASN B C 1
ATOM 5484 O O . ASN B 1 294 ? -8.508 14.523 12.125 1 98.94 294 ASN B O 1
ATOM 5488 N N . VAL B 1 295 ? -10.273 13.984 10.891 1 98.94 295 VAL B N 1
ATOM 5489 C CA . VAL B 1 295 ? -10.82 15.336 10.969 1 98.94 295 VAL B CA 1
ATOM 5490 C C . VAL B 1 295 ? -11.258 15.633 12.398 1 98.94 295 VAL B C 1
ATOM 5492 O O . VAL B 1 295 ? -11.211 16.781 12.844 1 98.94 295 VAL B O 1
ATOM 5495 N N . THR B 1 296 ? -11.617 14.633 13.164 1 98.69 296 THR B N 1
ATOM 5496 C CA . THR B 1 296 ? -12.008 14.82 14.555 1 98.69 296 THR B CA 1
ATOM 5497 C C . THR B 1 296 ? -10.828 15.312 15.391 1 98.69 296 THR B C 1
ATOM 5499 O O . THR B 1 296 ? -10.945 16.312 16.109 1 98.69 296 THR B O 1
ATOM 5502 N N . ASP B 1 297 ? -9.719 14.672 15.281 1 98.88 297 ASP B N 1
ATOM 5503 C CA . ASP B 1 297 ? -8.516 15.07 16 1 98.88 297 ASP B CA 1
ATOM 5504 C C . ASP B 1 297 ? -8.031 16.438 15.547 1 98.88 297 ASP B C 1
ATOM 5506 O O . ASP B 1 297 ? -7.598 17.25 16.359 1 98.88 297 ASP B O 1
ATOM 5510 N N . LEU B 1 298 ? -8.094 16.672 14.25 1 98.94 298 LEU B N 1
ATOM 5511 C CA . LEU B 1 298 ? -7.633 17.969 13.742 1 98.94 298 LEU B CA 1
ATOM 5512 C C . LEU B 1 298 ? -8.469 19.109 14.305 1 98.94 298 LEU B C 1
ATOM 5514 O O . LEU B 1 298 ? -7.957 20.203 14.539 1 98.94 298 LEU B O 1
ATOM 5518 N N . LEU B 1 299 ? -9.75 18.875 14.539 1 98.69 299 LEU B N 1
ATOM 5519 C CA . LEU B 1 299 ? -10.578 19.922 15.125 1 98.69 299 LEU B CA 1
ATOM 5520 C C . LEU B 1 299 ? -10.242 20.125 16.609 1 98.69 299 LEU B C 1
ATOM 5522 O O . LEU B 1 299 ? -10.344 21.234 17.125 1 98.69 299 LEU B O 1
ATOM 5526 N N . ILE B 1 300 ? -9.898 19.031 17.266 1 98.62 300 ILE B N 1
ATOM 5527 C CA . ILE B 1 300 ? -9.414 19.188 18.625 1 98.62 300 ILE B CA 1
ATOM 5528 C C . ILE B 1 300 ? -8.211 20.125 18.641 1 98.62 300 ILE B C 1
ATOM 5530 O O . ILE B 1 300 ? -8.172 21.078 19.438 1 98.62 300 ILE B O 1
ATOM 5534 N N . PHE B 1 301 ? -7.332 19.891 17.75 1 98.81 301 PHE B N 1
ATOM 5535 C CA . PHE B 1 301 ? -6.141 20.719 17.641 1 98.81 301 PHE B CA 1
ATOM 5536 C C . PHE B 1 301 ? -6.52 22.156 17.297 1 98.81 301 PHE B C 1
ATOM 5538 O O . PHE B 1 301 ? -6.062 23.094 17.953 1 98.81 301 PHE B O 1
ATOM 5545 N N . ALA B 1 302 ? -7.352 22.344 16.297 1 98.62 302 ALA B N 1
ATOM 5546 C CA . ALA B 1 302 ? -7.75 23.672 15.836 1 98.62 302 ALA B CA 1
ATOM 5547 C C . ALA B 1 302 ? -8.461 24.438 16.938 1 98.62 302 ALA B C 1
ATOM 5549 O O . ALA B 1 302 ? -8.203 25.641 17.125 1 98.62 302 ALA B O 1
ATOM 5550 N N . ASN B 1 303 ? -9.32 23.812 17.625 1 97.25 303 ASN B N 1
ATOM 5551 C CA . ASN B 1 303 ? -10.039 24.453 18.719 1 97.25 303 ASN B CA 1
ATOM 5552 C C . ASN B 1 303 ? -9.094 24.875 19.844 1 97.25 303 ASN B C 1
ATOM 5554 O O . ASN B 1 303 ? -9.297 25.906 20.484 1 97.25 303 ASN B O 1
ATOM 5558 N N . ALA B 1 304 ? -8.125 24.047 20.109 1 97.88 304 ALA B N 1
ATOM 5559 C CA . ALA B 1 304 ? -7.133 24.391 21.125 1 97.88 304 ALA B CA 1
ATOM 5560 C C . ALA B 1 304 ? -6.355 25.641 20.719 1 97.88 304 ALA B C 1
ATOM 5562 O O . ALA B 1 304 ? -6.09 26.516 21.547 1 97.88 304 ALA B O 1
ATOM 5563 N N . ILE B 1 305 ? -5.984 25.734 19.484 1 97.81 305 ILE B N 1
ATOM 5564 C CA . ILE B 1 305 ? -5.27 26.891 18.969 1 97.81 305 ILE B CA 1
ATOM 5565 C C . ILE B 1 305 ? -6.168 28.125 19.031 1 97.81 305 ILE B C 1
ATOM 5567 O O . ILE B 1 305 ? -5.742 29.188 19.5 1 97.81 305 ILE B O 1
ATOM 5571 N N . LEU B 1 306 ? -7.395 27.922 18.609 1 96.5 306 LEU B N 1
ATOM 5572 C CA . LEU B 1 306 ? -8.352 29.031 18.641 1 96.5 306 LEU B CA 1
ATOM 5573 C C . LEU B 1 306 ? -8.547 29.531 20.078 1 96.5 306 LEU B C 1
ATOM 5575 O O . LEU B 1 306 ? -8.57 30.734 20.328 1 96.5 306 LEU B O 1
ATOM 5579 N N . HIS B 1 307 ? -8.734 28.609 20.953 1 95.12 307 HIS B N 1
ATOM 5580 C CA . HIS B 1 307 ? -8.906 28.953 22.359 1 95.12 307 HIS B CA 1
ATOM 5581 C C . HIS B 1 307 ? -7.715 29.734 22.891 1 95.12 307 HIS B C 1
ATOM 5583 O O . HIS B 1 307 ? -7.887 30.781 23.531 1 95.12 307 HIS B O 1
ATOM 5589 N N . SER B 1 308 ? -6.516 29.281 22.594 1 95.94 308 SER B N 1
ATOM 5590 C CA . SER B 1 308 ? -5.297 29.953 23.016 1 95.94 308 SER B CA 1
ATOM 5591 C C . SER B 1 308 ? -5.184 31.344 22.391 1 95.94 308 SER B C 1
ATOM 5593 O O . SER B 1 308 ? -4.691 32.281 23.031 1 95.94 308 SER B O 1
ATOM 5595 N N . TYR B 1 309 ? -5.598 31.453 21.219 1 95 309 TYR B N 1
ATOM 5596 C CA . TYR B 1 309 ? -5.492 32.688 20.453 1 95 309 TYR B CA 1
ATOM 5597 C C . TYR B 1 309 ? -6.461 33.75 20.984 1 95 309 TYR B C 1
ATOM 5599 O O . TYR B 1 309 ? -6.148 34.938 20.984 1 95 309 TYR B O 1
ATOM 5607 N N . ARG B 1 310 ? -7.543 33.344 21.531 1 91.75 310 ARG B N 1
ATOM 5608 C CA . ARG B 1 310 ? -8.625 34.281 21.844 1 91.75 310 ARG B CA 1
ATOM 5609 C C . ARG B 1 310 ? -8.688 34.531 23.344 1 91.75 310 ARG B C 1
ATOM 5611 O O . ARG B 1 310 ? -9.133 35.625 23.766 1 91.75 310 ARG B O 1
ATOM 5618 N N . MET B 1 311 ? -8.289 33.562 24.062 1 90.06 311 MET B N 1
ATOM 5619 C CA . MET B 1 311 ? -8.469 33.688 25.516 1 90.06 311 MET B CA 1
ATOM 5620 C C . MET B 1 311 ? -7.188 33.312 26.25 1 90.06 311 MET B C 1
ATOM 5622 O O . MET B 1 311 ? -6.379 32.531 25.75 1 90.06 311 MET B O 1
ATOM 5626 N N . GLU B 1 312 ? -7.059 33.938 27.344 1 89.06 312 GLU B N 1
ATOM 5627 C CA . GLU B 1 312 ? -5.996 33.562 28.266 1 89.06 312 GLU B CA 1
ATOM 5628 C C . GLU B 1 312 ? -6.562 32.812 29.469 1 89.06 312 GLU B C 1
ATOM 5630 O O . GLU B 1 312 ? -7.23 33.406 30.312 1 89.06 312 GLU B O 1
ATOM 5635 N N . THR B 1 313 ? -6.398 31.531 29.438 1 87.38 313 THR B N 1
ATOM 5636 C CA . THR B 1 313 ? -6.844 30.688 30.531 1 87.38 313 THR B CA 1
ATOM 5637 C C . THR B 1 313 ? -5.754 29.703 30.938 1 87.38 313 THR B C 1
ATOM 5639 O O . THR B 1 313 ? -4.77 29.531 30.203 1 87.38 313 THR B O 1
ATOM 5642 N N . LYS B 1 314 ? -5.926 29.031 32.062 1 85.56 314 LYS B N 1
ATOM 5643 C CA . LYS B 1 314 ? -4.969 28.047 32.562 1 85.56 314 LYS B CA 1
ATOM 5644 C C . LYS B 1 314 ? -4.969 26.797 31.672 1 85.56 314 LYS B C 1
ATOM 5646 O O . LYS B 1 314 ? -3.986 26.062 31.625 1 85.56 314 LYS B O 1
ATOM 5651 N N . GLU B 1 315 ? -5.984 26.641 30.953 1 85.38 315 GLU B N 1
ATOM 5652 C CA . GLU B 1 315 ? -6.16 25.438 30.141 1 85.38 315 GLU B CA 1
ATOM 5653 C C . GLU B 1 315 ? -5.582 25.625 28.75 1 85.38 315 GLU B C 1
ATOM 5655 O O . GLU B 1 315 ? -5.625 24.719 27.922 1 85.38 315 GLU B O 1
ATOM 5660 N N . ASN B 1 316 ? -5.004 26.734 28.562 1 89 316 ASN B N 1
ATOM 5661 C CA . ASN B 1 316 ? -4.477 27.016 27.234 1 89 316 ASN B CA 1
ATOM 5662 C C . ASN B 1 316 ? -3.34 26.062 26.859 1 89 316 ASN B C 1
ATOM 5664 O O . ASN B 1 316 ? -2.477 25.781 27.688 1 89 316 ASN B O 1
ATOM 5668 N N . LEU B 1 317 ? -3.42 25.609 25.641 1 94.25 317 LEU B N 1
ATOM 5669 C CA . LEU B 1 317 ? -2.312 24.828 25.094 1 94.25 317 LEU B CA 1
ATOM 5670 C C . LEU B 1 317 ? -1.036 25.656 25.047 1 94.25 317 LEU B C 1
ATOM 5672 O O . LEU B 1 317 ? 0.051 25.156 25.344 1 94.25 317 LEU B O 1
ATOM 5676 N N . ILE B 1 318 ? -1.213 26.891 24.578 1 96.94 318 ILE B N 1
ATOM 5677 C CA . ILE B 1 318 ? -0.182 27.922 24.469 1 96.94 318 ILE B CA 1
ATOM 5678 C C . ILE B 1 318 ? -0.699 29.25 25.031 1 96.94 318 ILE B C 1
ATOM 5680 O O . ILE B 1 318 ? -1.865 29.594 24.844 1 96.94 318 ILE B O 1
ATOM 5684 N N . LYS B 1 319 ? 0.193 29.953 25.719 1 97.25 319 LYS B N 1
ATOM 5685 C CA . LYS B 1 319 ? -0.205 31.266 26.203 1 97.25 319 LYS B CA 1
ATOM 5686 C C . LYS B 1 319 ? -0.653 32.156 25.047 1 97.25 319 LYS B C 1
ATOM 5688 O O . LYS B 1 319 ? -0.093 32.094 23.953 1 97.25 319 LYS B O 1
ATOM 5693 N N . ARG B 1 320 ? -1.586 32.969 25.359 1 95.81 320 ARG B N 1
ATOM 5694 C CA . ARG B 1 320 ? -2.188 33.812 24.344 1 95.81 320 ARG B CA 1
ATOM 5695 C C . ARG B 1 320 ? -1.137 34.719 23.688 1 95.81 320 ARG B C 1
ATOM 5697 O O . ARG B 1 320 ? -1.093 34.812 22.453 1 95.81 320 ARG B O 1
ATOM 5704 N N . ASP B 1 321 ? -0.305 35.312 24.469 1 96.12 321 ASP B N 1
ATOM 5705 C CA . ASP B 1 321 ? 0.719 36.188 23.922 1 96.12 321 ASP B CA 1
ATOM 5706 C C . ASP B 1 321 ? 1.665 35.438 23 1 96.12 321 ASP B C 1
ATOM 5708 O O . ASP B 1 321 ? 2.086 35.938 21.969 1 96.12 321 ASP B O 1
ATOM 5712 N N . THR B 1 322 ? 1.973 34.25 23.344 1 97.44 322 THR B N 1
ATOM 5713 C CA . THR B 1 322 ? 2.889 33.438 22.547 1 97.44 322 THR B CA 1
ATOM 5714 C C . THR B 1 322 ? 2.246 33.031 21.219 1 97.44 322 THR B C 1
ATOM 5716 O O . THR B 1 322 ? 2.842 33.219 20.156 1 97.44 322 THR B O 1
ATOM 5719 N N . ILE B 1 323 ? 1.045 32.5 21.297 1 97.62 323 ILE B N 1
ATOM 5720 C CA . ILE B 1 323 ? 0.41 32.031 20.078 1 97.62 323 ILE B CA 1
ATOM 5721 C C . ILE B 1 323 ? 0.144 33.188 19.125 1 97.62 323 ILE B C 1
ATOM 5723 O O . ILE B 1 323 ? 0.217 33.031 17.906 1 97.62 323 ILE B O 1
ATOM 5727 N N . ARG B 1 324 ? -0.135 34.375 19.625 1 96.31 324 ARG B N 1
ATOM 5728 C CA . ARG B 1 324 ? -0.37 35.531 18.781 1 96.31 324 ARG B CA 1
ATOM 5729 C C . ARG B 1 324 ? 0.914 35.969 18.094 1 96.31 324 ARG B C 1
ATOM 5731 O O . ARG B 1 324 ? 0.87 36.531 16.984 1 96.31 324 ARG B O 1
ATOM 5738 N N . LYS B 1 325 ? 2.037 35.688 18.75 1 97.12 325 LYS B N 1
ATOM 5739 C CA . LYS B 1 325 ? 3.314 35.938 18.078 1 97.12 325 LYS B CA 1
ATOM 5740 C C . LYS B 1 325 ? 3.496 35 16.891 1 97.12 325 LYS B C 1
ATOM 5742 O O . LYS B 1 325 ? 4.082 35.375 15.875 1 97.12 325 LYS B O 1
ATOM 5747 N N . PHE B 1 326 ? 3.02 33.812 17.031 1 98.31 326 PHE B N 1
ATOM 5748 C CA . PHE B 1 326 ? 3.154 32.812 15.984 1 98.31 326 PHE B CA 1
ATOM 5749 C C . PHE B 1 326 ? 2.162 33.094 14.859 1 98.31 326 PHE B C 1
ATOM 5751 O O . PHE B 1 326 ? 2.432 32.781 13.695 1 98.31 326 PHE B O 1
ATOM 5758 N N . ILE B 1 327 ? 1.001 33.625 15.289 1 96.88 327 ILE B N 1
ATOM 5759 C CA . ILE B 1 327 ? -0.035 33.938 14.312 1 96.88 327 ILE B CA 1
ATOM 5760 C C . ILE B 1 327 ? -0.029 35.438 14.031 1 96.88 327 ILE B C 1
ATOM 5762 O O . ILE B 1 327 ? -0.993 36.156 14.344 1 96.88 327 ILE B O 1
ATOM 5766 N N . ASN B 1 328 ? 1.017 35.875 13.602 1 94.94 328 ASN B N 1
ATOM 5767 C CA . ASN B 1 328 ? 1.273 37.25 13.18 1 94.94 328 ASN B CA 1
ATOM 5768 C C . ASN B 1 328 ? 2.066 37.312 11.875 1 94.94 328 ASN B C 1
ATOM 5770 O O . ASN B 1 328 ? 2.916 36.438 11.633 1 94.94 328 ASN B O 1
ATOM 5774 N N . GLU B 1 329 ? 1.839 38.312 11.086 1 91.69 329 GLU B N 1
ATOM 5775 C CA . GLU B 1 329 ? 2.459 38.406 9.766 1 91.69 329 GLU B CA 1
ATOM 5776 C C . GLU B 1 329 ? 3.98 38.406 9.867 1 91.69 329 GLU B C 1
ATOM 5778 O O . GLU B 1 329 ? 4.555 39.156 10.656 1 91.69 329 GLU B O 1
ATOM 5783 N N . GLU B 1 330 ? 4.555 37.594 9.062 1 89.5 330 GLU B N 1
ATOM 5784 C CA . GLU B 1 330 ? 6.012 37.5 8.984 1 89.5 330 GLU B CA 1
ATOM 5785 C C . GLU B 1 330 ? 6.52 37.906 7.605 1 89.5 330 GLU B C 1
ATOM 5787 O O . GLU B 1 330 ? 7.316 38.844 7.488 1 89.5 330 GLU B O 1
ATOM 5792 N N . VAL B 1 331 ? 6.035 37.188 6.66 1 94.19 331 VAL B N 1
ATOM 5793 C CA . VAL B 1 331 ? 6.438 37.438 5.281 1 94.19 331 VAL B CA 1
ATOM 5794 C C . VAL B 1 331 ? 5.211 37.438 4.371 1 94.19 331 VAL B C 1
ATOM 5796 O O . VAL B 1 331 ? 4.328 36.562 4.527 1 94.19 331 VAL B O 1
ATOM 5799 N N . LYS B 1 332 ? 5.18 38.375 3.398 1 93.62 332 LYS B N 1
ATOM 5800 C CA . LYS B 1 332 ? 4.09 38.375 2.428 1 93.62 332 LYS B CA 1
ATOM 5801 C C . LYS B 1 332 ? 4.25 37.281 1.388 1 93.62 332 LYS B C 1
ATOM 5803 O O . LYS B 1 332 ? 5.352 37.062 0.876 1 93.62 332 LYS B O 1
ATOM 5808 N N . VAL B 1 333 ? 3.213 36.562 1.16 1 92.62 333 VAL B N 1
ATOM 5809 C CA . VAL B 1 333 ? 3.178 35.562 0.112 1 92.62 333 VAL B CA 1
ATOM 5810 C C . VAL B 1 333 ? 2.611 36.156 -1.172 1 92.62 333 VAL B C 1
ATOM 5812 O O . VAL B 1 333 ? 3.18 35.969 -2.252 1 92.62 333 VAL B O 1
ATOM 5815 N N . ASP B 1 334 ? 1.537 36.844 -1.086 1 89.5 334 ASP B N 1
ATOM 5816 C CA . ASP B 1 334 ? 0.901 37.625 -2.146 1 89.5 334 ASP B CA 1
ATOM 5817 C C . ASP B 1 334 ? 0.118 38.812 -1.574 1 89.5 334 ASP B C 1
ATOM 5819 O O . ASP B 1 334 ? 0.38 39.25 -0.453 1 89.5 334 ASP B O 1
ATOM 5823 N N . SER B 1 335 ? -0.784 39.344 -2.377 1 86.62 335 SER B N 1
ATOM 5824 C CA . SER B 1 335 ? -1.461 40.562 -1.981 1 86.62 335 SER B CA 1
ATOM 5825 C C . SER B 1 335 ? -2.428 40.312 -0.828 1 86.62 335 SER B C 1
ATOM 5827 O O . SER B 1 335 ? -2.76 41.25 -0.082 1 86.62 335 SER B O 1
ATOM 5829 N N . LYS B 1 336 ? -2.801 39.094 -0.575 1 87.31 336 LYS B N 1
ATOM 5830 C CA . LYS B 1 336 ? -3.846 38.844 0.414 1 87.31 336 LYS B CA 1
ATOM 5831 C C . LYS B 1 336 ? -3.357 37.875 1.498 1 87.31 336 LYS B C 1
ATOM 5833 O O . LYS B 1 336 ? -4.02 37.719 2.523 1 87.31 336 LYS B O 1
ATOM 5838 N N . THR B 1 337 ? -2.26 37.281 1.294 1 91.69 337 THR B N 1
ATOM 5839 C CA . THR B 1 337 ? -1.819 36.188 2.166 1 91.69 337 THR B CA 1
ATOM 5840 C C . THR B 1 337 ? -0.399 36.438 2.666 1 91.69 337 THR B C 1
ATOM 5842 O O . THR B 1 337 ? 0.461 36.906 1.906 1 91.69 337 THR B O 1
ATOM 5845 N N . SER B 1 338 ? -0.225 36.281 3.893 1 94.75 338 SER B N 1
ATOM 5846 C CA . SER B 1 338 ? 1.098 36.312 4.508 1 94.75 338 SER B CA 1
ATOM 5847 C C . SER B 1 338 ? 1.345 35.031 5.328 1 94.75 338 SER B C 1
ATOM 5849 O O . SER B 1 338 ? 0.423 34.25 5.562 1 94.75 338 SER B O 1
ATOM 5851 N N . THR B 1 339 ? 2.543 34.812 5.648 1 96.25 339 THR B N 1
ATOM 5852 C CA . THR B 1 339 ? 2.861 33.719 6.543 1 96.25 339 THR B CA 1
ATOM 5853 C C . THR B 1 339 ? 2.955 34.188 7.988 1 96.25 339 THR B C 1
ATOM 5855 O O . THR B 1 339 ? 3.41 35.312 8.242 1 96.25 339 THR B O 1
ATOM 5858 N N . GLY B 1 340 ? 2.396 33.438 8.922 1 97.94 340 GLY B N 1
ATOM 5859 C CA . GLY B 1 340 ? 2.887 33.375 10.289 1 97.94 340 GLY B CA 1
ATOM 5860 C C . GLY B 1 340 ? 3.957 32.344 10.508 1 97.94 340 GLY B C 1
ATOM 5861 O O . GLY B 1 340 ? 4.777 32.062 9.625 1 97.94 340 GLY B O 1
ATOM 5862 N N . LEU B 1 341 ? 3.996 31.875 11.695 1 98.69 341 LEU B N 1
ATOM 5863 C CA . LEU B 1 341 ? 4.891 30.75 11.977 1 98.69 341 LEU B CA 1
ATOM 5864 C C . LEU B 1 341 ? 4.141 29.422 11.898 1 98.69 341 LEU B C 1
ATOM 5866 O O . LEU B 1 341 ? 3.449 29.047 12.844 1 98.69 341 LEU B O 1
ATOM 5870 N N . GLY B 1 342 ? 4.312 28.75 10.82 1 98.12 342 GLY B N 1
ATOM 5871 C CA . GLY B 1 342 ? 3.664 27.469 10.594 1 98.12 342 GLY B CA 1
ATOM 5872 C C . GLY B 1 342 ? 2.252 27.609 10.062 1 98.12 342 GLY B C 1
ATOM 5873 O O . GLY B 1 342 ? 1.56 26.594 9.867 1 98.12 342 GLY B O 1
ATOM 5874 N N . TRP B 1 343 ? 1.837 28.891 9.812 1 98 343 TRP B N 1
ATOM 5875 C CA . TRP B 1 343 ? 0.475 29.172 9.367 1 98 343 TRP B CA 1
ATOM 5876 C C . TRP B 1 343 ? 0.475 30.156 8.211 1 98 343 TRP B C 1
ATOM 5878 O O . TRP B 1 343 ? 1.373 31 8.102 1 98 343 TRP B O 1
ATOM 5888 N N . PHE B 1 344 ? -0.527 30.047 7.359 1 96.94 344 PHE B N 1
ATOM 5889 C CA . PHE B 1 344 ? -0.854 31.125 6.426 1 96.94 344 PHE B CA 1
ATOM 5890 C C . PHE B 1 344 ? -1.967 32 6.977 1 96.94 344 PHE B C 1
ATOM 5892 O O . PHE B 1 344 ? -2.918 31.5 7.582 1 96.94 344 PHE B O 1
ATOM 5899 N N . LEU B 1 345 ? -1.808 33.281 6.77 1 96.06 345 LEU B N 1
ATOM 5900 C CA . LEU B 1 345 ? -2.758 34.281 7.27 1 96.06 345 LEU B CA 1
ATOM 5901 C C . LEU B 1 345 ? -3.436 35.031 6.121 1 96.06 345 LEU B C 1
ATOM 5903 O O . LEU B 1 345 ? -2.77 35.469 5.188 1 96.06 345 LEU B O 1
ATOM 5907 N N . VAL B 1 346 ? -4.699 35.094 6.219 1 93.12 346 VAL B N 1
ATOM 5908 C CA . VAL B 1 346 ? -5.465 35.812 5.199 1 93.12 346 VAL B CA 1
ATOM 5909 C C . VAL B 1 346 ? -6.262 36.938 5.848 1 93.12 346 VAL B C 1
ATOM 5911 O O . VAL B 1 346 ? -6.977 36.719 6.828 1 93.12 346 VAL B O 1
ATOM 5914 N N . ASP B 1 347 ? -6.203 38.156 5.445 1 83.56 347 ASP B N 1
ATOM 5915 C CA . ASP B 1 347 ? -6.812 39.344 6.031 1 83.56 347 ASP B CA 1
ATOM 5916 C C . ASP B 1 347 ? -8.305 39.406 5.73 1 83.56 347 ASP B C 1
ATOM 5918 O O . ASP B 1 347 ? -9.078 40 6.492 1 83.56 347 ASP B O 1
ATOM 5922 N N . GLY B 1 348 ? -8.875 38.562 4.945 1 72.31 348 GLY B N 1
ATOM 5923 C CA . GLY B 1 348 ? -10.297 38.469 4.676 1 72.31 348 GLY B CA 1
ATOM 5924 C C . GLY B 1 348 ? -10.844 39.688 3.951 1 72.31 348 GLY B C 1
ATOM 5925 O O . GLY B 1 348 ? -12.031 39.75 3.625 1 72.31 348 GLY B O 1
ATOM 5926 N N . LYS B 1 349 ? -9.992 40.75 3.678 1 62.59 349 LYS B N 1
ATOM 5927 C CA . LYS B 1 349 ? -10.5 41.938 3.012 1 62.59 349 LYS B CA 1
ATOM 5928 C C . LYS B 1 349 ? -10.75 41.688 1.53 1 62.59 349 LYS B C 1
ATOM 5930 O O . LYS B 1 349 ? -9.922 41.062 0.847 1 62.59 349 LYS B O 1
ATOM 5935 N N . ASP B 1 350 ? -11.992 41.719 1.013 1 55.47 350 ASP B N 1
ATOM 5936 C CA . ASP B 1 350 ? -12.422 41.75 -0.383 1 55.47 350 ASP B CA 1
ATOM 5937 C C . ASP B 1 350 ? -12.68 40.344 -0.91 1 55.47 350 ASP B C 1
ATOM 5939 O O . ASP B 1 350 ? -12.664 40.094 -2.123 1 55.47 350 ASP B O 1
ATOM 5943 N N . VAL B 1 351 ? -12.648 39.375 -0.003 1 53.31 351 VAL B N 1
ATOM 5944 C CA . VAL B 1 351 ? -12.906 38.062 -0.533 1 53.31 351 VAL B CA 1
ATOM 5945 C C . VAL B 1 351 ? -14.414 37.812 -0.632 1 53.31 351 VAL B C 1
ATOM 5947 O O . VAL B 1 351 ? -15.133 37.969 0.354 1 53.31 351 VAL B O 1
ATOM 5950 N N . LYS B 1 352 ? -15.008 37.938 -1.906 1 52.41 352 LYS B N 1
ATOM 5951 C CA . LYS B 1 352 ? -16.438 37.75 -2.162 1 52.41 352 LYS B CA 1
ATOM 5952 C C . LYS B 1 352 ? -16.844 36.281 -1.959 1 52.41 352 LYS B C 1
ATOM 5954 O O . LYS B 1 352 ? -16.141 35.375 -2.404 1 52.41 352 LYS B O 1
ATOM 5959 N N . SER B 1 353 ? -17.625 36 -0.995 1 52.41 353 SER B N 1
ATOM 5960 C CA . SER B 1 353 ? -18.188 34.656 -0.822 1 52.41 353 SER B CA 1
ATOM 5961 C C . SER B 1 353 ? -19.094 34.281 -1.987 1 52.41 353 SER B C 1
ATOM 5963 O O . SER B 1 353 ? -19.484 35.156 -2.773 1 52.41 353 SER B O 1
ATOM 5965 N N . ILE B 1 354 ? -19.312 32.969 -2.283 1 48.62 354 ILE B N 1
ATOM 5966 C CA . ILE B 1 354 ? -20.156 32.469 -3.359 1 48.62 354 ILE B CA 1
ATOM 5967 C C . ILE B 1 354 ? -21.5 33.219 -3.35 1 48.62 354 ILE B C 1
ATOM 5969 O O . ILE B 1 354 ? -22.047 33.5 -4.406 1 48.62 354 ILE B O 1
ATOM 5973 N N . ASP B 1 355 ? -22.188 33.281 -2.24 1 46.53 355 ASP B N 1
ATOM 5974 C CA . ASP B 1 355 ? -23.516 33.906 -2.254 1 46.53 355 ASP B CA 1
ATOM 5975 C C . ASP B 1 355 ? -23.406 35.406 -2.172 1 46.53 355 ASP B C 1
ATOM 5977 O O . ASP B 1 355 ? -24.406 36.094 -1.954 1 46.53 355 ASP B O 1
ATOM 5981 N N . GLY B 1 356 ? -22.281 35.938 -2.424 1 46.81 356 GLY B N 1
ATOM 5982 C CA . GLY B 1 356 ? -22.141 37.375 -2.463 1 46.81 356 GLY B CA 1
ATOM 5983 C C . GLY B 1 356 ? -21.891 38 -1.1 1 46.81 356 GLY B C 1
ATOM 5984 O O . GLY B 1 356 ? -21.625 39.188 -0.992 1 46.81 356 GLY B O 1
ATOM 5985 N N . ASN B 1 357 ? -22.297 37.312 -0.07 1 44.31 357 ASN B N 1
ATOM 5986 C CA . ASN B 1 357 ? -22.047 37.938 1.233 1 44.31 357 ASN B CA 1
ATOM 5987 C C . ASN B 1 357 ? -20.578 37.844 1.627 1 44.31 357 ASN B C 1
ATOM 5989 O O . ASN B 1 357 ? -19.922 36.844 1.378 1 44.31 357 ASN B O 1
ATOM 5993 N N . VAL B 1 358 ? -19.875 38.844 1.462 1 46.22 358 VAL B N 1
ATOM 5994 C CA . VAL B 1 358 ? -18.484 39.094 1.778 1 46.22 358 VAL B CA 1
ATOM 5995 C C . VAL B 1 358 ? -18.172 38.594 3.186 1 46.22 358 VAL B C 1
ATOM 5997 O O . VAL B 1 358 ? -18.656 39.156 4.172 1 46.22 358 VAL B O 1
ATOM 6000 N N . ALA B 1 359 ? -18.375 37.406 3.664 1 51.75 359 ALA B N 1
ATOM 6001 C CA . ALA B 1 359 ? -17.938 37.25 5.047 1 51.75 359 ALA B CA 1
ATOM 6002 C C . ALA B 1 359 ? -16.422 37.469 5.156 1 51.75 359 ALA B C 1
ATOM 6004 O O . ALA B 1 359 ? -15.641 36.594 4.777 1 51.75 359 ALA B O 1
ATOM 6005 N N . ASN B 1 360 ? -15.914 38.688 4.941 1 59.78 360 ASN B N 1
ATOM 6006 C CA . ASN B 1 360 ? -14.617 39.344 4.988 1 59.78 360 ASN B CA 1
ATOM 6007 C C . ASN B 1 360 ? -13.914 39.125 6.324 1 59.78 360 ASN B C 1
ATOM 6009 O O . ASN B 1 360 ? -13.766 40.031 7.125 1 59.78 360 ASN B O 1
ATOM 6013 N N . SER B 1 361 ? -13.953 37.875 6.871 1 77.88 361 SER B N 1
ATOM 6014 C CA . SER B 1 361 ? -13.234 37.781 8.141 1 77.88 361 SER B CA 1
ATOM 6015 C C . SER B 1 361 ? -11.867 37.125 7.961 1 77.88 361 SER B C 1
ATOM 6017 O O . SER B 1 361 ? -11.719 36.219 7.152 1 77.88 361 SER B O 1
ATOM 6019 N N . PRO B 1 362 ? -10.93 37.75 8.609 1 89.5 362 PRO B N 1
ATOM 6020 C CA . PRO B 1 362 ? -9.594 37.156 8.578 1 89.5 362 PRO B CA 1
ATOM 6021 C C . PRO B 1 362 ? -9.586 35.719 9.102 1 89.5 362 PRO B C 1
ATOM 6023 O O . PRO B 1 362 ? -10.43 35.344 9.922 1 89.5 362 PRO B O 1
ATOM 6026 N N . PHE B 1 363 ? -8.789 34.875 8.523 1 94 363 PHE B N 1
ATOM 6027 C CA . PHE B 1 363 ? -8.602 33.531 9.008 1 94 363 PHE B CA 1
ATOM 6028 C C . PHE B 1 363 ? -7.168 33.062 8.789 1 94 363 PHE B C 1
ATOM 6030 O O . PHE B 1 363 ? -6.398 33.719 8.086 1 94 363 PHE B O 1
ATOM 6037 N N . PHE B 1 364 ? -6.738 32.094 9.484 1 95.75 364 PHE B N 1
ATOM 6038 C CA . PHE B 1 364 ? -5.469 31.438 9.227 1 95.75 364 PHE B CA 1
ATOM 6039 C C . PHE B 1 364 ? -5.68 29.953 8.977 1 95.75 364 PHE B C 1
ATOM 6041 O O . PHE B 1 364 ? -6.703 29.391 9.375 1 95.75 364 PHE B O 1
ATOM 6048 N N . TYR B 1 365 ? -4.824 29.391 8.18 1 96.88 365 TYR B N 1
ATOM 6049 C CA . TYR B 1 365 ? -5.035 28.047 7.656 1 96.88 365 TYR B CA 1
ATOM 6050 C C . TYR B 1 365 ? -3.717 27.406 7.238 1 96.88 365 TYR B C 1
ATOM 6052 O O . TYR B 1 365 ? -2.666 28.047 7.289 1 96.88 365 TYR B O 1
ATOM 6060 N N . HIS B 1 366 ? -3.809 26.188 6.934 1 97.94 366 HIS B N 1
ATOM 6061 C CA . HIS B 1 366 ? -2.781 25.484 6.176 1 97.94 366 HIS B CA 1
ATOM 6062 C C . HIS B 1 366 ? -3.395 24.406 5.289 1 97.94 366 HIS B C 1
ATOM 6064 O O . HIS B 1 366 ? -4.297 23.688 5.723 1 97.94 366 HIS B O 1
ATOM 6070 N N . THR B 1 367 ? -2.941 24.328 4.062 1 96.81 367 THR B N 1
ATOM 6071 C CA . THR B 1 367 ? -3.303 23.219 3.186 1 96.81 367 THR B CA 1
ATOM 6072 C C . THR B 1 367 ? -2.24 22.125 3.229 1 96.81 367 THR B C 1
ATOM 6074 O O . THR B 1 367 ? -1.14 22.344 3.74 1 96.81 367 THR B O 1
ATOM 6077 N N . GLY B 1 368 ? -2.682 20.938 2.84 1 96.94 368 GLY B N 1
ATOM 6078 C CA . GLY B 1 368 ? -1.754 19.828 2.723 1 96.94 368 GLY B CA 1
ATOM 6079 C C . GLY B 1 368 ? -1.828 19.125 1.378 1 96.94 368 GLY B C 1
ATOM 6080 O O . GLY B 1 368 ? -2.914 18.953 0.826 1 96.94 368 GLY B O 1
ATOM 6081 N N . ALA B 1 369 ? -0.649 18.844 0.845 1 95.25 369 ALA B N 1
ATOM 6082 C CA . ALA B 1 369 ? -0.5 18.016 -0.344 1 95.25 369 ALA B CA 1
ATOM 6083 C C . ALA B 1 369 ? 0.583 16.953 -0.14 1 95.25 369 ALA B C 1
ATOM 6085 O O . ALA B 1 369 ? 1.734 17.281 0.151 1 95.25 369 ALA B O 1
ATOM 6086 N N . ALA B 1 370 ? 0.243 15.766 -0.217 1 95.25 370 ALA B N 1
ATOM 6087 C CA . ALA B 1 370 ? 1.138 14.617 -0.081 1 95.25 370 ALA B CA 1
ATOM 6088 C C . ALA B 1 370 ? 0.811 13.539 -1.113 1 95.25 370 ALA B C 1
ATOM 6090 O O . ALA B 1 370 ? -0.151 13.672 -1.873 1 95.25 370 ALA B O 1
ATOM 6091 N N . VAL B 1 371 ? 1.662 12.562 -1.127 1 95.75 371 VAL B N 1
ATOM 6092 C CA . VAL B 1 371 ? 1.371 11.414 -1.979 1 95.75 371 VAL B CA 1
ATOM 6093 C C . VAL B 1 371 ? 0.011 10.828 -1.609 1 95.75 371 VAL B C 1
ATOM 6095 O O . VAL B 1 371 ? -0.16 10.281 -0.517 1 95.75 371 VAL B O 1
ATOM 6098 N N . GLY B 1 372 ? -0.915 11.078 -2.465 1 97.19 372 GLY B N 1
ATOM 6099 C CA . GLY B 1 372 ? -2.227 10.461 -2.363 1 97.19 372 GLY B CA 1
ATOM 6100 C C . GLY B 1 372 ? -3.191 11.242 -1.492 1 97.19 372 GLY B C 1
ATOM 6101 O O . GLY B 1 372 ? -4.305 10.789 -1.224 1 97.19 372 GLY B O 1
ATOM 6102 N N . ALA B 1 373 ? -2.822 12.453 -1.07 1 97.25 373 ALA B N 1
ATOM 6103 C CA . ALA B 1 373 ? -3.691 13.125 -0.11 1 97.25 373 ALA B CA 1
ATOM 6104 C C . ALA B 1 373 ? -3.693 14.633 -0.336 1 97.25 373 ALA B C 1
ATOM 6106 O O . ALA B 1 373 ? -2.691 15.203 -0.771 1 97.25 373 ALA B O 1
ATOM 6107 N N . SER B 1 374 ? -4.77 15.25 -0.062 1 97.56 374 SER B N 1
ATOM 6108 C CA . SER B 1 374 ? -4.977 16.688 -0.009 1 97.56 374 SER B CA 1
ATOM 6109 C C . SER B 1 374 ? -5.832 17.094 1.189 1 97.56 374 SER B C 1
ATOM 6111 O O . SER B 1 374 ? -6.75 16.359 1.569 1 97.56 374 SER B O 1
ATOM 6113 N N . SER B 1 375 ? -5.52 18.219 1.75 1 98.38 375 SER B N 1
ATOM 6114 C CA . SER B 1 375 ? -6.184 18.547 3.004 1 98.38 375 SER B CA 1
ATOM 6115 C C . SER B 1 375 ? -6.219 20.062 3.227 1 98.38 375 SER B C 1
ATOM 6117 O O . SER B 1 375 ? -5.535 20.812 2.529 1 98.38 375 SER B O 1
ATOM 6119 N N . VAL B 1 376 ? -7.07 20.5 4.156 1 98.44 376 VAL B N 1
ATOM 6120 C CA . VAL B 1 376 ? -7.082 21.875 4.617 1 98.44 376 VAL B CA 1
ATOM 6121 C C . VAL B 1 376 ? -7.539 21.938 6.074 1 98.44 376 VAL B C 1
ATOM 6123 O O . VAL B 1 376 ? -8.43 21.188 6.477 1 98.44 376 VAL B O 1
ATOM 6126 N N . LEU B 1 377 ? -6.898 22.641 6.844 1 98.81 377 LEU B N 1
ATOM 6127 C CA . LEU B 1 377 ? -7.285 23.047 8.188 1 98.81 377 LEU B CA 1
ATOM 6128 C C . LEU B 1 377 ? -7.398 24.562 8.289 1 98.81 377 LEU B C 1
ATOM 6130 O O . LEU B 1 377 ? -6.441 25.281 7.984 1 98.81 377 LEU B O 1
ATOM 6134 N N . LEU B 1 378 ? -8.57 24.984 8.664 1 97.56 378 LEU B N 1
ATOM 6135 C CA . LEU B 1 378 ? -8.859 26.422 8.656 1 97.56 378 LEU B CA 1
ATOM 6136 C C . LEU B 1 378 ? -9.453 26.859 9.992 1 97.56 378 LEU B C 1
ATOM 6138 O O . LEU B 1 378 ? -10.312 26.172 10.547 1 97.56 378 LEU B O 1
ATOM 6142 N N . ILE B 1 379 ? -8.992 27.969 10.531 1 97.19 379 ILE B N 1
ATOM 6143 C CA . ILE B 1 379 ? -9.492 28.594 11.758 1 97.19 379 ILE B CA 1
ATOM 6144 C C . ILE B 1 379 ? -9.906 30.031 11.477 1 97.19 379 ILE B C 1
ATOM 6146 O O . ILE B 1 379 ? -9.094 30.844 11.031 1 97.19 379 ILE B O 1
ATOM 6150 N N . LYS B 1 380 ? -11.102 30.312 11.766 1 94.56 380 LYS B N 1
ATOM 6151 C CA . LYS B 1 380 ? -11.672 31.656 11.602 1 94.56 380 LYS B CA 1
ATOM 6152 C C . LYS B 1 380 ? -12.117 32.219 12.945 1 94.56 380 LYS B C 1
ATOM 6154 O O . LYS B 1 380 ? -13.258 32.031 13.367 1 94.56 380 LYS B O 1
ATOM 6159 N N . PRO B 1 381 ? -11.266 33.062 13.5 1 93.19 381 PRO B N 1
ATOM 6160 C CA . PRO B 1 381 ? -11.641 33.656 14.789 1 93.19 381 PRO B CA 1
ATOM 6161 C C . PRO B 1 381 ? -12.844 34.594 14.695 1 93.19 381 PRO B C 1
ATOM 6163 O O . PRO B 1 381 ? -12.984 35.312 13.719 1 93.19 381 PRO B O 1
ATOM 6166 N N . GLY B 1 382 ? -13.68 34.5 15.664 1 87.06 382 GLY B N 1
ATOM 6167 C CA . GLY B 1 382 ? -14.828 35.375 15.742 1 87.06 382 GLY B CA 1
ATOM 6168 C C . GLY B 1 382 ? -14.484 36.75 16.328 1 87.06 382 GLY B C 1
ATOM 6169 O O . GLY B 1 382 ? -13.312 37.062 16.5 1 87.06 382 GLY B O 1
ATOM 6170 N N . THR B 1 383 ? -15.578 37.469 16.438 1 80.44 383 THR B N 1
ATOM 6171 C CA . THR B 1 383 ? -15.414 38.812 16.938 1 80.44 383 THR B CA 1
ATOM 6172 C C . THR B 1 383 ? -15.438 38.844 18.469 1 80.44 383 THR B C 1
ATOM 6174 O O . THR B 1 383 ? -14.852 39.75 19.094 1 80.44 383 THR B O 1
ATOM 6177 N N . SER B 1 384 ? -16.141 37.906 19 1 79.69 384 SER B N 1
ATOM 6178 C CA . SER B 1 384 ? -16.219 37.844 20.453 1 79.69 384 SER B CA 1
ATOM 6179 C C . SER B 1 384 ? -15.211 36.844 21.016 1 79.69 384 SER B C 1
ATOM 6181 O O . SER B 1 384 ? -14.672 36 20.281 1 79.69 384 SER B O 1
ATOM 6183 N N . GLU B 1 385 ? -15.086 37 22.281 1 75.5 385 GLU B N 1
ATOM 6184 C CA . GLU B 1 385 ? -14.125 36.125 22.953 1 75.5 385 GLU B CA 1
ATOM 6185 C C . GLU B 1 385 ? -14.516 34.656 22.812 1 75.5 385 GLU B C 1
ATOM 6187 O O . GLU B 1 385 ? -15.664 34.281 23.078 1 75.5 385 GLU B O 1
ATOM 6192 N N . GLY B 1 386 ? -13.672 33.938 22.344 1 72.38 386 GLY B N 1
ATOM 6193 C CA . GLY B 1 386 ? -13.844 32.5 22.266 1 72.38 386 GLY B CA 1
ATOM 6194 C C . GLY B 1 386 ? -14.617 32.062 21.031 1 72.38 386 GLY B C 1
ATOM 6195 O O . GLY B 1 386 ? -14.797 30.859 20.797 1 72.38 386 GLY B O 1
ATOM 6196 N N . SER B 1 387 ? -15.016 33.031 20.328 1 87.56 387 SER B N 1
ATOM 6197 C CA . SER B 1 387 ? -15.867 32.688 19.188 1 87.56 387 SER B CA 1
ATOM 6198 C C . SER B 1 387 ? -15.039 32.438 17.938 1 87.56 387 SER B C 1
ATOM 6200 O O . SER B 1 387 ? -13.969 33.031 17.766 1 87.56 387 SER B O 1
ATOM 6202 N N . GLY B 1 388 ? -15.469 31.484 17.188 1 94.38 388 GLY B N 1
ATOM 6203 C CA . GLY B 1 388 ? -14.82 31.203 15.922 1 94.38 388 GLY B CA 1
ATOM 6204 C C . GLY B 1 388 ? -15.297 29.906 15.273 1 94.38 388 GLY B C 1
ATOM 6205 O O . GLY B 1 388 ? -16.125 29.203 15.844 1 94.38 388 GLY B O 1
ATOM 6206 N N . VAL B 1 389 ? -14.875 29.734 14.055 1 96 389 VAL B N 1
ATOM 6207 C CA . VAL B 1 389 ? -15.203 28.547 13.281 1 96 389 VAL B CA 1
ATOM 6208 C C . VAL B 1 389 ? -13.922 27.828 12.867 1 96 389 VAL B C 1
ATOM 6210 O O . VAL B 1 389 ? -12.945 28.469 12.477 1 96 389 VAL B O 1
ATOM 6213 N N . CYS B 1 390 ? -13.867 26.547 13.086 1 98.19 390 CYS B N 1
ATOM 6214 C CA . CYS B 1 390 ? -12.789 25.703 12.586 1 98.19 390 CYS B CA 1
ATOM 6215 C C . CYS B 1 390 ? -13.32 24.672 11.602 1 98.19 390 CYS B C 1
ATOM 6217 O O . CYS B 1 390 ? -14.406 24.109 11.797 1 98.19 390 CYS B O 1
ATOM 6219 N N . VAL B 1 391 ? -12.602 24.438 10.484 1 98.62 391 VAL B N 1
ATOM 6220 C CA . VAL B 1 391 ? -12.961 23.469 9.461 1 98.62 391 VAL B CA 1
ATOM 6221 C C . VAL B 1 391 ? -11.758 22.578 9.141 1 98.62 391 VAL B C 1
ATOM 6223 O O . VAL B 1 391 ? -10.648 23.094 8.93 1 98.62 391 VAL B O 1
ATOM 6226 N N . ALA B 1 392 ? -11.93 21.281 9.164 1 98.94 392 ALA B N 1
ATOM 6227 C CA . ALA B 1 392 ? -10.938 20.328 8.672 1 98.94 392 ALA B CA 1
ATOM 6228 C C . ALA B 1 392 ? -11.516 19.469 7.551 1 98.94 392 ALA B C 1
ATOM 6230 O O . ALA B 1 392 ? -12.625 18.938 7.676 1 98.94 392 ALA B O 1
ATOM 6231 N N . ILE B 1 393 ? -10.82 19.406 6.441 1 98.94 393 ILE B N 1
ATOM 6232 C CA . ILE B 1 393 ? -11.172 18.516 5.332 1 98.94 393 ILE B CA 1
ATOM 6233 C C . ILE B 1 393 ? -9.953 17.688 4.93 1 98.94 393 ILE B C 1
ATOM 6235 O O . ILE B 1 393 ? -8.859 18.219 4.766 1 98.94 393 ILE B O 1
ATOM 6239 N N . LEU B 1 394 ? -10.164 16.391 4.832 1 98.88 394 LEU B N 1
ATOM 6240 C CA . LEU B 1 394 ? -9.156 15.461 4.348 1 98.88 394 LEU B CA 1
ATOM 6241 C C . LEU B 1 394 ? -9.672 14.656 3.16 1 98.88 394 LEU B C 1
ATOM 6243 O O . LEU B 1 394 ? -10.828 14.227 3.154 1 98.88 394 LEU B O 1
ATOM 6247 N N . CYS B 1 395 ? -8.898 14.508 2.174 1 98.12 395 CYS B N 1
ATOM 6248 C CA . CYS B 1 395 ? -9.281 13.625 1.08 1 98.12 395 CYS B CA 1
ATOM 6249 C C . CYS B 1 395 ? -8.117 12.727 0.666 1 98.12 395 CYS B C 1
ATOM 6251 O O . CYS B 1 395 ? -6.957 13.078 0.88 1 98.12 395 CYS B O 1
ATOM 6253 N N . ASN B 1 396 ? -8.406 11.555 0.058 1 98.69 396 ASN B N 1
ATOM 6254 C CA . ASN B 1 396 ? -7.395 10.555 -0.275 1 98.69 396 ASN B CA 1
ATOM 6255 C C . ASN B 1 396 ? -7.07 10.562 -1.766 1 98.69 396 ASN B C 1
ATOM 6257 O O . ASN B 1 396 ? -6.992 9.508 -2.395 1 98.69 396 ASN B O 1
ATOM 6261 N N . LEU B 1 397 ? -6.91 11.805 -2.314 1 98.19 397 LEU B N 1
ATOM 6262 C CA . LEU B 1 397 ? -6.484 12.039 -3.689 1 98.19 397 LEU B CA 1
ATOM 6263 C C . LEU B 1 397 ? -5.418 13.125 -3.748 1 98.19 397 LEU B C 1
ATOM 6265 O O . LEU B 1 397 ? -5.578 14.188 -3.143 1 98.19 397 LEU B O 1
ATOM 6269 N N . GLN B 1 398 ? -4.418 12.766 -4.508 1 94.31 398 GLN B N 1
ATOM 6270 C CA . GLN B 1 398 ? -3.324 13.719 -4.703 1 94.31 398 GLN B CA 1
ATOM 6271 C C . GLN B 1 398 ? -3.682 14.758 -5.758 1 94.31 398 GLN B C 1
ATOM 6273 O O . GLN B 1 398 ? -4.539 14.523 -6.609 1 94.31 398 GLN B O 1
ATOM 6278 N N . ASN B 1 399 ? -3.033 15.898 -5.652 1 90.69 399 ASN B N 1
ATOM 6279 C CA . ASN B 1 399 ? -3.096 16.953 -6.656 1 90.69 399 ASN B CA 1
ATOM 6280 C C . ASN B 1 399 ? -4.52 17.469 -6.844 1 90.69 399 ASN B C 1
ATOM 6282 O O . ASN B 1 399 ? -4.98 17.641 -7.973 1 90.69 399 ASN B O 1
ATOM 6286 N N . THR B 1 400 ? -5.219 17.562 -5.77 1 92.25 400 THR B N 1
ATOM 6287 C CA . THR B 1 400 ? -6.512 18.234 -5.727 1 92.25 400 THR B CA 1
ATOM 6288 C C . THR B 1 400 ? -6.523 19.312 -4.652 1 92.25 400 THR B C 1
ATOM 6290 O O . THR B 1 400 ? -5.605 19.391 -3.836 1 92.25 400 THR B O 1
ATOM 6293 N N . SER B 1 401 ? -7.418 20.25 -4.824 1 91.19 401 SER B N 1
ATOM 6294 C CA . SER B 1 401 ? -7.465 21.328 -3.854 1 91.19 401 SER B CA 1
ATOM 6295 C C . SER B 1 401 ? -8.82 21.391 -3.152 1 91.19 401 SER B C 1
ATOM 6297 O O . SER B 1 401 ? -9.859 21.375 -3.807 1 91.19 401 SER B O 1
ATOM 6299 N N . VAL B 1 402 ? -8.719 21.453 -1.878 1 95.81 402 VAL B N 1
ATOM 6300 C CA . VAL B 1 402 ? -9.945 21.578 -1.098 1 95.81 402 VAL B CA 1
ATOM 6301 C C . VAL B 1 402 ? -9.906 22.859 -0.269 1 95.81 402 VAL B C 1
ATOM 6303 O O . VAL B 1 402 ? -10.656 23 0.7 1 95.81 402 VAL B O 1
ATOM 6306 N N . PHE B 1 403 ? -9.023 23.781 -0.687 1 94.75 403 PHE B N 1
ATOM 6307 C CA . PHE B 1 403 ? -8.898 25.047 0.036 1 94.75 403 PHE B CA 1
ATOM 6308 C C . PHE B 1 403 ? -10.172 25.875 -0.089 1 94.75 403 PHE B C 1
ATOM 6310 O O . PHE B 1 403 ? -10.734 26.297 0.917 1 94.75 403 PHE B O 1
ATOM 6317 N N . ASN B 1 404 ? -10.602 26.094 -1.322 1 93.25 404 ASN B N 1
ATOM 6318 C CA . ASN B 1 404 ? -11.797 26.906 -1.544 1 93.25 404 ASN B CA 1
ATOM 6319 C C . ASN B 1 404 ? -13.023 26.297 -0.882 1 93.25 404 ASN B C 1
ATOM 6321 O O . ASN B 1 404 ? -13.867 27.016 -0.347 1 93.25 404 ASN B O 1
ATOM 6325 N N . LEU B 1 405 ? -13.047 24.969 -0.975 1 96.38 405 LEU B N 1
ATOM 6326 C CA . LEU B 1 405 ? -14.148 24.281 -0.313 1 96.38 405 LEU B CA 1
ATOM 6327 C C . LEU B 1 405 ? -14.141 24.547 1.188 1 96.38 405 LEU B C 1
ATOM 6329 O O . LEU B 1 405 ? -15.18 24.859 1.772 1 96.38 405 LEU B O 1
ATOM 6333 N N . GLY B 1 406 ? -12.961 24.422 1.838 1 96.5 406 GLY B N 1
ATOM 6334 C CA . GLY B 1 406 ? -12.836 24.719 3.256 1 96.5 406 GLY B CA 1
ATOM 6335 C C . GLY B 1 406 ? -13.211 26.141 3.605 1 96.5 406 GLY B C 1
ATOM 6336 O O . GLY B 1 406 ? -13.914 26.391 4.594 1 96.5 406 GLY B O 1
ATOM 6337 N N . ARG B 1 407 ? -12.734 27.047 2.828 1 93.25 407 ARG B N 1
ATOM 6338 C CA . ARG B 1 407 ? -13.047 28.453 3.041 1 93.25 407 ARG B CA 1
ATOM 6339 C C . ARG B 1 407 ? -14.547 28.719 2.943 1 93.25 407 ARG B C 1
ATOM 6341 O O . ARG B 1 407 ? -15.125 29.375 3.801 1 93.25 407 ARG B O 1
ATOM 6348 N N . ASP B 1 408 ? -15.172 28.156 1.919 1 92.81 408 ASP B N 1
ATOM 6349 C CA . ASP B 1 408 ? -16.594 28.375 1.699 1 92.81 408 ASP B CA 1
ATOM 6350 C C . ASP B 1 408 ? -17.422 27.766 2.826 1 92.81 408 ASP B C 1
ATOM 6352 O O . ASP B 1 408 ? -18.406 28.359 3.268 1 92.81 408 ASP B O 1
ATOM 6356 N N . ILE B 1 409 ? -17.031 26.641 3.246 1 95.5 409 ILE B N 1
ATOM 6357 C CA . ILE B 1 409 ? -17.719 26.016 4.363 1 95.5 409 ILE B CA 1
ATOM 6358 C C . ILE B 1 409 ? -17.516 26.828 5.633 1 95.5 409 ILE B C 1
ATOM 6360 O O . ILE B 1 409 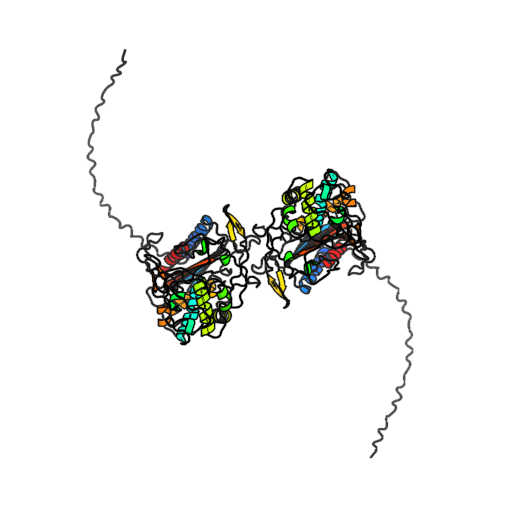? -18.438 27.047 6.41 1 95.5 409 ILE B O 1
ATOM 6364 N N . GLY B 1 410 ? -16.281 27.281 5.867 1 94.44 410 GLY B N 1
ATOM 6365 C CA . GLY B 1 410 ? -16.016 28.172 6.984 1 94.44 410 GLY B CA 1
ATOM 6366 C C . GLY B 1 410 ? -16.906 29.406 6.98 1 94.44 410 GLY B C 1
ATOM 6367 O O . GLY B 1 410 ? -17.453 29.781 8.016 1 94.44 410 GLY B O 1
ATOM 6368 N N . ASP B 1 411 ? -17.094 29.969 5.852 1 91.31 411 ASP B N 1
ATOM 6369 C CA . ASP B 1 411 ? -17.922 31.156 5.707 1 91.31 411 ASP B CA 1
ATOM 6370 C C . ASP B 1 411 ? -19.391 30.828 5.984 1 91.31 411 ASP B C 1
ATOM 6372 O O . ASP B 1 411 ? -20.094 31.625 6.609 1 91.31 411 ASP B O 1
ATOM 6376 N N . LEU B 1 412 ? -19.766 29.719 5.453 1 91.25 412 LEU B N 1
ATOM 6377 C CA . LEU B 1 412 ? -21.156 29.266 5.629 1 91.25 412 LEU B CA 1
ATOM 6378 C C . LEU B 1 412 ? -21.516 29.203 7.109 1 91.25 412 LEU B C 1
ATOM 6380 O O . LEU B 1 412 ? -22.594 29.641 7.504 1 91.25 412 LEU B O 1
ATOM 6384 N N . PHE B 1 413 ? -20.609 28.781 7.941 1 92.06 413 PHE B N 1
ATOM 6385 C CA . PHE B 1 413 ? -20.906 28.547 9.352 1 92.06 413 PHE B CA 1
ATOM 6386 C C . PHE B 1 413 ? -20.531 29.766 10.18 1 92.06 413 PHE B C 1
ATOM 6388 O O . PHE B 1 413 ? -20.969 29.906 11.328 1 92.06 413 PHE B O 1
ATOM 6395 N N . TYR B 1 414 ? -19.719 30.625 9.703 1 87.06 414 TYR B N 1
ATOM 6396 C CA . TYR B 1 414 ? -19.312 31.844 10.414 1 87.06 414 TYR B CA 1
ATOM 6397 C C . TYR B 1 414 ? -20.438 32.875 10.414 1 87.06 414 TYR B C 1
ATOM 6399 O O . TYR B 1 414 ? -20.656 33.562 11.422 1 87.06 414 TYR B O 1
ATOM 6407 N N . ASN B 1 415 ? -21.125 33.25 9.289 1 69.19 415 ASN B N 1
ATOM 6408 C CA . ASN B 1 415 ? -22.125 34.312 9.117 1 69.19 415 ASN B CA 1
ATOM 6409 C C . ASN B 1 415 ? -23.312 34.094 10.047 1 69.19 415 ASN B C 1
ATOM 6411 O O . ASN B 1 415 ? -24.078 35.031 10.305 1 69.19 415 ASN B O 1
ATOM 6415 N N . SER B 1 416 ? -23.375 32.969 10.68 1 57.44 416 SER B N 1
ATOM 6416 C CA . SER B 1 416 ? -24.516 32.812 11.57 1 57.44 416 SER B CA 1
ATOM 6417 C C . SER B 1 416 ? -24.094 33 13.031 1 57.44 416 SER B C 1
ATOM 6419 O O . SER B 1 416 ? -24.891 32.75 13.938 1 57.44 416 SER B O 1
ATOM 6421 N N . MET B 1 417 ? -22.859 33.469 13.125 1 52.88 417 MET B N 1
ATOM 6422 C CA . MET B 1 417 ? -22.469 33.688 14.516 1 52.88 417 MET B CA 1
ATOM 6423 C C . MET B 1 417 ? -22.844 35.094 14.953 1 52.88 417 MET B C 1
ATOM 6425 O O . MET B 1 417 ? -22.875 36.031 14.133 1 52.88 417 MET B O 1
#

Organism: Caenorhabditis brenneri (NCBI:txid135651)

Sequence (834 aa):
MPWYTSYPRMLLGATAVAVPLTATAFSKSEKPVHKPHKMDLQDKIRKAQEMIETTMAIQGIPGLSVAVSIDGKMIWRSGFGYANLESSAKCTPDSVMRIASISKPICATLAAQLVETGKLDLDADIRNYLSEFPAKKWEDKDVTITMRQLLSHSAGIRHYANPKKKSDSLEDPSNNNTEVPEFLSNKSYATSLDALEIFKNDDLLQKPGSKFSYTTFGLTLAGAVLEKCSGKSYRQMATQLFSDLGMRNTQLDCKEKIVSGRVSYYQRNSKNMLENCPEVDCSNKYAGGGIISNVTDLLIFANAILHSYRMETKENLIKRDTIRKFINEEVKVDSKTSTGLGWFLVDGKDVKSIDGNVANSPFFYHTGAAVGASSVLLIKPGTSEGSGVCVAILCNLQNTSVFNLGRDIGDLFYNSMMPWYTSYPRMLLGATAVAVPLTATAFSKSEKPVHKPHKMDLQDKIRKAQEMIETTMAIQGIPGLSVAVSIDGKMIWRSGFGYANLESSAKCTPDSVMRIASISKPICATLAAQLVETGKLDLDADIRNYLSEFPAKKWEDKDVTITMRQLLSHSAGIRHYANPKKKSDSLEDPSNNNTEVPEFLSNKSYATSLDALEIFKNDDLLQKPGSKFSYTTFGLTLAGAVLEKCSGKSYRQMATQLFSDLGMRNTQLDCKEKIVSGRVSYYQRNSKNMLENCPEVDCSNKYAGGGIISNVTDLLIFANAILHSYRMETKENLIKRDTIRKFINEEVKVDSKTSTGLGWFLVDGKDVKSIDGNVANSPFFYHTGAAVGASSVLLIKPGTSEGSGVCVAILCNLQNTSVFNLGRDIGDLFYNSM

Solvent-accessible surface area (backbone atoms only — not comparable to full-atom values): 44101 Å² total; per-residue (Å²): 136,82,82,73,82,72,85,83,83,80,81,79,78,78,77,78,74,79,69,79,77,72,77,70,78,72,67,71,65,70,66,72,75,73,63,81,74,77,71,49,73,68,53,49,51,53,51,46,49,50,53,48,54,50,50,30,63,76,68,65,48,53,15,34,24,34,24,34,26,52,52,74,39,77,79,47,68,40,38,37,62,29,25,26,76,29,67,62,32,63,22,34,35,66,35,20,40,54,36,8,31,43,20,23,40,54,42,35,49,56,49,50,53,32,37,74,71,66,56,41,61,53,79,40,52,44,48,81,58,35,64,84,54,66,89,46,56,50,95,86,32,82,54,71,47,27,50,51,24,28,42,28,24,11,36,20,45,54,42,71,70,48,94,84,59,89,66,87,56,98,48,54,57,50,47,70,39,90,76,24,62,68,74,53,29,66,61,80,38,93,35,39,60,62,34,38,75,80,52,61,85,58,74,54,79,44,57,53,68,69,53,60,43,77,36,44,49,24,25,14,52,47,33,28,39,50,21,52,48,68,75,40,53,54,65,58,53,50,51,49,53,28,57,76,66,64,22,83,62,47,48,72,50,52,76,42,57,78,44,78,26,41,49,54,38,20,34,62,48,99,85,66,43,76,26,42,48,78,78,55,37,35,36,49,24,42,31,21,34,12,27,26,27,22,27,60,40,50,43,51,53,48,37,42,52,48,42,7,58,54,38,82,59,93,81,36,80,43,58,27,73,59,43,43,62,34,66,33,84,70,34,62,71,54,98,59,33,25,18,12,41,27,35,39,36,33,65,23,79,84,46,69,36,92,88,61,55,54,68,50,54,39,32,39,32,35,45,13,35,37,95,12,10,15,18,25,41,39,42,31,66,46,92,51,84,53,33,29,30,35,33,23,39,42,29,33,28,29,60,54,81,44,52,67,59,45,52,51,47,41,44,65,65,44,76,76,105,135,86,80,78,77,81,76,82,80,77,81,78,79,77,77,77,76,80,69,79,77,72,78,72,78,73,69,76,67,70,65,72,76,72,63,80,73,77,71,49,71,68,54,49,51,53,52,47,48,51,53,48,54,50,49,29,63,77,69,65,48,52,14,36,24,32,24,36,26,51,53,74,39,76,78,47,67,39,38,38,62,28,25,27,77,29,64,63,30,62,23,34,34,66,35,22,40,56,36,7,32,45,20,23,39,53,42,35,49,55,49,48,53,32,38,76,72,65,56,42,60,51,81,39,52,45,48,80,57,35,64,84,55,65,87,46,56,50,94,88,32,81,55,70,48,26,50,49,24,29,41,29,23,12,37,20,47,56,43,71,69,48,94,84,60,86,66,89,54,98,50,52,57,51,46,69,39,92,76,24,63,68,72,52,28,65,61,81,38,92,35,38,61,62,33,38,75,79,51,60,86,58,76,55,78,44,58,53,67,69,53,59,44,78,36,44,49,24,25,14,52,47,33,27,38,48,20,52,51,68,73,40,54,56,64,57,54,50,52,49,53,27,57,76,68,64,21,84,63,47,47,72,50,51,77,42,56,76,46,79,27,40,49,54,39,21,34,62,48,98,84,65,43,78,27,42,48,80,78,56,37,36,36,50,25,42,30,20,34,12,28,26,27,22,26,60,42,51,43,51,52,47,35,42,52,50,41,7,56,53,38,82,59,92,80,38,80,43,58,27,74,57,43,42,63,34,66,34,84,70,32,62,72,54,97,60,34,25,19,11,39,30,34,39,36,32,64,23,77,84,44,71,36,94,88,61,56,51,67,48,54,39,32,38,31,36,47,13,34,38,95,11,10,13,17,27,41,38,42,33,66,45,91,51,82,54,33,29,29,36,30,23,39,41,29,34,29,29,61,54,84,46,53,68,58,45,51,51,48,42,44,65,64,42,77,75,106

InterPro domains:
  IPR001466 Beta-lactamase-related [PF00144] (49-400)
  IPR012338 Beta-lactamase/transpeptidase-like [G3DSA:3.40.710.10] (37-410)
  IPR012338 Beta-lactamase/transpeptidase-like [SSF56601] (44-416)
  IPR052794 Mitochondrial Serine Protease LACTB [PTHR46520] (9-414)

Foldseek 3Di:
DPPPPDDDDPDPPPPPPPPPPPPPPPPPPVPPPPPPPLQPPVRLVVVLVVLVVVQCVVVVFQKKKKWKDWLLHTDDIFIQHALEPVVRHTGTLFAKEFQFQLLLVLLLLLQLVLVVVVLFDQPDALCVQVVVQDFADDPRHTAGAGNQLLLQQQRQFDAQDDVPDDDLDPADSCLPVLPGCVQFAADADPALVRLCVVGSPPHGNDHGLDAHDDHLNSQSVSQVSSCRSPVHGSQVSSVVLCVLLVQPQKHFDDPPDDGPNYGWFWEADPVRDIDGFDDHYCNNRSSRTGMMGGNVSLSSVLLLLLLQCQDADPSRSGHNVSSVQQVDFRHDSDDAWGHGRSKIKGQLPPDQAPVRPSPSFIKIKHWRAGGRKIWIWIWTHDPDGSTTMIMIMITRYGSDYCPSSRVNSRSSVRVSD/DPPPPPDDPPPPDPPPPPPPPPPPPPPPPVPPPPPPPLQPPVRLVVVLVVLVVVQCVVVVFQKKKKWKDWLLHTDDIFIQHALEPVVRHTGTLFAKEFQFQLLLVLLLLLQLVLVVVVLFDQPDALCVQVVVQDFADDPRHTAGAGNQLLLQQQRQFDAQDDVPDQDLDPADSCLPVLPGCVQFAADADPALVRLCVVGSPPHGNDHGLDAHDDHLNSQSVSQVSSCRSPVHGSQVSSVVLCVLLVQPQKHFDDPPDDGPNYGWFWEADPVRDIDGFDDHYCNNRSSRTGMMGGNVSLSSVLLLLLLQCQDADPSRSGHNVSSVQQVDFRHDSDDAWGGGRSKIKGQLPPDQAPVRPSPSFIKIKHWRAGGRKIWIWIWTHDPDGSTTMIMIMITRYGSDYCPSSRVNSRSSVRVSD

pLDDT: mean 86.57, std 21.66, range [22.83, 98.94]

Secondary structure (DSSP, 8-state):
----------------------------------------HHHHHHHHHHHHHHHHHHHT-SEEEEEEEETTEEEEEEEEEEEETTTTEEP-TT-BEE-GGGHHHHHHHHHHHHHHTTS--TTSBGGGT-TTSPPEEETTEEE--BHHHHHTT-S----S--SS-----SS-GGGG-TT-TTTT-----SSHHHHGGGTTTSPPSS-TTSS----SHHHHHHHHHHHHHHTS-HHHHHHHHHHHHT-TT-EE--TTS--TTBPP-EEE-TT--EEEPPP---GGGHHHH-EEE-HHHHHHHHHHHHHHHH---TT-SS-HHHHHHHSS--EE-SSSEEE-SSSEEE--TT---TTS------EEEEEEEETTEEEEEEEEE-SSTT-EEEEEEEESBSS---HHHHHHHHHHHHTT-/----------------------------------------HHHHHHHHHHHHHHHHHHHT-SEEEEEEEETTEEEEEEEEEEEETTTTEEP-TT-BEE-GGGHHHHHHHHHHHHHHTTS--TTSBGGGT-TTSPPEEETTEEE--BHHHHHTT-S----S--SS-----SS-GGGG-TT-TTTT-----SSHHHHGGGTTTSPPSS-TTTS----SHHHHHHHHHHHHHHTS-HHHHHHHHHHHHT-TT-EE--TTS--TTBPP-EEE-TT--EEEPPP---GGGHHHH-EEE-HHHHHHHHHHHHHHHH---TT-SS-HHHHHHHSS--EE-SSSEEE-SSSEEE--TT---TTS------EEEEEEEETTEEEEEEEEE-SSTT-EEEEEEEESBSS---HHHHHHHHHHHHTT-

Nearest PDB structures (foldseek):
  7v21-assembly1_C  TM=8.904E-01  e=1.063E-39  Homo sapiens
  7v1y-assembly1_B  TM=8.979E-01  e=2.216E-39  Homo sapiens
  7ulw-assembly1_A  TM=8.853E-01  e=4.070E-40  Homo sapiens
  7v21-assembly1_D  TM=8.873E-01  e=2.977E-38  Homo sapiens
  7v1z-assembly1_A  TM=8.917E-01  e=2.122E-38  Homo sapiens

Radius of gyration: 37.15 Å; Cα contacts (8 Å, |Δi|>4): 1817; chains: 2; bounding box: 91×124×149 Å